Protein 3EUW (pdb70)

Secondary structure (DSSP, 8-state):
-PEEEEEE--SHHHHHHHHHHHH-TTEEEEEEE-SSHHHHHHHHHTTT-EEESSHHHHTT-S---EEEE-S-GGGHHHHHHHHHHTT--EEE-S-S-S----HHHHHHHGGGGGG----GGGG-HHHHHHHHHHHTTTTSSEEEEEEEEE-SS---HHHHHHS-HHHH--HHHH--TTT-S-EEEEEEEEE-SS-HHHHHTT--SEEEEEEEETTS-EEEEEEES--TTS-EEEEEEEETT--EE----SS-EEE-SSS-BSEEPPPP-SHHHHTHHHHHHHHHHHHHHHHH-S--SS-HHHHHHHHHHHHHHHHHHHHTB-EESS--/-PEEEEEE--SHHHHHHHHHHHHSTTEEEEEEE-SSHHHHHHHHHTTT-EEESSHHHHHT-S---EEEE-S-GGGHHHHHHHHHHTT--EEEBS-S-S----HHHHHHHGGGGGG--B-GGGG-HHHHHHHHHHHTTTTSSEEEEEEEEE-SS---HHHHHTS--TTT--HHHH--TTT-S-EEEEEEEEE-SS-HHHHHTT--SEEEEEEEETTS-EEEEEEES--TTS-EEEEEEEETT--EE----S--EEE-SSS-BSEEPPPP-SHHHHTHHHHHHHHHHHHHHHHH-S--SS-HHHHHHHHHHHHHHHHHHHHTB-EESS--/---EEEEE--SHHHHHHHHHHHHSTT-EEEEEE-SSHHHHHHHHTTTT-EEESSHHHHTT-S----EEE-S-GGGHHHHHHHHHTTT--EEE-S-S-S----HHHHHHHTTTTTT----GGGGSHHHHHHHHHHHTTTTSSEEEEEEEEE-SSPPPHHHHHTT--TTT--HHHH--TTT---EEEEEEEEE-SS-HHHHTTT--SEEEEEEEETTS-EEEEEEES--TTS-EEEEEEEETT--EE----S--EEB--SS-BSBBPPPP--HHHHTHHHHHHHHHHHHHHHTTTS--SS-HHHHHHHHHHHHHHHHHHHHTB-EESS--/--EEEEEE--SHHHHHHHHHHHHSTTEEEEEEE-S-HHHHTTTHHHHT-EEESSGGGTTT-S---EEEE-S-TTTSHHHHHHHHTTT--EEESSSS-SS---HHHHHHHTTGGG-----GGGGSHHHHHHHHHHHTTTTSSEEEEEEEEE-SSPPPHHHHHTS--TTT--HHHH--TTT---EEEEEEEEE-SS-HHHHHTT--SEEEEEEEETTS-EEEEEEES--TTS-EEEEEEEETT--EE----S--EEE--SS-BSEEPPPP-SHHHHTHHHHHHHHHHHHHHHHH-S--SS-HHHHHHHHHHHHHHHHHHHHTB-EESS--

B-factor: mean 34.73, std 18.55, range [4.16, 81.23]

Solvent-accessible surface area: 50777 Å² total

Organism: Corynebacterium glutamicum (strain ATCC 13032 / DSM 20300 / JCM 1318 / BCRC 11384 / CCUG 27702 / LMG 3730 / NBRC 12168 / NCIMB 10025 / NRRL B-2784 / 534) (NCBI:txid196627)

Structure (mmCIF, N/CA/C/O backbone):
data_3EUW
#
_entry.id   3EUW
#
_cell.length_a   87.039
_cell.length_b   127.586
_cell.length_c   87.155
_cell.angle_alpha   90.00
_cell.angle_beta   92.96
_cell.angle_gamma   90.00
#
_symmetry.space_group_name_H-M   'P 1 21 1'
#
loop_
_entity.id
_entity.type
_entity.pdbx_description
1 polymer 'Myo-inositol dehydrogenase'
2 non-polymer 'SODIUM ION'
3 water water
#
loop_
_atom_site.group_PDB
_atom_site.id
_atom_site.type_symbol
_atom_site.label_atom_id
_atom_site.label_alt_id
_atom_site.label_comp_id
_atom_site.label_asym_id
_atom_site.label_entity_id
_atom_site.label_seq_id
_atom_site.pdbx_PDB_ins_code
_atom_site.Cartn_x
_atom_site.Cartn_y
_atom_site.Cartn_z
_atom_site.occupancy
_atom_site.B_iso_or_equiv
_atom_site.auth_seq_id
_atom_site.auth_comp_id
_atom_site.auth_asym_id
_atom_site.auth_atom_id
_atom_site.pdbx_PDB_model_num
ATOM 1 N N . LEU A 1 3 ? 15.199 47.273 -9.522 1.00 38.70 1 LEU A N 1
ATOM 2 C CA . LEU A 1 3 ? 14.216 48.351 -9.193 1.00 39.54 1 LEU A CA 1
ATOM 3 C C . LEU A 1 3 ? 13.690 48.168 -7.765 1.00 38.83 1 LEU A C 1
ATOM 4 O O . LEU A 1 3 ? 12.935 47.235 -7.487 1.00 38.37 1 LEU A O 1
ATOM 9 N N . THR A 1 4 ? 14.096 49.061 -6.866 1.00 38.35 2 THR A N 1
ATOM 10 C CA . THR A 1 4 ? 13.686 48.993 -5.466 1.00 37.50 2 THR A CA 1
ATOM 11 C C . THR A 1 4 ? 12.189 49.242 -5.304 1.00 36.07 2 THR A C 1
ATOM 12 O O . THR A 1 4 ? 11.665 50.226 -5.808 1.00 35.89 2 THR A O 1
ATOM 16 N N . LEU A 1 5 ? 11.506 48.338 -4.604 1.00 34.90 3 LEU A N 1
ATOM 17 C CA . LEU A 1 5 ? 10.064 48.455 -4.385 1.00 32.58 3 LEU A CA 1
ATOM 18 C C . LEU A 1 5 ? 9.724 49.348 -3.192 1.00 31.07 3 LEU A C 1
ATOM 19 O O . LEU A 1 5 ? 10.357 49.268 -2.143 1.00 29.84 3 LEU A O 1
ATOM 24 N N . ARG A 1 6 ? 8.712 50.196 -3.371 1.00 30.33 4 ARG A N 1
ATOM 25 C CA . ARG A 1 6 ? 8.272 51.134 -2.340 1.00 30.12 4 ARG A CA 1
ATOM 26 C C . ARG A 1 6 ? 7.193 50.541 -1.443 1.00 27.01 4 ARG A C 1
ATOM 27 O O . ARG A 1 6 ? 6.136 50.126 -1.918 1.00 26.86 4 ARG A O 1
ATOM 35 N N . ILE A 1 7 ? 7.445 50.546 -0.140 1.00 24.94 5 ILE A N 1
ATOM 36 C CA . ILE A 1 7 ? 6.504 49.974 0.814 1.00 23.94 5 ILE A CA 1
ATOM 37 C C . ILE A 1 7 ? 5.912 50.952 1.822 1.00 23.41 5 ILE A C 1
ATOM 38 O O . ILE A 1 7 ? 6.620 51.779 2.394 1.00 25.08 5 ILE A O 1
ATOM 43 N N . ALA A 1 8 ? 4.608 50.843 2.046 1.00 22.41 6 ALA A N 1
ATOM 44 C CA . ALA A 1 8 ? 3.933 51.673 3.037 1.00 21.16 6 ALA A CA 1
ATOM 45 C C . ALA A 1 8 ? 3.618 50.756 4.231 1.00 21.74 6 ALA A C 1
ATOM 46 O O . ALA A 1 8 ? 3.105 49.651 4.047 1.00 21.76 6 ALA A O 1
ATOM 48 N N . LEU A 1 9 ? 3.926 51.214 5.442 1.00 21.23 7 LEU A N 1
ATOM 49 C CA . LEU A 1 9 ? 3.691 50.429 6.650 1.00 20.89 7 LEU A CA 1
ATOM 50 C C . LEU A 1 9 ? 2.630 51.014 7.577 1.00 23.26 7 LEU A C 1
ATOM 51 O O . LEU A 1 9 ? 2.653 52.211 7.879 1.00 25.76 7 LEU A O 1
ATOM 56 N N . PHE A 1 10 ? 1.704 50.165 8.024 1.00 20.86 8 PHE A N 1
ATOM 57 C CA . PHE A 1 10 ? 0.651 50.580 8.943 1.00 21.93 8 PHE A CA 1
ATOM 58 C C . PHE A 1 10 ? 0.908 49.989 10.328 1.00 22.34 8 PHE A C 1
ATOM 59 O O . PHE A 1 10 ? 0.996 48.768 10.487 1.00 19.91 8 PHE A O 1
ATOM 67 N N . GLY A 1 11 ? 1.028 50.862 11.324 1.00 22.12 9 GLY A N 1
ATOM 68 C CA . GLY A 1 11 ? 1.281 50.420 12.682 1.00 22.24 9 GLY A CA 1
ATOM 69 C C . GLY A 1 11 ? 2.723 50.682 13.074 1.00 23.08 9 GLY A C 1
ATOM 70 O O . GLY A 1 11 ? 3.648 50.241 12.396 1.00 21.96 9 GLY A O 1
ATOM 71 N N . ALA A 1 12 ? 2.927 51.413 14.164 1.00 23.85 10 ALA A N 1
ATOM 72 C CA . ALA A 1 12 ? 4.280 51.708 14.605 1.00 25.67 10 ALA A CA 1
ATOM 73 C C . ALA A 1 12 ? 4.568 50.904 15.861 1.00 27.11 10 ALA A C 1
ATOM 74 O O . ALA A 1 12 ? 5.578 51.114 16.531 1.00 28.37 10 ALA A O 1
ATOM 76 N N . GLY A 1 13 ? 3.672 49.973 16.165 1.00 27.54 11 GLY A N 1
ATOM 77 C CA . GLY A 1 13 ? 3.831 49.138 17.337 1.00 28.87 11 GLY A CA 1
ATOM 78 C C . GLY A 1 13 ? 5.030 48.214 17.242 1.00 30.10 11 GLY A C 1
ATOM 79 O O . GLY A 1 13 ? 5.912 48.409 16.406 1.00 29.15 11 GLY A O 1
ATOM 80 N N . ARG A 1 14 ? 5.055 47.194 18.094 1.00 32.07 12 ARG A N 1
ATOM 81 C CA . ARG A 1 14 ? 6.163 46.241 18.130 1.00 33.22 12 ARG A CA 1
ATOM 82 C C . ARG A 1 14 ? 6.343 45.478 16.815 1.00 30.89 12 ARG A C 1
ATOM 83 O O . ARG A 1 14 ? 7.454 45.383 16.290 1.00 30.21 12 ARG A O 1
ATOM 91 N N . ILE A 1 15 ? 5.256 44.926 16.287 1.00 29.80 13 ILE A N 1
ATOM 92 C CA . ILE A 1 15 ? 5.338 44.196 15.034 1.00 28.52 13 ILE A CA 1
ATOM 93 C C . ILE A 1 15 ? 5.763 45.183 13.940 1.00 26.77 13 ILE A C 1
ATOM 94 O O . ILE A 1 15 ? 6.547 44.844 13.049 1.00 25.87 13 ILE A O 1
ATOM 99 N N . GLY A 1 16 ? 5.272 46.416 14.036 1.00 26.27 14 GLY A N 1
ATOM 100 C CA . GLY A 1 16 ? 5.632 47.440 13.071 1.00 26.12 14 GLY A CA 1
ATOM 101 C C . GLY A 1 16 ? 7.134 47.667 13.077 1.00 26.34 14 GLY A C 1
ATOM 102 O O . GLY A 1 16 ? 7.756 47.848 12.032 1.00 24.92 14 GLY A O 1
ATOM 103 N N . HIS A 1 17 ? 7.730 47.645 14.262 1.00 27.43 15 HIS A N 1
ATOM 104 C CA . HIS A 1 17 ? 9.165 47.846 14.373 1.00 27.84 15 HIS A CA 1
ATOM 105 C C . HIS A 1 17 ? 9.943 46.748 13.668 1.00 27.45 15 HIS A C 1
ATOM 106 O O . HIS A 1 17 ? 10.977 47.012 13.056 1.00 29.06 15 HIS A O 1
ATOM 113 N N . VAL A 1 18 ? 9.446 45.516 13.758 1.00 25.75 16 VAL A N 1
ATOM 114 C CA . VAL A 1 18 ? 10.100 44.383 13.115 1.00 24.22 16 VAL A CA 1
ATOM 115 C C . VAL A 1 18 ? 10.043 44.515 11.592 1.00 21.88 16 VAL A C 1
ATOM 116 O O . VAL A 1 18 ? 11.054 44.394 10.912 1.00 23.26 16 VAL A O 1
ATOM 120 N N . HIS A 1 19 ? 8.858 44.758 11.054 1.00 20.62 17 HIS A N 1
ATOM 121 C CA . HIS A 1 19 ? 8.732 44.906 9.609 1.00 22.21 17 HIS A CA 1
ATOM 122 C C . HIS A 1 19 ? 9.582 46.071 9.087 1.00 21.91 17 HIS A C 1
ATOM 123 O O . HIS A 1 19 ? 10.302 45.928 8.098 1.00 20.82 17 HIS A O 1
ATOM 130 N N . ALA A 1 20 ? 9.498 47.216 9.759 1.00 22.47 18 ALA A N 1
ATOM 131 C CA . ALA A 1 20 ? 10.263 48.392 9.348 1.00 24.47 18 ALA A CA 1
ATOM 132 C C . ALA A 1 20 ? 11.737 48.041 9.280 1.00 24.67 18 ALA A C 1
ATOM 133 O O . ALA A 1 20 ? 12.396 48.300 8.276 1.00 25.11 18 ALA A O 1
ATOM 135 N N . ALA A 1 21 ? 12.253 47.443 10.350 1.00 26.01 19 ALA A N 1
ATOM 136 C CA . ALA A 1 21 ? 13.659 47.065 10.382 1.00 25.46 19 ALA A CA 1
ATOM 137 C C . ALA A 1 21 ? 13.990 46.031 9.299 1.00 25.84 19 ALA A C 1
ATOM 138 O O . ALA A 1 21 ? 15.086 46.044 8.739 1.00 28.99 19 ALA A O 1
ATOM 140 N N . ASN A 1 22 ? 13.051 45.134 9.004 1.00 23.38 20 ASN A N 1
ATOM 141 C CA . ASN A 1 22 ? 13.296 44.129 7.971 1.00 22.78 20 ASN A CA 1
ATOM 142 C C . ASN A 1 22 ? 13.260 44.730 6.572 1.00 21.58 20 ASN A C 1
ATOM 143 O O . ASN A 1 22 ? 14.036 44.333 5.708 1.00 19.45 20 ASN A O 1
ATOM 148 N N . ILE A 1 23 ? 12.362 45.685 6.352 1.00 22.64 21 ILE A N 1
ATOM 149 C CA . ILE A 1 23 ? 12.264 46.338 5.052 1.00 24.08 21 ILE A CA 1
ATOM 150 C C . ILE A 1 23 ? 13.565 47.085 4.771 1.00 25.97 21 ILE A C 1
ATOM 151 O O . ILE A 1 23 ? 14.105 47.000 3.674 1.00 27.06 21 ILE A O 1
ATOM 156 N N . ALA A 1 24 ? 14.075 47.797 5.769 1.00 26.28 22 ALA A N 1
ATOM 157 C CA . ALA A 1 24 ? 15.322 48.531 5.602 1.00 27.11 22 ALA A CA 1
ATOM 158 C C . ALA A 1 24 ? 16.402 47.554 5.172 1.00 28.18 22 ALA A C 1
ATOM 159 O O . ALA A 1 24 ? 17.098 47.770 4.179 1.00 27.12 22 ALA A O 1
ATOM 161 N N . ALA A 1 25 ? 16.524 46.468 5.927 1.00 29.12 23 ALA A N 1
ATOM 162 C CA . ALA A 1 25 ? 17.520 45.436 5.660 1.00 28.42 23 ALA A CA 1
ATOM 163 C C . ALA A 1 25 ? 17.372 44.761 4.301 1.00 29.69 23 ALA A C 1
ATOM 164 O O . ALA A 1 25 ? 18.371 44.426 3.665 1.00 31.74 23 ALA A O 1
ATOM 166 N N . ASN A 1 26 ? 16.137 44.542 3.858 1.00 28.87 24 ASN A N 1
ATOM 167 C CA . ASN A 1 26 ? 15.910 43.889 2.568 1.00 29.21 24 ASN A CA 1
ATOM 168 C C . ASN A 1 26 ? 16.350 44.839 1.457 1.00 30.80 24 ASN A C 1
ATOM 169 O O . ASN A 1 26 ? 15.895 45.975 1.392 1.00 31.27 24 ASN A O 1
ATOM 174 N N . PRO A 1 27 ? 17.231 44.380 0.558 1.00 32.12 25 PRO A N 1
ATOM 175 C CA . PRO A 1 27 ? 17.737 45.204 -0.546 1.00 32.84 25 PRO A CA 1
ATOM 176 C C . PRO A 1 27 ? 16.767 45.501 -1.687 1.00 33.03 25 PRO A C 1
ATOM 177 O O . PRO A 1 27 ? 16.988 46.433 -2.452 1.00 34.62 25 PRO A O 1
ATOM 181 N N . ASP A 1 28 ? 15.707 44.708 -1.814 1.00 32.43 26 ASP A N 1
ATOM 182 C CA . ASP A 1 28 ? 14.722 44.920 -2.873 1.00 31.01 26 ASP A CA 1
ATOM 183 C C . ASP A 1 28 ? 13.576 45.812 -2.402 1.00 30.09 26 ASP A C 1
ATOM 184 O O . ASP A 1 28 ? 12.655 46.109 -3.167 1.00 29.21 26 ASP A O 1
ATOM 189 N N . LEU A 1 29 ? 13.634 46.244 -1.147 1.00 28.45 27 LEU A N 1
ATOM 190 C CA . LEU A 1 29 ? 12.570 47.067 -0.592 1.00 26.83 27 LEU A CA 1
ATOM 191 C C . LEU A 1 29 ? 13.033 48.365 0.030 1.00 27.34 27 LEU A C 1
ATOM 192 O O . LEU A 1 29 ? 14.187 48.516 0.421 1.00 26.61 27 LEU A O 1
ATOM 197 N N . GLU A 1 30 ? 12.093 49.293 0.139 1.00 27.71 28 GLU A N 1
ATOM 198 C CA . GLU A 1 30 ? 12.359 50.602 0.702 1.00 29.42 28 GLU A CA 1
ATOM 199 C C . GLU A 1 30 ? 11.086 51.068 1.392 1.00 27.53 28 GLU A C 1
ATOM 200 O O . GLU A 1 30 ? 10.016 51.052 0.795 1.00 26.86 28 GLU A O 1
ATOM 206 N N . LEU A 1 31 ? 11.204 51.455 2.657 1.00 26.68 29 LEU A N 1
ATOM 207 C CA . LEU A 1 31 ? 10.061 51.935 3.427 1.00 26.36 29 LEU A CA 1
ATOM 208 C C . LEU A 1 31 ? 9.935 53.444 3.192 1.00 27.92 29 LEU A C 1
ATOM 209 O O . LEU A 1 31 ? 10.826 54.206 3.561 1.00 27.94 29 LEU A O 1
ATOM 214 N N . VAL A 1 32 ? 8.835 53.879 2.587 1.00 28.41 30 VAL A N 1
ATOM 215 C CA . VAL A 1 32 ? 8.671 55.297 2.304 1.00 29.30 30 VAL A CA 1
ATOM 216 C C . VAL A 1 32 ? 7.654 56.023 3.161 1.00 30.09 30 VAL A C 1
ATOM 217 O O . VAL A 1 32 ? 7.602 57.248 3.146 1.00 31.41 30 VAL A O 1
ATOM 221 N N . VAL A 1 33 ? 6.839 55.287 3.903 1.00 29.43 31 VAL A N 1
ATOM 222 C CA . VAL A 1 33 ? 5.863 55.942 4.756 1.00 29.00 31 VAL A CA 1
ATOM 223 C C . VAL A 1 33 ? 5.316 55.020 5.834 1.00 28.99 31 VAL A C 1
ATOM 224 O O . VAL A 1 33 ? 5.022 53.851 5.579 1.00 29.33 31 VAL A O 1
ATOM 228 N N . ILE A 1 34 ? 5.204 55.565 7.045 1.00 28.08 32 ILE A N 1
ATOM 229 C CA . ILE A 1 34 ? 4.692 54.845 8.203 1.00 26.46 32 ILE A CA 1
ATOM 230 C C . ILE A 1 34 ? 3.476 55.601 8.741 1.00 27.18 32 ILE A C 1
ATOM 231 O O . ILE A 1 34 ? 3.540 56.803 8.971 1.00 27.18 32 ILE A O 1
ATOM 236 N N . ALA A 1 35 ? 2.371 54.890 8.934 1.00 26.74 33 ALA A N 1
ATOM 237 C CA . ALA A 1 35 ? 1.151 55.498 9.440 1.00 28.64 33 ALA A CA 1
ATOM 238 C C . ALA A 1 35 ? 0.738 54.895 10.785 1.00 31.42 33 ALA A C 1
ATOM 239 O O . ALA A 1 35 ? 0.782 53.676 10.979 1.00 31.00 33 ALA A O 1
ATOM 241 N N . ASP A 1 36 ? 0.337 55.764 11.708 1.00 31.57 34 ASP A N 1
ATOM 242 C CA . ASP A 1 36 ? -0.102 55.351 13.032 1.00 32.58 34 ASP A CA 1
ATOM 243 C C . ASP A 1 36 ? -0.743 56.554 13.705 1.00 34.26 34 ASP A C 1
ATOM 244 O O . ASP A 1 36 ? -0.115 57.602 13.836 1.00 33.71 34 ASP A O 1
ATOM 249 N N . PRO A 1 37 ? -2.006 56.424 14.134 1.00 35.60 35 PRO A N 1
ATOM 250 C CA . PRO A 1 37 ? -2.679 57.545 14.792 1.00 36.31 35 PRO A CA 1
ATOM 251 C C . PRO A 1 37 ? -1.766 58.194 15.829 1.00 37.20 35 PRO A C 1
ATOM 252 O O . PRO A 1 37 ? -1.753 59.418 15.983 1.00 36.93 35 PRO A O 1
ATOM 256 N N . PHE A 1 38 ? -0.997 57.369 16.532 1.00 37.29 36 PHE A N 1
ATOM 257 C CA . PHE A 1 38 ? -0.055 57.874 17.518 1.00 38.12 36 PHE A CA 1
ATOM 258 C C . PHE A 1 38 ? 1.108 58.407 16.701 1.00 38.25 36 PHE A C 1
ATOM 259 O O . PHE A 1 38 ? 2.087 57.702 16.449 1.00 37.63 36 PHE A O 1
ATOM 267 N N . ILE A 1 39 ? 0.988 59.663 16.286 1.00 38.22 37 ILE A N 1
ATOM 268 C CA . ILE A 1 39 ? 1.991 60.295 15.443 1.00 38.18 37 ILE A CA 1
ATOM 269 C C . ILE A 1 39 ? 3.435 60.273 15.939 1.00 38.17 37 ILE A C 1
ATOM 270 O O . ILE A 1 39 ? 4.338 59.937 15.175 1.00 38.31 37 ILE A O 1
ATOM 275 N N . GLU A 1 40 ? 3.669 60.617 17.201 1.00 39.75 38 GLU A N 1
ATOM 276 C CA . GLU A 1 40 ? 5.039 60.622 17.710 1.00 41.57 38 GLU A CA 1
ATOM 277 C C . GLU A 1 40 ? 5.693 59.258 17.523 1.00 40.58 38 GLU A C 1
ATOM 278 O O . GLU A 1 40 ? 6.875 59.166 17.175 1.00 40.79 38 GLU A O 1
ATOM 284 N N . GLY A 1 41 ? 4.920 58.201 17.759 1.00 38.70 39 GLY A N 1
ATOM 285 C CA . GLY A 1 41 ? 5.443 56.857 17.605 1.00 36.31 39 GLY A CA 1
ATOM 286 C C . GLY A 1 41 ? 5.876 56.598 16.176 1.00 35.15 39 GLY A C 1
ATOM 287 O O . GLY A 1 41 ? 6.939 56.024 15.931 1.00 33.97 39 GLY A O 1
ATOM 288 N N . ALA A 1 42 ? 5.048 57.035 15.231 1.00 33.14 40 ALA A N 1
ATOM 289 C CA . ALA A 1 42 ? 5.334 56.860 13.815 1.00 33.43 40 ALA A CA 1
ATOM 290 C C . ALA A 1 42 ? 6.542 57.686 13.385 1.00 34.42 40 ALA A C 1
ATOM 291 O O . ALA A 1 42 ? 7.412 57.195 12.665 1.00 33.50 40 ALA A O 1
ATOM 293 N N . GLN A 1 43 ? 6.598 58.938 13.831 1.00 35.65 41 GLN A N 1
ATOM 294 C CA . GLN A 1 43 ? 7.705 59.820 13.478 1.00 37.60 41 GLN A CA 1
ATOM 295 C C . GLN A 1 43 ? 9.018 59.236 13.980 1.00 38.33 41 GLN A C 1
ATOM 296 O O . GLN A 1 43 ? 10.025 59.248 13.280 1.00 38.85 41 GLN A O 1
ATOM 302 N N . ARG A 1 44 ? 8.986 58.704 15.194 1.00 40.58 42 ARG A N 1
ATOM 303 C CA . ARG A 1 44 ? 10.159 58.109 15.822 1.00 41.57 42 ARG A CA 1
ATOM 304 C C . ARG A 1 44 ? 10.721 56.965 14.977 1.00 40.76 42 ARG A C 1
ATOM 305 O O . ARG A 1 44 ? 11.924 56.891 14.722 1.00 40.87 42 ARG A O 1
ATOM 313 N N . LEU A 1 45 ? 9.840 56.068 14.550 1.00 40.45 43 LEU A N 1
ATOM 314 C CA . LEU A 1 45 ? 10.248 54.924 13.747 1.00 38.46 43 LEU A CA 1
ATOM 315 C C . LEU A 1 45 ? 10.637 55.340 12.327 1.00 38.22 43 LEU A C 1
ATOM 316 O O . LEU A 1 45 ? 11.588 54.812 11.755 1.00 35.84 43 LEU A O 1
ATOM 321 N N . ALA A 1 46 ? 9.903 56.299 11.772 1.00 39.46 44 ALA A N 1
ATOM 322 C CA . ALA A 1 46 ? 10.164 56.788 10.422 1.00 42.07 44 ALA A CA 1
ATOM 323 C C . ALA A 1 46 ? 11.565 57.377 10.251 1.00 43.48 44 ALA A C 1
ATOM 324 O O . ALA A 1 46 ? 12.286 57.019 9.319 1.00 43.24 44 ALA A O 1
ATOM 326 N N . GLU A 1 47 ? 11.949 58.282 11.144 1.00 45.22 45 GLU A N 1
ATOM 327 C CA . GLU A 1 47 ? 13.260 58.912 11.048 1.00 47.78 45 GLU A CA 1
ATOM 328 C C . GLU A 1 47 ? 14.382 57.906 11.225 1.00 47.90 45 GLU A C 1
ATOM 329 O O . GLU A 1 47 ? 15.492 58.115 10.740 1.00 47.64 45 GLU A O 1
ATOM 335 N N . ALA A 1 48 ? 14.087 56.810 11.913 1.00 48.82 46 ALA A N 1
ATOM 336 C CA . ALA A 1 48 ? 15.083 55.770 12.150 1.00 49.57 46 ALA A CA 1
ATOM 337 C C . ALA A 1 48 ? 15.244 54.888 10.919 1.00 50.26 46 ALA A C 1
ATOM 338 O O . ALA A 1 48 ? 16.060 53.965 10.908 1.00 51.01 46 ALA A O 1
ATOM 340 N N . ASN A 1 49 ? 14.464 55.177 9.883 1.00 50.23 47 ASN A N 1
ATOM 341 C CA . ASN A 1 49 ? 14.519 54.401 8.651 1.00 51.07 47 ASN A CA 1
ATOM 342 C C . ASN A 1 49 ? 14.399 55.289 7.422 1.00 50.76 47 ASN A C 1
ATOM 343 O O . ASN A 1 49 ? 14.068 54.814 6.337 1.00 51.00 47 ASN A O 1
ATOM 348 N N . GLY A 1 50 ? 14.666 56.579 7.597 1.00 50.97 48 GLY A N 1
ATOM 349 C CA . GLY A 1 50 ? 14.579 57.513 6.488 1.00 50.30 48 GLY A CA 1
ATOM 350 C C . GLY A 1 50 ? 13.257 57.448 5.743 1.00 49.91 48 GLY A C 1
ATOM 351 O O . GLY A 1 50 ? 13.220 57.100 4.562 1.00 51.26 48 GLY A O 1
ATOM 352 N N . ALA A 1 51 ? 12.168 57.782 6.428 1.00 48.37 49 ALA A N 1
ATOM 353 C CA . ALA A 1 51 ? 10.850 57.753 5.808 1.00 46.71 49 ALA A CA 1
ATOM 354 C C . ALA A 1 51 ? 9.936 58.795 6.426 1.00 45.78 49 ALA A C 1
ATOM 355 O O . ALA A 1 51 ? 10.246 59.356 7.473 1.00 46.84 49 ALA A O 1
ATOM 357 N N . GLU A 1 52 ? 8.812 59.052 5.765 1.00 45.59 50 GLU A N 1
ATOM 358 C CA . GLU A 1 52 ? 7.839 60.016 6.257 1.00 46.14 50 GLU A CA 1
ATOM 359 C C . GLU A 1 52 ? 6.941 59.359 7.297 1.00 44.83 50 GLU A C 1
ATOM 360 O O . GLU A 1 52 ? 6.876 58.135 7.394 1.00 44.93 50 GLU A O 1
ATOM 366 N N . ALA A 1 53 ? 6.244 60.182 8.071 1.00 43.39 51 ALA A N 1
ATOM 367 C CA . ALA A 1 53 ? 5.340 59.681 9.091 1.00 41.61 51 ALA A CA 1
ATOM 368 C C . ALA A 1 53 ? 4.033 60.450 9.015 1.00 40.52 51 ALA A C 1
ATOM 369 O O . ALA A 1 53 ? 4.029 61.678 9.027 1.00 42.20 51 ALA A O 1
ATOM 371 N N . VAL A 1 54 ? 2.929 59.720 8.913 1.00 39.19 52 VAL A N 1
ATOM 372 C CA . VAL A 1 54 ? 1.606 60.331 8.856 1.00 38.26 52 VAL A CA 1
ATOM 373 C C . VAL A 1 54 ? 0.729 59.617 9.875 1.00 39.03 52 VAL A C 1
ATOM 374 O O . VAL A 1 54 ? 1.063 58.523 10.335 1.00 38.58 52 VAL A O 1
ATOM 378 N N . ALA A 1 55 ? -0.400 60.220 10.218 1.00 38.69 53 ALA A N 1
ATOM 379 C CA . ALA A 1 55 ? -1.279 59.621 11.208 1.00 38.82 53 ALA A CA 1
ATOM 380 C C . ALA A 1 55 ? -2.492 58.923 10.618 1.00 38.44 53 ALA A C 1
ATOM 381 O O . ALA A 1 55 ? -3.116 58.100 11.282 1.00 39.39 53 ALA A O 1
ATOM 383 N N . SER A 1 56 ? -2.817 59.238 9.371 1.00 38.16 54 SER A N 1
ATOM 384 C CA . SER A 1 56 ? -3.987 58.656 8.722 1.00 38.21 54 SER A CA 1
ATOM 385 C C . SER A 1 56 ? -3.730 57.855 7.454 1.00 37.57 54 SER A C 1
ATOM 386 O O . SER A 1 56 ? -2.783 58.119 6.717 1.00 38.06 54 SER A O 1
ATOM 389 N N . PRO A 1 57 ? -4.576 56.850 7.188 1.00 36.41 55 PRO A N 1
ATOM 390 C CA . PRO A 1 57 ? -4.389 56.052 5.973 1.00 36.37 55 PRO A CA 1
ATOM 391 C C . PRO A 1 57 ? -4.646 56.906 4.722 1.00 35.74 55 PRO A C 1
ATOM 392 O O . PRO A 1 57 ? -4.085 56.649 3.655 1.00 33.96 55 PRO A O 1
ATOM 396 N N . ASP A 1 58 ? -5.495 57.923 4.864 1.00 35.00 56 ASP A N 1
ATOM 397 C CA . ASP A 1 58 ? -5.793 58.834 3.757 1.00 34.53 56 ASP A CA 1
ATOM 398 C C . ASP A 1 58 ? -4.494 59.453 3.252 1.00 33.19 56 ASP A C 1
ATOM 399 O O . ASP A 1 58 ? -4.292 59.594 2.050 1.00 33.38 56 ASP A O 1
ATOM 404 N N . GLU A 1 59 ? -3.620 59.824 4.183 1.00 31.88 57 GLU A N 1
ATOM 405 C CA . GLU A 1 59 ? -2.338 60.425 3.841 1.00 31.37 57 GLU A CA 1
ATOM 406 C C . GLU A 1 59 ? -1.423 59.421 3.147 1.00 31.19 57 GLU A C 1
ATOM 407 O O . GLU A 1 59 ? -0.562 59.808 2.366 1.00 31.20 57 GLU A O 1
ATOM 413 N N . VAL A 1 60 ? -1.608 58.136 3.439 1.00 29.01 58 VAL A N 1
ATOM 414 C CA . VAL A 1 60 ? -0.814 57.094 2.801 1.00 27.18 58 VAL A CA 1
ATOM 415 C C . VAL A 1 60 ? -1.273 56.941 1.354 1.00 26.15 58 VAL A C 1
ATOM 416 O O . VAL A 1 60 ? -0.492 57.068 0.417 1.00 26.25 58 VAL A O 1
ATOM 420 N N . PHE A 1 61 ? -2.559 56.661 1.192 1.00 26.33 59 PHE A N 1
ATOM 421 C CA . PHE A 1 61 ? -3.151 56.458 -0.118 1.00 28.72 59 PHE A CA 1
ATOM 422 C C . PHE A 1 61 ? -3.203 57.715 -0.985 1.00 29.04 59 PHE A C 1
ATOM 423 O O . PHE A 1 61 ? -3.695 57.684 -2.116 1.00 27.48 59 PHE A O 1
ATOM 431 N N . ALA A 1 62 ? -2.699 58.819 -0.447 1.00 28.69 60 ALA A N 1
ATOM 432 C CA . ALA A 1 62 ? -2.649 60.054 -1.202 1.00 28.06 60 ALA A CA 1
ATOM 433 C C . ALA A 1 62 ? -1.455 59.928 -2.140 1.00 28.15 60 ALA A C 1
ATOM 434 O O . ALA A 1 62 ? -1.395 60.610 -3.158 1.00 28.81 60 ALA A O 1
ATOM 436 N N . ARG A 1 63 ? -0.515 59.044 -1.796 1.00 26.14 61 ARG A N 1
ATOM 437 C CA . ARG A 1 63 ? 0.682 58.830 -2.615 1.00 24.44 61 ARG A CA 1
ATOM 438 C C . ARG A 1 63 ? 0.313 58.013 -3.842 1.00 24.12 61 ARG A C 1
ATOM 439 O O . ARG A 1 63 ? -0.745 57.381 -3.876 1.00 25.18 61 ARG A O 1
ATOM 447 N N . ASP A 1 64 ? 1.188 58.019 -4.846 1.00 24.08 62 ASP A N 1
ATOM 448 C CA . ASP A 1 64 ? 0.937 57.258 -6.067 1.00 23.30 62 ASP A CA 1
ATOM 449 C C . ASP A 1 64 ? 2.125 56.373 -6.419 1.00 22.75 62 ASP A C 1
ATOM 450 O O . ASP A 1 64 ? 2.226 55.876 -7.537 1.00 24.56 62 ASP A O 1
ATOM 455 N N . ASP A 1 65 ? 3.009 56.166 -5.447 1.00 23.42 63 ASP A N 1
ATOM 456 C CA . ASP A 1 65 ? 4.210 55.352 -5.639 1.00 21.76 63 ASP A CA 1
ATOM 457 C C . ASP A 1 65 ? 4.254 54.082 -4.784 1.00 22.42 63 ASP A C 1
ATOM 458 O O . ASP A 1 65 ? 5.262 53.385 -4.777 1.00 21.96 63 ASP A O 1
ATOM 463 N N . ILE A 1 66 ? 3.182 53.784 -4.059 1.00 24.15 64 ILE A N 1
ATOM 464 C CA . ILE A 1 66 ? 3.162 52.600 -3.200 1.00 23.54 64 ILE A CA 1
ATOM 465 C C . ILE A 1 66 ? 3.073 51.282 -3.960 1.00 22.19 64 ILE A C 1
ATOM 466 O O . ILE A 1 66 ? 2.050 50.984 -4.574 1.00 22.46 64 ILE A O 1
ATOM 471 N N . ASP A 1 67 ? 4.144 50.490 -3.894 1.00 21.74 65 ASP A N 1
ATOM 472 C CA . ASP A 1 67 ? 4.192 49.185 -4.563 1.00 21.72 65 ASP A CA 1
ATOM 473 C C . ASP A 1 67 ? 3.591 48.088 -3.687 1.00 21.55 65 ASP A C 1
ATOM 474 O O . ASP A 1 67 ? 3.105 47.075 -4.183 1.00 21.12 65 ASP A O 1
ATOM 479 N N . GLY A 1 68 ? 3.648 48.291 -2.378 1.00 21.24 66 GLY A N 1
ATOM 480 C CA . GLY A 1 68 ? 3.122 47.293 -1.471 1.00 21.91 66 GLY A CA 1
ATOM 481 C C . GLY A 1 68 ? 2.881 47.813 -0.073 1.00 20.56 66 GLY A C 1
ATOM 482 O O . GLY A 1 68 ? 3.542 48.744 0.388 1.00 20.69 66 GLY A O 1
ATOM 483 N N . ILE A 1 69 ? 1.926 47.193 0.603 1.00 20.39 67 ILE A N 1
ATOM 484 C CA . ILE A 1 69 ? 1.575 47.588 1.958 1.00 22.83 67 ILE A CA 1
ATOM 485 C C . ILE A 1 69 ? 1.700 46.456 2.978 1.00 22.04 67 ILE A C 1
ATOM 486 O O . ILE A 1 69 ? 1.423 45.303 2.671 1.00 21.65 67 ILE A O 1
ATOM 491 N N . VAL A 1 70 ? 2.138 46.808 4.183 1.00 21.28 68 VAL A N 1
ATOM 492 C CA . VAL A 1 70 ? 2.272 45.865 5.287 1.00 22.28 68 VAL A CA 1
ATOM 493 C C . VAL A 1 70 ? 1.338 46.354 6.392 1.00 22.83 68 VAL A C 1
ATOM 494 O O . VAL A 1 70 ? 1.447 47.493 6.851 1.00 24.16 68 VAL A O 1
ATOM 498 N N . ILE A 1 71 ? 0.415 45.498 6.811 1.00 21.86 69 ILE A N 1
ATOM 499 C CA . ILE A 1 71 ? -0.546 45.882 7.835 1.00 21.59 69 ILE A CA 1
ATOM 500 C C . ILE A 1 71 ? -0.219 45.304 9.210 1.00 23.05 69 ILE A C 1
ATOM 501 O O . ILE A 1 71 ? -0.541 44.149 9.509 1.00 24.52 69 ILE A O 1
ATOM 506 N N . GLY A 1 72 ? 0.429 46.119 10.036 1.00 22.54 70 GLY A N 1
ATOM 507 C CA . GLY A 1 72 ? 0.796 45.698 11.374 1.00 23.28 70 GLY A CA 1
ATOM 508 C C . GLY A 1 72 ? 0.053 46.470 12.449 1.00 24.82 70 GLY A C 1
ATOM 509 O O . GLY A 1 72 ? 0.516 46.572 13.582 1.00 25.39 70 GLY A O 1
ATOM 510 N N . SER A 1 73 ? -1.097 47.024 12.082 1.00 25.18 71 SER A N 1
ATOM 511 C CA . SER A 1 73 ? -1.922 47.794 12.998 1.00 25.24 71 SER A CA 1
ATOM 512 C C . SER A 1 73 ? -2.958 46.854 13.624 1.00 25.93 71 SER A C 1
ATOM 513 O O . SER A 1 73 ? -3.030 45.686 13.254 1.00 26.29 71 SER A O 1
ATOM 516 N N . PRO A 1 74 ? -3.775 47.352 14.572 1.00 25.84 72 PRO A N 1
ATOM 517 C CA . PRO A 1 74 ? -4.788 46.514 15.226 1.00 25.63 72 PRO A CA 1
ATOM 518 C C . PRO A 1 74 ? -5.755 45.784 14.302 1.00 24.89 72 PRO A C 1
ATOM 519 O O . PRO A 1 74 ? -6.090 46.256 13.219 1.00 26.03 72 PRO A O 1
ATOM 523 N N . THR A 1 75 ? -6.202 44.623 14.758 1.00 24.28 73 THR A N 1
ATOM 524 C CA . THR A 1 75 ? -7.125 43.791 14.012 1.00 24.44 73 THR A CA 1
ATOM 525 C C . THR A 1 75 ? -8.333 44.557 13.481 1.00 24.58 73 THR A C 1
ATOM 526 O O . THR A 1 75 ? -8.764 44.335 12.351 1.00 25.42 73 THR A O 1
ATOM 530 N N . SER A 1 76 ? -8.875 45.459 14.291 1.00 24.87 74 SER A N 1
ATOM 531 C CA . SER A 1 76 ? -10.048 46.232 13.894 1.00 25.75 74 SER A CA 1
ATOM 532 C C . SER A 1 76 ? -9.834 47.079 12.640 1.00 25.43 74 SER A C 1
ATOM 533 O O . SER A 1 76 ? -10.795 47.591 12.065 1.00 25.46 74 SER A O 1
ATOM 536 N N . THR A 1 77 ? -8.585 47.224 12.214 1.00 24.23 75 THR A N 1
ATOM 537 C CA . THR A 1 77 ? -8.286 48.008 11.022 1.00 25.37 75 THR A CA 1
ATOM 538 C C . THR A 1 77 ? -7.914 47.150 9.809 1.00 25.86 75 THR A C 1
ATOM 539 O O . THR A 1 77 ? -7.639 47.682 8.736 1.00 24.48 75 THR A O 1
ATOM 543 N N . HIS A 1 78 ? -7.916 45.833 9.971 1.00 25.25 76 HIS A N 1
ATOM 544 C CA . HIS A 1 78 ? -7.520 44.951 8.883 1.00 25.98 76 HIS A CA 1
ATOM 545 C C . HIS A 1 78 ? -8.427 44.892 7.656 1.00 27.67 76 HIS A C 1
ATOM 546 O O . HIS A 1 78 ? -7.932 44.938 6.533 1.00 27.85 76 HIS A O 1
ATOM 553 N N . VAL A 1 79 ? -9.740 44.788 7.849 1.00 27.45 77 VAL A N 1
ATOM 554 C CA . VAL A 1 79 ? -10.643 44.735 6.710 1.00 28.14 77 VAL A CA 1
ATOM 555 C C . VAL A 1 79 ? -10.614 46.041 5.933 1.00 29.83 77 VAL A C 1
ATOM 556 O O . VAL A 1 79 ? -10.676 46.043 4.707 1.00 31.23 77 VAL A O 1
ATOM 560 N N . ASP A 1 80 ? -10.516 47.152 6.654 1.00 31.49 78 ASP A N 1
ATOM 561 C CA . ASP A 1 80 ? -10.490 48.464 6.026 1.00 31.48 78 ASP A CA 1
ATOM 562 C C . ASP A 1 80 ? -9.250 48.650 5.160 1.00 31.62 78 ASP A C 1
ATOM 563 O O . ASP A 1 80 ? -9.358 48.973 3.977 1.00 30.05 78 ASP A O 1
ATOM 568 N N . LEU A 1 81 ? -8.074 48.437 5.750 1.00 31.03 79 LEU A N 1
ATOM 569 C CA . LEU A 1 81 ? -6.818 48.598 5.024 1.00 29.99 79 LEU A CA 1
ATOM 570 C C . LEU A 1 81 ? -6.677 47.616 3.852 1.00 29.78 79 LEU A C 1
ATOM 571 O O . LEU A 1 81 ? -6.186 47.983 2.781 1.00 27.92 79 LEU A O 1
ATOM 576 N N . ILE A 1 82 ? -7.110 46.378 4.050 1.00 27.27 80 ILE A N 1
ATOM 577 C CA . ILE A 1 82 ? -7.031 45.400 2.982 1.00 27.80 80 ILE A CA 1
ATOM 578 C C . ILE A 1 82 ? -7.845 45.888 1.788 1.00 29.46 80 ILE A C 1
ATOM 579 O O . ILE A 1 82 ? -7.357 45.900 0.661 1.00 30.09 80 ILE A O 1
ATOM 584 N N . THR A 1 83 ? -9.083 46.298 2.054 1.00 30.09 81 THR A N 1
ATOM 585 C CA . THR A 1 83 ? -9.990 46.776 1.022 1.00 31.24 81 THR A CA 1
ATOM 586 C C . THR A 1 83 ? -9.431 47.981 0.259 1.00 32.01 81 THR A C 1
ATOM 587 O O . THR A 1 83 ? -9.359 47.961 -0.966 1.00 31.91 81 THR A O 1
ATOM 591 N N . ARG A 1 84 ? -9.032 49.023 0.978 1.00 32.62 82 ARG A N 1
ATOM 592 C CA . ARG A 1 84 ? -8.487 50.216 0.339 1.00 33.88 82 ARG A CA 1
ATOM 593 C C . ARG A 1 84 ? -7.293 49.907 -0.558 1.00 34.47 82 ARG A C 1
ATOM 594 O O . ARG A 1 84 ? -7.206 50.391 -1.689 1.00 32.92 82 ARG A O 1
ATOM 602 N N . ALA A 1 85 ? -6.365 49.111 -0.041 1.00 33.80 83 ALA A N 1
ATOM 603 C CA . ALA A 1 85 ? -5.171 48.765 -0.797 1.00 34.99 83 ALA A CA 1
ATOM 604 C C . ALA A 1 85 ? -5.528 47.984 -2.053 1.00 34.83 83 ALA A C 1
ATOM 605 O O . ALA A 1 85 ? -5.107 48.332 -3.155 1.00 34.77 83 ALA A O 1
ATOM 607 N N . VAL A 1 86 ? -6.310 46.929 -1.882 1.00 35.24 84 VAL A N 1
ATOM 608 C CA . VAL A 1 86 ? -6.716 46.101 -3.006 1.00 36.46 84 VAL A CA 1
ATOM 609 C C . VAL A 1 86 ? -7.507 46.893 -4.056 1.00 36.15 84 VAL A C 1
ATOM 610 O O . VAL A 1 86 ? -7.307 46.705 -5.253 1.00 36.23 84 VAL A O 1
ATOM 614 N N . GLU A 1 87 ? -8.391 47.783 -3.611 1.00 35.84 85 GLU A N 1
ATOM 615 C CA . GLU A 1 87 ? -9.186 48.581 -4.544 1.00 35.77 85 GLU A CA 1
ATOM 616 C C . GLU A 1 87 ? -8.300 49.469 -5.410 1.00 35.40 85 GLU A C 1
ATOM 617 O O . GLU A 1 87 ? -8.717 49.925 -6.477 1.00 34.75 85 GLU A O 1
ATOM 623 N N . ARG A 1 88 ? -7.082 49.725 -4.944 1.00 34.58 86 ARG A N 1
ATOM 624 C CA . ARG A 1 88 ? -6.144 50.532 -5.711 1.00 34.18 86 ARG A CA 1
ATOM 625 C C . ARG A 1 88 ? -5.097 49.645 -6.371 1.00 31.68 86 ARG A C 1
ATOM 626 O O . ARG A 1 88 ? -4.075 50.126 -6.855 1.00 32.24 86 ARG A O 1
ATOM 634 N N . GLY A 1 89 ? -5.365 48.342 -6.392 1.00 30.29 87 GLY A N 1
ATOM 635 C CA . GLY A 1 89 ? -4.444 47.400 -7.003 1.00 27.15 87 GLY A CA 1
ATOM 636 C C . GLY A 1 89 ? -3.113 47.298 -6.284 1.00 25.25 87 GLY A C 1
ATOM 637 O O . GLY A 1 89 ? -2.117 46.867 -6.859 1.00 24.72 87 GLY A O 1
ATOM 638 N N . ILE A 1 90 ? -3.082 47.703 -5.022 1.00 25.25 88 ILE A N 1
ATOM 639 C CA . ILE A 1 90 ? -1.849 47.631 -4.251 1.00 25.00 88 ILE A CA 1
ATOM 640 C C . ILE A 1 90 ? -1.843 46.367 -3.401 1.00 24.35 88 ILE A C 1
ATOM 641 O O . ILE A 1 90 ? -2.737 46.156 -2.574 1.00 23.82 88 ILE A O 1
ATOM 646 N N . PRO A 1 91 ? -0.840 45.502 -3.603 1.00 22.86 89 PRO A N 1
ATOM 647 C CA . PRO A 1 91 ? -0.737 44.257 -2.837 1.00 22.86 89 PRO A CA 1
ATOM 648 C C . PRO A 1 91 ? -0.624 44.573 -1.345 1.00 23.17 89 PRO A C 1
ATOM 649 O O . PRO A 1 91 ? -0.106 45.624 -0.962 1.00 23.54 89 PRO A O 1
ATOM 653 N N . ALA A 1 92 ? -1.105 43.668 -0.502 1.00 21.60 90 ALA A N 1
ATOM 654 C CA . ALA A 1 92 ? -1.043 43.896 0.933 1.00 18.89 90 ALA A CA 1
ATOM 655 C C . ALA A 1 92 ? -0.725 42.647 1.744 1.00 19.18 90 ALA A C 1
ATOM 656 O O . ALA A 1 92 ? -1.381 41.613 1.597 1.00 18.67 90 ALA A O 1
ATOM 658 N N . LEU A 1 93 ? 0.293 42.761 2.593 1.00 17.76 91 LEU A N 1
ATOM 659 C CA . LEU A 1 93 ? 0.704 41.687 3.485 1.00 17.60 91 LEU A CA 1
ATOM 660 C C . LEU A 1 93 ? 0.051 42.074 4.807 1.00 17.13 91 LEU A C 1
ATOM 661 O O . LEU A 1 93 ? 0.401 43.097 5.403 1.00 14.82 91 LEU A O 1
ATOM 666 N N . CYS A 1 94 ? -0.901 41.265 5.254 1.00 16.31 92 CYS A N 1
ATOM 667 C CA . CYS A 1 94 ? -1.633 41.572 6.471 1.00 17.94 92 CYS A CA 1
ATOM 668 C C . CYS A 1 94 ? -1.436 40.589 7.621 1.00 18.20 92 CYS A C 1
ATOM 669 O O . CYS A 1 94 ? -1.522 39.373 7.435 1.00 18.59 92 CYS A O 1
ATOM 672 N N . GLU A 1 95 ? -1.172 41.122 8.812 1.00 18.49 93 GLU A N 1
ATOM 673 C CA . GLU A 1 95 ? -1.016 40.276 9.992 1.00 18.69 93 GLU A CA 1
ATOM 674 C C . GLU A 1 95 ? -2.363 39.637 10.228 1.00 18.58 93 GLU A C 1
ATOM 675 O O . GLU A 1 95 ? -3.396 40.252 9.975 1.00 20.19 93 GLU A O 1
ATOM 681 N N . LYS A 1 96 ? -2.358 38.404 10.712 1.00 18.47 94 LYS A N 1
ATOM 682 C CA . LYS A 1 96 ? -3.600 37.698 10.990 1.00 19.19 94 LYS A CA 1
ATOM 683 C C . LYS A 1 96 ? -4.362 38.422 12.114 1.00 18.36 94 LYS A C 1
ATOM 684 O O . LYS A 1 96 ? -3.760 39.094 12.940 1.00 17.75 94 LYS A O 1
ATOM 690 N N . PRO A 1 97 ? -5.703 38.366 12.103 1.00 18.18 95 PRO A N 1
ATOM 691 C CA . PRO A 1 97 ? -6.569 37.674 11.149 1.00 17.52 95 PRO A CA 1
ATOM 692 C C . PRO A 1 97 ? -7.142 38.733 10.198 1.00 18.71 95 PRO A C 1
ATOM 693 O O . PRO A 1 97 ? -6.842 39.917 10.330 1.00 18.70 95 PRO A O 1
ATOM 697 N N . ILE A 1 98 ? -7.960 38.312 9.240 1.00 19.51 96 ILE A N 1
ATOM 698 C CA . ILE A 1 98 ? -8.564 39.268 8.331 1.00 21.04 96 ILE A CA 1
ATOM 699 C C . ILE A 1 98 ? -9.485 40.101 9.202 1.00 21.07 96 ILE A C 1
ATOM 700 O O . ILE A 1 98 ? -9.573 41.323 9.068 1.00 22.27 96 ILE A O 1
ATOM 705 N N . ASP A 1 99 ? -10.152 39.407 10.116 1.00 21.47 97 ASP A N 1
ATOM 706 C CA . ASP A 1 99 ? -11.070 40.007 11.078 1.00 20.30 97 ASP A CA 1
ATOM 707 C C . ASP A 1 99 ? -11.461 38.881 12.033 1.00 19.85 97 ASP A C 1
ATOM 708 O O . ASP A 1 99 ? -11.274 37.707 11.718 1.00 18.75 97 ASP A O 1
ATOM 713 N N . LEU A 1 100 ? -11.993 39.230 13.197 1.00 20.24 98 LEU A N 1
ATOM 714 C CA . LEU A 1 100 ? -12.406 38.209 14.160 1.00 21.42 98 LEU A CA 1
ATOM 715 C C . LEU A 1 100 ? -13.798 37.704 13.851 1.00 22.46 98 LEU A C 1
ATOM 716 O O . LEU A 1 100 ? -14.173 36.605 14.272 1.00 22.10 98 LEU A O 1
ATOM 721 N N . ASP A 1 101 ? -14.553 38.516 13.111 1.00 22.84 99 ASP A N 1
ATOM 722 C CA . ASP A 1 101 ? -15.929 38.201 12.737 1.00 23.28 99 ASP A CA 1
ATOM 723 C C . ASP A 1 101 ? -15.988 37.582 11.351 1.00 23.85 99 ASP A C 1
ATOM 724 O O . ASP A 1 101 ? -15.791 38.270 10.347 1.00 25.27 99 ASP A O 1
ATOM 729 N N . ILE A 1 102 ? -16.276 36.288 11.289 1.00 25.16 100 ILE A N 1
ATOM 730 C CA . ILE A 1 102 ? -16.344 35.604 10.005 1.00 25.91 100 ILE A CA 1
ATOM 731 C C . ILE A 1 102 ? -17.272 36.310 9.009 1.00 27.80 100 ILE A C 1
ATOM 732 O O . ILE A 1 102 ? -17.038 36.251 7.806 1.00 27.91 100 ILE A O 1
ATOM 737 N N . GLU A 1 103 ? -18.317 36.975 9.502 1.00 29.07 101 GLU A N 1
ATOM 738 C CA . GLU A 1 103 ? -19.242 37.682 8.616 1.00 32.27 101 GLU A CA 1
ATOM 739 C C . GLU A 1 103 ? -18.561 38.867 7.935 1.00 31.42 101 GLU A C 1
ATOM 740 O O . GLU A 1 103 ? -18.727 39.077 6.735 1.00 30.35 101 GLU A O 1
ATOM 754 N N . VAL A 1 105 ? -15.460 39.113 7.419 1.00 25.34 103 VAL A N 1
ATOM 755 C CA . VAL A 1 105 ? -14.480 38.507 6.531 1.00 24.01 103 VAL A CA 1
ATOM 756 C C . VAL A 1 105 ? -15.177 38.177 5.222 1.00 25.87 103 VAL A C 1
ATOM 757 O O . VAL A 1 105 ? -14.625 38.383 4.145 1.00 27.17 103 VAL A O 1
ATOM 761 N N . ARG A 1 106 ? -16.400 37.667 5.325 1.00 26.77 104 ARG A N 1
ATOM 762 C CA . ARG A 1 106 ? -17.178 37.318 4.145 1.00 30.81 104 ARG A CA 1
ATOM 763 C C . ARG A 1 106 ? -17.555 38.574 3.363 1.00 31.02 104 ARG A C 1
ATOM 764 O O . ARG A 1 106 ? -17.452 38.605 2.141 1.00 31.02 104 ARG A O 1
ATOM 772 N N . ALA A 1 107 ? -17.996 39.607 4.072 1.00 32.11 105 ALA A N 1
ATOM 773 C CA . ALA A 1 107 ? -18.385 40.855 3.426 1.00 33.87 105 ALA A CA 1
ATOM 774 C C . ALA A 1 107 ? -17.200 41.407 2.647 1.00 33.97 105 ALA A C 1
ATOM 775 O O . ALA A 1 107 ? -17.320 41.767 1.477 1.00 34.95 105 ALA A O 1
ATOM 777 N N . CYS A 1 108 ? -16.051 41.464 3.310 1.00 33.46 106 CYS A N 1
ATOM 778 C CA . CYS A 1 108 ? -14.844 41.963 2.675 1.00 31.83 106 CYS A CA 1
ATOM 779 C C . CYS A 1 108 ? -14.534 41.183 1.399 1.00 32.88 106 CYS A C 1
ATOM 780 O O . CYS A 1 108 ? -14.245 41.773 0.358 1.00 32.40 106 CYS A O 1
ATOM 783 N N . LYS A 1 109 ? -14.606 39.858 1.479 1.00 34.43 107 LYS A N 1
ATOM 784 C CA . LYS A 1 109 ? -14.321 39.021 0.320 1.00 36.38 107 LYS A CA 1
ATOM 785 C C . LYS A 1 109 ? -15.208 39.346 -0.883 1.00 37.18 107 LYS A C 1
ATOM 786 O O . LYS A 1 109 ? -14.768 39.260 -2.029 1.00 35.83 107 LYS A O 1
ATOM 792 N N . GLU A 1 110 ? -16.458 39.705 -0.614 1.00 38.47 108 GLU A N 1
ATOM 793 C CA . GLU A 1 110 ? -17.400 40.048 -1.668 1.00 40.80 108 GLU A CA 1
ATOM 794 C C . GLU A 1 110 ? -17.078 41.399 -2.309 1.00 39.99 108 GLU A C 1
ATOM 795 O O . GLU A 1 110 ? -17.044 41.524 -3.530 1.00 38.47 108 GLU A O 1
ATOM 801 N N . LYS A 1 111 ? -16.828 42.409 -1.486 1.00 39.64 109 LYS A N 1
ATOM 802 C CA . LYS A 1 111 ? -16.523 43.729 -2.010 1.00 40.56 109 LYS A CA 1
ATOM 803 C C . LYS A 1 111 ? -15.281 43.739 -2.898 1.00 40.00 109 LYS A C 1
ATOM 804 O O . LYS A 1 111 ? -15.298 44.310 -3.987 1.00 40.83 109 LYS A O 1
ATOM 810 N N . ILE A 1 112 ? -14.211 43.095 -2.447 1.00 38.58 110 ILE A N 1
ATOM 811 C CA . ILE A 1 112 ? -12.968 43.072 -3.209 1.00 36.31 110 ILE A CA 1
ATOM 812 C C . ILE A 1 112 ? -12.957 42.071 -4.364 1.00 36.56 110 ILE A C 1
ATOM 813 O O . ILE A 1 112 ? -12.218 42.241 -5.333 1.00 36.20 110 ILE A O 1
ATOM 818 N N . GLY A 1 113 ? -13.770 41.027 -4.258 1.00 35.69 111 GLY A N 1
ATOM 819 C CA . GLY A 1 113 ? -13.822 40.025 -5.310 1.00 37.37 111 GLY A CA 1
ATOM 820 C C . GLY A 1 113 ? -12.466 39.469 -5.724 1.00 38.96 111 GLY A C 1
ATOM 821 O O . GLY A 1 113 ? -11.743 38.893 -4.909 1.00 38.98 111 GLY A O 1
ATOM 822 N N . ASP A 1 114 ? -12.123 39.639 -6.998 1.00 39.77 112 ASP A N 1
ATOM 823 C CA . ASP A 1 114 ? -10.857 39.148 -7.536 1.00 40.19 112 ASP A CA 1
ATOM 824 C C . ASP A 1 114 ? -9.643 39.868 -6.947 1.00 38.19 112 ASP A C 1
ATOM 825 O O . ASP A 1 114 ? -8.508 39.405 -7.086 1.00 36.15 112 ASP A O 1
ATOM 830 N N . GLY A 1 115 ? -9.884 40.998 -6.290 1.00 35.91 113 GLY A N 1
ATOM 831 C CA . GLY A 1 115 ? -8.795 41.733 -5.677 1.00 34.24 113 GLY A CA 1
ATOM 832 C C . GLY A 1 115 ? -8.155 40.962 -4.528 1.00 33.26 113 GLY A C 1
ATOM 833 O O . GLY A 1 115 ? -7.041 41.276 -4.098 1.00 32.40 113 GLY A O 1
ATOM 834 N N . ALA A 1 116 ? -8.855 39.942 -4.037 1.00 31.10 114 ALA A N 1
ATOM 835 C CA . ALA A 1 116 ? -8.357 39.125 -2.933 1.00 30.84 114 ALA A CA 1
ATOM 836 C C . ALA A 1 116 ? -7.012 38.473 -3.249 1.00 29.49 114 ALA A C 1
ATOM 837 O O . ALA A 1 116 ? -6.236 38.175 -2.348 1.00 28.83 114 ALA A O 1
ATOM 839 N N . SER A 1 117 ? -6.738 38.264 -4.530 1.00 28.98 115 SER A N 1
ATOM 840 C CA . SER A 1 117 ? -5.488 37.639 -4.950 1.00 27.41 115 SER A CA 1
ATOM 841 C C . SER A 1 117 ? -4.260 38.496 -4.646 1.00 26.67 115 SER A C 1
ATOM 842 O O . SER A 1 117 ? -3.132 38.026 -4.762 1.00 24.06 115 SER A O 1
ATOM 845 N N . LYS A 1 118 ? -4.479 39.750 -4.267 1.00 26.60 116 LYS A N 1
ATOM 846 C CA . LYS A 1 118 ? -3.370 40.647 -3.949 1.00 26.02 116 LYS A CA 1
ATOM 847 C C . LYS A 1 118 ? -3.114 40.686 -2.445 1.00 25.66 116 LYS A C 1
ATOM 848 O O . LYS A 1 118 ? -2.324 41.492 -1.950 1.00 23.17 116 LYS A O 1
ATOM 854 N N . VAL A 1 119 ? -3.779 39.796 -1.718 1.00 23.77 117 VAL A N 1
ATOM 855 C CA . VAL A 1 119 ? -3.601 39.750 -0.279 1.00 23.80 117 VAL A CA 1
ATOM 856 C C . VAL A 1 119 ? -2.753 38.563 0.156 1.00 21.87 117 VAL A C 1
ATOM 857 O O . VAL A 1 119 ? -2.989 37.428 -0.262 1.00 21.39 117 VAL A O 1
ATOM 869 N N . LEU A 1 121 ? -1.452 36.636 3.601 1.00 17.91 119 LEU A N 1
ATOM 870 C CA . LEU A 1 121 ? -1.701 36.586 5.038 1.00 17.32 119 LEU A CA 1
ATOM 871 C C . LEU A 1 121 ? -0.406 36.312 5.767 1.00 16.21 119 LEU A C 1
ATOM 872 O O . LEU A 1 121 ? 0.377 35.448 5.359 1.00 15.93 119 LEU A O 1
ATOM 877 N N . GLY A 1 122 ? -0.187 37.057 6.846 1.00 15.07 120 GLY A N 1
ATOM 878 C CA . GLY A 1 122 ? 1.056 36.935 7.590 1.00 14.24 120 GLY A CA 1
ATOM 879 C C . GLY A 1 122 ? 1.222 35.800 8.575 1.00 13.93 120 GLY A C 1
ATOM 880 O O . GLY A 1 122 ? 1.561 36.050 9.734 1.00 13.87 120 GLY A O 1
ATOM 881 N N . PHE A 1 123 ? 0.978 34.563 8.139 1.00 10.78 121 PHE A N 1
ATOM 882 C CA . PHE A 1 123 ? 1.175 33.413 9.026 1.00 12.37 121 PHE A CA 1
ATOM 883 C C . PHE A 1 123 ? 2.663 33.112 8.928 1.00 12.38 121 PHE A C 1
ATOM 884 O O . PHE A 1 123 ? 3.095 32.202 8.216 1.00 10.40 121 PHE A O 1
ATOM 892 N N . ASN A 1 124 ? 3.432 33.912 9.655 1.00 12.98 122 ASN A N 1
ATOM 893 C CA . ASN A 1 124 ? 4.879 33.842 9.657 1.00 13.69 122 ASN A CA 1
ATOM 894 C C . ASN A 1 124 ? 5.510 32.510 10.009 1.00 12.71 122 ASN A C 1
ATOM 895 O O . ASN A 1 124 ? 6.637 32.233 9.586 1.00 13.03 122 ASN A O 1
ATOM 900 N N . ARG A 1 125 ? 4.809 31.680 10.772 1.00 13.83 123 ARG A N 1
ATOM 901 C CA . ARG A 1 125 ? 5.398 30.402 11.160 1.00 13.39 123 ARG A CA 1
ATOM 902 C C . ARG A 1 125 ? 5.698 29.489 9.973 1.00 13.61 123 ARG A C 1
ATOM 903 O O . ARG A 1 125 ? 6.602 28.661 10.052 1.00 14.27 123 ARG A O 1
ATOM 911 N N . ARG A 1 126 ? 4.970 29.638 8.873 1.00 12.37 124 ARG A N 1
ATOM 912 C CA . ARG A 1 126 ? 5.252 28.806 7.701 1.00 12.78 124 ARG A CA 1
ATOM 913 C C . ARG A 1 126 ? 6.644 29.125 7.172 1.00 14.20 124 ARG A C 1
ATOM 914 O O . ARG A 1 126 ? 7.272 28.295 6.518 1.00 14.82 124 ARG A O 1
ATOM 922 N N . PHE A 1 127 ? 7.121 30.332 7.472 1.00 14.50 125 PHE A N 1
ATOM 923 C CA . PHE A 1 127 ? 8.418 30.777 6.980 1.00 14.35 125 PHE A CA 1
ATOM 924 C C . PHE A 1 127 ? 9.576 30.496 7.917 1.00 14.38 125 PHE A C 1
ATOM 925 O O . PHE A 1 127 ? 10.710 30.895 7.658 1.00 13.08 125 PHE A O 1
ATOM 933 N N . ASP A 1 128 ? 9.289 29.796 9.007 1.00 14.95 126 ASP A N 1
ATOM 934 C CA . ASP A 1 128 ? 10.335 29.417 9.947 1.00 14.10 126 ASP A CA 1
ATOM 935 C C . ASP A 1 128 ? 11.198 28.357 9.258 1.00 13.15 126 ASP A C 1
ATOM 936 O O . ASP A 1 128 ? 10.669 27.370 8.742 1.00 13.60 126 ASP A O 1
ATOM 941 N N . PRO A 1 129 ? 12.529 28.541 9.240 1.00 11.82 127 PRO A N 1
ATOM 942 C CA . PRO A 1 129 ? 13.384 27.543 8.581 1.00 12.67 127 PRO A CA 1
ATOM 943 C C . PRO A 1 129 ? 13.093 26.100 9.010 1.00 11.08 127 PRO A C 1
ATOM 944 O O . PRO A 1 129 ? 12.898 25.227 8.158 1.00 11.75 127 PRO A O 1
ATOM 948 N N . SER A 1 130 ? 13.044 25.859 10.322 1.00 10.11 128 SER A N 1
ATOM 949 C CA . SER A 1 130 ? 12.781 24.513 10.839 1.00 11.19 128 SER A CA 1
ATOM 950 C C . SER A 1 130 ? 11.416 23.990 10.392 1.00 11.03 128 SER A C 1
ATOM 951 O O . SER A 1 130 ? 11.326 22.942 9.768 1.00 12.02 128 SER A O 1
ATOM 954 N N . PHE A 1 131 ? 10.352 24.721 10.704 1.00 10.97 129 PHE A N 1
ATOM 955 C CA . PHE A 1 131 ? 9.020 24.282 10.298 1.00 10.71 129 PHE A CA 1
ATOM 956 C C . PHE A 1 131 ? 8.889 24.159 8.764 1.00 12.94 129 PHE A C 1
ATOM 957 O O . PHE A 1 131 ? 8.260 23.228 8.261 1.00 11.25 129 PHE A O 1
ATOM 965 N N . ALA A 1 132 ? 9.482 25.092 8.024 1.00 12.83 130 ALA A N 1
ATOM 966 C CA . ALA A 1 132 ? 9.384 25.054 6.564 1.00 13.54 130 ALA A CA 1
ATOM 967 C C . ALA A 1 132 ? 10.134 23.839 6.024 1.00 14.48 130 ALA A C 1
ATOM 968 O O . ALA A 1 132 ? 9.671 23.173 5.095 1.00 14.91 130 ALA A O 1
ATOM 970 N N . ALA A 1 133 ? 11.286 23.546 6.617 1.00 13.78 131 ALA A N 1
ATOM 971 C CA . ALA A 1 133 ? 12.082 22.394 6.204 1.00 14.86 131 ALA A CA 1
ATOM 972 C C . ALA A 1 133 ? 11.257 21.111 6.383 1.00 16.11 131 ALA A C 1
ATOM 973 O O . ALA A 1 133 ? 11.164 20.279 5.472 1.00 17.07 131 ALA A O 1
ATOM 975 N N . ILE A 1 134 ? 10.654 20.964 7.558 1.00 13.64 132 ILE A N 1
ATOM 976 C CA . ILE A 1 134 ? 9.831 19.800 7.847 1.00 13.19 132 ILE A CA 1
ATOM 977 C C . ILE A 1 134 ? 8.704 19.648 6.831 1.00 12.34 132 ILE A C 1
ATOM 978 O O . ILE A 1 134 ? 8.420 18.547 6.378 1.00 16.39 132 ILE A O 1
ATOM 983 N N . ASN A 1 135 ? 8.063 20.754 6.475 1.00 13.73 133 ASN A N 1
ATOM 984 C CA . ASN A 1 135 ? 6.968 20.704 5.510 1.00 14.08 133 ASN A CA 1
ATOM 985 C C . ASN A 1 135 ? 7.441 20.218 4.134 1.00 12.85 133 ASN A C 1
ATOM 986 O O . ASN A 1 135 ? 6.822 19.341 3.529 1.00 13.23 133 ASN A O 1
ATOM 991 N N . ALA A 1 136 ? 8.547 20.785 3.662 1.00 13.55 134 ALA A N 1
ATOM 992 C CA . ALA A 1 136 ? 9.133 20.432 2.371 1.00 14.02 134 ALA A CA 1
ATOM 993 C C . ALA A 1 136 ? 9.667 19.003 2.341 1.00 16.26 134 ALA A C 1
ATOM 994 O O . ALA A 1 136 ? 9.547 18.299 1.336 1.00 16.29 134 ALA A O 1
ATOM 996 N N . ARG A 1 137 ? 10.273 18.576 3.443 1.00 16.33 135 ARG A N 1
ATOM 997 C CA . ARG A 1 137 ? 10.827 17.232 3.492 1.00 16.88 135 ARG A CA 1
ATOM 998 C C . ARG A 1 137 ? 9.695 16.214 3.561 1.00 16.46 135 ARG A C 1
ATOM 999 O O . ARG A 1 137 ? 9.793 15.138 2.980 1.00 15.63 135 ARG A O 1
ATOM 1007 N N . VAL A 1 138 ? 8.613 16.561 4.253 1.00 16.12 136 VAL A N 1
ATOM 1008 C CA . VAL A 1 138 ? 7.474 15.657 4.327 1.00 15.58 136 VAL A CA 1
ATOM 1009 C C . VAL A 1 138 ? 6.881 15.532 2.918 1.00 16.76 136 VAL A C 1
ATOM 1010 O O . VAL A 1 138 ? 6.586 14.428 2.455 1.00 17.48 136 VAL A O 1
ATOM 1014 N N . ALA A 1 139 ? 6.731 16.669 2.241 1.00 17.96 137 ALA A N 1
ATOM 1015 C CA . ALA A 1 139 ? 6.179 16.701 0.884 1.00 17.42 137 ALA A CA 1
ATOM 1016 C C . ALA A 1 139 ? 7.047 15.906 -0.073 1.00 19.46 137 ALA A C 1
ATOM 1017 O O . ALA A 1 139 ? 6.550 15.369 -1.061 1.00 18.63 137 ALA A O 1
ATOM 1019 N N . ASN A 1 140 ? 8.342 15.835 0.223 1.00 20.80 138 ASN A N 1
ATOM 1020 C CA . ASN A 1 140 ? 9.275 15.095 -0.616 1.00 23.23 138 ASN A CA 1
ATOM 1021 C C . ASN A 1 140 ? 9.303 13.603 -0.256 1.00 22.75 138 ASN A C 1
ATOM 1022 O O . ASN A 1 140 ? 10.209 12.874 -0.661 1.00 24.54 138 ASN A O 1
ATOM 1027 N N . GLN A 1 141 ? 8.308 13.159 0.509 1.00 22.46 139 GLN A N 1
ATOM 1028 C CA . GLN A 1 141 ? 8.188 11.751 0.899 1.00 22.57 139 GLN A CA 1
ATOM 1029 C C . GLN A 1 141 ? 9.267 11.207 1.832 1.00 19.94 139 GLN A C 1
ATOM 1030 O O . GLN A 1 141 ? 9.337 9.999 2.045 1.00 18.93 139 GLN A O 1
ATOM 1036 N N . GLU A 1 142 ? 10.090 12.076 2.406 1.00 19.79 140 GLU A N 1
ATOM 1037 C CA . GLU A 1 142 ? 11.158 11.605 3.282 1.00 18.86 140 GLU A CA 1
ATOM 1038 C C . GLU A 1 142 ? 10.689 10.684 4.409 1.00 18.37 140 GLU A C 1
ATOM 1039 O O . GLU A 1 142 ? 11.432 9.812 4.833 1.00 19.63 140 GLU A O 1
ATOM 1045 N N . ILE A 1 143 ? 9.468 10.865 4.900 1.00 17.39 141 ILE A N 1
ATOM 1046 C CA . ILE A 1 143 ? 8.979 9.990 5.961 1.00 18.05 141 ILE A CA 1
ATOM 1047 C C . ILE A 1 143 ? 7.698 9.251 5.574 1.00 17.92 141 ILE A C 1
ATOM 1048 O O . ILE A 1 143 ? 6.952 8.801 6.449 1.00 16.22 141 ILE A O 1
ATOM 1053 N N . GLY A 1 144 ? 7.455 9.133 4.268 1.00 17.44 142 GLY A N 1
ATOM 1054 C CA . GLY A 1 144 ? 6.273 8.440 3.781 1.00 16.34 142 GLY A CA 1
ATOM 1055 C C . GLY A 1 144 ? 5.011 9.268 3.879 1.00 16.63 142 GLY A C 1
ATOM 1056 O O . GLY A 1 144 ? 5.068 10.496 3.863 1.00 16.55 142 GLY A O 1
ATOM 1057 N N . ASN A 1 145 ? 3.866 8.601 3.979 1.00 16.75 143 ASN A N 1
ATOM 1058 C CA . ASN A 1 145 ? 2.594 9.301 4.087 1.00 18.36 143 ASN A CA 1
ATOM 1059 C C . ASN A 1 145 ? 2.456 9.888 5.488 1.00 17.74 143 ASN A C 1
ATOM 1060 O O . ASN A 1 145 ? 2.676 9.196 6.486 1.00 17.81 143 ASN A O 1
ATOM 1065 N N . LEU A 1 146 ? 2.095 11.166 5.551 1.00 17.04 144 LEU A N 1
ATOM 1066 C CA . LEU A 1 146 ? 1.894 11.860 6.812 1.00 15.67 144 LEU A CA 1
ATOM 1067 C C . LEU A 1 146 ? 0.655 11.268 7.498 1.00 16.60 144 LEU A C 1
ATOM 1068 O O . LEU A 1 146 ? -0.423 11.190 6.893 1.00 16.64 144 LEU A O 1
ATOM 1073 N N . GLU A 1 147 ? 0.809 10.848 8.749 1.00 13.04 145 GLU A N 1
ATOM 1074 C CA . GLU A 1 147 ? -0.290 10.246 9.483 1.00 15.62 145 GLU A CA 1
ATOM 1075 C C . GLU A 1 147 ? -0.723 11.044 10.714 1.00 15.34 145 GLU A C 1
ATOM 1076 O O . GLU A 1 147 ? -1.911 11.093 11.047 1.00 12.56 145 GLU A O 1
ATOM 1082 N N . GLN A 1 148 ? 0.239 11.672 11.382 1.00 15.51 146 GLN A N 1
ATOM 1083 C CA . GLN A 1 148 ? -0.051 12.458 12.573 1.00 15.82 146 GLN A CA 1
ATOM 1084 C C . GLN A 1 148 ? 0.802 13.714 12.580 1.00 14.95 146 GLN A C 1
ATOM 1085 O O . GLN A 1 148 ? 1.945 13.702 12.109 1.00 16.10 146 GLN A O 1
ATOM 1091 N N . LEU A 1 149 ? 0.245 14.789 13.128 1.00 13.83 147 LEU A N 1
ATOM 1092 C CA . LEU A 1 149 ? 0.940 16.064 13.227 1.00 12.81 147 LEU A CA 1
ATOM 1093 C C . LEU A 1 149 ? 0.646 16.561 14.641 1.00 13.49 147 LEU A C 1
ATOM 1094 O O . LEU A 1 149 ? -0.501 16.839 14.980 1.00 15.55 147 LEU A O 1
ATOM 1099 N N . VAL A 1 150 ? 1.682 16.649 15.470 1.00 12.85 148 VAL A N 1
ATOM 1100 C CA . VAL A 1 150 ? 1.509 17.073 16.849 1.00 10.20 148 VAL A CA 1
ATOM 1101 C C . VAL A 1 150 ? 2.158 18.421 17.062 1.00 11.30 148 VAL A C 1
ATOM 1102 O O . VAL A 1 150 ? 3.353 18.590 16.846 1.00 11.57 148 VAL A O 1
ATOM 1106 N N . ILE A 1 151 ? 1.348 19.385 17.477 1.00 10.73 149 ILE A N 1
ATOM 1107 C CA . ILE A 1 151 ? 1.825 20.740 17.683 1.00 10.58 149 ILE A CA 1
ATOM 1108 C C . ILE A 1 151 ? 1.633 21.169 19.122 1.00 11.44 149 ILE A C 1
ATOM 1109 O O . ILE A 1 151 ? 0.564 20.989 19.698 1.00 13.16 149 ILE A O 1
ATOM 1114 N N . ILE A 1 152 ? 2.688 21.716 19.711 1.00 12.63 150 ILE A N 1
ATOM 1115 C CA . ILE A 1 152 ? 2.620 22.174 21.088 1.00 11.48 150 ILE A CA 1
ATOM 1116 C C . ILE A 1 152 ? 3.100 23.603 21.160 1.00 12.73 150 ILE A C 1
ATOM 1117 O O . ILE A 1 152 ? 4.292 23.895 20.986 1.00 12.92 150 ILE A O 1
ATOM 1122 N N . SER A 1 153 ? 2.146 24.494 21.401 1.00 11.72 151 SER A N 1
ATOM 1123 C CA . SER A 1 153 ? 2.412 25.907 21.518 1.00 10.77 151 SER A CA 1
ATOM 1124 C C . SER A 1 153 ? 1.953 26.408 22.887 1.00 11.93 151 SER A C 1
ATOM 1125 O O . SER A 1 153 ? 0.798 26.224 23.288 1.00 12.16 151 SER A O 1
ATOM 1128 N N . ARG A 1 154 ? 2.869 27.029 23.609 1.00 11.62 152 ARG A N 1
ATOM 1129 C CA . ARG A 1 154 ? 2.533 27.580 24.908 1.00 11.78 152 ARG A CA 1
ATOM 1130 C C . ARG A 1 154 ? 3.131 28.973 25.030 1.00 12.77 152 ARG A C 1
ATOM 1131 O O . ARG A 1 154 ? 4.343 29.157 24.896 1.00 12.19 152 ARG A O 1
ATOM 1139 N N . ASP A 1 155 ? 2.275 29.961 25.254 1.00 13.21 153 ASP A N 1
ATOM 1140 C CA . ASP A 1 155 ? 2.757 31.318 25.407 1.00 13.57 153 ASP A CA 1
ATOM 1141 C C . ASP A 1 155 ? 3.405 31.439 26.780 1.00 15.69 153 ASP A C 1
ATOM 1142 O O . ASP A 1 155 ? 3.018 30.740 27.721 1.00 14.99 153 ASP A O 1
ATOM 1147 N N . PRO A 1 156 ? 4.406 32.320 26.904 1.00 15.69 154 PRO A N 1
ATOM 1148 C CA . PRO A 1 156 ? 5.111 32.548 28.165 1.00 16.59 154 PRO A CA 1
ATOM 1149 C C . PRO A 1 156 ? 4.126 32.975 29.244 1.00 16.31 154 PRO A C 1
ATOM 1150 O O . PRO A 1 156 ? 4.181 32.483 30.368 1.00 16.02 154 PRO A O 1
ATOM 1154 N N . ALA A 1 157 ? 3.224 33.892 28.894 1.00 15.51 155 ALA A N 1
ATOM 1155 C CA . ALA A 1 157 ? 2.219 34.392 29.845 1.00 17.35 155 ALA A CA 1
ATOM 1156 C C . ALA A 1 157 ? 1.022 35.019 29.137 1.00 15.75 155 ALA A C 1
ATOM 1157 O O . ALA A 1 157 ? 1.074 35.293 27.942 1.00 17.63 155 ALA A O 1
ATOM 1159 N N . PRO A 1 158 ? -0.083 35.238 29.863 1.00 15.40 156 PRO A N 1
ATOM 1160 C CA . PRO A 1 158 ? -1.255 35.847 29.228 1.00 17.79 156 PRO A CA 1
ATOM 1161 C C . PRO A 1 158 ? -0.936 37.281 28.804 1.00 19.86 156 PRO A C 1
ATOM 1162 O O . PRO A 1 158 ? -0.129 37.961 29.440 1.00 21.97 156 PRO A O 1
ATOM 1166 N N . ALA A 1 159 ? -1.564 37.738 27.728 1.00 21.10 157 ALA A N 1
ATOM 1167 C CA . ALA A 1 159 ? -1.354 39.103 27.260 1.00 21.02 157 ALA A CA 1
ATOM 1168 C C . ALA A 1 159 ? -2.019 40.044 28.277 1.00 20.84 157 ALA A C 1
ATOM 1169 O O . ALA A 1 159 ? -2.636 39.587 29.245 1.00 19.08 157 ALA A O 1
ATOM 1171 N N . PRO A 1 160 ? -1.886 41.365 28.084 1.00 20.91 158 PRO A N 1
ATOM 1172 C CA . PRO A 1 160 ? -2.511 42.292 29.035 1.00 21.60 158 PRO A CA 1
ATOM 1173 C C . PRO A 1 160 ? -4.032 42.209 28.946 1.00 22.86 158 PRO A C 1
ATOM 1174 O O . PRO A 1 160 ? -4.582 41.868 27.901 1.00 21.02 158 PRO A O 1
ATOM 1178 N N . LYS A 1 161 ? -4.711 42.522 30.041 1.00 25.41 159 LYS A N 1
ATOM 1179 C CA . LYS A 1 161 ? -6.168 42.456 30.076 1.00 29.82 159 LYS A CA 1
ATOM 1180 C C . LYS A 1 161 ? -6.871 43.081 28.864 1.00 31.86 159 LYS A C 1
ATOM 1181 O O . LYS A 1 161 ? -7.680 42.419 28.210 1.00 32.09 159 LYS A O 1
ATOM 1187 N N . ASP A 1 162 ? -6.567 44.340 28.553 1.00 33.07 160 ASP A N 1
ATOM 1188 C CA . ASP A 1 162 ? -7.210 45.005 27.418 1.00 34.93 160 ASP A CA 1
ATOM 1189 C C . ASP A 1 162 ? -7.067 44.225 26.109 1.00 34.46 160 ASP A C 1
ATOM 1190 O O . ASP A 1 162 ? -7.948 44.277 25.250 1.00 34.17 160 ASP A O 1
ATOM 1195 N N . TYR A 1 163 ? -5.956 43.510 25.949 1.00 32.91 161 TYR A N 1
ATOM 1196 C CA . TYR A 1 163 ? -5.748 42.728 24.738 1.00 31.83 161 TYR A CA 1
ATOM 1197 C C . TYR A 1 163 ? -6.644 41.495 24.791 1.00 30.30 161 TYR A C 1
ATOM 1198 O O . TYR A 1 163 ? -7.318 41.164 23.825 1.00 30.45 161 TYR A O 1
ATOM 1207 N N . ILE A 1 164 ? -6.651 40.821 25.933 1.00 29.84 162 ILE A N 1
ATOM 1208 C CA . ILE A 1 164 ? -7.480 39.639 26.108 1.00 30.15 162 ILE A CA 1
ATOM 1209 C C . ILE A 1 164 ? -8.938 39.981 25.817 1.00 30.11 162 ILE A C 1
ATOM 1210 O O . ILE A 1 164 ? -9.626 39.247 25.110 1.00 30.54 162 ILE A O 1
ATOM 1215 N N . ALA A 1 165 ? -9.393 41.110 26.354 1.00 29.02 163 ALA A N 1
ATOM 1216 C CA . ALA A 1 165 ? -10.772 41.560 26.179 1.00 28.17 163 ALA A CA 1
ATOM 1217 C C . ALA A 1 165 ? -11.257 41.530 24.731 1.00 27.10 163 ALA A C 1
ATOM 1218 O O . ALA A 1 165 ? -12.364 41.079 24.455 1.00 26.79 163 ALA A O 1
ATOM 1220 N N . GLY A 1 166 ? -10.435 42.010 23.808 1.00 25.19 164 GLY A N 1
ATOM 1221 C CA . GLY A 1 166 ? -10.851 42.017 22.416 1.00 24.89 164 GLY A CA 1
ATOM 1222 C C . GLY A 1 166 ? -10.160 41.006 21.509 1.00 22.54 164 GLY A C 1
ATOM 1223 O O . GLY A 1 166 ? -10.231 41.135 20.291 1.00 20.15 164 GLY A O 1
ATOM 1224 N N . SER A 1 167 ? -9.517 39.997 22.095 1.00 19.61 165 SER A N 1
ATOM 1225 C CA . SER A 1 167 ? -8.801 38.980 21.321 1.00 17.92 165 SER A CA 1
ATOM 1226 C C . SER A 1 167 ? -9.706 37.971 20.606 1.00 16.69 165 SER A C 1
ATOM 1227 O O . SER A 1 167 ? -9.284 37.316 19.655 1.00 16.05 165 SER A O 1
ATOM 1230 N N . GLY A 1 168 ? -10.944 37.840 21.063 1.00 16.77 166 GLY A N 1
ATOM 1231 C CA . GLY A 1 168 ? -11.846 36.889 20.438 1.00 15.27 166 GLY A CA 1
ATOM 1232 C C . GLY A 1 168 ? -11.664 35.464 20.953 1.00 15.29 166 GLY A C 1
ATOM 1233 O O . GLY A 1 168 ? -12.182 34.514 20.364 1.00 14.87 166 GLY A O 1
ATOM 1234 N N . GLY A 1 169 ? -10.921 35.314 22.048 1.00 13.96 167 GLY A N 1
ATOM 1235 C CA . GLY A 1 169 ? -10.699 34.004 22.636 1.00 14.19 167 GLY A CA 1
ATOM 1236 C C . GLY A 1 169 ? -9.426 33.307 22.169 1.00 15.54 167 GLY A C 1
ATOM 1237 O O . GLY A 1 169 ? -8.863 33.633 21.119 1.00 15.47 167 GLY A O 1
ATOM 1238 N N . ILE A 1 170 ? -8.983 32.329 22.953 1.00 14.88 168 ILE A N 1
ATOM 1239 C CA . ILE A 1 170 ? -7.772 31.585 22.659 1.00 13.45 168 ILE A CA 1
ATOM 1240 C C . ILE A 1 170 ? -7.715 30.977 21.241 1.00 13.41 168 ILE A C 1
ATOM 1241 O O . ILE A 1 170 ? -6.678 31.038 20.586 1.00 14.01 168 ILE A O 1
ATOM 1246 N N . PHE A 1 171 ? -8.824 30.418 20.765 1.00 12.09 169 PHE A N 1
ATOM 1247 C CA . PHE A 1 171 ? -8.871 29.807 19.432 1.00 13.22 169 PHE A CA 1
ATOM 1248 C C . PHE A 1 171 ? -8.659 30.800 18.285 1.00 13.74 169 PHE A C 1
ATOM 1249 O O . PHE A 1 171 ? -7.874 30.536 17.377 1.00 16.09 169 PHE A O 1
ATOM 1257 N N . ARG A 1 172 ? -9.351 31.934 18.318 1.00 14.77 170 ARG A N 1
ATOM 1258 C CA . ARG A 1 172 ? -9.200 32.937 17.264 1.00 15.41 170 ARG A CA 1
ATOM 1259 C C . ARG A 1 172 ? -7.893 33.732 17.375 1.00 14.82 170 ARG A C 1
ATOM 1260 O O . ARG A 1 172 ? -7.351 34.190 16.372 1.00 15.50 170 ARG A O 1
ATOM 1268 N N . ASP A 1 173 ? -7.380 33.875 18.592 1.00 15.42 171 ASP A N 1
ATOM 1269 C CA . ASP A 1 173 ? -6.160 34.644 18.841 1.00 14.53 171 ASP A CA 1
ATOM 1270 C C . ASP A 1 173 ? -4.849 33.850 18.885 1.00 14.93 171 ASP A C 1
ATOM 1271 O O . ASP A 1 173 ? -3.814 34.329 18.411 1.00 15.42 171 ASP A O 1
ATOM 1284 N N . THR A 1 175 ? -4.610 29.642 18.939 1.00 12.51 173 THR A N 1
ATOM 1285 C CA . THR A 1 175 ? -4.679 28.414 18.154 1.00 11.85 173 THR A CA 1
ATOM 1286 C C . THR A 1 175 ? -4.733 28.671 16.650 1.00 13.92 173 THR A C 1
ATOM 1287 O O . THR A 1 175 ? -4.260 27.860 15.862 1.00 14.07 173 THR A O 1
ATOM 1291 N N . ILE A 1 176 ? -5.296 29.803 16.244 1.00 15.11 174 ILE A N 1
ATOM 1292 C CA . ILE A 1 176 ? -5.397 30.110 14.821 1.00 13.84 174 ILE A CA 1
ATOM 1293 C C . ILE A 1 176 ? -4.056 29.906 14.100 1.00 13.97 174 ILE A C 1
ATOM 1294 O O . ILE A 1 176 ? -4.028 29.411 12.973 1.00 15.67 174 ILE A O 1
ATOM 1299 N N . HIS A 1 177 ? -2.945 30.279 14.730 1.00 12.00 175 HIS A N 1
ATOM 1300 C CA . HIS A 1 177 ? -1.651 30.072 14.085 1.00 11.34 175 HIS A CA 1
ATOM 1301 C C . HIS A 1 177 ? -1.378 28.567 13.898 1.00 12.33 175 HIS A C 1
ATOM 1302 O O . HIS A 1 177 ? -0.856 28.136 12.865 1.00 13.59 175 HIS A O 1
ATOM 1309 N N . ASP A 1 178 ? -1.728 27.770 14.897 1.00 9.59 176 ASP A N 1
ATOM 1310 C CA . ASP A 1 178 ? -1.522 26.329 14.823 1.00 9.74 176 ASP A CA 1
ATOM 1311 C C . ASP A 1 178 ? -2.478 25.687 13.818 1.00 10.99 176 ASP A C 1
ATOM 1312 O O . ASP A 1 178 ? -2.157 24.684 13.190 1.00 11.74 176 ASP A O 1
ATOM 1317 N N . LEU A 1 179 ? -3.669 26.254 13.689 1.00 11.25 177 LEU A N 1
ATOM 1318 C CA . LEU A 1 179 ? -4.650 25.737 12.750 1.00 12.03 177 LEU A CA 1
ATOM 1319 C C . LEU A 1 179 ? -4.161 25.963 11.326 1.00 13.71 177 LEU A C 1
ATOM 1320 O O . LEU A 1 179 ? -4.387 25.135 10.443 1.00 15.58 177 LEU A O 1
ATOM 1325 N N . ASP A 1 180 ? -3.486 27.084 11.099 1.00 14.81 178 ASP A N 1
ATOM 1326 C CA . ASP A 1 180 ? -2.969 27.361 9.769 1.00 14.89 178 ASP A CA 1
ATOM 1327 C C . ASP A 1 180 ? -1.777 26.450 9.484 1.00 14.12 178 ASP A C 1
ATOM 1328 O O . ASP A 1 180 ? -1.622 25.946 8.371 1.00 13.68 178 ASP A O 1
ATOM 1341 N N . ALA A 1 182 ? -1.374 23.618 10.570 1.00 10.35 180 ALA A N 1
ATOM 1342 C CA . ALA A 1 182 ? -1.965 22.334 10.293 1.00 11.97 180 ALA A CA 1
ATOM 1343 C C . ALA A 1 182 ? -2.351 22.237 8.806 1.00 13.36 180 ALA A C 1
ATOM 1344 O O . ALA A 1 182 ? -2.037 21.245 8.160 1.00 14.39 180 ALA A O 1
ATOM 1346 N N . ARG A 1 183 ? -3.016 23.261 8.271 1.00 13.69 181 ARG A N 1
ATOM 1347 C CA . ARG A 1 183 ? -3.411 23.250 6.861 1.00 14.96 181 ARG A CA 1
ATOM 1348 C C . ARG A 1 183 ? -2.208 23.310 5.929 1.00 13.70 181 ARG A C 1
ATOM 1349 O O . ARG A 1 183 ? -2.282 22.865 4.786 1.00 15.14 181 ARG A O 1
ATOM 1357 N N . PHE A 1 184 ? -1.104 23.859 6.421 1.00 13.48 182 PHE A N 1
ATOM 1358 C CA . PHE A 1 184 ? 0.123 23.953 5.643 1.00 11.31 182 PHE A CA 1
ATOM 1359 C C . PHE A 1 184 ? 0.541 22.527 5.303 1.00 13.18 182 PHE A C 1
ATOM 1360 O O . PHE A 1 184 ? 1.079 22.262 4.223 1.00 14.94 182 PHE A O 1
ATOM 1368 N N . PHE A 1 185 ? 0.268 21.613 6.232 1.00 11.13 183 PHE A N 1
ATOM 1369 C CA . PHE A 1 185 ? 0.611 20.206 6.070 1.00 12.54 183 PHE A CA 1
ATOM 1370 C C . PHE A 1 185 ? -0.521 19.390 5.457 1.00 14.26 183 PHE A C 1
ATOM 1371 O O . PHE A 1 185 ? -0.286 18.554 4.587 1.00 13.11 183 PHE A O 1
ATOM 1379 N N . VAL A 1 186 ? -1.741 19.634 5.925 1.00 14.43 184 VAL A N 1
ATOM 1380 C CA . VAL A 1 186 ? -2.924 18.917 5.457 1.00 16.56 184 VAL A CA 1
ATOM 1381 C C . VAL A 1 186 ? -4.002 19.955 5.158 1.00 17.33 184 VAL A C 1
ATOM 1382 O O . VAL A 1 186 ? -4.803 20.301 6.027 1.00 18.51 184 VAL A O 1
ATOM 1386 N N . PRO A 1 187 ? -4.030 20.459 3.913 1.00 17.81 185 PRO A N 1
ATOM 1387 C CA . PRO A 1 187 ? -4.975 21.470 3.433 1.00 19.33 185 PRO A CA 1
ATOM 1388 C C . PRO A 1 187 ? -6.439 21.142 3.657 1.00 19.64 185 PRO A C 1
ATOM 1389 O O . PRO A 1 187 ? -7.237 22.013 4.000 1.00 22.68 185 PRO A O 1
ATOM 1393 N N . ASN A 1 188 ? -6.785 19.878 3.461 1.00 22.34 186 ASN A N 1
ATOM 1394 C CA . ASN A 1 188 ? -8.162 19.432 3.583 1.00 22.31 186 ASN A CA 1
ATOM 1395 C C . ASN A 1 188 ? -8.560 18.833 4.929 1.00 20.75 186 ASN A C 1
ATOM 1396 O O . ASN A 1 188 ? -8.356 17.645 5.184 1.00 19.77 186 ASN A O 1
ATOM 1401 N N . ILE A 1 189 ? -9.146 19.669 5.780 1.00 19.06 187 ILE A N 1
ATOM 1402 C CA . ILE A 1 189 ? -9.601 19.241 7.095 1.00 18.48 187 ILE A CA 1
ATOM 1403 C C . ILE A 1 189 ? -11.113 19.017 7.000 1.00 19.26 187 ILE A C 1
ATOM 1404 O O . ILE A 1 189 ? -11.834 19.849 6.450 1.00 19.58 187 ILE A O 1
ATOM 1409 N N . VAL A 1 190 ? -11.595 17.899 7.526 1.00 18.68 188 VAL A N 1
ATOM 1410 C CA . VAL A 1 190 ? -13.016 17.618 7.459 1.00 20.39 188 VAL A CA 1
ATOM 1411 C C . VAL A 1 190 ? -13.742 17.713 8.798 1.00 20.46 188 VAL A C 1
ATOM 1412 O O . VAL A 1 190 ? -14.898 18.128 8.835 1.00 21.02 188 VAL A O 1
ATOM 1416 N N . GLU A 1 191 ? -13.071 17.345 9.889 1.00 20.00 189 GLU A N 1
ATOM 1417 C CA . GLU A 1 191 ? -13.688 17.399 11.217 1.00 19.37 189 GLU A CA 1
ATOM 1418 C C . GLU A 1 191 ? -12.837 18.139 12.243 1.00 17.59 189 GLU A C 1
ATOM 1419 O O . GLU A 1 191 ? -11.605 18.162 12.151 1.00 16.54 189 GLU A O 1
ATOM 1425 N N . VAL A 1 192 ? -13.508 18.721 13.230 1.00 15.37 190 VAL A N 1
ATOM 1426 C CA . VAL A 1 192 ? -12.832 19.468 14.268 1.00 16.10 190 VAL A CA 1
ATOM 1427 C C . VAL A 1 192 ? -13.324 19.116 15.666 1.00 15.58 190 VAL A C 1
ATOM 1428 O O . VAL A 1 192 ? -14.521 19.130 15.937 1.00 12.53 190 VAL A O 1
ATOM 1432 N N . THR A 1 193 ? -12.382 18.796 16.547 1.00 13.28 191 THR A N 1
ATOM 1433 C CA . THR A 1 193 ? -12.706 18.460 17.929 1.00 15.23 191 THR A CA 1
ATOM 1434 C C . THR A 1 193 ? -11.833 19.316 18.841 1.00 15.02 191 THR A C 1
ATOM 1435 O O . THR A 1 193 ? -10.629 19.420 18.628 1.00 15.94 191 THR A O 1
ATOM 1439 N N . ALA A 1 194 ? -12.433 19.936 19.849 1.00 13.74 192 ALA A N 1
ATOM 1440 C CA . ALA A 1 194 ? -11.663 20.784 20.750 1.00 11.67 192 ALA A CA 1
ATOM 1441 C C . ALA A 1 194 ? -12.143 20.686 22.183 1.00 13.73 192 ALA A C 1
ATOM 1442 O O . ALA A 1 194 ? -13.336 20.539 22.440 1.00 13.97 192 ALA A O 1
ATOM 1444 N N . THR A 1 195 ? -11.197 20.797 23.111 1.00 12.70 193 THR A N 1
ATOM 1445 C CA . THR A 1 195 ? -11.479 20.727 24.535 1.00 13.74 193 THR A CA 1
ATOM 1446 C C . THR A 1 195 ? -10.801 21.910 25.233 1.00 14.72 193 THR A C 1
ATOM 1447 O O . THR A 1 195 ? -9.597 22.119 25.080 1.00 14.79 193 THR A O 1
ATOM 1451 N N . GLY A 1 196 ? -11.568 22.680 25.995 1.00 13.59 194 GLY A N 1
ATOM 1452 C CA . GLY A 1 196 ? -10.992 23.820 26.689 1.00 13.26 194 GLY A CA 1
ATOM 1453 C C . GLY A 1 196 ? -11.093 23.654 28.187 1.00 13.50 194 GLY A C 1
ATOM 1454 O O . GLY A 1 196 ? -11.996 22.983 28.679 1.00 13.90 194 GLY A O 1
ATOM 1455 N N . ALA A 1 197 ? -10.168 24.268 28.914 1.00 15.32 195 ALA A N 1
ATOM 1456 C CA . ALA A 1 197 ? -10.157 24.191 30.370 1.00 14.35 195 ALA A CA 1
ATOM 1457 C C . ALA A 1 197 ? -9.670 25.512 30.987 1.00 14.64 195 ALA A C 1
ATOM 1458 O O . ALA A 1 197 ? -9.233 26.418 30.275 1.00 13.45 195 ALA A O 1
ATOM 1460 N N . ASN A 1 198 ? -9.757 25.606 32.311 1.00 13.60 196 ASN A N 1
ATOM 1461 C CA . ASN A 1 198 ? -9.351 26.800 33.052 1.00 15.51 196 ASN A CA 1
ATOM 1462 C C . ASN A 1 198 ? -8.597 26.351 34.299 1.00 16.00 196 ASN A C 1
ATOM 1463 O O . ASN A 1 198 ? -9.216 26.046 35.317 1.00 14.50 196 ASN A O 1
ATOM 1468 N N . VAL A 1 199 ? -7.268 26.320 34.219 1.00 16.22 197 VAL A N 1
ATOM 1469 C CA . VAL A 1 199 ? -6.441 25.851 35.329 1.00 16.58 197 VAL A CA 1
ATOM 1470 C C . VAL A 1 199 ? -5.578 26.827 36.132 1.00 17.39 197 VAL A C 1
ATOM 1471 O O . VAL A 1 199 ? -5.048 26.441 37.178 1.00 16.67 197 VAL A O 1
ATOM 1475 N N . PHE A 1 200 ? -5.399 28.062 35.672 1.00 17.16 198 PHE A N 1
ATOM 1476 C CA . PHE A 1 200 ? -4.551 28.979 36.440 1.00 17.70 198 PHE A CA 1
ATOM 1477 C C . PHE A 1 200 ? -4.914 30.449 36.419 1.00 18.05 198 PHE A C 1
ATOM 1478 O O . PHE A 1 200 ? -4.716 31.141 37.413 1.00 21.14 198 PHE A O 1
ATOM 1486 N N . SER A 1 201 ? -5.439 30.923 35.292 1.00 18.17 199 SER A N 1
ATOM 1487 C CA . SER A 1 201 ? -5.769 32.337 35.129 1.00 16.97 199 SER A CA 1
ATOM 1488 C C . SER A 1 201 ? -7.165 32.821 35.536 1.00 18.26 199 SER A C 1
ATOM 1489 O O . SER A 1 201 ? -8.166 32.430 34.943 1.00 18.13 199 SER A O 1
ATOM 1492 N N . GLN A 1 202 ? -7.226 33.687 36.546 1.00 19.45 200 GLN A N 1
ATOM 1493 C CA . GLN A 1 202 ? -8.508 34.250 36.996 1.00 20.82 200 GLN A CA 1
ATOM 1494 C C . GLN A 1 202 ? -8.962 35.251 35.925 1.00 21.17 200 GLN A C 1
ATOM 1495 O O . GLN A 1 202 ? -10.145 35.398 35.626 1.00 21.37 200 GLN A O 1
ATOM 1501 N N . GLU A 1 203 ? -7.984 35.938 35.358 1.00 22.58 201 GLU A N 1
ATOM 1502 C CA . GLU A 1 203 ? -8.205 36.932 34.319 1.00 22.87 201 GLU A CA 1
ATOM 1503 C C . GLU A 1 203 ? -8.831 36.338 33.053 1.00 23.15 201 GLU A C 1
ATOM 1504 O O . GLU A 1 203 ? -9.811 36.874 32.529 1.00 23.19 201 GLU A O 1
ATOM 1510 N N . ILE A 1 204 ? -8.264 35.242 32.555 1.00 20.73 202 ILE A N 1
ATOM 1511 C CA . ILE A 1 204 ? -8.799 34.599 31.354 1.00 19.85 202 ILE A CA 1
ATOM 1512 C C . ILE A 1 204 ? -10.195 34.033 31.641 1.00 18.36 202 ILE A C 1
ATOM 1513 O O . ILE A 1 204 ? -11.086 34.105 30.799 1.00 16.72 202 ILE A O 1
ATOM 1518 N N . ALA A 1 205 ? -10.381 33.487 32.834 1.00 17.88 203 ALA A N 1
ATOM 1519 C CA . ALA A 1 205 ? -11.672 32.944 33.240 1.00 21.40 203 ALA A CA 1
ATOM 1520 C C . ALA A 1 205 ? -12.703 34.089 33.327 1.00 22.87 203 ALA A C 1
ATOM 1521 O O . ALA A 1 205 ? -13.893 33.907 33.066 1.00 22.97 203 ALA A O 1
ATOM 1523 N N . GLU A 1 206 ? -12.229 35.271 33.698 1.00 24.80 204 GLU A N 1
ATOM 1524 C CA . GLU A 1 206 ? -13.086 36.445 33.812 1.00 27.45 204 GLU A CA 1
ATOM 1525 C C . GLU A 1 206 ? -13.730 36.813 32.466 1.00 27.49 204 GLU A C 1
ATOM 1526 O O . GLU A 1 206 ? -14.849 37.325 32.416 1.00 27.73 204 GLU A O 1
ATOM 1532 N N . PHE A 1 207 ? -13.016 36.547 31.378 1.00 26.13 205 PHE A N 1
ATOM 1533 C CA . PHE A 1 207 ? -13.505 36.855 30.041 1.00 25.38 205 PHE A CA 1
ATOM 1534 C C . PHE A 1 207 ? -14.174 35.672 29.345 1.00 25.40 205 PHE A C 1
ATOM 1535 O O . PHE A 1 207 ? -14.385 35.706 28.134 1.00 22.70 205 PHE A O 1
ATOM 1543 N N . ASN A 1 208 ? -14.512 34.631 30.100 1.00 25.08 206 ASN A N 1
ATOM 1544 C CA . ASN A 1 208 ? -15.141 33.457 29.498 1.00 27.40 206 ASN A CA 1
ATOM 1545 C C . ASN A 1 208 ? -14.305 32.940 28.330 1.00 24.54 206 ASN A C 1
ATOM 1546 O O . ASN A 1 208 ? -14.777 32.804 27.199 1.00 26.09 206 ASN A O 1
ATOM 1551 N N . ASP A 1 209 ? -13.049 32.657 28.634 1.00 21.13 207 ASP A N 1
ATOM 1552 C CA . ASP A 1 209 ? -12.096 32.160 27.662 1.00 19.48 207 ASP A CA 1
ATOM 1553 C C . ASP A 1 209 ? -11.346 31.021 28.379 1.00 18.15 207 ASP A C 1
ATOM 1554 O O . ASP A 1 209 ? -11.522 30.822 29.585 1.00 15.89 207 ASP A O 1
ATOM 1559 N N . TYR A 1 210 ? -10.524 30.273 27.652 1.00 15.61 208 TYR A N 1
ATOM 1560 C CA . TYR A 1 210 ? -9.792 29.168 28.268 1.00 16.12 208 TYR A CA 1
ATOM 1561 C C . TYR A 1 210 ? -8.315 29.510 28.354 1.00 15.87 208 TYR A C 1
ATOM 1562 O O . TYR A 1 210 ? -7.781 30.203 27.475 1.00 13.85 208 TYR A O 1
ATOM 1571 N N . ASP A 1 211 ? -7.646 29.041 29.403 1.00 13.46 209 ASP A N 1
ATOM 1572 C CA . ASP A 1 211 ? -6.222 29.304 29.498 1.00 13.59 209 ASP A CA 1
ATOM 1573 C C . ASP A 1 211 ? -5.417 28.125 28.946 1.00 12.32 209 ASP A C 1
ATOM 1574 O O . ASP A 1 211 ? -4.185 28.158 28.944 1.00 13.03 209 ASP A O 1
ATOM 1579 N N . GLN A 1 212 ? -6.117 27.084 28.495 1.00 9.20 210 GLN A N 1
ATOM 1580 C CA . GLN A 1 212 ? -5.474 25.927 27.879 1.00 9.15 210 GLN A CA 1
ATOM 1581 C C . GLN A 1 212 ? -6.481 25.093 27.086 1.00 10.93 210 GLN A C 1
ATOM 1582 O O . GLN A 1 212 ? -7.623 24.879 27.511 1.00 11.35 210 GLN A O 1
ATOM 1588 N N . VAL A 1 213 ? -6.057 24.642 25.911 1.00 9.22 211 VAL A N 1
ATOM 1589 C CA . VAL A 1 213 ? -6.927 23.821 25.076 1.00 10.96 211 VAL A CA 1
ATOM 1590 C C . VAL A 1 213 ? -6.179 22.701 24.341 1.00 10.29 211 VAL A C 1
ATOM 1591 O O . VAL A 1 213 ? -4.963 22.744 24.196 1.00 10.57 211 VAL A O 1
ATOM 1595 N N . ILE A 1 214 ? -6.920 21.691 23.905 1.00 11.48 212 ILE A N 1
ATOM 1596 C CA . ILE A 1 214 ? -6.366 20.596 23.111 1.00 13.19 212 ILE A CA 1
ATOM 1597 C C . ILE A 1 214 ? -7.291 20.487 21.913 1.00 12.52 212 ILE A C 1
ATOM 1598 O O . ILE A 1 214 ? -8.510 20.468 22.068 1.00 15.18 212 ILE A O 1
ATOM 1603 N N . VAL A 1 215 ? -6.721 20.416 20.723 1.00 12.49 213 VAL A N 1
ATOM 1604 C CA . VAL A 1 215 ? -7.514 20.290 19.508 1.00 11.70 213 VAL A CA 1
ATOM 1605 C C . VAL A 1 215 ? -7.082 19.066 18.701 1.00 12.44 213 VAL A C 1
ATOM 1606 O O . VAL A 1 215 ? -5.893 18.748 18.622 1.00 13.98 213 VAL A O 1
ATOM 1610 N N . THR A 1 216 ? -8.048 18.367 18.125 1.00 10.58 214 THR A N 1
ATOM 1611 C CA . THR A 1 216 ? -7.752 17.225 17.275 1.00 12.76 214 THR A CA 1
ATOM 1612 C C . THR A 1 216 ? -8.551 17.370 15.970 1.00 13.36 214 THR A C 1
ATOM 1613 O O . THR A 1 216 ? -9.779 17.375 15.980 1.00 12.75 214 THR A O 1
ATOM 1617 N N . LEU A 1 217 ? -7.840 17.511 14.856 1.00 13.34 215 LEU A N 1
ATOM 1618 C CA . LEU A 1 217 ? -8.478 17.671 13.546 1.00 13.75 215 LEU A CA 1
ATOM 1619 C C . LEU A 1 217 ? -8.346 16.391 12.724 1.00 15.08 215 LEU A C 1
ATOM 1620 O O . LEU A 1 217 ? -7.331 15.698 12.809 1.00 15.07 215 LEU A O 1
ATOM 1625 N N . ARG A 1 218 ? -9.373 16.079 11.938 1.00 16.71 216 ARG A N 1
ATOM 1626 C CA . ARG A 1 218 ? -9.319 14.909 11.067 1.00 19.02 216 ARG A CA 1
ATOM 1627 C C . ARG A 1 218 ? -9.115 15.393 9.634 1.00 19.89 216 ARG A C 1
ATOM 1628 O O . ARG A 1 218 ? -9.869 16.237 9.147 1.00 20.43 216 ARG A O 1
ATOM 1636 N N . GLY A 1 219 ? -8.085 14.864 8.978 1.00 20.52 217 GLY A N 1
ATOM 1637 C CA . GLY A 1 219 ? -7.799 15.220 7.598 1.00 21.29 217 GLY A CA 1
ATOM 1638 C C . GLY A 1 219 ? -8.577 14.311 6.659 1.00 23.22 217 GLY A C 1
ATOM 1639 O O . GLY A 1 219 ? -8.985 13.217 7.051 1.00 22.96 217 GLY A O 1
ATOM 1640 N N . SER A 1 220 ? -8.772 14.755 5.420 1.00 23.32 218 SER A N 1
ATOM 1641 C CA . SER A 1 220 ? -9.528 13.997 4.428 1.00 23.55 218 SER A CA 1
ATOM 1642 C C . SER A 1 220 ? -9.060 12.564 4.181 1.00 24.32 218 SER A C 1
ATOM 1643 O O . SER A 1 220 ? -9.827 11.732 3.690 1.00 26.06 218 SER A O 1
ATOM 1646 N N . LYS A 1 221 ? -7.813 12.261 4.521 1.00 22.45 219 LYS A N 1
ATOM 1647 C CA . LYS A 1 221 ? -7.300 10.914 4.317 1.00 23.37 219 LYS A CA 1
ATOM 1648 C C . LYS A 1 221 ? -7.033 10.162 5.625 1.00 22.32 219 LYS A C 1
ATOM 1649 O O . LYS A 1 221 ? -6.281 9.196 5.644 1.00 23.99 219 LYS A O 1
ATOM 1655 N N . GLY A 1 222 ? -7.650 10.600 6.715 1.00 21.59 220 GLY A N 1
ATOM 1656 C CA . GLY A 1 222 ? -7.439 9.930 7.986 1.00 19.78 220 GLY A CA 1
ATOM 1657 C C . GLY A 1 222 ? -6.295 10.499 8.810 1.00 18.88 220 GLY A C 1
ATOM 1658 O O . GLY A 1 222 ? -5.960 9.954 9.858 1.00 18.61 220 GLY A O 1
ATOM 1659 N N . GLU A 1 223 ? -5.678 11.582 8.345 1.00 17.15 221 GLU A N 1
ATOM 1660 C CA . GLU A 1 223 ? -4.595 12.185 9.106 1.00 15.11 221 GLU A CA 1
ATOM 1661 C C . GLU A 1 223 ? -5.186 12.768 10.386 1.00 14.62 221 GLU A C 1
ATOM 1662 O O . GLU A 1 223 ? -6.326 13.250 10.393 1.00 14.70 221 GLU A O 1
ATOM 1668 N N . LEU A 1 224 ? -4.419 12.716 11.468 1.00 11.02 222 LEU A N 1
ATOM 1669 C CA . LEU A 1 224 ? -4.859 13.273 12.744 1.00 11.82 222 LEU A CA 1
ATOM 1670 C C . LEU A 1 224 ? -3.905 14.381 13.138 1.00 11.49 222 LEU A C 1
ATOM 1671 O O . LEU A 1 224 ? -2.701 14.150 13.300 1.00 11.46 222 LEU A O 1
ATOM 1676 N N . ILE A 1 225 ? -4.432 15.593 13.263 1.00 11.70 223 ILE A N 1
ATOM 1677 C CA . ILE A 1 225 ? -3.618 16.727 13.659 1.00 10.61 223 ILE A CA 1
ATOM 1678 C C . ILE A 1 225 ? -4.007 17.035 15.106 1.00 11.57 223 ILE A C 1
ATOM 1679 O O . ILE A 1 225 ? -5.175 17.294 15.404 1.00 11.47 223 ILE A O 1
ATOM 1684 N N . ASN A 1 226 ? -3.028 17.002 16.000 1.00 10.32 224 ASN A N 1
ATOM 1685 C CA . ASN A 1 226 ? -3.280 17.234 17.421 1.00 9.16 224 ASN A CA 1
ATOM 1686 C C . ASN A 1 226 ? -2.531 18.478 17.910 1.00 8.89 224 ASN A C 1
ATOM 1687 O O . ASN A 1 226 ? -1.302 18.548 17.870 1.00 7.25 224 ASN A O 1
ATOM 1692 N N . ILE A 1 227 ? -3.292 19.467 18.365 1.00 10.00 225 ILE A N 1
ATOM 1693 C CA . ILE A 1 227 ? -2.729 20.721 18.831 1.00 10.84 225 ILE A CA 1
ATOM 1694 C C . ILE A 1 227 ? -2.922 20.942 20.324 1.00 12.89 225 ILE A C 1
ATOM 1695 O O . ILE A 1 227 ? -4.039 20.816 20.839 1.00 13.74 225 ILE A O 1
ATOM 1700 N N . VAL A 1 228 ? -1.823 21.269 21.005 1.00 12.85 226 VAL A N 1
ATOM 1701 C CA . VAL A 1 228 ? -1.825 21.538 22.439 1.00 12.56 226 VAL A CA 1
ATOM 1702 C C . VAL A 1 228 ? -1.407 22.994 22.711 1.00 13.28 226 VAL A C 1
ATOM 1703 O O . VAL A 1 228 ? -0.330 23.436 22.298 1.00 14.44 226 VAL A O 1
ATOM 1707 N N . ASN A 1 229 ? -2.271 23.734 23.397 1.00 11.27 227 ASN A N 1
ATOM 1708 C CA . ASN A 1 229 ? -1.997 25.132 23.720 1.00 12.80 227 ASN A CA 1
ATOM 1709 C C . ASN A 1 229 ? -2.096 25.402 25.225 1.00 13.46 227 ASN A C 1
ATOM 1710 O O . ASN A 1 229 ? -2.843 24.724 25.950 1.00 12.48 227 ASN A O 1
ATOM 1715 N N . SER A 1 230 ? -1.334 26.388 25.687 1.00 13.26 228 SER A N 1
ATOM 1716 C CA . SER A 1 230 ? -1.395 26.834 27.073 1.00 13.28 228 SER A CA 1
ATOM 1717 C C . SER A 1 230 ? -1.049 28.297 27.060 1.00 12.71 228 SER A C 1
ATOM 1718 O O . SER A 1 230 ? -0.224 28.725 26.264 1.00 15.43 228 SER A O 1
ATOM 1721 N N . ARG A 1 231 ? -1.672 29.059 27.945 1.00 12.99 229 ARG A N 1
ATOM 1722 C CA . ARG A 1 231 ? -1.440 30.482 28.005 1.00 12.13 229 ARG A CA 1
ATOM 1723 C C . ARG A 1 231 ? -0.262 30.939 28.877 1.00 11.78 229 ARG A C 1
ATOM 1724 O O . ARG A 1 231 ? -0.053 32.137 29.050 1.00 13.75 229 ARG A O 1
ATOM 1732 N N . HIS A 1 232 ? 0.480 29.996 29.453 1.00 10.47 230 HIS A N 1
ATOM 1733 C CA . HIS A 1 232 ? 1.691 30.340 30.200 1.00 12.36 230 HIS A CA 1
ATOM 1734 C C . HIS A 1 232 ? 2.724 29.227 30.058 1.00 13.56 230 HIS A C 1
ATOM 1735 O O . HIS A 1 232 ? 2.382 28.094 29.710 1.00 12.37 230 HIS A O 1
ATOM 1742 N N . CYS A 1 233 ? 3.988 29.556 30.299 1.00 12.43 231 CYS A N 1
ATOM 1743 C CA . CYS A 1 233 ? 5.066 28.587 30.153 1.00 12.65 231 CYS A CA 1
ATOM 1744 C C . CYS A 1 233 ? 6.297 29.149 30.844 1.00 13.69 231 CYS A C 1
ATOM 1745 O O . CYS A 1 233 ? 6.861 30.146 30.407 1.00 15.58 231 CYS A O 1
ATOM 1748 N N . SER A 1 234 ? 6.719 28.487 31.912 1.00 14.19 232 SER A N 1
ATOM 1749 C CA . SER A 1 234 ? 7.837 28.960 32.715 1.00 15.97 232 SER A CA 1
ATOM 1750 C C . SER A 1 234 ? 9.200 29.037 32.040 1.00 16.23 232 SER A C 1
ATOM 1751 O O . SER A 1 234 ? 10.013 29.880 32.403 1.00 19.08 232 SER A O 1
ATOM 1754 N N . TYR A 1 235 ? 9.445 28.193 31.044 1.00 13.73 233 TYR A N 1
ATOM 1755 C CA . TYR A 1 235 ? 10.746 28.184 30.388 1.00 11.60 233 TYR A CA 1
ATOM 1756 C C . TYR A 1 235 ? 10.860 28.948 29.069 1.00 12.19 233 TYR A C 1
ATOM 1757 O O . TYR A 1 235 ? 11.895 28.886 28.412 1.00 12.00 233 TYR A O 1
ATOM 1766 N N . GLY A 1 236 ? 9.809 29.670 28.689 1.00 11.62 234 GLY A N 1
ATOM 1767 C CA . GLY A 1 236 ? 9.860 30.428 27.452 1.00 11.29 234 GLY A CA 1
ATOM 1768 C C . GLY A 1 236 ? 8.676 30.227 26.528 1.00 13.06 234 GLY A C 1
ATOM 1769 O O . GLY A 1 236 ? 7.601 29.819 26.959 1.00 14.62 234 GLY A O 1
ATOM 1770 N N . TYR A 1 237 ? 8.892 30.511 25.245 1.00 14.50 235 TYR A N 1
ATOM 1771 C CA . TYR A 1 237 ? 7.868 30.406 24.207 1.00 14.11 235 TYR A CA 1
ATOM 1772 C C . TYR A 1 237 ? 7.961 29.036 23.515 1.00 14.33 235 TYR A C 1
ATOM 1773 O O . TYR A 1 237 ? 8.673 28.869 22.527 1.00 13.09 235 TYR A O 1
ATOM 1782 N N . ASP A 1 238 ? 7.222 28.071 24.053 1.00 14.48 236 ASP A N 1
ATOM 1783 C CA . ASP A 1 238 ? 7.226 26.687 23.566 1.00 11.74 236 ASP A CA 1
ATOM 1784 C C . ASP A 1 238 ? 6.580 26.553 22.191 1.00 11.85 236 ASP A C 1
ATOM 1785 O O . ASP A 1 238 ? 5.379 26.749 22.044 1.00 12.21 236 ASP A O 1
ATOM 1790 N N . GLN A 1 239 ? 7.380 26.215 21.185 1.00 10.07 237 GLN A N 1
ATOM 1791 C CA . GLN A 1 239 ? 6.870 26.079 19.824 1.00 9.77 237 GLN A CA 1
ATOM 1792 C C . GLN A 1 239 ? 7.420 24.820 19.180 1.00 10.96 237 GLN A C 1
ATOM 1793 O O . GLN A 1 239 ? 8.339 24.892 18.365 1.00 11.58 237 GLN A O 1
ATOM 1799 N N . ARG A 1 240 ? 6.863 23.672 19.542 1.00 10.16 238 ARG A N 1
ATOM 1800 C CA . ARG A 1 240 ? 7.323 22.413 18.997 1.00 11.19 238 ARG A CA 1
ATOM 1801 C C . ARG A 1 240 ? 6.344 21.850 17.985 1.00 14.15 238 ARG A C 1
ATOM 1802 O O . ARG A 1 240 ? 5.137 22.122 18.038 1.00 15.65 238 ARG A O 1
ATOM 1810 N N . LEU A 1 241 ? 6.874 21.070 17.056 1.00 14.26 239 LEU A N 1
ATOM 1811 C CA . LEU A 1 241 ? 6.056 20.460 16.032 1.00 14.85 239 LEU A CA 1
ATOM 1812 C C . LEU A 1 241 ? 6.648 19.108 15.675 1.00 15.51 239 LEU A C 1
ATOM 1813 O O . LEU A 1 241 ? 7.861 18.969 15.515 1.00 15.24 239 LEU A O 1
ATOM 1818 N N . GLU A 1 242 ? 5.777 18.121 15.542 1.00 13.68 240 GLU A N 1
ATOM 1819 C CA . GLU A 1 242 ? 6.197 16.776 15.214 1.00 13.92 240 GLU A CA 1
ATOM 1820 C C . GLU A 1 242 ? 5.317 16.219 14.095 1.00 13.76 240 GLU A C 1
ATOM 1821 O O . GLU A 1 242 ? 4.091 16.253 14.191 1.00 14.57 240 GLU A O 1
ATOM 1827 N N . ALA A 1 243 ? 5.948 15.725 13.036 1.00 10.48 241 ALA A N 1
ATOM 1828 C CA . ALA A 1 243 ? 5.235 15.111 11.921 1.00 10.98 241 ALA A CA 1
ATOM 1829 C C . ALA A 1 243 ? 5.612 13.623 11.907 1.00 12.31 241 ALA A C 1
ATOM 1830 O O . ALA A 1 243 ? 6.787 13.262 11.782 1.00 12.98 241 ALA A O 1
ATOM 1832 N N . PHE A 1 244 ? 4.618 12.760 12.056 1.00 11.72 242 PHE A N 1
ATOM 1833 C CA . PHE A 1 244 ? 4.869 11.323 12.068 1.00 13.01 242 PHE A CA 1
ATOM 1834 C C . PHE A 1 244 ? 4.260 10.675 10.830 1.00 14.24 242 PHE A C 1
ATOM 1835 O O . PHE A 1 244 ? 3.075 10.871 10.539 1.00 12.48 242 PHE A O 1
ATOM 1843 N N . GLY A 1 245 ? 5.069 9.898 10.113 1.00 13.47 243 GLY A N 1
ATOM 1844 C CA . GLY A 1 245 ? 4.582 9.246 8.918 1.00 14.53 243 GLY A CA 1
ATOM 1845 C C . GLY A 1 245 ? 4.851 7.756 8.884 1.00 17.35 243 GLY A C 1
ATOM 1846 O O . GLY A 1 245 ? 5.435 7.198 9.813 1.00 16.47 243 GLY A O 1
ATOM 1847 N N . SER A 1 246 ? 4.432 7.114 7.796 1.00 17.67 244 SER A N 1
ATOM 1848 C CA . SER A 1 246 ? 4.609 5.677 7.638 1.00 18.96 244 SER A CA 1
ATOM 1849 C C . SER A 1 246 ? 6.076 5.234 7.628 1.00 20.35 244 SER A C 1
ATOM 1850 O O . SER A 1 246 ? 6.363 4.086 7.920 1.00 19.63 244 SER A O 1
ATOM 1853 N N . LYS A 1 247 ? 7.002 6.134 7.308 1.00 20.46 245 LYS A N 1
ATOM 1854 C CA . LYS A 1 247 ? 8.417 5.756 7.266 1.00 22.12 245 LYS A CA 1
ATOM 1855 C C . LYS A 1 247 ? 9.329 6.532 8.200 1.00 20.59 245 LYS A C 1
ATOM 1856 O O . LYS A 1 247 ? 10.546 6.474 8.053 1.00 20.35 245 LYS A O 1
ATOM 1862 N N . GLY A 1 248 ? 8.758 7.262 9.151 1.00 20.50 246 GLY A N 1
ATOM 1863 C CA . GLY A 1 248 ? 9.595 8.015 10.065 1.00 18.15 246 GLY A CA 1
ATOM 1864 C C . GLY A 1 248 ? 8.926 9.231 10.663 1.00 16.92 246 GLY A C 1
ATOM 1865 O O . GLY A 1 248 ? 7.741 9.479 10.436 1.00 17.97 246 GLY A O 1
ATOM 1874 N N . LEU A 1 250 ? 9.641 13.523 11.799 1.00 13.32 248 LEU A N 1
ATOM 1875 C CA . LEU A 1 250 ? 10.439 14.730 11.697 1.00 13.47 248 LEU A CA 1
ATOM 1876 C C . LEU A 1 250 ? 9.893 15.633 12.782 1.00 13.61 248 LEU A C 1
ATOM 1877 O O . LEU A 1 250 ? 8.696 15.887 12.835 1.00 14.83 248 LEU A O 1
ATOM 1882 N N . ALA A 1 251 ? 10.758 16.101 13.667 1.00 12.21 249 ALA A N 1
ATOM 1883 C CA . ALA A 1 251 ? 10.304 16.972 14.731 1.00 13.37 249 ALA A CA 1
ATOM 1884 C C . ALA A 1 251 ? 11.257 18.150 14.851 1.00 13.42 249 ALA A C 1
ATOM 1885 O O . ALA A 1 251 ? 12.439 18.024 14.528 1.00 12.57 249 ALA A O 1
ATOM 1887 N N . ALA A 1 252 ? 10.726 19.286 15.296 1.00 11.78 250 ALA A N 1
ATOM 1888 C CA . ALA A 1 252 ? 11.506 20.493 15.478 1.00 15.25 250 ALA A CA 1
ATOM 1889 C C . ALA A 1 252 ? 11.559 20.847 16.956 1.00 14.36 250 ALA A C 1
ATOM 1890 O O . ALA A 1 252 ? 10.533 20.900 17.627 1.00 12.83 250 ALA A O 1
ATOM 1892 N N . ASP A 1 253 ? 12.772 21.076 17.452 1.00 15.30 251 ASP A N 1
ATOM 1893 C CA . ASP A 1 253 ? 12.985 21.438 18.844 1.00 14.09 251 ASP A CA 1
ATOM 1894 C C . ASP A 1 253 ? 12.798 22.934 18.975 1.00 13.27 251 ASP A C 1
ATOM 1895 O O . ASP A 1 253 ? 12.615 23.647 17.981 1.00 11.28 251 ASP A O 1
ATOM 1900 N N . ASN A 1 254 ? 12.872 23.407 20.213 1.00 11.29 252 ASN A N 1
ATOM 1901 C CA . ASN A 1 254 ? 12.767 24.823 20.497 1.00 11.93 252 ASN A CA 1
ATOM 1902 C C . ASN A 1 254 ? 14.137 25.436 20.268 1.00 13.90 252 ASN A C 1
ATOM 1903 O O . ASN A 1 254 ? 15.122 24.716 20.118 1.00 11.90 252 ASN A O 1
ATOM 1908 N N . ILE A 1 255 ? 14.198 26.762 20.239 1.00 15.06 253 ILE A N 1
ATOM 1909 C CA . ILE A 1 255 ? 15.454 27.458 20.018 1.00 15.82 253 ILE A CA 1
ATOM 1910 C C . ILE A 1 255 ? 15.869 28.270 21.234 1.00 16.88 253 ILE A C 1
ATOM 1911 O O . ILE A 1 255 ? 15.043 28.905 21.893 1.00 15.68 253 ILE A O 1
ATOM 1916 N N . ARG A 1 256 ? 17.168 28.242 21.511 1.00 16.37 254 ARG A N 1
ATOM 1917 C CA . ARG A 1 256 ? 17.761 28.948 22.637 1.00 15.83 254 ARG A CA 1
ATOM 1918 C C . ARG A 1 256 ? 18.731 30.003 22.108 1.00 14.96 254 ARG A C 1
ATOM 1919 O O . ARG A 1 256 ? 19.182 29.915 20.967 1.00 16.32 254 ARG A O 1
ATOM 1927 N N . PRO A 1 257 ? 19.064 31.018 22.929 1.00 13.16 255 PRO A N 1
ATOM 1928 C CA . PRO A 1 257 ? 19.991 32.068 22.481 1.00 13.96 255 PRO A CA 1
ATOM 1929 C C . PRO A 1 257 ? 21.454 31.628 22.312 1.00 15.93 255 PRO A C 1
ATOM 1930 O O . PRO A 1 257 ? 22.202 32.258 21.570 1.00 18.51 255 PRO A O 1
ATOM 1934 N N . THR A 1 258 ? 21.855 30.556 22.996 1.00 15.64 256 THR A N 1
ATOM 1935 C CA . THR A 1 258 ? 23.226 30.043 22.900 1.00 17.38 256 THR A CA 1
ATOM 1936 C C . THR A 1 258 ? 23.173 28.521 22.953 1.00 17.98 256 THR A C 1
ATOM 1937 O O . THR A 1 258 ? 22.155 27.949 23.343 1.00 18.53 256 THR A O 1
ATOM 1941 N N . THR A 1 259 ? 24.267 27.867 22.573 1.00 18.03 257 THR A N 1
ATOM 1942 C CA . THR A 1 259 ? 24.331 26.407 22.606 1.00 19.02 257 THR A CA 1
ATOM 1943 C C . THR A 1 259 ? 24.980 25.939 23.913 1.00 19.75 257 THR A C 1
ATOM 1944 O O . THR A 1 259 ? 25.442 24.804 24.010 1.00 19.13 257 THR A O 1
ATOM 1948 N N . VAL A 1 260 ? 25.014 26.814 24.913 1.00 20.76 258 VAL A N 1
ATOM 1949 C CA . VAL A 1 260 ? 25.637 26.483 26.189 1.00 21.74 258 VAL A CA 1
ATOM 1950 C C . VAL A 1 260 ? 24.883 25.490 27.068 1.00 22.69 258 VAL A C 1
ATOM 1951 O O . VAL A 1 260 ? 23.667 25.561 27.222 1.00 23.79 258 VAL A O 1
ATOM 1955 N N . ARG A 1 261 ? 25.632 24.558 27.646 1.00 24.20 259 ARG A N 1
ATOM 1956 C CA . ARG A 1 261 ? 25.069 23.561 28.549 1.00 23.89 259 ARG A CA 1
ATOM 1957 C C . ARG A 1 261 ? 25.928 23.473 29.800 1.00 23.25 259 ARG A C 1
ATOM 1958 O O . ARG A 1 261 ? 27.156 23.446 29.719 1.00 22.73 259 ARG A O 1
ATOM 1966 N N . LYS A 1 262 ? 25.279 23.438 30.957 1.00 22.78 260 LYS A N 1
ATOM 1967 C CA . LYS A 1 262 ? 25.993 23.352 32.220 1.00 23.01 260 LYS A CA 1
ATOM 1968 C C . LYS A 1 262 ? 25.776 21.992 32.878 1.00 22.17 260 LYS A C 1
ATOM 1969 O O . LYS A 1 262 ? 24.683 21.418 32.816 1.00 24.98 260 LYS A O 1
ATOM 1975 N N . HIS A 1 263 ? 26.827 21.478 33.498 1.00 21.40 261 HIS A N 1
ATOM 1976 C CA . HIS A 1 263 ? 26.759 20.195 34.179 1.00 22.09 261 HIS A CA 1
ATOM 1977 C C . HIS A 1 263 ? 27.393 20.330 35.551 1.00 21.88 261 HIS A C 1
ATOM 1978 O O . HIS A 1 263 ? 28.540 20.739 35.666 1.00 23.72 261 HIS A O 1
ATOM 1985 N N . ASN A 1 264 ? 26.634 20.013 36.590 1.00 22.88 262 ASN A N 1
ATOM 1986 C CA . ASN A 1 264 ? 27.143 20.066 37.949 1.00 22.89 262 ASN A CA 1
ATOM 1987 C C . ASN A 1 264 ? 26.484 18.976 38.781 1.00 24.85 262 ASN A C 1
ATOM 1988 O O . ASN A 1 264 ? 25.883 18.049 38.232 1.00 24.27 262 ASN A O 1
ATOM 1993 N N . ALA A 1 265 ? 26.604 19.077 40.101 1.00 25.79 263 ALA A N 1
ATOM 1994 C CA . ALA A 1 265 ? 26.031 18.078 41.001 1.00 25.20 263 ALA A CA 1
ATOM 1995 C C . ALA A 1 265 ? 24.498 18.083 40.998 1.00 24.86 263 ALA A C 1
ATOM 1996 O O . ALA A 1 265 ? 23.869 17.098 41.387 1.00 21.92 263 ALA A O 1
ATOM 1998 N N . GLU A 1 266 ? 23.902 19.187 40.554 1.00 25.25 264 GLU A N 1
ATOM 1999 C CA . GLU A 1 266 ? 22.443 19.302 40.524 1.00 27.21 264 GLU A CA 1
ATOM 2000 C C . GLU A 1 266 ? 21.821 18.602 39.319 1.00 25.30 264 GLU A C 1
ATOM 2001 O O . GLU A 1 266 ? 20.807 17.924 39.449 1.00 23.34 264 GLU A O 1
ATOM 2007 N N . SER A 1 267 ? 22.425 18.774 38.147 1.00 24.98 265 SER A N 1
ATOM 2008 C CA . SER A 1 267 ? 21.930 18.137 36.932 1.00 24.30 265 SER A CA 1
ATOM 2009 C C . SER A 1 267 ? 22.853 18.414 35.756 1.00 22.39 265 SER A C 1
ATOM 2010 O O . SER A 1 267 ? 23.675 19.328 35.801 1.00 23.33 265 SER A O 1
ATOM 2013 N N . THR A 1 268 ? 22.714 17.620 34.701 1.00 20.41 266 THR A N 1
ATOM 2014 C CA . THR A 1 268 ? 23.531 17.794 33.511 1.00 21.70 266 THR A CA 1
ATOM 2015 C C . THR A 1 268 ? 22.701 18.316 32.342 1.00 23.80 266 THR A C 1
ATOM 2016 O O . THR A 1 268 ? 21.480 18.448 32.446 1.00 24.08 266 THR A O 1
ATOM 2020 N N . GLU A 1 269 ? 23.372 18.612 31.230 1.00 25.01 267 GLU A N 1
ATOM 2021 C CA . GLU A 1 269 ? 22.708 19.117 30.029 1.00 25.84 267 GLU A CA 1
ATOM 2022 C C . GLU A 1 269 ? 21.857 20.367 30.234 1.00 24.05 267 GLU A C 1
ATOM 2023 O O . GLU A 1 269 ? 20.937 20.611 29.460 1.00 25.32 267 GLU A O 1
ATOM 2029 N N . GLN A 1 270 ? 22.151 21.156 31.261 1.00 21.82 268 GLN A N 1
ATOM 2030 C CA . GLN A 1 270 ? 21.368 22.365 31.513 1.00 21.73 268 GLN A CA 1
ATOM 2031 C C . GLN A 1 270 ? 21.559 23.380 30.390 1.00 22.04 268 GLN A C 1
ATOM 2032 O O . GLN A 1 270 ? 22.652 23.894 30.189 1.00 23.40 268 GLN A O 1
ATOM 2038 N N . ALA A 1 271 ? 20.491 23.662 29.654 1.00 21.30 269 ALA A N 1
ATOM 2039 C CA . ALA A 1 271 ? 20.558 24.615 28.553 1.00 19.74 269 ALA A CA 1
ATOM 2040 C C . ALA A 1 271 ? 19.817 25.888 28.943 1.00 18.62 269 ALA A C 1
ATOM 2041 O O . ALA A 1 271 ? 19.119 25.907 29.958 1.00 18.24 269 ALA A O 1
ATOM 2043 N N . ASP A 1 272 ? 19.979 26.952 28.156 1.00 18.81 270 ASP A N 1
ATOM 2044 C CA . ASP A 1 272 ? 19.291 28.204 28.455 1.00 17.63 270 ASP A CA 1
ATOM 2045 C C . ASP A 1 272 ? 17.785 28.034 28.315 1.00 17.17 270 ASP A C 1
ATOM 2046 O O . ASP A 1 272 ? 17.304 27.114 27.639 1.00 16.48 270 ASP A O 1
ATOM 2051 N N . PRO A 1 273 ? 17.018 28.914 28.976 1.00 16.65 271 PRO A N 1
ATOM 2052 C CA . PRO A 1 273 ? 15.567 28.828 28.851 1.00 16.50 271 PRO A CA 1
ATOM 2053 C C . PRO A 1 273 ? 15.422 29.168 27.360 1.00 17.26 271 PRO A C 1
ATOM 2054 O O . PRO A 1 273 ? 16.295 29.837 26.792 1.00 17.14 271 PRO A O 1
ATOM 2058 N N . ILE A 1 274 ? 14.357 28.724 26.716 1.00 14.75 272 ILE A N 1
ATOM 2059 C CA . ILE A 1 274 ? 14.219 29.014 25.296 1.00 13.50 272 ILE A CA 1
ATOM 2060 C C . ILE A 1 274 ? 13.750 30.448 25.072 1.00 13.46 272 ILE A C 1
ATOM 2061 O O . ILE A 1 274 ? 13.354 31.120 26.019 1.00 12.98 272 ILE A O 1
ATOM 2066 N N . PHE A 1 275 ? 13.799 30.926 23.832 1.00 14.99 273 PHE A N 1
ATOM 2067 C CA . PHE A 1 275 ? 13.359 32.291 23.554 1.00 18.30 273 PHE A CA 1
ATOM 2068 C C . PHE A 1 275 ? 11.990 32.578 24.166 1.00 20.65 273 PHE A C 1
ATOM 2069 O O . PHE A 1 275 ? 11.067 31.757 24.091 1.00 20.94 273 PHE A O 1
ATOM 2077 N N . ASN A 1 276 ? 11.876 33.754 24.772 1.00 21.75 274 ASN A N 1
ATOM 2078 C CA . ASN A 1 276 ? 10.662 34.168 25.450 1.00 25.97 274 ASN A CA 1
ATOM 2079 C C . ASN A 1 276 ? 9.723 35.026 24.612 1.00 26.30 274 ASN A C 1
ATOM 2080 O O . ASN A 1 276 ? 8.529 35.079 24.883 1.00 26.36 274 ASN A O 1
ATOM 2085 N N . PHE A 1 277 ? 10.265 35.704 23.609 1.00 27.51 275 PHE A N 1
ATOM 2086 C CA . PHE A 1 277 ? 9.464 36.588 22.774 1.00 28.79 275 PHE A CA 1
ATOM 2087 C C . PHE A 1 277 ? 9.342 36.098 21.336 1.00 27.42 275 PHE A C 1
ATOM 2088 O O . PHE A 1 277 ? 10.315 35.633 20.727 1.00 23.88 275 PHE A O 1
ATOM 2096 N N . PHE A 1 278 ? 8.137 36.210 20.795 1.00 26.51 276 PHE A N 1
ATOM 2097 C CA . PHE A 1 278 ? 7.887 35.752 19.440 1.00 28.39 276 PHE A CA 1
ATOM 2098 C C . PHE A 1 278 ? 8.794 36.436 18.425 1.00 27.89 276 PHE A C 1
ATOM 2099 O O . PHE A 1 278 ? 9.284 35.791 17.506 1.00 27.02 276 PHE A O 1
ATOM 2107 N N . LEU A 1 279 ? 9.048 37.728 18.615 1.00 29.14 277 LEU A N 1
ATOM 2108 C CA . LEU A 1 279 ? 9.886 38.476 17.682 1.00 29.81 277 LEU A CA 1
ATOM 2109 C C . LEU A 1 279 ? 11.280 37.873 17.576 1.00 28.83 277 LEU A C 1
ATOM 2110 O O . LEU A 1 279 ? 11.900 37.918 16.520 1.00 29.30 277 LEU A O 1
ATOM 2115 N N . GLU A 1 280 ? 11.768 37.297 18.667 1.00 26.81 278 GLU A N 1
ATOM 2116 C CA . GLU A 1 280 ? 13.088 36.683 18.659 1.00 25.14 278 GLU A CA 1
ATOM 2117 C C . GLU A 1 280 ? 13.060 35.279 18.061 1.00 23.24 278 GLU A C 1
ATOM 2118 O O . GLU A 1 280 ? 13.923 34.912 17.258 1.00 24.89 278 GLU A O 1
ATOM 2124 N N . ARG A 1 281 ? 12.083 34.485 18.476 1.00 19.04 279 ARG A N 1
ATOM 2125 C CA . ARG A 1 281 ? 11.966 33.122 17.982 1.00 16.73 279 ARG A CA 1
ATOM 2126 C C . ARG A 1 281 ? 11.779 33.122 16.476 1.00 16.39 279 ARG A C 1
ATOM 2127 O O . ARG A 1 281 ? 12.364 32.309 15.773 1.00 13.97 279 ARG A O 1
ATOM 2135 N N . TYR A 1 282 ? 10.980 34.061 15.982 1.00 17.61 280 TYR A N 1
ATOM 2136 C CA . TYR A 1 282 ? 10.695 34.124 14.563 1.00 18.24 280 TYR A CA 1
ATOM 2137 C C . TYR A 1 282 ? 11.415 35.199 13.760 1.00 19.07 280 TYR A C 1
ATOM 2138 O O . TYR A 1 282 ? 10.920 35.647 12.728 1.00 20.93 280 TYR A O 1
ATOM 2147 N N . ASP A 1 283 ? 12.603 35.581 14.214 1.00 19.98 281 ASP A N 1
ATOM 2148 C CA . ASP A 1 283 ? 13.368 36.600 13.514 1.00 21.61 281 ASP A CA 1
ATOM 2149 C C . ASP A 1 283 ? 13.529 36.206 12.048 1.00 20.28 281 ASP A C 1
ATOM 2150 O O . ASP A 1 283 ? 13.125 36.943 11.152 1.00 19.88 281 ASP A O 1
ATOM 2155 N N . ALA A 1 284 ? 14.106 35.036 11.803 1.00 19.59 282 ALA A N 1
ATOM 2156 C CA . ALA A 1 284 ? 14.305 34.574 10.433 1.00 18.38 282 ALA A CA 1
ATOM 2157 C C . ALA A 1 284 ? 12.990 34.466 9.661 1.00 18.28 282 ALA A C 1
ATOM 2158 O O . ALA A 1 284 ? 12.919 34.834 8.485 1.00 19.03 282 ALA A O 1
ATOM 2160 N N . ALA A 1 285 ? 11.949 33.965 10.320 1.00 17.74 283 ALA A N 1
ATOM 2161 C CA . ALA A 1 285 ? 10.650 33.804 9.668 1.00 17.42 283 ALA A CA 1
ATOM 2162 C C . ALA A 1 285 ? 10.084 35.114 9.122 1.00 18.00 283 ALA A C 1
ATOM 2163 O O . ALA A 1 285 ? 9.579 35.155 7.997 1.00 17.55 283 ALA A O 1
ATOM 2165 N N . TYR A 1 286 ? 10.152 36.181 9.913 1.00 15.11 284 TYR A N 1
ATOM 2166 C CA . TYR A 1 286 ? 9.609 37.448 9.454 1.00 16.25 284 TYR A CA 1
ATOM 2167 C C . TYR A 1 286 ? 10.357 37.982 8.255 1.00 15.89 284 TYR A C 1
ATOM 2168 O O . TYR A 1 286 ? 9.757 38.584 7.369 1.00 18.06 284 TYR A O 1
ATOM 2177 N N . LYS A 1 287 ? 11.665 37.761 8.227 1.00 16.23 285 LYS A N 1
ATOM 2178 C CA . LYS A 1 287 ? 12.479 38.216 7.113 1.00 17.40 285 LYS A CA 1
ATOM 2179 C C . LYS A 1 287 ? 12.152 37.408 5.860 1.00 19.03 285 LYS A C 1
ATOM 2180 O O . LYS A 1 287 ? 12.053 37.959 4.755 1.00 18.42 285 LYS A O 1
ATOM 2186 N N . ALA A 1 288 ? 11.973 36.099 6.035 1.00 17.78 286 ALA A N 1
ATOM 2187 C CA . ALA A 1 288 ? 11.670 35.236 4.906 1.00 16.79 286 ALA A CA 1
ATOM 2188 C C . ALA A 1 288 ? 10.276 35.555 4.393 1.00 17.52 286 ALA A C 1
ATOM 2189 O O . ALA A 1 288 ? 10.024 35.518 3.193 1.00 19.53 286 ALA A O 1
ATOM 2191 N N . GLU A 1 289 ? 9.371 35.874 5.309 1.00 18.06 287 GLU A N 1
ATOM 2192 C CA . GLU A 1 289 ? 8.014 36.205 4.926 1.00 18.71 287 GLU A CA 1
ATOM 2193 C C . GLU A 1 289 ? 8.020 37.483 4.079 1.00 20.42 287 GLU A C 1
ATOM 2194 O O . GLU A 1 289 ? 7.320 37.568 3.074 1.00 20.98 287 GLU A O 1
ATOM 2200 N N . LEU A 1 290 ? 8.819 38.468 4.487 1.00 20.98 288 LEU A N 1
ATOM 2201 C CA . LEU A 1 290 ? 8.893 39.725 3.756 1.00 21.25 288 LEU A CA 1
ATOM 2202 C C . LEU A 1 290 ? 9.442 39.501 2.342 1.00 21.25 288 LEU A C 1
ATOM 2203 O O . LEU A 1 290 ? 8.912 40.040 1.373 1.00 21.36 288 LEU A O 1
ATOM 2208 N N . ALA A 1 291 ? 10.495 38.695 2.236 1.00 20.10 289 ALA A N 1
ATOM 2209 C CA . ALA A 1 291 ? 11.115 38.405 0.948 1.00 19.71 289 ALA A CA 1
ATOM 2210 C C . ALA A 1 291 ? 10.105 37.770 0.000 1.00 19.79 289 ALA A C 1
ATOM 2211 O O . ALA A 1 291 ? 10.062 38.094 -1.180 1.00 17.79 289 ALA A O 1
ATOM 2213 N N . THR A 1 292 ? 9.297 36.859 0.526 1.00 18.99 290 THR A N 1
ATOM 2214 C CA . THR A 1 292 ? 8.286 36.189 -0.274 1.00 19.29 290 THR A CA 1
ATOM 2215 C C . THR A 1 292 ? 7.231 37.184 -0.736 1.00 20.26 290 THR A C 1
ATOM 2216 O O . THR A 1 292 ? 6.655 37.039 -1.816 1.00 21.62 290 THR A O 1
ATOM 2220 N N . PHE A 1 293 ? 6.989 38.200 0.084 1.00 19.21 291 PHE A N 1
ATOM 2221 C CA . PHE A 1 293 ? 6.014 39.230 -0.245 1.00 19.56 291 PHE A CA 1
ATOM 2222 C C . PHE A 1 293 ? 6.547 40.021 -1.417 1.00 20.83 291 PHE A C 1
ATOM 2223 O O . PHE A 1 293 ? 5.828 40.298 -2.370 1.00 19.23 291 PHE A O 1
ATOM 2231 N N . ALA A 1 294 ? 7.823 40.382 -1.339 1.00 22.20 292 ALA A N 1
ATOM 2232 C CA . ALA A 1 294 ? 8.468 41.135 -2.402 1.00 22.25 292 ALA A CA 1
ATOM 2233 C C . ALA A 1 294 ? 8.418 40.373 -3.733 1.00 23.25 292 ALA A C 1
ATOM 2234 O O . ALA A 1 294 ? 8.098 40.951 -4.770 1.00 24.54 292 ALA A O 1
ATOM 2236 N N . GLN A 1 295 ? 8.729 39.081 -3.709 1.00 23.38 293 GLN A N 1
ATOM 2237 C CA . GLN A 1 295 ? 8.722 38.288 -4.934 1.00 24.83 293 GLN A CA 1
ATOM 2238 C C . GLN A 1 295 ? 7.310 38.180 -5.505 1.00 25.11 293 GLN A C 1
ATOM 2239 O O . GLN A 1 295 ? 7.133 38.117 -6.716 1.00 24.77 293 GLN A O 1
ATOM 2245 N N . GLY A 1 296 ? 6.310 38.157 -4.630 1.00 24.54 294 GLY A N 1
ATOM 2246 C CA . GLY A 1 296 ? 4.932 38.074 -5.082 1.00 24.33 294 GLY A CA 1
ATOM 2247 C C . GLY A 1 296 ? 4.519 39.374 -5.757 1.00 26.15 294 GLY A C 1
ATOM 2248 O O . GLY A 1 296 ? 3.720 39.381 -6.701 1.00 23.74 294 GLY A O 1
ATOM 2249 N N . ILE A 1 297 ? 5.068 40.483 -5.272 1.00 24.87 295 ILE A N 1
ATOM 2250 C CA . ILE A 1 297 ? 4.772 41.779 -5.850 1.00 27.40 295 ILE A CA 1
ATOM 2251 C C . ILE A 1 297 ? 5.398 41.848 -7.240 1.00 29.08 295 ILE A C 1
ATOM 2252 O O . ILE A 1 297 ? 4.790 42.370 -8.173 1.00 29.07 295 ILE A O 1
ATOM 2257 N N . ARG A 1 298 ? 6.604 41.303 -7.378 1.00 30.61 296 ARG A N 1
ATOM 2258 C CA . ARG A 1 298 ? 7.297 41.301 -8.661 1.00 33.80 296 ARG A CA 1
ATOM 2259 C C . ARG A 1 298 ? 6.690 40.324 -9.663 1.00 35.78 296 ARG A C 1
ATOM 2260 O O . ARG A 1 298 ? 6.625 40.625 -10.854 1.00 37.79 296 ARG A O 1
ATOM 2268 N N . ASP A 1 299 ? 6.257 39.159 -9.184 1.00 36.61 297 ASP A N 1
ATOM 2269 C CA . ASP A 1 299 ? 5.669 38.128 -10.043 1.00 37.51 297 ASP A CA 1
ATOM 2270 C C . ASP A 1 299 ? 4.227 38.396 -10.444 1.00 36.89 297 ASP A C 1
ATOM 2271 O O . ASP A 1 299 ? 3.834 38.128 -11.575 1.00 37.57 297 ASP A O 1
ATOM 2276 N N . GLY A 1 300 ? 3.437 38.911 -9.511 1.00 36.39 298 GLY A N 1
ATOM 2277 C CA . GLY A 1 300 ? 2.040 39.167 -9.804 1.00 36.33 298 GLY A CA 1
ATOM 2278 C C . GLY A 1 300 ? 1.302 37.852 -9.988 1.00 36.82 298 GLY A C 1
ATOM 2279 O O . GLY A 1 300 ? 0.185 37.821 -10.509 1.00 36.77 298 GLY A O 1
ATOM 2280 N N . GLN A 1 301 ? 1.931 36.764 -9.549 1.00 37.52 299 GLN A N 1
ATOM 2281 C CA . GLN A 1 301 ? 1.365 35.420 -9.652 1.00 37.92 299 GLN A CA 1
ATOM 2282 C C . GLN A 1 301 ? 0.566 34.987 -8.410 1.00 36.56 299 GLN A C 1
ATOM 2283 O O . GLN A 1 301 ? 0.135 33.835 -8.318 1.00 36.37 299 GLN A O 1
ATOM 2289 N N . GLY A 1 302 ? 0.372 35.898 -7.460 1.00 34.65 300 GLY A N 1
ATOM 2290 C CA . GLY A 1 302 ? -0.376 35.554 -6.260 1.00 31.64 300 GLY A CA 1
ATOM 2291 C C . GLY A 1 302 ? 0.485 35.364 -5.022 1.00 29.47 300 GLY A C 1
ATOM 2292 O O . GLY A 1 302 ? 1.712 35.385 -5.090 1.00 27.92 300 GLY A O 1
ATOM 2293 N N . PHE A 1 303 ? -0.160 35.159 -3.882 1.00 27.97 301 PHE A N 1
ATOM 2294 C CA . PHE A 1 303 ? 0.564 34.993 -2.628 1.00 25.85 301 PHE A CA 1
ATOM 2295 C C . PHE A 1 303 ? 0.215 33.713 -1.889 1.00 24.50 301 PHE A C 1
ATOM 2296 O O . PHE A 1 303 ? -0.815 33.084 -2.141 1.00 23.75 301 PHE A O 1
ATOM 2304 N N . SER A 1 304 ? 1.085 33.352 -0.957 1.00 23.92 302 SER A N 1
ATOM 2305 C CA . SER A 1 304 ? 0.886 32.180 -0.122 1.00 24.20 302 SER A CA 1
ATOM 2306 C C . SER A 1 304 ? 1.647 32.401 1.185 1.00 21.47 302 SER A C 1
ATOM 2307 O O . SER A 1 304 ? 2.850 32.623 1.173 1.00 21.84 302 SER A O 1
ATOM 2310 N N . PRO A 1 305 ? 0.946 32.384 2.322 1.00 20.85 303 PRO A N 1
ATOM 2311 C CA . PRO A 1 305 ? -0.490 32.144 2.522 1.00 20.88 303 PRO A CA 1
ATOM 2312 C C . PRO A 1 305 ? -1.343 33.202 1.819 1.00 20.70 303 PRO A C 1
ATOM 2313 O O . PRO A 1 305 ? -0.956 34.374 1.745 1.00 20.38 303 PRO A O 1
ATOM 2317 N N . ASN A 1 306 ? -2.505 32.786 1.326 1.00 21.13 304 ASN A N 1
ATOM 2318 C CA . ASN A 1 306 ? -3.413 33.699 0.644 1.00 20.43 304 ASN A CA 1
ATOM 2319 C C . ASN A 1 306 ? -4.621 34.097 1.497 1.00 21.39 304 ASN A C 1
ATOM 2320 O O . ASN A 1 306 ? -4.780 33.662 2.645 1.00 19.85 304 ASN A O 1
ATOM 2325 N N . PHE A 1 307 ? -5.477 34.924 0.906 1.00 20.54 305 PHE A N 1
ATOM 2326 C CA . PHE A 1 307 ? -6.678 35.399 1.566 1.00 21.02 305 PHE A CA 1
ATOM 2327 C C . PHE A 1 307 ? -7.492 34.218 2.088 1.00 20.41 305 PHE A C 1
ATOM 2328 O O . PHE A 1 307 ? -7.944 34.215 3.232 1.00 19.96 305 PHE A O 1
ATOM 2336 N N . GLU A 1 308 ? -7.662 33.215 1.237 1.00 21.58 306 GLU A N 1
ATOM 2337 C CA . GLU A 1 308 ? -8.431 32.022 1.570 1.00 21.91 306 GLU A CA 1
ATOM 2338 C C . GLU A 1 308 ? -7.889 31.298 2.803 1.00 18.83 306 GLU A C 1
ATOM 2339 O O . GLU A 1 308 ? -8.658 30.774 3.597 1.00 16.81 306 GLU A O 1
ATOM 2345 N N . ASP A 1 309 ? -6.571 31.262 2.960 1.00 18.70 307 ASP A N 1
ATOM 2346 C CA . ASP A 1 309 ? -5.993 30.606 4.127 1.00 18.15 307 ASP A CA 1
ATOM 2347 C C . ASP A 1 309 ? -6.413 31.365 5.377 1.00 17.17 307 ASP A C 1
ATOM 2348 O O . ASP A 1 309 ? -6.548 30.781 6.450 1.00 17.82 307 ASP A O 1
ATOM 2353 N N . GLY A 1 310 ? -6.623 32.670 5.226 1.00 17.44 308 GLY A N 1
ATOM 2354 C CA . GLY A 1 310 ? -7.043 33.490 6.348 1.00 18.10 308 GLY A CA 1
ATOM 2355 C C . GLY A 1 310 ? -8.493 33.221 6.717 1.00 17.96 308 GLY A C 1
ATOM 2356 O O . GLY A 1 310 ? -8.867 33.236 7.888 1.00 16.69 308 GLY A O 1
ATOM 2357 N N . VAL A 1 311 ? -9.310 32.961 5.704 1.00 18.77 309 VAL A N 1
ATOM 2358 C CA . VAL A 1 311 ? -10.720 32.684 5.923 1.00 18.86 309 VAL A CA 1
ATOM 2359 C C . VAL A 1 311 ? -10.910 31.336 6.617 1.00 17.68 309 VAL A C 1
ATOM 2360 O O . VAL A 1 311 ? -11.610 31.237 7.624 1.00 17.35 309 VAL A O 1
ATOM 2364 N N . ILE A 1 312 ? -10.271 30.308 6.068 1.00 16.19 310 ILE A N 1
ATOM 2365 C CA . ILE A 1 312 ? -10.377 28.959 6.599 1.00 16.51 310 ILE A CA 1
ATOM 2366 C C . ILE A 1 312 ? -9.768 28.822 7.997 1.00 16.61 310 ILE A C 1
ATOM 2367 O O . ILE A 1 312 ? -10.267 28.064 8.830 1.00 16.48 310 ILE A O 1
ATOM 2372 N N . ALA A 1 313 ? -8.695 29.561 8.255 1.00 16.12 311 ALA A N 1
ATOM 2373 C CA . ALA A 1 313 ? -8.061 29.503 9.560 1.00 15.20 311 ALA A CA 1
ATOM 2374 C C . ALA A 1 313 ? -9.053 29.991 10.607 1.00 14.90 311 ALA A C 1
ATOM 2375 O O . ALA A 1 313 ? -9.167 29.400 11.682 1.00 16.67 311 ALA A O 1
ATOM 2377 N N . LEU A 1 314 ? -9.787 31.052 10.285 1.00 13.56 312 LEU A N 1
ATOM 2378 C CA . LEU A 1 314 ? -10.767 31.590 11.226 1.00 14.11 312 LEU A CA 1
ATOM 2379 C C . LEU A 1 314 ? -11.932 30.624 11.362 1.00 13.80 312 LEU A C 1
ATOM 2380 O O . LEU A 1 314 ? -12.439 30.394 12.464 1.00 14.98 312 LEU A O 1
ATOM 2385 N N . GLU A 1 315 ? -12.360 30.049 10.245 1.00 14.51 313 GLU A N 1
ATOM 2386 C CA . GLU A 1 315 ? -13.467 29.092 10.286 1.00 16.26 313 GLU A CA 1
ATOM 2387 C C . GLU A 1 315 ? -13.112 27.889 11.164 1.00 15.18 313 GLU A C 1
ATOM 2388 O O . GLU A 1 315 ? -13.962 27.377 11.891 1.00 16.52 313 GLU A O 1
ATOM 2394 N N . LEU A 1 316 ? -11.865 27.434 11.092 1.00 14.35 314 LEU A N 1
ATOM 2395 C CA . LEU A 1 316 ? -11.428 26.302 11.900 1.00 14.39 314 LEU A CA 1
ATOM 2396 C C . LEU A 1 316 ? -11.446 26.742 13.360 1.00 14.56 314 LEU A C 1
ATOM 2397 O O . LEU A 1 316 ? -11.884 25.999 14.242 1.00 14.13 314 LEU A O 1
ATOM 2402 N N . ALA A 1 317 ? -10.979 27.961 13.620 1.00 13.64 315 ALA A N 1
ATOM 2403 C CA . ALA A 1 317 ? -10.979 28.452 14.994 1.00 13.26 315 ALA A CA 1
ATOM 2404 C C . ALA A 1 317 ? -12.429 28.518 15.500 1.00 13.63 315 ALA A C 1
ATOM 2405 O O . ALA A 1 317 ? -12.709 28.156 16.642 1.00 14.18 315 ALA A O 1
ATOM 2407 N N . ASN A 1 318 ? -13.353 28.963 14.652 1.00 12.34 316 ASN A N 1
ATOM 2408 C CA . ASN A 1 318 ? -14.750 29.035 15.081 1.00 14.23 316 ASN A CA 1
ATOM 2409 C C . ASN A 1 318 ? -15.280 27.627 15.331 1.00 14.19 316 ASN A C 1
ATOM 2410 O O . ASN A 1 318 ? -16.033 27.398 16.282 1.00 13.42 316 ASN A O 1
ATOM 2415 N N . ALA A 1 319 ? -14.873 26.675 14.493 1.00 12.41 317 ALA A N 1
ATOM 2416 C CA . ALA A 1 319 ? -15.320 25.304 14.672 1.00 11.49 317 ALA A CA 1
ATOM 2417 C C . ALA A 1 319 ? -14.783 24.774 15.996 1.00 11.14 317 ALA A C 1
ATOM 2418 O O . ALA A 1 319 ? -15.483 24.035 16.699 1.00 12.02 317 ALA A O 1
ATOM 2420 N N . CYS A 1 320 ? -13.552 25.162 16.339 1.00 10.94 318 CYS A N 1
ATOM 2421 C CA . CYS A 1 320 ? -12.926 24.734 17.594 1.00 11.77 318 CYS A CA 1
ATOM 2422 C C . CYS A 1 320 ? -13.731 25.219 18.788 1.00 12.19 318 CYS A C 1
ATOM 2423 O O . CYS A 1 320 ? -14.075 24.431 19.666 1.00 14.53 318 CYS A O 1
ATOM 2426 N N . LEU A 1 321 ? -14.015 26.519 18.819 1.00 13.90 319 LEU A N 1
ATOM 2427 C CA . LEU A 1 321 ? -14.780 27.118 19.903 1.00 16.42 319 LEU A CA 1
ATOM 2428 C C . LEU A 1 321 ? -16.123 26.426 20.060 1.00 17.53 319 LEU A C 1
ATOM 2429 O O . LEU A 1 321 ? -16.542 26.113 21.172 1.00 18.09 319 LEU A O 1
ATOM 2434 N N . GLU A 1 322 ? -16.801 26.191 18.943 1.00 18.88 320 GLU A N 1
ATOM 2435 C CA . GLU A 1 322 ? -18.107 25.539 18.983 1.00 22.55 320 GLU A CA 1
ATOM 2436 C C . GLU A 1 322 ? -18.003 24.115 19.536 1.00 22.02 320 GLU A C 1
ATOM 2437 O O . GLU A 1 322 ? -18.850 23.685 20.319 1.00 21.27 320 GLU A O 1
ATOM 2443 N N . SER A 1 323 ? -16.970 23.384 19.116 1.00 19.87 321 SER A N 1
ATOM 2444 C CA . SER A 1 323 ? -16.763 22.020 19.595 1.00 16.73 321 SER A CA 1
ATOM 2445 C C . SER A 1 323 ? -16.492 22.053 21.099 1.00 16.40 321 SER A C 1
ATOM 2446 O O . SER A 1 323 ? -17.067 21.286 21.863 1.00 17.25 321 SER A O 1
ATOM 2449 N N . ALA A 1 324 ? -15.619 22.959 21.519 1.00 16.70 322 ALA A N 1
ATOM 2450 C CA . ALA A 1 324 ? -15.269 23.068 22.932 1.00 18.28 322 ALA A CA 1
ATOM 2451 C C . ALA A 1 324 ? -16.482 23.408 23.780 1.00 18.42 322 ALA A C 1
ATOM 2452 O O . ALA A 1 324 ? -16.620 22.923 24.898 1.00 18.63 322 ALA A O 1
ATOM 2454 N N . GLN A 1 325 ? -17.364 24.244 23.248 1.00 20.70 323 GLN A N 1
ATOM 2455 C CA . GLN A 1 325 ? -18.558 24.637 23.984 1.00 20.76 323 GLN A CA 1
ATOM 2456 C C . GLN A 1 325 ? -19.653 23.572 23.973 1.00 20.93 323 GLN A C 1
ATOM 2457 O O . GLN A 1 325 ? -20.535 23.580 24.839 1.00 22.38 323 GLN A O 1
ATOM 2463 N N . THR A 1 326 ? -19.594 22.649 23.017 1.00 19.35 324 THR A N 1
ATOM 2464 C CA . THR A 1 326 ? -20.647 21.643 22.889 1.00 19.05 324 THR A CA 1
ATOM 2465 C C . THR A 1 326 ? -20.320 20.210 23.265 1.00 19.36 324 THR A C 1
ATOM 2466 O O . THR A 1 326 ? -21.226 19.385 23.424 1.00 19.24 324 THR A O 1
ATOM 2470 N N . GLY A 1 327 ? -19.039 19.894 23.394 1.00 17.90 325 GLY A N 1
ATOM 2471 C CA . GLY A 1 327 ? -18.674 18.540 23.761 1.00 15.17 325 GLY A CA 1
ATOM 2472 C C . GLY A 1 327 ? -18.866 17.539 22.639 1.00 17.08 325 GLY A C 1
ATOM 2473 O O . GLY A 1 327 ? -19.193 16.380 22.884 1.00 15.84 325 GLY A O 1
ATOM 2474 N N . ARG A 1 328 ? -18.679 17.983 21.399 1.00 17.60 326 ARG A N 1
ATOM 2475 C CA . ARG A 1 328 ? -18.812 17.075 20.271 1.00 18.52 326 ARG A CA 1
ATOM 2476 C C . ARG A 1 328 ? -17.947 17.503 19.090 1.00 17.44 326 ARG A C 1
ATOM 2477 O O . ARG A 1 328 ? -17.520 18.653 18.993 1.00 17.11 326 ARG A O 1
ATOM 2485 N N . THR A 1 329 ? -17.695 16.563 18.192 1.00 16.09 327 THR A N 1
ATOM 2486 C CA . THR A 1 329 ? -16.901 16.842 17.014 1.00 17.76 327 THR A CA 1
ATOM 2487 C C . THR A 1 329 ? -17.755 17.661 16.045 1.00 19.83 327 THR A C 1
ATOM 2488 O O . THR A 1 329 ? -18.979 17.498 15.994 1.00 20.54 327 THR A O 1
ATOM 2492 N N . VAL A 1 330 ? -17.113 18.555 15.300 1.00 18.95 328 VAL A N 1
ATOM 2493 C CA . VAL A 1 330 ? -17.801 19.407 14.336 1.00 20.19 328 VAL A CA 1
ATOM 2494 C C . VAL A 1 330 ? -17.384 19.067 12.903 1.00 21.83 328 VAL A C 1
ATOM 2495 O O . VAL A 1 330 ? -16.199 19.057 12.581 1.00 20.48 328 VAL A O 1
ATOM 2499 N N . THR A 1 331 ? -18.364 18.779 12.053 1.00 25.00 329 THR A N 1
ATOM 2500 C CA . THR A 1 331 ? -18.105 18.466 10.646 1.00 28.91 329 THR A CA 1
ATOM 2501 C C . THR A 1 331 ? -18.164 19.767 9.848 1.00 31.71 329 THR A C 1
ATOM 2502 O O . THR A 1 331 ? -19.198 20.426 9.785 1.00 32.69 329 THR A O 1
ATOM 2506 N N . LEU A 1 332 ? -17.042 20.135 9.249 1.00 35.83 330 LEU A N 1
ATOM 2507 C CA . LEU A 1 332 ? -16.939 21.366 8.477 1.00 41.39 330 LEU A CA 1
ATOM 2508 C C . LEU A 1 332 ? -17.867 21.464 7.273 1.00 46.59 330 LEU A C 1
ATOM 2509 O O . LEU A 1 332 ? -18.471 22.509 7.037 1.00 46.69 330 LEU A O 1
ATOM 2514 N N . ASN A 1 333 ? -17.981 20.384 6.509 1.00 52.51 331 ASN A N 1
ATOM 2515 C CA . ASN A 1 333 ? -18.843 20.393 5.332 1.00 58.73 331 ASN A CA 1
ATOM 2516 C C . ASN A 1 333 ? -19.868 19.258 5.367 1.00 62.35 331 ASN A C 1
ATOM 2517 O O . ASN A 1 333 ? -19.553 18.112 5.036 1.00 62.22 331 ASN A O 1
ATOM 2522 N N . PRO A 1 334 ? -21.113 19.572 5.770 1.00 65.56 332 PRO A N 1
ATOM 2523 C CA . PRO A 1 334 ? -22.243 18.636 5.876 1.00 67.80 332 PRO A CA 1
ATOM 2524 C C . PRO A 1 334 ? -22.504 17.797 4.618 1.00 69.84 332 PRO A C 1
ATOM 2525 O O . PRO A 1 334 ? -21.831 17.962 3.595 1.00 70.21 332 PRO A O 1
ATOM 2529 N N . ALA A 1 335 ? -23.490 16.903 4.704 1.00 71.07 333 ALA A N 1
ATOM 2530 C CA . ALA A 1 335 ? -23.852 16.029 3.586 1.00 72.19 333 ALA A CA 1
ATOM 2531 C C . ALA A 1 335 ? -25.119 16.501 2.866 1.00 72.71 333 ALA A C 1
ATOM 2532 O O . ALA A 1 335 ? -25.031 16.804 1.654 1.00 72.92 333 ALA A O 1
ATOM 2534 N N . LEU B 1 3 ? 12.330 -15.453 54.637 1.00 46.28 1 LEU B N 1
ATOM 2535 C CA . LEU B 1 3 ? 11.619 -16.676 54.169 1.00 46.41 1 LEU B CA 1
ATOM 2536 C C . LEU B 1 3 ? 11.157 -16.512 52.720 1.00 45.38 1 LEU B C 1
ATOM 2537 O O . LEU B 1 3 ? 10.230 -15.758 52.436 1.00 45.48 1 LEU B O 1
ATOM 2542 N N . THR B 1 4 ? 11.816 -17.224 51.810 1.00 43.82 2 THR B N 1
ATOM 2543 C CA . THR B 1 4 ? 11.498 -17.157 50.389 1.00 42.96 2 THR B CA 1
ATOM 2544 C C . THR B 1 4 ? 10.069 -17.580 50.035 1.00 40.90 2 THR B C 1
ATOM 2545 O O . THR B 1 4 ? 9.661 -18.710 50.289 1.00 41.74 2 THR B O 1
ATOM 2549 N N . LEU B 1 5 ? 9.319 -16.660 49.437 1.00 37.25 3 LEU B N 1
ATOM 2550 C CA . LEU B 1 5 ? 7.936 -16.906 49.039 1.00 34.61 3 LEU B CA 1
ATOM 2551 C C . LEU B 1 5 ? 7.843 -17.807 47.804 1.00 32.91 3 LEU B C 1
ATOM 2552 O O . LEU B 1 5 ? 8.666 -17.716 46.893 1.00 32.41 3 LEU B O 1
ATOM 2557 N N . ARG B 1 6 ? 6.832 -18.668 47.783 1.00 31.47 4 ARG B N 1
ATOM 2558 C CA . ARG B 1 6 ? 6.624 -19.592 46.674 1.00 30.64 4 ARG B CA 1
ATOM 2559 C C . ARG B 1 6 ? 5.586 -19.085 45.688 1.00 27.34 4 ARG B C 1
ATOM 2560 O O . ARG B 1 6 ? 4.455 -18.778 46.057 1.00 27.70 4 ARG B O 1
ATOM 2568 N N . ILE B 1 7 ? 5.979 -19.031 44.421 1.00 26.75 5 ILE B N 1
ATOM 2569 C CA . ILE B 1 7 ? 5.114 -18.517 43.369 1.00 24.48 5 ILE B CA 1
ATOM 2570 C C . ILE B 1 7 ? 4.705 -19.526 42.307 1.00 24.66 5 ILE B C 1
ATOM 2571 O O . ILE B 1 7 ? 5.487 -20.397 41.922 1.00 22.15 5 ILE B O 1
ATOM 2576 N N . ALA B 1 8 ? 3.466 -19.392 41.843 1.00 23.02 6 ALA B N 1
ATOM 2577 C CA . ALA B 1 8 ? 2.938 -20.223 40.775 1.00 23.68 6 ALA B CA 1
ATOM 2578 C C . ALA B 1 8 ? 2.728 -19.267 39.590 1.00 24.56 6 ALA B C 1
ATOM 2579 O O . ALA B 1 8 ? 2.138 -18.191 39.744 1.00 23.74 6 ALA B O 1
ATOM 2581 N N . LEU B 1 9 ? 3.224 -19.659 38.421 1.00 25.02 7 LEU B N 1
ATOM 2582 C CA . LEU B 1 9 ? 3.120 -18.849 37.211 1.00 23.71 7 LEU B CA 1
ATOM 2583 C C . LEU B 1 9 ? 2.233 -19.474 36.149 1.00 25.54 7 LEU B C 1
ATOM 2584 O O . LEU B 1 9 ? 2.461 -20.615 35.736 1.00 27.49 7 LEU B O 1
ATOM 2589 N N . PHE B 1 10 ? 1.226 -18.728 35.706 1.00 23.98 8 PHE B N 1
ATOM 2590 C CA . PHE B 1 10 ? 0.334 -19.197 34.653 1.00 23.48 8 PHE B CA 1
ATOM 2591 C C . PHE B 1 10 ? 0.782 -18.555 33.347 1.00 24.70 8 PHE B C 1
ATOM 2592 O O . PHE B 1 10 ? 0.873 -17.332 33.251 1.00 24.87 8 PHE B O 1
ATOM 2600 N N . GLY B 1 11 ? 1.068 -19.388 32.351 1.00 24.55 9 GLY B N 1
ATOM 2601 C CA . GLY B 1 11 ? 1.504 -18.884 31.064 1.00 24.55 9 GLY B CA 1
ATOM 2602 C C . GLY B 1 11 ? 2.989 -19.094 30.850 1.00 25.20 9 GLY B C 1
ATOM 2603 O O . GLY B 1 11 ? 3.805 -18.614 31.633 1.00 25.46 9 GLY B O 1
ATOM 2604 N N . ALA B 1 12 ? 3.342 -19.818 29.791 1.00 25.60 10 ALA B N 1
ATOM 2605 C CA . ALA B 1 12 ? 4.743 -20.078 29.481 1.00 26.66 10 ALA B CA 1
ATOM 2606 C C . ALA B 1 12 ? 5.154 -19.351 28.208 1.00 28.57 10 ALA B C 1
ATOM 2607 O O . ALA B 1 12 ? 6.195 -19.656 27.614 1.00 28.56 10 ALA B O 1
ATOM 2609 N N . GLY B 1 13 ? 4.337 -18.383 27.799 1.00 28.45 11 GLY B N 1
ATOM 2610 C CA . GLY B 1 13 ? 4.623 -17.624 26.596 1.00 28.51 11 GLY B CA 1
ATOM 2611 C C . GLY B 1 13 ? 5.674 -16.548 26.797 1.00 30.03 11 GLY B C 1
ATOM 2612 O O . GLY B 1 13 ? 6.557 -16.684 27.645 1.00 31.34 11 GLY B O 1
ATOM 2613 N N . ARG B 1 14 ? 5.566 -15.473 26.017 1.00 30.57 12 ARG B N 1
ATOM 2614 C CA . ARG B 1 14 ? 6.508 -14.358 26.070 1.00 32.28 12 ARG B CA 1
ATOM 2615 C C . ARG B 1 14 ? 6.552 -13.687 27.445 1.00 30.57 12 ARG B C 1
ATOM 2616 O O . ARG B 1 14 ? 7.599 -13.615 28.080 1.00 30.06 12 ARG B O 1
ATOM 2624 N N . ILE B 1 15 ? 5.408 -13.191 27.896 1.00 29.74 13 ILE B N 1
ATOM 2625 C CA . ILE B 1 15 ? 5.331 -12.521 29.184 1.00 28.16 13 ILE B CA 1
ATOM 2626 C C . ILE B 1 15 ? 5.679 -13.500 30.315 1.00 26.59 13 ILE B C 1
ATOM 2627 O O . ILE B 1 15 ? 6.350 -13.141 31.290 1.00 24.15 13 ILE B O 1
ATOM 2632 N N . GLY B 1 16 ? 5.237 -14.745 30.170 1.00 25.70 14 GLY B N 1
ATOM 2633 C CA . GLY B 1 16 ? 5.533 -15.746 31.182 1.00 25.55 14 GLY B CA 1
ATOM 2634 C C . GLY B 1 16 ? 7.031 -15.944 31.339 1.00 25.27 14 GLY B C 1
ATOM 2635 O O . GLY B 1 16 ? 7.539 -16.107 32.451 1.00 25.81 14 GLY B O 1
ATOM 2636 N N . HIS B 1 17 ? 7.747 -15.918 30.221 1.00 24.75 15 HIS B N 1
ATOM 2637 C CA . HIS B 1 17 ? 9.193 -16.098 30.251 1.00 25.11 15 HIS B CA 1
ATOM 2638 C C . HIS B 1 17 ? 9.880 -15.005 31.046 1.00 24.68 15 HIS B C 1
ATOM 2639 O O . HIS B 1 17 ? 10.869 -15.263 31.726 1.00 25.59 15 HIS B O 1
ATOM 2646 N N . VAL B 1 18 ? 9.359 -13.783 30.962 1.00 25.40 16 VAL B N 1
ATOM 2647 C CA . VAL B 1 18 ? 9.943 -12.655 31.683 1.00 24.75 16 VAL B CA 1
ATOM 2648 C C . VAL B 1 18 ? 9.734 -12.766 33.189 1.00 21.97 16 VAL B C 1
ATOM 2649 O O . VAL B 1 18 ? 10.673 -12.624 33.966 1.00 22.82 16 VAL B O 1
ATOM 2653 N N . HIS B 1 19 ? 8.502 -13.015 33.607 1.00 21.04 17 HIS B N 1
ATOM 2654 C CA . HIS B 1 19 ? 8.223 -13.139 35.035 1.00 21.43 17 HIS B CA 1
ATOM 2655 C C . HIS B 1 19 ? 9.035 -14.290 35.627 1.00 21.66 17 HIS B C 1
ATOM 2656 O O . HIS B 1 19 ? 9.603 -14.171 36.711 1.00 21.43 17 HIS B O 1
ATOM 2663 N N . ALA B 1 20 ? 9.091 -15.402 34.906 1.00 22.08 18 ALA B N 1
ATOM 2664 C CA . ALA B 1 20 ? 9.840 -16.558 35.379 1.00 23.71 18 ALA B CA 1
ATOM 2665 C C . ALA B 1 20 ? 11.285 -16.170 35.686 1.00 23.67 18 ALA B C 1
ATOM 2666 O O . ALA B 1 20 ? 11.771 -16.351 36.803 1.00 24.15 18 ALA B O 1
ATOM 2668 N N . ALA B 1 21 ? 11.968 -15.626 34.688 1.00 24.96 19 ALA B N 1
ATOM 2669 C CA . ALA B 1 21 ? 13.357 -15.227 34.852 1.00 24.94 19 ALA B CA 1
ATOM 2670 C C . ALA B 1 21 ? 13.515 -14.249 36.007 1.00 23.61 19 ALA B C 1
ATOM 2671 O O . ALA B 1 21 ? 14.484 -14.321 36.757 1.00 24.39 19 ALA B O 1
ATOM 2673 N N . ASN B 1 22 ? 12.555 -13.343 36.158 1.00 22.50 20 ASN B N 1
ATOM 2674 C CA . ASN B 1 22 ? 12.622 -12.360 37.234 1.00 20.04 20 ASN B CA 1
ATOM 2675 C C . ASN B 1 22 ? 12.320 -12.974 38.598 1.00 19.27 20 ASN B C 1
ATOM 2676 O O . ASN B 1 22 ? 12.837 -12.516 39.621 1.00 15.00 20 ASN B O 1
ATOM 2681 N N . ILE B 1 23 ? 11.459 -13.988 38.623 1.00 19.67 21 ILE B N 1
ATOM 2682 C CA . ILE B 1 23 ? 11.152 -14.629 39.891 1.00 22.15 21 ILE B CA 1
ATOM 2683 C C . ILE B 1 23 ? 12.423 -15.317 40.370 1.00 23.45 21 ILE B C 1
ATOM 2684 O O . ILE B 1 23 ? 12.799 -15.186 41.530 1.00 24.39 21 ILE B O 1
ATOM 2689 N N . ALA B 1 24 ? 13.095 -16.017 39.460 1.00 25.05 22 ALA B N 1
ATOM 2690 C CA . ALA B 1 24 ? 14.336 -16.711 39.783 1.00 27.51 22 ALA B CA 1
ATOM 2691 C C . ALA B 1 24 ? 15.341 -15.715 40.330 1.00 28.90 22 ALA B C 1
ATOM 2692 O O . ALA B 1 24 ? 15.863 -15.882 41.432 1.00 30.02 22 ALA B O 1
ATOM 2694 N N . ALA B 1 25 ? 15.595 -14.670 39.552 1.00 30.31 23 ALA B N 1
ATOM 2695 C CA . ALA B 1 25 ? 16.545 -13.633 39.932 1.00 31.63 23 ALA B CA 1
ATOM 2696 C C . ALA B 1 25 ? 16.249 -13.037 41.301 1.00 31.93 23 ALA B C 1
ATOM 2697 O O . ALA B 1 25 ? 17.153 -12.846 42.113 1.00 35.23 23 ALA B O 1
ATOM 2699 N N . ASN B 1 26 ? 14.983 -12.738 41.557 1.00 32.13 24 ASN B N 1
ATOM 2700 C CA . ASN B 1 26 ? 14.599 -12.148 42.828 1.00 32.76 24 ASN B CA 1
ATOM 2701 C C . ASN B 1 26 ? 14.921 -13.115 43.972 1.00 34.91 24 ASN B C 1
ATOM 2702 O O . ASN B 1 26 ? 14.492 -14.266 43.973 1.00 33.90 24 ASN B O 1
ATOM 2707 N N . PRO B 1 27 ? 15.677 -12.643 44.972 1.00 37.24 25 PRO B N 1
ATOM 2708 C CA . PRO B 1 27 ? 16.084 -13.435 46.134 1.00 37.48 25 PRO B CA 1
ATOM 2709 C C . PRO B 1 27 ? 14.968 -13.803 47.110 1.00 37.74 25 PRO B C 1
ATOM 2710 O O . PRO B 1 27 ? 15.079 -14.790 47.829 1.00 37.80 25 PRO B O 1
ATOM 2714 N N . ASP B 1 28 ? 13.904 -13.008 47.142 1.00 38.08 26 ASP B N 1
ATOM 2715 C CA . ASP B 1 28 ? 12.780 -13.263 48.041 1.00 37.09 26 ASP B CA 1
ATOM 2716 C C . ASP B 1 28 ? 11.718 -14.203 47.461 1.00 34.95 26 ASP B C 1
ATOM 2717 O O . ASP B 1 28 ? 10.758 -14.559 48.146 1.00 35.90 26 ASP B O 1
ATOM 2722 N N . LEU B 1 29 ? 11.883 -14.610 46.208 1.00 31.80 27 LEU B N 1
ATOM 2723 C CA . LEU B 1 29 ? 10.893 -15.477 45.581 1.00 29.36 27 LEU B CA 1
ATOM 2724 C C . LEU B 1 29 ? 11.469 -16.768 45.024 1.00 29.21 27 LEU B C 1
ATOM 2725 O O . LEU B 1 29 ? 12.676 -16.892 44.819 1.00 26.94 27 LEU B O 1
ATOM 2730 N N . GLU B 1 30 ? 10.580 -17.724 44.778 1.00 29.12 28 GLU B N 1
ATOM 2731 C CA . GLU B 1 30 ? 10.952 -19.024 44.236 1.00 29.53 28 GLU B CA 1
ATOM 2732 C C . GLU B 1 30 ? 9.782 -19.496 43.383 1.00 27.35 28 GLU B C 1
ATOM 2733 O O . GLU B 1 30 ? 8.641 -19.491 43.833 1.00 26.86 28 GLU B O 1
ATOM 2739 N N . LEU B 1 31 ? 10.067 -19.885 42.149 1.00 27.17 29 LEU B N 1
ATOM 2740 C CA . LEU B 1 31 ? 9.044 -20.367 41.228 1.00 26.01 29 LEU B CA 1
ATOM 2741 C C . LEU B 1 31 ? 8.931 -21.880 41.425 1.00 27.09 29 LEU B C 1
ATOM 2742 O O . LEU B 1 31 ? 9.882 -22.610 41.155 1.00 26.82 29 LEU B O 1
ATOM 2747 N N . VAL B 1 32 ? 7.782 -22.357 41.895 1.00 27.55 30 VAL B N 1
ATOM 2748 C CA . VAL B 1 32 ? 7.632 -23.787 42.131 1.00 29.15 30 VAL B CA 1
ATOM 2749 C C . VAL B 1 32 ? 6.846 -24.524 41.065 1.00 30.30 30 VAL B C 1
ATOM 2750 O O . VAL B 1 32 ? 6.993 -25.735 40.919 1.00 31.35 30 VAL B O 1
ATOM 2754 N N . VAL B 1 33 ? 6.014 -23.807 40.320 1.00 30.49 31 VAL B N 1
ATOM 2755 C CA . VAL B 1 33 ? 5.226 -24.447 39.279 1.00 29.99 31 VAL B CA 1
ATOM 2756 C C . VAL B 1 33 ? 4.739 -23.482 38.193 1.00 30.03 31 VAL B C 1
ATOM 2757 O O . VAL B 1 33 ? 4.331 -22.350 38.475 1.00 29.94 31 VAL B O 1
ATOM 2761 N N . ILE B 1 34 ? 4.795 -23.952 36.949 1.00 29.25 32 ILE B N 1
ATOM 2762 C CA . ILE B 1 34 ? 4.354 -23.198 35.787 1.00 28.13 32 ILE B CA 1
ATOM 2763 C C . ILE B 1 34 ? 3.228 -23.992 35.142 1.00 28.43 32 ILE B C 1
ATOM 2764 O O . ILE B 1 34 ? 3.331 -25.207 34.999 1.00 29.31 32 ILE B O 1
ATOM 2769 N N . ALA B 1 35 ? 2.157 -23.309 34.755 1.00 28.21 33 ALA B N 1
ATOM 2770 C CA . ALA B 1 35 ? 1.022 -23.968 34.129 1.00 28.66 33 ALA B CA 1
ATOM 2771 C C . ALA B 1 35 ? 0.709 -23.421 32.736 1.00 29.00 33 ALA B C 1
ATOM 2772 O O . ALA B 1 35 ? 0.639 -22.206 32.530 1.00 27.56 33 ALA B O 1
ATOM 2774 N N . ASP B 1 36 ? 0.519 -24.336 31.789 1.00 30.36 34 ASP B N 1
ATOM 2775 C CA . ASP B 1 36 ? 0.192 -23.983 30.410 1.00 31.74 34 ASP B CA 1
ATOM 2776 C C . ASP B 1 36 ? -0.338 -25.223 29.683 1.00 33.09 34 ASP B C 1
ATOM 2777 O O . ASP B 1 36 ? 0.266 -26.294 29.752 1.00 31.99 34 ASP B O 1
ATOM 2782 N N . PRO B 1 37 ? -1.484 -25.101 28.992 1.00 34.68 35 PRO B N 1
ATOM 2783 C CA . PRO B 1 37 ? -2.028 -26.258 28.274 1.00 35.49 35 PRO B CA 1
ATOM 2784 C C . PRO B 1 37 ? -0.970 -26.832 27.336 1.00 36.81 35 PRO B C 1
ATOM 2785 O O . PRO B 1 37 ? -0.905 -28.046 27.118 1.00 36.38 35 PRO B O 1
ATOM 2789 N N . PHE B 1 38 ? -0.145 -25.953 26.778 1.00 36.81 36 PHE B N 1
ATOM 2790 C CA . PHE B 1 38 ? 0.936 -26.388 25.909 1.00 38.32 36 PHE B CA 1
ATOM 2791 C C . PHE B 1 38 ? 2.033 -26.830 26.868 1.00 39.30 36 PHE B C 1
ATOM 2792 O O . PHE B 1 38 ? 2.970 -26.081 27.155 1.00 38.82 36 PHE B O 1
ATOM 2800 N N . ILE B 1 39 ? 1.896 -28.057 27.358 1.00 40.06 37 ILE B N 1
ATOM 2801 C CA . ILE B 1 39 ? 2.822 -28.634 28.322 1.00 41.51 37 ILE B CA 1
ATOM 2802 C C . ILE B 1 39 ? 4.308 -28.582 27.975 1.00 41.06 37 ILE B C 1
ATOM 2803 O O . ILE B 1 39 ? 5.137 -28.382 28.863 1.00 40.89 37 ILE B O 1
ATOM 2808 N N . GLU B 1 40 ? 4.653 -28.764 26.703 1.00 41.71 38 GLU B N 1
ATOM 2809 C CA . GLU B 1 40 ? 6.061 -28.731 26.296 1.00 42.83 38 GLU B CA 1
ATOM 2810 C C . GLU B 1 40 ? 6.735 -27.410 26.664 1.00 41.10 38 GLU B C 1
ATOM 2811 O O . GLU B 1 40 ? 7.879 -27.390 27.114 1.00 41.33 38 GLU B O 1
ATOM 2817 N N . GLY B 1 41 ? 6.022 -26.307 26.461 1.00 40.16 39 GLY B N 1
ATOM 2818 C CA . GLY B 1 41 ? 6.571 -25.003 26.782 1.00 39.47 39 GLY B CA 1
ATOM 2819 C C . GLY B 1 41 ? 6.709 -24.797 28.278 1.00 37.96 39 GLY B C 1
ATOM 2820 O O . GLY B 1 41 ? 7.709 -24.261 28.752 1.00 37.21 39 GLY B O 1
ATOM 2821 N N . ALA B 1 42 ? 5.699 -25.221 29.028 1.00 37.44 40 ALA B N 1
ATOM 2822 C CA . ALA B 1 42 ? 5.735 -25.091 30.475 1.00 37.26 40 ALA B CA 1
ATOM 2823 C C . ALA B 1 42 ? 6.902 -25.917 31.010 1.00 38.99 40 ALA B C 1
ATOM 2824 O O . ALA B 1 42 ? 7.665 -25.454 31.859 1.00 37.73 40 ALA B O 1
ATOM 2826 N N . GLN B 1 43 ? 7.043 -27.140 30.502 1.00 40.24 41 GLN B N 1
ATOM 2827 C CA . GLN B 1 43 ? 8.126 -28.023 30.924 1.00 41.48 41 GLN B CA 1
ATOM 2828 C C . GLN B 1 43 ? 9.469 -27.410 30.568 1.00 42.02 41 GLN B C 1
ATOM 2829 O O . GLN B 1 43 ? 10.388 -27.362 31.386 1.00 41.87 41 GLN B O 1
ATOM 2835 N N . ARG B 1 44 ? 9.572 -26.940 29.333 1.00 42.89 42 ARG B N 1
ATOM 2836 C CA . ARG B 1 44 ? 10.801 -26.335 28.854 1.00 44.69 42 ARG B CA 1
ATOM 2837 C C . ARG B 1 44 ? 11.207 -25.158 29.738 1.00 44.91 42 ARG B C 1
ATOM 2838 O O . ARG B 1 44 ? 12.370 -25.024 30.113 1.00 45.76 42 ARG B O 1
ATOM 2846 N N . LEU B 1 45 ? 10.241 -24.315 30.085 1.00 44.78 43 LEU B N 1
ATOM 2847 C CA . LEU B 1 45 ? 10.515 -23.151 30.915 1.00 44.12 43 LEU B CA 1
ATOM 2848 C C . LEU B 1 45 ? 10.785 -23.529 32.366 1.00 43.91 43 LEU B C 1
ATOM 2849 O O . LEU B 1 45 ? 11.723 -23.023 32.978 1.00 42.65 43 LEU B O 1
ATOM 2854 N N . ALA B 1 46 ? 9.956 -24.414 32.909 1.00 44.11 44 ALA B N 1
ATOM 2855 C CA . ALA B 1 46 ? 10.107 -24.866 34.290 1.00 45.56 44 ALA B CA 1
ATOM 2856 C C . ALA B 1 46 ? 11.491 -25.465 34.499 1.00 46.95 44 ALA B C 1
ATOM 2857 O O . ALA B 1 46 ? 12.203 -25.126 35.446 1.00 46.77 44 ALA B O 1
ATOM 2859 N N . GLU B 1 47 ? 11.854 -26.365 33.596 1.00 48.71 45 GLU B N 1
ATOM 2860 C CA . GLU B 1 47 ? 13.135 -27.049 33.635 1.00 50.42 45 GLU B CA 1
ATOM 2861 C C . GLU B 1 47 ? 14.278 -26.046 33.742 1.00 50.46 45 GLU B C 1
ATOM 2862 O O . GLU B 1 47 ? 15.278 -26.297 34.417 1.00 49.74 45 GLU B O 1
ATOM 2868 N N . ALA B 1 48 ? 14.116 -24.905 33.078 1.00 50.64 46 ALA B N 1
ATOM 2869 C CA . ALA B 1 48 ? 15.124 -23.853 33.082 1.00 50.70 46 ALA B CA 1
ATOM 2870 C C . ALA B 1 48 ? 15.010 -22.974 34.323 1.00 51.40 46 ALA B C 1
ATOM 2871 O O . ALA B 1 48 ? 15.636 -21.914 34.399 1.00 50.77 46 ALA B O 1
ATOM 2873 N N . ASN B 1 49 ? 14.206 -23.412 35.288 1.00 51.99 47 ASN B N 1
ATOM 2874 C CA . ASN B 1 49 ? 14.010 -22.657 36.523 1.00 53.01 47 ASN B CA 1
ATOM 2875 C C . ASN B 1 49 ? 13.840 -23.565 37.733 1.00 53.35 47 ASN B C 1
ATOM 2876 O O . ASN B 1 49 ? 13.407 -23.122 38.797 1.00 54.42 47 ASN B O 1
ATOM 2881 N N . GLY B 1 50 ? 14.182 -24.838 37.565 1.00 53.40 48 GLY B N 1
ATOM 2882 C CA . GLY B 1 50 ? 14.074 -25.790 38.654 1.00 52.41 48 GLY B CA 1
ATOM 2883 C C . GLY B 1 50 ? 12.691 -25.883 39.263 1.00 51.90 48 GLY B C 1
ATOM 2884 O O . GLY B 1 50 ? 12.545 -26.184 40.450 1.00 52.77 48 GLY B O 1
ATOM 2885 N N . ALA B 1 51 ? 11.669 -25.625 38.455 1.00 50.18 49 ALA B N 1
ATOM 2886 C CA . ALA B 1 51 ? 10.296 -25.692 38.931 1.00 48.89 49 ALA B CA 1
ATOM 2887 C C . ALA B 1 51 ? 9.603 -26.865 38.271 1.00 47.76 49 ALA B C 1
ATOM 2888 O O . ALA B 1 51 ? 10.190 -27.545 37.435 1.00 48.57 49 ALA B O 1
ATOM 2890 N N . GLU B 1 52 ? 8.355 -27.105 38.655 1.00 47.07 50 GLU B N 1
ATOM 2891 C CA . GLU B 1 52 ? 7.580 -28.192 38.073 1.00 46.13 50 GLU B CA 1
ATOM 2892 C C . GLU B 1 52 ? 6.666 -27.602 37.005 1.00 44.84 50 GLU B C 1
ATOM 2893 O O . GLU B 1 52 ? 6.429 -26.38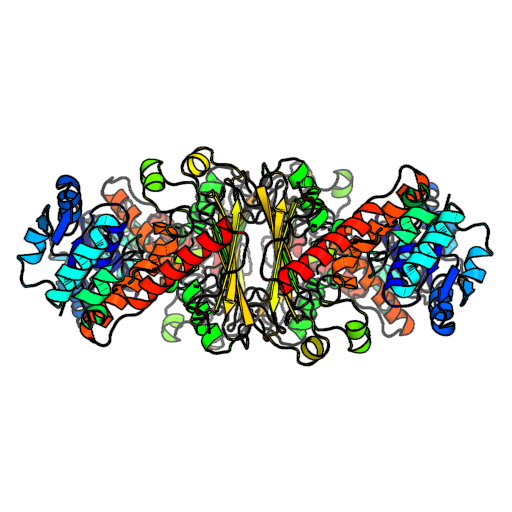9 36.981 1.00 43.98 50 GLU B O 1
ATOM 2899 N N . ALA B 1 53 ? 6.166 -28.455 36.120 1.00 42.10 51 ALA B N 1
ATOM 2900 C CA . ALA B 1 53 ? 5.287 -28.013 35.047 1.00 39.11 51 ALA B CA 1
ATOM 2901 C C . ALA B 1 53 ? 4.023 -28.853 34.987 1.00 38.93 51 ALA B C 1
ATOM 2902 O O . ALA B 1 53 ? 4.085 -30.083 35.006 1.00 39.65 51 ALA B O 1
ATOM 2904 N N . VAL B 1 54 ? 2.878 -28.180 34.915 1.00 37.39 52 VAL B N 1
ATOM 2905 C CA . VAL B 1 54 ? 1.583 -28.847 34.845 1.00 34.96 52 VAL B CA 1
ATOM 2906 C C . VAL B 1 54 ? 0.762 -28.182 33.750 1.00 35.66 52 VAL B C 1
ATOM 2907 O O . VAL B 1 54 ? 1.059 -27.062 33.338 1.00 35.60 52 VAL B O 1
ATOM 2911 N N . ALA B 1 55 ? -0.284 -28.860 33.297 1.00 35.64 53 ALA B N 1
ATOM 2912 C CA . ALA B 1 55 ? -1.100 -28.348 32.207 1.00 35.91 53 ALA B CA 1
ATOM 2913 C C . ALA B 1 55 ? -2.366 -27.601 32.590 1.00 35.78 53 ALA B C 1
ATOM 2914 O O . ALA B 1 55 ? -2.904 -26.841 31.785 1.00 36.51 53 ALA B O 1
ATOM 2916 N N . SER B 1 56 ? -2.848 -27.796 33.809 1.00 35.16 54 SER B N 1
ATOM 2917 C CA . SER B 1 56 ? -4.084 -27.142 34.205 1.00 33.98 54 SER B CA 1
ATOM 2918 C C . SER B 1 56 ? -4.036 -26.447 35.555 1.00 33.49 54 SER B C 1
ATOM 2919 O O . SER B 1 56 ? -3.229 -26.789 36.417 1.00 32.28 54 SER B O 1
ATOM 2922 N N . PRO B 1 57 ? -4.922 -25.462 35.759 1.00 34.02 55 PRO B N 1
ATOM 2923 C CA . PRO B 1 57 ? -4.962 -24.733 37.030 1.00 34.39 55 PRO B CA 1
ATOM 2924 C C . PRO B 1 57 ? -5.278 -25.643 38.224 1.00 34.61 55 PRO B C 1
ATOM 2925 O O . PRO B 1 57 ? -4.786 -25.417 39.332 1.00 35.81 55 PRO B O 1
ATOM 2929 N N . ASP B 1 58 ? -6.093 -26.669 38.001 1.00 34.53 56 ASP B N 1
ATOM 2930 C CA . ASP B 1 58 ? -6.436 -27.610 39.066 1.00 33.89 56 ASP B CA 1
ATOM 2931 C C . ASP B 1 58 ? -5.160 -28.173 39.685 1.00 31.87 56 ASP B C 1
ATOM 2932 O O . ASP B 1 58 ? -5.018 -28.230 40.907 1.00 31.38 56 ASP B O 1
ATOM 2937 N N . GLU B 1 59 ? -4.236 -28.585 38.825 1.00 30.79 57 GLU B N 1
ATOM 2938 C CA . GLU B 1 59 ? -2.969 -29.148 39.271 1.00 30.94 57 GLU B CA 1
ATOM 2939 C C . GLU B 1 59 ? -2.147 -28.119 40.026 1.00 30.70 57 GLU B C 1
ATOM 2940 O O . GLU B 1 59 ? -1.283 -28.480 40.818 1.00 32.25 57 GLU B O 1
ATOM 2946 N N . VAL B 1 60 ? -2.406 -26.839 39.774 1.00 28.61 58 VAL B N 1
ATOM 2947 C CA . VAL B 1 60 ? -1.686 -25.782 40.472 1.00 25.40 58 VAL B CA 1
ATOM 2948 C C . VAL B 1 60 ? -2.337 -25.578 41.830 1.00 24.54 58 VAL B C 1
ATOM 2949 O O . VAL B 1 60 ? -1.657 -25.458 42.843 1.00 24.38 58 VAL B O 1
ATOM 2953 N N . PHE B 1 61 ? -3.664 -25.549 41.847 1.00 24.51 59 PHE B N 1
ATOM 2954 C CA . PHE B 1 61 ? -4.390 -25.341 43.092 1.00 24.72 59 PHE B CA 1
ATOM 2955 C C . PHE B 1 61 ? -4.505 -26.583 43.976 1.00 25.25 59 PHE B C 1
ATOM 2956 O O . PHE B 1 61 ? -5.153 -26.546 45.023 1.00 23.98 59 PHE B O 1
ATOM 2964 N N . ALA B 1 62 ? -3.883 -27.679 43.550 1.00 24.53 60 ALA B N 1
ATOM 2965 C CA . ALA B 1 62 ? -3.886 -28.909 44.336 1.00 26.77 60 ALA B CA 1
ATOM 2966 C C . ALA B 1 62 ? -2.788 -28.760 45.397 1.00 27.20 60 ALA B C 1
ATOM 2967 O O . ALA B 1 62 ? -2.820 -29.414 46.438 1.00 28.15 60 ALA B O 1
ATOM 2969 N N . ARG B 1 63 ? -1.815 -27.897 45.119 1.00 26.51 61 ARG B N 1
ATOM 2970 C CA . ARG B 1 63 ? -0.715 -27.645 46.050 1.00 24.35 61 ARG B CA 1
ATOM 2971 C C . ARG B 1 63 ? -1.265 -26.816 47.200 1.00 23.72 61 ARG B C 1
ATOM 2972 O O . ARG B 1 63 ? -2.308 -26.172 47.057 1.00 24.14 61 ARG B O 1
ATOM 2980 N N . ASP B 1 64 ? -0.573 -26.828 48.338 1.00 20.91 62 ASP B N 1
ATOM 2981 C CA . ASP B 1 64 ? -1.023 -26.054 49.485 1.00 20.57 62 ASP B CA 1
ATOM 2982 C C . ASP B 1 64 ? 0.076 -25.124 49.981 1.00 21.04 62 ASP B C 1
ATOM 2983 O O . ASP B 1 64 ? -0.012 -24.568 51.074 1.00 21.25 62 ASP B O 1
ATOM 2988 N N . ASP B 1 65 ? 1.099 -24.937 49.153 1.00 21.12 63 ASP B N 1
ATOM 2989 C CA . ASP B 1 65 ? 2.238 -24.097 49.515 1.00 21.87 63 ASP B CA 1
ATOM 2990 C C . ASP B 1 65 ? 2.396 -22.834 48.671 1.00 20.67 63 ASP B C 1
ATOM 2991 O O . ASP B 1 65 ? 3.445 -22.203 48.723 1.00 21.26 63 ASP B O 1
ATOM 2996 N N . ILE B 1 66 ? 1.383 -22.461 47.898 1.00 22.01 64 ILE B N 1
ATOM 2997 C CA . ILE B 1 66 ? 1.499 -21.269 47.051 1.00 21.94 64 ILE B CA 1
ATOM 2998 C C . ILE B 1 66 ? 1.221 -19.959 47.781 1.00 20.67 64 ILE B C 1
ATOM 2999 O O . ILE B 1 66 ? 0.109 -19.738 48.265 1.00 18.82 64 ILE B O 1
ATOM 3004 N N . ASP B 1 67 ? 2.234 -19.092 47.837 1.00 19.50 65 ASP B N 1
ATOM 3005 C CA . ASP B 1 67 ? 2.122 -17.792 48.502 1.00 19.59 65 ASP B CA 1
ATOM 3006 C C . ASP B 1 67 ? 1.609 -16.690 47.578 1.00 19.58 65 ASP B C 1
ATOM 3007 O O . ASP B 1 67 ? 1.114 -15.654 48.033 1.00 17.15 65 ASP B O 1
ATOM 3012 N N . GLY B 1 68 ? 1.738 -16.914 46.280 1.00 20.00 66 GLY B N 1
ATOM 3013 C CA . GLY B 1 68 ? 1.296 -15.922 45.325 1.00 19.92 66 GLY B CA 1
ATOM 3014 C C . GLY B 1 68 ? 1.267 -16.457 43.912 1.00 20.55 66 GLY B C 1
ATOM 3015 O O . GLY B 1 68 ? 2.054 -17.320 43.541 1.00 20.70 66 GLY B O 1
ATOM 3016 N N . ILE B 1 69 ? 0.348 -15.922 43.123 1.00 20.96 67 ILE B N 1
ATOM 3017 C CA . ILE B 1 69 ? 0.189 -16.333 41.740 1.00 22.15 67 ILE B CA 1
ATOM 3018 C C . ILE B 1 69 ? 0.451 -15.176 40.765 1.00 21.62 67 ILE B C 1
ATOM 3019 O O . ILE B 1 69 ? 0.154 -14.022 41.058 1.00 22.66 67 ILE B O 1
ATOM 3024 N N . VAL B 1 70 ? 1.043 -15.497 39.620 1.00 20.81 68 VAL B N 1
ATOM 3025 C CA . VAL B 1 70 ? 1.313 -14.514 38.579 1.00 19.46 68 VAL B CA 1
ATOM 3026 C C . VAL B 1 70 ? 0.575 -14.981 37.325 1.00 19.37 68 VAL B C 1
ATOM 3027 O O . VAL B 1 70 ? 0.835 -16.066 36.814 1.00 20.01 68 VAL B O 1
ATOM 3031 N N . ILE B 1 71 ? -0.350 -14.163 36.835 1.00 18.94 69 ILE B N 1
ATOM 3032 C CA . ILE B 1 71 ? -1.136 -14.537 35.668 1.00 19.41 69 ILE B CA 1
ATOM 3033 C C . ILE B 1 71 ? -0.637 -13.913 34.376 1.00 20.54 69 ILE B C 1
ATOM 3034 O O . ILE B 1 71 ? -0.882 -12.741 34.114 1.00 21.21 69 ILE B O 1
ATOM 3039 N N . GLY B 1 72 ? 0.054 -14.711 33.569 1.00 22.05 70 GLY B N 1
ATOM 3040 C CA . GLY B 1 72 ? 0.575 -14.228 32.302 1.00 22.94 70 GLY B CA 1
ATOM 3041 C C . GLY B 1 72 ? -0.048 -14.973 31.139 1.00 24.01 70 GLY B C 1
ATOM 3042 O O . GLY B 1 72 ? 0.479 -14.965 30.025 1.00 24.77 70 GLY B O 1
ATOM 3043 N N . SER B 1 73 ? -1.176 -15.623 31.404 1.00 23.89 71 SER B N 1
ATOM 3044 C CA . SER B 1 73 ? -1.877 -16.387 30.388 1.00 24.27 71 SER B CA 1
ATOM 3045 C C . SER B 1 73 ? -2.895 -15.497 29.679 1.00 24.77 71 SER B C 1
ATOM 3046 O O . SER B 1 73 ? -3.187 -14.400 30.138 1.00 25.72 71 SER B O 1
ATOM 3049 N N . PRO B 1 74 ? -3.445 -15.956 28.545 1.00 26.07 72 PRO B N 1
ATOM 3050 C CA . PRO B 1 74 ? -4.427 -15.176 27.787 1.00 25.87 72 PRO B CA 1
ATOM 3051 C C . PRO B 1 74 ? -5.503 -14.511 28.632 1.00 26.38 72 PRO B C 1
ATOM 3052 O O . PRO B 1 74 ? -5.861 -15.000 29.704 1.00 26.91 72 PRO B O 1
ATOM 3056 N N . THR B 1 75 ? -6.011 -13.392 28.130 1.00 26.08 73 THR B N 1
ATOM 3057 C CA . THR B 1 75 ? -7.052 -12.632 28.799 1.00 26.15 73 THR B CA 1
ATOM 3058 C C . THR B 1 75 ? -8.249 -13.493 29.200 1.00 26.83 73 THR B C 1
ATOM 3059 O O . THR B 1 75 ? -8.782 -13.353 30.296 1.00 27.18 73 THR B O 1
ATOM 3063 N N . SER B 1 76 ? -8.674 -14.381 28.310 1.00 27.81 74 SER B N 1
ATOM 3064 C CA . SER B 1 76 ? -9.828 -15.235 28.581 1.00 28.10 74 SER B CA 1
ATOM 3065 C C . SER B 1 76 ? -9.731 -16.055 29.866 1.00 26.69 74 SER B C 1
ATOM 3066 O O . SER B 1 76 ? -10.743 -16.572 30.341 1.00 25.41 74 SER B O 1
ATOM 3069 N N . THR B 1 77 ? -8.531 -16.180 30.431 1.00 25.31 75 THR B N 1
ATOM 3070 C CA . THR B 1 77 ? -8.375 -16.950 31.667 1.00 24.85 75 THR B CA 1
ATOM 3071 C C . THR B 1 77 ? -8.224 -16.082 32.918 1.00 25.89 75 THR B C 1
ATOM 3072 O O . THR B 1 77 ? -8.264 -16.597 34.034 1.00 25.58 75 THR B O 1
ATOM 3076 N N . HIS B 1 78 ? -8.058 -14.774 32.737 1.00 24.65 76 HIS B N 1
ATOM 3077 C CA . HIS B 1 78 ? -7.857 -13.867 33.869 1.00 25.40 76 HIS B CA 1
ATOM 3078 C C . HIS B 1 78 ? -8.905 -13.903 34.983 1.00 24.84 76 HIS B C 1
ATOM 3079 O O . HIS B 1 78 ? -8.550 -14.059 36.148 1.00 24.85 76 HIS B O 1
ATOM 3086 N N . VAL B 1 79 ? -10.183 -13.754 34.640 1.00 25.92 77 VAL B N 1
ATOM 3087 C CA . VAL B 1 79 ? -11.241 -13.780 35.646 1.00 26.44 77 VAL B CA 1
ATOM 3088 C C . VAL B 1 79 ? -11.232 -15.088 36.427 1.00 26.77 77 VAL B C 1
ATOM 3089 O O . VAL B 1 79 ? -11.226 -15.081 37.660 1.00 26.98 77 VAL B O 1
ATOM 3093 N N . ASP B 1 80 ? -11.220 -16.210 35.712 1.00 26.59 78 ASP B N 1
ATOM 3094 C CA . ASP B 1 80 ? -11.225 -17.521 36.354 1.00 25.95 78 ASP B CA 1
ATOM 3095 C C . ASP B 1 80 ? -10.061 -17.691 37.323 1.00 24.90 78 ASP B C 1
ATOM 3096 O O . ASP B 1 80 ? -10.253 -18.100 38.470 1.00 23.57 78 ASP B O 1
ATOM 3101 N N . LEU B 1 81 ? -8.856 -17.367 36.864 1.00 24.64 79 LEU B N 1
ATOM 3102 C CA . LEU B 1 81 ? -7.662 -17.499 37.690 1.00 23.05 79 LEU B CA 1
ATOM 3103 C C . LEU B 1 81 ? -7.621 -16.526 38.871 1.00 24.04 79 LEU B C 1
ATOM 3104 O O . LEU B 1 81 ? -7.104 -16.857 39.942 1.00 23.26 79 LEU B O 1
ATOM 3109 N N . ILE B 1 82 ? -8.160 -15.329 38.684 1.00 24.00 80 ILE B N 1
ATOM 3110 C CA . ILE B 1 82 ? -8.186 -14.354 39.763 1.00 24.80 80 ILE B CA 1
ATOM 3111 C C . ILE B 1 82 ? -9.140 -14.857 40.851 1.00 26.37 80 ILE B C 1
ATOM 3112 O O . ILE B 1 82 ? -8.807 -14.862 42.036 1.00 26.51 80 ILE B O 1
ATOM 3117 N N . THR B 1 83 ? -10.328 -15.273 40.431 1.00 27.60 81 THR B N 1
ATOM 3118 C CA . THR B 1 83 ? -11.341 -15.775 41.349 1.00 29.84 81 THR B CA 1
ATOM 3119 C C . THR B 1 83 ? -10.850 -16.970 42.170 1.00 31.66 81 THR B C 1
ATOM 3120 O O . THR B 1 83 ? -10.897 -16.956 43.401 1.00 33.00 81 THR B O 1
ATOM 3124 N N . ARG B 1 84 ? -10.375 -18.002 41.484 1.00 32.26 82 ARG B N 1
ATOM 3125 C CA . ARG B 1 84 ? -9.894 -19.195 42.164 1.00 33.32 82 ARG B CA 1
ATOM 3126 C C . ARG B 1 84 ? -8.785 -18.887 43.163 1.00 33.28 82 ARG B C 1
ATOM 3127 O O . ARG B 1 84 ? -8.759 -19.443 44.257 1.00 34.01 82 ARG B O 1
ATOM 3135 N N . ALA B 1 85 ? -7.871 -17.998 42.795 1.00 32.17 83 ALA B N 1
ATOM 3136 C CA . ALA B 1 85 ? -6.764 -17.657 43.682 1.00 31.69 83 ALA B CA 1
ATOM 3137 C C . ALA B 1 85 ? -7.211 -16.879 44.912 1.00 31.59 83 ALA B C 1
ATOM 3138 O O . ALA B 1 85 ? -6.781 -17.150 46.033 1.00 30.65 83 ALA B O 1
ATOM 3140 N N . VAL B 1 86 ? -8.082 -15.909 44.691 1.00 31.82 84 VAL B N 1
ATOM 3141 C CA . VAL B 1 86 ? -8.575 -15.070 45.769 1.00 33.49 84 VAL B CA 1
ATOM 3142 C C . VAL B 1 86 ? -9.461 -15.821 46.757 1.00 33.15 84 VAL B C 1
ATOM 3143 O O . VAL B 1 86 ? -9.383 -15.595 47.961 1.00 33.03 84 VAL B O 1
ATOM 3147 N N . GLU B 1 87 ? -10.305 -16.710 46.255 1.00 34.20 85 GLU B N 1
ATOM 3148 C CA . GLU B 1 87 ? -11.181 -17.468 47.140 1.00 35.48 85 GLU B CA 1
ATOM 3149 C C . GLU B 1 87 ? -10.363 -18.418 48.009 1.00 34.79 85 GLU B C 1
ATOM 3150 O O . GLU B 1 87 ? -10.836 -18.901 49.034 1.00 35.21 85 GLU B O 1
ATOM 3156 N N . ARG B 1 88 ? -9.126 -18.673 47.598 1.00 32.97 86 ARG B N 1
ATOM 3157 C CA . ARG B 1 88 ? -8.238 -19.529 48.370 1.00 31.63 86 ARG B CA 1
ATOM 3158 C C . ARG B 1 88 ? -7.263 -18.679 49.172 1.00 29.43 86 ARG B C 1
ATOM 3159 O O . ARG B 1 88 ? -6.335 -19.201 49.776 1.00 30.05 86 ARG B O 1
ATOM 3167 N N . GLY B 1 89 ? -7.482 -17.365 49.159 1.00 27.89 87 GLY B N 1
ATOM 3168 C CA . GLY B 1 89 ? -6.628 -16.442 49.893 1.00 25.48 87 GLY B CA 1
ATOM 3169 C C . GLY B 1 89 ? -5.255 -16.190 49.291 1.00 24.77 87 GLY B C 1
ATOM 3170 O O . GLY B 1 89 ? -4.388 -15.599 49.941 1.00 24.39 87 GLY B O 1
ATOM 3171 N N . ILE B 1 90 ? -5.046 -16.621 48.053 1.00 22.15 88 ILE B N 1
ATOM 3172 C CA . ILE B 1 90 ? -3.748 -16.436 47.415 1.00 21.74 88 ILE B CA 1
ATOM 3173 C C . ILE B 1 90 ? -3.643 -15.121 46.635 1.00 21.42 88 ILE B C 1
ATOM 3174 O O . ILE B 1 90 ? -4.465 -14.835 45.772 1.00 20.79 88 ILE B O 1
ATOM 3179 N N . PRO B 1 91 ? -2.639 -14.296 46.955 1.00 20.94 89 PRO B N 1
ATOM 3180 C CA . PRO B 1 91 ? -2.467 -13.029 46.244 1.00 21.46 89 PRO B CA 1
ATOM 3181 C C . PRO B 1 91 ? -2.162 -13.321 44.774 1.00 21.30 89 PRO B C 1
ATOM 3182 O O . PRO B 1 91 ? -1.471 -14.295 44.448 1.00 21.93 89 PRO B O 1
ATOM 3186 N N . ALA B 1 92 ? -2.678 -12.477 43.888 1.00 20.58 90 ALA B N 1
ATOM 3187 C CA . ALA B 1 92 ? -2.461 -12.656 42.459 1.00 19.13 90 ALA B CA 1
ATOM 3188 C C . ALA B 1 92 ? -2.107 -11.371 41.710 1.00 17.87 90 ALA B C 1
ATOM 3189 O O . ALA B 1 92 ? -2.805 -10.359 41.820 1.00 17.27 90 ALA B O 1
ATOM 3191 N N . LEU B 1 93 ? -1.009 -11.421 40.965 1.00 16.32 91 LEU B N 1
ATOM 3192 C CA . LEU B 1 93 ? -0.567 -10.300 40.140 1.00 15.40 91 LEU B CA 1
ATOM 3193 C C . LEU B 1 93 ? -1.066 -10.685 38.749 1.00 16.02 91 LEU B C 1
ATOM 3194 O O . LEU B 1 93 ? -0.638 -11.698 38.188 1.00 12.68 91 LEU B O 1
ATOM 3199 N N . CYS B 1 94 ? -1.984 -9.897 38.206 1.00 14.86 92 CYS B N 1
ATOM 3200 C CA . CYS B 1 94 ? -2.553 -10.200 36.900 1.00 18.01 92 CYS B CA 1
ATOM 3201 C C . CYS B 1 94 ? -2.256 -9.160 35.818 1.00 16.88 92 CYS B C 1
ATOM 3202 O O . CYS B 1 94 ? -2.376 -7.964 36.054 1.00 16.62 92 CYS B O 1
ATOM 3205 N N . GLU B 1 95 ? -1.877 -9.634 34.633 1.00 19.64 93 GLU B N 1
ATOM 3206 C CA . GLU B 1 95 ? -1.590 -8.762 33.489 1.00 21.30 93 GLU B CA 1
ATOM 3207 C C . GLU B 1 95 ? -2.837 -7.995 33.038 1.00 22.94 93 GLU B C 1
ATOM 3208 O O . GLU B 1 95 ? -3.959 -8.473 33.239 1.00 23.35 93 GLU B O 1
ATOM 3214 N N . LYS B 1 96 ? -2.615 -6.831 32.414 1.00 24.04 94 LYS B N 1
ATOM 3215 C CA . LYS B 1 96 ? -3.664 -5.927 31.917 1.00 25.16 94 LYS B CA 1
ATOM 3216 C C . LYS B 1 96 ? -4.918 -6.701 31.505 1.00 27.35 94 LYS B C 1
ATOM 3217 O O . LYS B 1 96 ? -4.843 -7.700 30.772 1.00 23.03 94 LYS B O 1
ATOM 3223 N N . PRO B 1 97 ? -6.092 -6.145 31.859 1.00 30.05 95 PRO B N 1
ATOM 3224 C CA . PRO B 1 97 ? -7.459 -6.578 31.691 1.00 28.11 95 PRO B CA 1
ATOM 3225 C C . PRO B 1 97 ? -7.846 -7.761 32.532 1.00 25.74 95 PRO B C 1
ATOM 3226 O O . PRO B 1 97 ? -7.293 -8.857 32.415 1.00 22.97 95 PRO B O 1
ATOM 3230 N N . ILE B 1 98 ? -8.764 -7.468 33.448 1.00 23.84 96 ILE B N 1
ATOM 3231 C CA . ILE B 1 98 ? -9.332 -8.453 34.344 1.00 23.26 96 ILE B CA 1
ATOM 3232 C C . ILE B 1 98 ? -10.099 -9.292 33.347 1.00 22.66 96 ILE B C 1
ATOM 3233 O O . ILE B 1 98 ? -10.124 -10.519 33.421 1.00 22.80 96 ILE B O 1
ATOM 3238 N N . ASP B 1 99 ? -10.687 -8.587 32.387 1.00 20.36 97 ASP B N 1
ATOM 3239 C CA . ASP B 1 99 ? -11.446 -9.177 31.294 1.00 20.34 97 ASP B CA 1
ATOM 3240 C C . ASP B 1 99 ? -11.690 -8.034 30.315 1.00 19.37 97 ASP B C 1
ATOM 3241 O O . ASP B 1 99 ? -11.485 -6.869 30.654 1.00 18.29 97 ASP B O 1
ATOM 3246 N N . LEU B 1 100 ? -12.118 -8.360 29.104 1.00 20.27 98 LEU B N 1
ATOM 3247 C CA . LEU B 1 100 ? -12.409 -7.335 28.111 1.00 21.47 98 LEU B CA 1
ATOM 3248 C C . LEU B 1 100 ? -13.851 -6.868 28.246 1.00 22.50 98 LEU B C 1
ATOM 3249 O O . LEU B 1 100 ? -14.200 -5.784 27.787 1.00 22.15 98 LEU B O 1
ATOM 3254 N N . ASP B 1 101 ? -14.677 -7.696 28.886 1.00 22.83 99 ASP B N 1
ATOM 3255 C CA . ASP B 1 101 ? -16.097 -7.415 29.093 1.00 22.24 99 ASP B CA 1
ATOM 3256 C C . ASP B 1 101 ? -16.325 -6.816 30.474 1.00 22.39 99 ASP B C 1
ATOM 3257 O O . ASP B 1 101 ? -16.170 -7.505 31.487 1.00 24.28 99 ASP B O 1
ATOM 3262 N N . ILE B 1 102 ? -16.721 -5.545 30.512 1.00 21.78 100 ILE B N 1
ATOM 3263 C CA . ILE B 1 102 ? -16.955 -4.854 31.780 1.00 21.32 100 ILE B CA 1
ATOM 3264 C C . ILE B 1 102 ? -17.979 -5.570 32.664 1.00 22.42 100 ILE B C 1
ATOM 3265 O O . ILE B 1 102 ? -17.885 -5.504 33.890 1.00 21.20 100 ILE B O 1
ATOM 3270 N N . GLU B 1 103 ? -18.949 -6.250 32.047 1.00 22.37 101 GLU B N 1
ATOM 3271 C CA . GLU B 1 103 ? -19.966 -6.978 32.810 1.00 25.40 101 GLU B CA 1
ATOM 3272 C C . GLU B 1 103 ? -19.338 -8.180 33.510 1.00 24.59 101 GLU B C 1
ATOM 3273 O O . GLU B 1 103 ? -19.642 -8.459 34.667 1.00 26.16 101 GLU B O 1
ATOM 3287 N N . VAL B 1 105 ? -16.323 -8.343 34.292 1.00 25.78 103 VAL B N 1
ATOM 3288 C CA . VAL B 1 105 ? -15.456 -7.724 35.285 1.00 25.45 103 VAL B CA 1
ATOM 3289 C C . VAL B 1 105 ? -16.284 -7.454 36.536 1.00 25.85 103 VAL B C 1
ATOM 3290 O O . VAL B 1 105 ? -15.848 -7.741 37.643 1.00 25.45 103 VAL B O 1
ATOM 3294 N N . ARG B 1 106 ? -17.481 -6.901 36.348 1.00 27.93 104 ARG B N 1
ATOM 3295 C CA . ARG B 1 106 ? -18.368 -6.596 37.470 1.00 29.88 104 ARG B CA 1
ATOM 3296 C C . ARG B 1 106 ? -18.835 -7.875 38.157 1.00 29.08 104 ARG B C 1
ATOM 3297 O O . ARG B 1 106 ? -18.985 -7.912 39.376 1.00 27.86 104 ARG B O 1
ATOM 3305 N N . ALA B 1 107 ? -19.064 -8.923 37.372 1.00 28.71 105 ALA B N 1
ATOM 3306 C CA . ALA B 1 107 ? -19.499 -10.198 37.930 1.00 29.91 105 ALA B CA 1
ATOM 3307 C C . ALA B 1 107 ? -18.419 -10.717 38.869 1.00 29.85 105 ALA B C 1
ATOM 3308 O O . ALA B 1 107 ? -18.698 -11.178 39.980 1.00 29.33 105 ALA B O 1
ATOM 3310 N N . CYS B 1 108 ? -17.177 -10.628 38.411 1.00 30.46 106 CYS B N 1
ATOM 3311 C CA . CYS B 1 10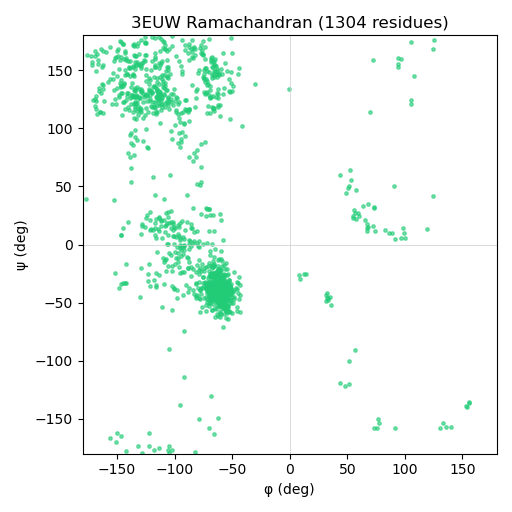8 ? -16.044 -11.080 39.193 1.00 31.13 106 CYS B CA 1
ATOM 3312 C C . CYS B 1 108 ? -16.000 -10.318 40.513 1.00 33.24 106 CYS B C 1
ATOM 3313 O O . CYS B 1 108 ? -15.914 -10.916 41.587 1.00 34.21 106 CYS B O 1
ATOM 3316 N N . LYS B 1 109 ? -16.076 -8.996 40.426 1.00 33.18 107 LYS B N 1
ATOM 3317 C CA . LYS B 1 109 ? -16.048 -8.156 41.617 1.00 36.49 107 LYS B CA 1
ATOM 3318 C C . LYS B 1 109 ? -17.135 -8.546 42.626 1.00 36.91 107 LYS B C 1
ATOM 3319 O O . LYS B 1 109 ? -16.876 -8.615 43.826 1.00 36.59 107 LYS B O 1
ATOM 3325 N N . GLU B 1 110 ? -18.344 -8.793 42.131 1.00 37.84 108 GLU B N 1
ATOM 3326 C CA . GLU B 1 110 ? -19.473 -9.181 42.972 1.00 40.00 108 GLU B CA 1
ATOM 3327 C C . GLU B 1 110 ? -19.171 -10.484 43.710 1.00 39.26 108 GLU B C 1
ATOM 3328 O O . GLU B 1 110 ? -19.450 -10.619 44.902 1.00 38.39 108 GLU B O 1
ATOM 3334 N N . LYS B 1 111 ? -18.593 -11.440 42.992 1.00 38.21 109 LYS B N 1
ATOM 3335 C CA . LYS B 1 111 ? -18.288 -12.740 43.570 1.00 37.79 109 LYS B CA 1
ATOM 3336 C C . LYS B 1 111 ? -17.170 -12.782 44.603 1.00 36.13 109 LYS B C 1
ATOM 3337 O O . LYS B 1 111 ? -17.301 -13.465 45.617 1.00 35.50 109 LYS B O 1
ATOM 3343 N N . ILE B 1 112 ? -16.081 -12.057 44.362 1.00 34.74 110 ILE B N 1
ATOM 3344 C CA . ILE B 1 112 ? -14.952 -12.079 45.289 1.00 33.29 110 ILE B CA 1
ATOM 3345 C C . ILE B 1 112 ? -15.028 -11.078 46.438 1.00 34.04 110 ILE B C 1
ATOM 3346 O O . ILE B 1 112 ? -14.283 -11.192 47.409 1.00 32.70 110 ILE B O 1
ATOM 3351 N N . GLY B 1 113 ? -15.921 -10.101 46.332 1.00 35.43 111 GLY B N 1
ATOM 3352 C CA . GLY B 1 113 ? -16.053 -9.110 47.385 1.00 37.76 111 GLY B CA 1
ATOM 3353 C C . GLY B 1 113 ? -14.744 -8.498 47.863 1.00 38.57 111 GLY B C 1
ATOM 3354 O O . GLY B 1 113 ? -13.994 -7.913 47.077 1.00 38.96 111 GLY B O 1
ATOM 3355 N N . ASP B 1 114 ? -14.473 -8.631 49.159 1.00 39.46 112 ASP B N 1
ATOM 3356 C CA . ASP B 1 114 ? -13.256 -8.089 49.765 1.00 40.02 112 ASP B CA 1
ATOM 3357 C C . ASP B 1 114 ? -12.000 -8.830 49.317 1.00 37.05 112 ASP B C 1
ATOM 3358 O O . ASP B 1 114 ? -10.883 -8.438 49.656 1.00 36.71 112 ASP B O 1
ATOM 3363 N N . GLY B 1 115 ? -12.188 -9.905 48.561 1.00 34.61 113 GLY B N 1
ATOM 3364 C CA . GLY B 1 115 ? -11.053 -10.662 48.072 1.00 32.20 113 GLY B CA 1
ATOM 3365 C C . GLY B 1 115 ? -10.281 -9.877 47.022 1.00 30.42 113 GLY B C 1
ATOM 3366 O O . GLY B 1 115 ? -9.142 -10.207 46.690 1.00 28.36 113 GLY B O 1
ATOM 3367 N N . ALA B 1 116 ? -10.907 -8.829 46.499 1.00 28.53 114 ALA B N 1
ATOM 3368 C CA . ALA B 1 116 ? -10.281 -7.987 45.489 1.00 26.90 114 ALA B CA 1
ATOM 3369 C C . ALA B 1 116 ? -8.978 -7.395 46.014 1.00 26.46 114 ALA B C 1
ATOM 3370 O O . ALA B 1 116 ? -8.057 -7.129 45.243 1.00 26.53 114 ALA B O 1
ATOM 3372 N N . SER B 1 117 ? -8.895 -7.209 47.328 1.00 24.33 115 SER B N 1
ATOM 3373 C CA . SER B 1 117 ? -7.702 -6.634 47.947 1.00 23.97 115 SER B CA 1
ATOM 3374 C C . SER B 1 117 ? -6.444 -7.479 47.738 1.00 24.57 115 SER B C 1
ATOM 3375 O O . SER B 1 117 ? -5.340 -7.018 48.008 1.00 24.20 115 SER B O 1
ATOM 3378 N N . LYS B 1 118 ? -6.606 -8.716 47.272 1.00 24.02 116 LYS B N 1
ATOM 3379 C CA . LYS B 1 118 ? -5.458 -9.587 47.041 1.00 24.96 116 LYS B CA 1
ATOM 3380 C C . LYS B 1 118 ? -5.051 -9.632 45.571 1.00 23.43 116 LYS B C 1
ATOM 3381 O O . LYS B 1 118 ? -4.277 -10.493 45.149 1.00 24.32 116 LYS B O 1
ATOM 3387 N N . VAL B 1 119 ? -5.566 -8.694 44.792 1.00 22.13 117 VAL B N 1
ATOM 3388 C CA . VAL B 1 119 ? -5.245 -8.642 43.377 1.00 21.17 117 VAL B CA 1
ATOM 3389 C C . VAL B 1 119 ? -4.443 -7.398 43.044 1.00 21.52 117 VAL B C 1
ATOM 3390 O O . VAL B 1 119 ? -4.833 -6.283 43.394 1.00 21.65 117 VAL B O 1
ATOM 3402 N N . LEU B 1 121 ? -2.813 -5.315 39.835 1.00 21.47 119 LEU B N 1
ATOM 3403 C CA . LEU B 1 121 ? -2.886 -5.258 38.374 1.00 19.64 119 LEU B CA 1
ATOM 3404 C C . LEU B 1 121 ? -1.545 -4.904 37.778 1.00 17.96 119 LEU B C 1
ATOM 3405 O O . LEU B 1 121 ? -0.895 -3.952 38.206 1.00 18.33 119 LEU B O 1
ATOM 3410 N N . GLY B 1 122 ? -1.138 -5.695 36.789 1.00 17.61 120 GLY B N 1
ATOM 3411 C CA . GLY B 1 122 ? 0.159 -5.520 36.163 1.00 17.28 120 GLY B CA 1
ATOM 3412 C C . GLY B 1 122 ? 0.380 -4.405 35.159 1.00 16.75 120 GLY B C 1
ATOM 3413 O O . GLY B 1 122 ? 0.835 -4.668 34.035 1.00 16.02 120 GLY B O 1
ATOM 3414 N N . PHE B 1 123 ? 0.059 -3.170 35.541 1.00 14.23 121 PHE B N 1
ATOM 3415 C CA . PHE B 1 123 ? 0.301 -2.032 34.654 1.00 14.49 121 PHE B CA 1
ATOM 3416 C C . PHE B 1 123 ? 1.768 -1.663 34.896 1.00 14.52 121 PHE B C 1
ATOM 3417 O O . PHE B 1 123 ? 2.078 -0.646 35.511 1.00 15.13 121 PHE B O 1
ATOM 3425 N N . ASN B 1 124 ? 2.663 -2.514 34.404 1.00 15.64 122 ASN B N 1
ATOM 3426 C CA . ASN B 1 124 ? 4.108 -2.348 34.579 1.00 14.89 122 ASN B CA 1
ATOM 3427 C C . ASN B 1 124 ? 4.702 -0.975 34.275 1.00 14.93 122 ASN B C 1
ATOM 3428 O O . ASN B 1 124 ? 5.769 -0.635 34.786 1.00 14.30 122 ASN B O 1
ATOM 3433 N N . ARG B 1 125 ? 4.044 -0.176 33.453 1.00 16.01 123 ARG B N 1
ATOM 3434 C CA . ARG B 1 125 ? 4.616 1.125 33.148 1.00 16.38 123 ARG B CA 1
ATOM 3435 C C . ARG B 1 125 ? 4.760 2.035 34.370 1.00 16.94 123 ARG B C 1
ATOM 3436 O O . ARG B 1 125 ? 5.689 2.839 34.428 1.00 13.70 123 ARG B O 1
ATOM 3444 N N . ARG B 1 126 ? 3.861 1.918 35.346 1.00 16.01 124 ARG B N 1
ATOM 3445 C CA . ARG B 1 126 ? 3.987 2.742 36.550 1.00 16.64 124 ARG B CA 1
ATOM 3446 C C . ARG B 1 126 ? 5.314 2.445 37.256 1.00 17.31 124 ARG B C 1
ATOM 3447 O O . ARG B 1 126 ? 5.817 3.269 38.017 1.00 16.21 124 ARG B O 1
ATOM 3455 N N . PHE B 1 127 ? 5.875 1.265 37.002 1.00 17.56 125 PHE B N 1
ATOM 3456 C CA . PHE B 1 127 ? 7.126 0.877 37.646 1.00 18.28 125 PHE B CA 1
ATOM 3457 C C . PHE B 1 127 ? 8.399 1.227 36.884 1.00 18.57 125 PHE B C 1
ATOM 3458 O O . PHE B 1 127 ? 9.505 0.954 37.361 1.00 19.24 125 PHE B O 1
ATOM 3466 N N . ASP B 1 128 ? 8.246 1.828 35.706 1.00 16.97 126 ASP B N 1
ATOM 3467 C CA . ASP B 1 128 ? 9.402 2.252 34.924 1.00 16.72 126 ASP B CA 1
ATOM 3468 C C . ASP B 1 128 ? 10.142 3.311 35.756 1.00 15.36 126 ASP B C 1
ATOM 3469 O O . ASP B 1 128 ? 9.536 4.250 36.254 1.00 17.31 126 ASP B O 1
ATOM 3474 N N . PRO B 1 129 ? 11.457 3.173 35.922 1.00 15.93 127 PRO B N 1
ATOM 3475 C CA . PRO B 1 129 ? 12.173 4.178 36.717 1.00 15.70 127 PRO B CA 1
ATOM 3476 C C . PRO B 1 129 ? 11.935 5.631 36.264 1.00 16.63 127 PRO B C 1
ATOM 3477 O O . PRO B 1 129 ? 11.792 6.543 37.085 1.00 15.73 127 PRO B O 1
ATOM 3481 N N . SER B 1 130 ? 11.899 5.844 34.953 1.00 15.88 128 SER B N 1
ATOM 3482 C CA . SER B 1 130 ? 11.683 7.179 34.423 1.00 14.73 128 SER B CA 1
ATOM 3483 C C . SER B 1 130 ? 10.264 7.685 34.649 1.00 13.91 128 SER B C 1
ATOM 3484 O O . SER B 1 130 ? 10.070 8.772 35.198 1.00 16.55 128 SER B O 1
ATOM 3487 N N . PHE B 1 131 ? 9.262 6.914 34.237 1.00 13.04 129 PHE B N 1
ATOM 3488 C CA . PHE B 1 131 ? 7.900 7.379 34.434 1.00 14.26 129 PHE B CA 1
ATOM 3489 C C . PHE B 1 131 ? 7.586 7.531 35.930 1.00 15.15 129 PHE B C 1
ATOM 3490 O O . PHE B 1 131 ? 6.910 8.476 36.322 1.00 13.22 129 PHE B O 1
ATOM 3498 N N . ALA B 1 132 ? 8.090 6.609 36.754 1.00 13.96 130 ALA B N 1
ATOM 3499 C CA . ALA B 1 132 ? 7.865 6.652 38.198 1.00 13.88 130 ALA B CA 1
ATOM 3500 C C . ALA B 1 132 ? 8.537 7.876 38.822 1.00 14.24 130 ALA B C 1
ATOM 3501 O O . ALA B 1 132 ? 7.966 8.520 39.695 1.00 14.40 130 ALA B O 1
ATOM 3503 N N . ALA B 1 133 ? 9.748 8.198 38.367 1.00 13.75 131 ALA B N 1
ATOM 3504 C CA . ALA B 1 133 ? 10.476 9.352 38.888 1.00 13.63 131 ALA B CA 1
ATOM 3505 C C . ALA B 1 133 ? 9.687 10.637 38.622 1.00 14.83 131 ALA B C 1
ATOM 3506 O O . ALA B 1 133 ? 9.568 11.510 39.480 1.00 17.52 131 ALA B O 1
ATOM 3508 N N . ILE B 1 134 ? 9.147 10.752 37.419 1.00 14.76 132 ILE B N 1
ATOM 3509 C CA . ILE B 1 134 ? 8.367 11.921 37.062 1.00 13.82 132 ILE B CA 1
ATOM 3510 C C . ILE B 1 134 ? 7.108 12.003 37.916 1.00 14.73 132 ILE B C 1
ATOM 3511 O O . ILE B 1 134 ? 6.729 13.083 38.384 1.00 14.31 132 ILE B O 1
ATOM 3516 N N . ASN B 1 135 ? 6.453 10.864 38.118 1.00 14.95 133 ASN B N 1
ATOM 3517 C CA . ASN B 1 135 ? 5.227 10.864 38.915 1.00 16.24 133 ASN B CA 1
ATOM 3518 C C . ASN B 1 135 ? 5.496 11.343 40.347 1.00 16.13 133 ASN B C 1
ATOM 3519 O O . ASN B 1 135 ? 4.716 12.106 40.916 1.00 16.38 133 ASN B O 1
ATOM 3524 N N . ALA B 1 136 ? 6.619 10.905 40.904 1.00 15.94 134 ALA B N 1
ATOM 3525 C CA . ALA B 1 136 ? 7.005 11.264 42.261 1.00 16.42 134 ALA B CA 1
ATOM 3526 C C . ALA B 1 136 ? 7.437 12.721 42.365 1.00 17.61 134 ALA B C 1
ATOM 3527 O O . ALA B 1 136 ? 7.109 13.408 43.329 1.00 17.82 134 ALA B O 1
ATOM 3529 N N . ARG B 1 137 ? 8.174 13.198 41.368 1.00 17.71 135 ARG B N 1
ATOM 3530 C CA . ARG B 1 137 ? 8.625 14.581 41.392 1.00 17.45 135 ARG B CA 1
ATOM 3531 C C . ARG B 1 137 ? 7.454 15.543 41.252 1.00 16.75 135 ARG B C 1
ATOM 3532 O O . ARG B 1 137 ? 7.435 16.589 41.894 1.00 18.69 135 ARG B O 1
ATOM 3540 N N . VAL B 1 138 ? 6.471 15.189 40.430 1.00 16.37 136 VAL B N 1
ATOM 3541 C CA . VAL B 1 138 ? 5.288 16.032 40.270 1.00 15.71 136 VAL B CA 1
ATOM 3542 C C . VAL B 1 138 ? 4.536 16.050 41.603 1.00 16.81 136 VAL B C 1
ATOM 3543 O O . VAL B 1 138 ? 4.120 17.105 42.080 1.00 17.15 136 VAL B O 1
ATOM 3547 N N . ALA B 1 139 ? 4.363 14.874 42.197 1.00 17.74 137 ALA B N 1
ATOM 3548 C CA . ALA B 1 139 ? 3.673 14.769 43.481 1.00 20.19 137 ALA B CA 1
ATOM 3549 C C . ALA B 1 139 ? 4.391 15.603 44.539 1.00 21.15 137 ALA B C 1
ATOM 3550 O O . ALA B 1 139 ? 3.763 16.093 45.474 1.00 22.32 137 ALA B O 1
ATOM 3552 N N . ASN B 1 140 ? 5.703 15.765 44.395 1.00 22.68 138 ASN B N 1
ATOM 3553 C CA . ASN B 1 140 ? 6.466 16.550 45.351 1.00 25.52 138 ASN B CA 1
ATOM 3554 C C . ASN B 1 140 ? 6.443 18.041 45.008 1.00 26.44 138 ASN B C 1
ATOM 3555 O O . ASN B 1 140 ? 7.249 18.816 45.525 1.00 27.39 138 ASN B O 1
ATOM 3560 N N . GLN B 1 141 ? 5.527 18.430 44.122 1.00 26.09 139 GLN B N 1
ATOM 3561 C CA . GLN B 1 141 ? 5.352 19.828 43.719 1.00 25.00 139 GLN B CA 1
ATOM 3562 C C . GLN B 1 141 ? 6.504 20.440 42.925 1.00 22.84 139 GLN B C 1
ATOM 3563 O O . GLN B 1 141 ? 6.553 21.656 42.761 1.00 21.33 139 GLN B O 1
ATOM 3569 N N . GLU B 1 142 ? 7.411 19.614 42.413 1.00 22.11 140 GLU B N 1
ATOM 3570 C CA . GLU B 1 142 ? 8.563 20.133 41.677 1.00 21.40 140 GLU B CA 1
ATOM 3571 C C . GLU B 1 142 ? 8.246 21.018 40.466 1.00 21.10 140 GLU B C 1
ATOM 3572 O O . GLU B 1 142 ? 9.067 21.849 40.075 1.00 18.95 140 GLU B O 1
ATOM 3578 N N . ILE B 1 143 ? 7.073 20.846 39.867 1.00 19.90 141 ILE B N 1
ATOM 3579 C CA . ILE B 1 143 ? 6.724 21.675 38.724 1.00 18.97 141 ILE B CA 1
ATOM 3580 C C . ILE B 1 143 ? 5.399 22.399 38.920 1.00 18.72 141 ILE B C 1
ATOM 3581 O O . ILE B 1 143 ? 4.752 22.788 37.948 1.00 17.08 141 ILE B O 1
ATOM 3586 N N . GLY B 1 144 ? 5.010 22.577 40.181 1.00 18.39 142 GLY B N 1
ATOM 3587 C CA . GLY B 1 144 ? 3.770 23.270 40.498 1.00 20.04 142 GLY B CA 1
ATOM 3588 C C . GLY B 1 144 ? 2.548 22.415 40.249 1.00 18.45 142 GLY B C 1
ATOM 3589 O O . GLY B 1 144 ? 2.650 21.197 40.221 1.00 19.16 142 GLY B O 1
ATOM 3590 N N . ASN B 1 145 ? 1.390 23.043 40.072 1.00 19.29 143 ASN B N 1
ATOM 3591 C CA . ASN B 1 145 ? 0.167 22.283 39.829 1.00 19.15 143 ASN B CA 1
ATOM 3592 C C . ASN B 1 145 ? 0.241 21.645 38.442 1.00 17.37 143 ASN B C 1
ATOM 3593 O O . ASN B 1 145 ? 0.583 22.318 37.461 1.00 14.67 143 ASN B O 1
ATOM 3598 N N . LEU B 1 146 ? -0.088 20.357 38.363 1.00 13.67 144 LEU B N 1
ATOM 3599 C CA . LEU B 1 146 ? -0.076 19.635 37.096 1.00 13.32 144 LEU B CA 1
ATOM 3600 C C . LEU B 1 146 ? -1.220 20.171 36.248 1.00 13.56 144 LEU B C 1
ATOM 3601 O O . LEU B 1 146 ? -2.364 20.212 36.705 1.00 14.32 144 LEU B O 1
ATOM 3606 N N . GLU B 1 147 ? -0.923 20.595 35.025 1.00 12.17 145 GLU B N 1
ATOM 3607 C CA . GLU B 1 147 ? -1.966 21.141 34.159 1.00 13.06 145 GLU B CA 1
ATOM 3608 C C . GLU B 1 147 ? -2.224 20.331 32.877 1.00 14.27 145 GLU B C 1
ATOM 3609 O O . GLU B 1 147 ? -3.371 20.212 32.421 1.00 14.47 145 GLU B O 1
ATOM 3615 N N . GLN B 1 148 ? -1.161 19.775 32.305 1.00 10.94 146 GLN B N 1
ATOM 3616 C CA . GLN B 1 148 ? -1.284 18.980 31.095 1.00 12.31 146 GLN B CA 1
ATOM 3617 C C . GLN B 1 148 ? -0.399 17.749 31.190 1.00 13.11 146 GLN B C 1
ATOM 3618 O O . GLN B 1 148 ? 0.685 17.783 31.785 1.00 13.28 146 GLN B O 1
ATOM 3624 N N . LEU B 1 149 ? -0.878 16.657 30.610 1.00 11.93 147 LEU B N 1
ATOM 3625 C CA . LEU B 1 149 ? -0.126 15.413 30.580 1.00 14.65 147 LEU B CA 1
ATOM 3626 C C . LEU B 1 149 ? -0.246 14.917 29.148 1.00 13.94 147 LEU B C 1
ATOM 3627 O O . LEU B 1 149 ? -1.352 14.661 28.663 1.00 15.75 147 LEU B O 1
ATOM 3632 N N . VAL B 1 150 ? 0.890 14.803 28.468 1.00 13.86 148 VAL B N 1
ATOM 3633 C CA . VAL B 1 150 ? 0.909 14.351 27.084 1.00 12.37 148 VAL B CA 1
ATOM 3634 C C . VAL B 1 150 ? 1.641 13.031 26.963 1.00 13.91 148 VAL B C 1
ATOM 3635 O O . VAL B 1 150 ? 2.821 12.934 27.288 1.00 13.14 148 VAL B O 1
ATOM 3639 N N . ILE B 1 151 ? 0.925 12.020 26.483 1.00 13.70 149 ILE B N 1
ATOM 3640 C CA . ILE B 1 151 ? 1.483 10.685 26.325 1.00 11.36 149 ILE B CA 1
ATOM 3641 C C . ILE B 1 151 ? 1.432 10.276 24.868 1.00 11.81 149 ILE B C 1
ATOM 3642 O O . ILE B 1 151 ? 0.393 10.394 24.200 1.00 13.50 149 ILE B O 1
ATOM 3647 N N . ILE B 1 152 ? 2.568 9.807 24.377 1.00 11.50 150 ILE B N 1
ATOM 3648 C CA . ILE B 1 152 ? 2.691 9.375 22.996 1.00 12.14 150 ILE B CA 1
ATOM 3649 C C . ILE B 1 152 ? 3.222 7.961 22.974 1.00 11.92 150 ILE B C 1
ATOM 3650 O O . ILE B 1 152 ? 4.372 7.696 23.340 1.00 11.78 150 ILE B O 1
ATOM 3655 N N . SER B 1 153 ? 2.366 7.048 22.558 1.00 11.26 151 SER B N 1
ATOM 3656 C CA . SER B 1 153 ? 2.748 5.653 22.486 1.00 11.78 151 SER B CA 1
ATOM 3657 C C . SER B 1 153 ? 2.536 5.114 21.078 1.00 13.33 151 SER B C 1
ATOM 3658 O O . SER B 1 153 ? 1.435 5.188 20.531 1.00 14.64 151 SER B O 1
ATOM 3661 N N . ARG B 1 154 ? 3.599 4.590 20.487 1.00 12.68 152 ARG B N 1
ATOM 3662 C CA . ARG B 1 154 ? 3.491 4.005 19.164 1.00 13.69 152 ARG B CA 1
ATOM 3663 C C . ARG B 1 154 ? 4.109 2.608 19.169 1.00 16.14 152 ARG B C 1
ATOM 3664 O O . ARG B 1 154 ? 5.304 2.450 19.436 1.00 16.24 152 ARG B O 1
ATOM 3672 N N . ASP B 1 155 ? 3.287 1.593 18.912 1.00 16.92 153 ASP B N 1
ATOM 3673 C CA . ASP B 1 155 ? 3.782 0.216 18.853 1.00 19.64 153 ASP B CA 1
ATOM 3674 C C . ASP B 1 155 ? 4.589 0.101 17.563 1.00 19.33 153 ASP B C 1
ATOM 3675 O O . ASP B 1 155 ? 4.286 0.775 16.584 1.00 20.42 153 ASP B O 1
ATOM 3680 N N . PRO B 1 156 ? 5.623 -0.750 17.543 1.00 19.71 154 PRO B N 1
ATOM 3681 C CA . PRO B 1 156 ? 6.435 -0.909 16.330 1.00 20.60 154 PRO B CA 1
ATOM 3682 C C . PRO B 1 156 ? 5.621 -1.402 15.127 1.00 19.65 154 PRO B C 1
ATOM 3683 O O . PRO B 1 156 ? 5.872 -0.999 13.999 1.00 19.66 154 PRO B O 1
ATOM 3687 N N . ALA B 1 157 ? 4.646 -2.268 15.371 1.00 21.08 155 ALA B N 1
ATOM 3688 C CA . ALA B 1 157 ? 3.813 -2.799 14.289 1.00 21.93 155 ALA B CA 1
ATOM 3689 C C . ALA B 1 157 ? 2.588 -3.512 14.851 1.00 21.02 155 ALA B C 1
ATOM 3690 O O . ALA B 1 157 ? 2.538 -3.838 16.028 1.00 21.68 155 ALA B O 1
ATOM 3692 N N . PRO B 1 158 ? 1.577 -3.750 14.011 1.00 22.32 156 PRO B N 1
ATOM 3693 C CA . PRO B 1 158 ? 0.377 -4.434 14.493 1.00 22.81 156 PRO B CA 1
ATOM 3694 C C . PRO B 1 158 ? 0.707 -5.852 14.948 1.00 24.66 156 PRO B C 1
ATOM 3695 O O . PRO B 1 158 ? 1.653 -6.472 14.455 1.00 23.76 156 PRO B O 1
ATOM 3699 N N . ALA B 1 159 ? -0.065 -6.361 15.900 1.00 25.80 157 ALA B N 1
ATOM 3700 C CA . ALA B 1 159 ? 0.147 -7.718 16.384 1.00 27.03 157 ALA B CA 1
ATOM 3701 C C . ALA B 1 159 ? -0.405 -8.678 15.320 1.00 27.22 157 ALA B C 1
ATOM 3702 O O . ALA B 1 159 ? -0.965 -8.241 14.313 1.00 26.70 157 ALA B O 1
ATOM 3704 N N . PRO B 1 160 ? -0.233 -9.996 15.515 1.00 27.62 158 PRO B N 1
ATOM 3705 C CA . PRO B 1 160 ? -0.750 -10.950 14.526 1.00 28.38 158 PRO B CA 1
ATOM 3706 C C . PRO B 1 160 ? -2.272 -10.864 14.424 1.00 29.76 158 PRO B C 1
ATOM 3707 O O . PRO B 1 160 ? -2.943 -10.547 15.404 1.00 28.76 158 PRO B O 1
ATOM 3711 N N . LYS B 1 161 ? -2.804 -11.149 13.237 1.00 32.36 159 LYS B N 1
ATOM 3712 C CA . LYS B 1 161 ? -4.241 -11.105 12.984 1.00 34.71 159 LYS B CA 1
ATOM 3713 C C . LYS B 1 161 ? -5.087 -11.724 14.092 1.00 35.53 159 LYS B C 1
ATOM 3714 O O . LYS B 1 161 ? -5.952 -11.057 14.662 1.00 35.83 159 LYS B O 1
ATOM 3720 N N . ASP B 1 162 ? -4.846 -12.995 14.399 1.00 35.75 160 ASP B N 1
ATOM 3721 C CA . ASP B 1 162 ? -5.627 -13.666 15.432 1.00 36.67 160 ASP B CA 1
ATOM 3722 C C . ASP B 1 162 ? -5.623 -12.914 16.760 1.00 35.46 160 ASP B C 1
ATOM 3723 O O . ASP B 1 162 ? -6.625 -12.892 17.475 1.00 35.57 160 ASP B O 1
ATOM 3728 N N . TYR B 1 163 ? -4.499 -12.297 17.096 1.00 33.56 161 TYR B N 1
ATOM 3729 C CA . TYR B 1 163 ? -4.430 -11.546 18.338 1.00 32.04 161 TYR B CA 1
ATOM 3730 C C . TYR B 1 163 ? -5.320 -10.307 18.217 1.00 29.90 161 TYR B C 1
ATOM 3731 O O . TYR B 1 163 ? -6.047 -9.954 19.146 1.00 30.44 161 TYR B O 1
ATOM 3740 N N . ILE B 1 164 ? -5.259 -9.654 17.063 1.00 26.26 162 ILE B N 1
ATOM 3741 C CA . ILE B 1 164 ? -6.053 -8.460 16.823 1.00 25.56 162 ILE B CA 1
ATOM 3742 C C . ILE B 1 164 ? -7.537 -8.796 16.846 1.00 25.91 162 ILE B C 1
ATOM 3743 O O . ILE B 1 164 ? -8.349 -7.985 17.278 1.00 22.43 162 ILE B O 1
ATOM 3748 N N . ALA B 1 165 ? -7.876 -10.006 16.398 1.00 25.41 163 ALA B N 1
ATOM 3749 C CA . ALA B 1 165 ? -9.267 -10.460 16.349 1.00 24.05 163 ALA B CA 1
ATOM 3750 C C . ALA B 1 165 ? -9.943 -10.475 17.714 1.00 22.55 163 ALA B C 1
ATOM 3751 O O . ALA B 1 165 ? -11.110 -10.094 17.842 1.00 22.65 163 ALA B O 1
ATOM 3753 N N . GLY B 1 166 ? -9.224 -10.936 18.731 1.00 20.14 164 GLY B N 1
ATOM 3754 C CA . GLY B 1 166 ? -9.814 -10.983 20.057 1.00 22.56 164 GLY B CA 1
ATOM 3755 C C . GLY B 1 166 ? -9.243 -9.959 21.024 1.00 21.52 164 GLY B C 1
ATOM 3756 O O . GLY B 1 166 ? -9.369 -10.112 22.233 1.00 23.35 164 GLY B O 1
ATOM 3757 N N . SER B 1 167 ? -8.638 -8.904 20.487 1.00 20.50 165 SER B N 1
ATOM 3758 C CA . SER B 1 167 ? -8.009 -7.867 21.307 1.00 18.73 165 SER B CA 1
ATOM 3759 C C . SER B 1 167 ? -8.993 -6.920 21.980 1.00 17.55 165 SER B C 1
ATOM 3760 O O . SER B 1 167 ? -8.687 -6.340 23.030 1.00 16.59 165 SER B O 1
ATOM 3763 N N . GLY B 1 168 ? -10.158 -6.743 21.358 1.00 16.61 166 GLY B N 1
ATOM 3764 C CA . GLY B 1 168 ? -11.171 -5.860 21.909 1.00 14.55 166 GLY B CA 1
ATOM 3765 C C . GLY B 1 168 ? -11.010 -4.428 21.424 1.00 15.45 166 GLY B C 1
ATOM 3766 O O . GLY B 1 168 ? -11.664 -3.522 21.934 1.00 14.17 166 GLY B O 1
ATOM 3767 N N . GLY B 1 169 ? -10.142 -4.225 20.436 1.00 14.19 167 GLY B N 1
ATOM 3768 C CA . GLY B 1 169 ? -9.929 -2.892 19.903 1.00 14.60 167 GLY B CA 1
ATOM 3769 C C . GLY B 1 169 ? -8.726 -2.178 20.500 1.00 14.46 167 GLY B C 1
ATOM 3770 O O . GLY B 1 169 ? -8.253 -2.514 21.599 1.00 15.90 167 GLY B O 1
ATOM 3771 N N . ILE B 1 170 ? -8.237 -1.179 19.776 1.00 11.10 168 ILE B N 1
ATOM 3772 C CA . ILE B 1 170 ? -7.078 -0.416 20.202 1.00 11.18 168 ILE B CA 1
ATOM 3773 C C . ILE B 1 170 ? -7.196 0.221 21.605 1.00 12.37 168 ILE B C 1
ATOM 3774 O O . ILE B 1 170 ? -6.218 0.250 22.355 1.00 15.09 168 ILE B O 1
ATOM 3779 N N . PHE B 1 171 ? -8.384 0.697 21.964 1.00 12.27 169 PHE B N 1
ATOM 3780 C CA . PHE B 1 171 ? -8.599 1.325 23.265 1.00 13.87 169 PHE B CA 1
ATOM 3781 C C . PHE B 1 171 ? -8.456 0.350 24.428 1.00 15.33 169 PHE B C 1
ATOM 3782 O O . PHE B 1 171 ? -7.806 0.662 25.429 1.00 14.65 169 PHE B O 1
ATOM 3790 N N . ARG B 1 172 ? -9.068 -0.825 24.288 1.00 15.70 170 ARG B N 1
ATOM 3791 C CA . ARG B 1 172 ? -9.019 -1.853 25.322 1.00 16.53 170 ARG B CA 1
ATOM 3792 C C . ARG B 1 172 ? -7.682 -2.565 25.379 1.00 16.95 170 ARG B C 1
ATOM 3793 O O . ARG B 1 172 ? -7.224 -2.963 26.450 1.00 17.61 170 ARG B O 1
ATOM 3801 N N . ASP B 1 173 ? -7.048 -2.712 24.225 1.00 15.48 171 ASP B N 1
ATOM 3802 C CA . ASP B 1 173 ? -5.786 -3.425 24.134 1.00 15.06 171 ASP B CA 1
ATOM 3803 C C . ASP B 1 173 ? -4.532 -2.564 24.250 1.00 14.06 171 ASP B C 1
ATOM 3804 O O . ASP B 1 173 ? -3.569 -2.953 24.904 1.00 13.24 171 ASP B O 1
ATOM 3817 N N . THR B 1 175 ? -4.450 1.560 24.293 1.00 15.69 173 THR B N 1
ATOM 3818 C CA . THR B 1 175 ? -4.627 2.778 25.057 1.00 16.60 173 THR B CA 1
ATOM 3819 C C . THR B 1 175 ? -4.837 2.524 26.540 1.00 16.75 173 THR B C 1
ATOM 3820 O O . THR B 1 175 ? -4.500 3.361 27.366 1.00 19.25 173 THR B O 1
ATOM 3824 N N . ILE B 1 176 ? -5.357 1.354 26.884 1.00 16.86 174 ILE B N 1
ATOM 3825 C CA . ILE B 1 176 ? -5.619 1.036 28.280 1.00 14.78 174 ILE B CA 1
ATOM 3826 C C . ILE B 1 176 ? -4.394 1.288 29.164 1.00 13.23 174 ILE B C 1
ATOM 3827 O O . ILE B 1 176 ? -4.532 1.765 30.284 1.00 13.48 174 ILE B O 1
ATOM 3832 N N . HIS B 1 177 ? -3.199 0.979 28.672 1.00 11.63 175 HIS B N 1
ATOM 3833 C CA . HIS B 1 177 ? -2.004 1.223 29.465 1.00 13.57 175 HIS B CA 1
ATOM 3834 C C . HIS B 1 177 ? -1.797 2.727 29.663 1.00 15.29 175 HIS B C 1
ATOM 3835 O O . HIS B 1 177 ? -1.410 3.168 30.747 1.00 13.92 175 HIS B O 1
ATOM 3842 N N . ASP B 1 178 ? -2.064 3.508 28.618 1.00 13.73 176 ASP B N 1
ATOM 3843 C CA . ASP B 1 178 ? -1.915 4.952 28.696 1.00 11.88 176 ASP B CA 1
ATOM 3844 C C . ASP B 1 178 ? -2.988 5.542 29.589 1.00 11.27 176 ASP B C 1
ATOM 3845 O O . ASP B 1 178 ? -2.751 6.517 30.282 1.00 12.20 176 ASP B O 1
ATOM 3850 N N . LEU B 1 179 ? -4.182 4.959 29.549 1.00 11.22 177 LEU B N 1
ATOM 3851 C CA . LEU B 1 179 ? -5.276 5.450 30.378 1.00 12.81 177 LEU B CA 1
ATOM 3852 C C . LEU B 1 179 ? -4.941 5.226 31.841 1.00 13.16 177 LEU B C 1
ATOM 3853 O O . LEU B 1 179 ? -5.309 6.029 32.690 1.00 14.22 177 LEU B O 1
ATOM 3858 N N . ASP B 1 180 ? -4.232 4.136 32.136 1.00 13.10 178 ASP B N 1
ATOM 3859 C CA . ASP B 1 180 ? -3.846 3.878 33.511 1.00 12.24 178 ASP B CA 1
ATOM 3860 C C . ASP B 1 180 ? -2.766 4.866 33.924 1.00 13.43 178 ASP B C 1
ATOM 3861 O O . ASP B 1 180 ? -2.776 5.370 35.049 1.00 14.80 178 ASP B O 1
ATOM 3874 N N . ALA B 1 182 ? -2.409 7.760 32.889 1.00 12.89 180 ALA B N 1
ATOM 3875 C CA . ALA B 1 182 ? -3.099 9.014 33.126 1.00 13.21 180 ALA B CA 1
ATOM 3876 C C . ALA B 1 182 ? -3.626 9.074 34.561 1.00 13.61 180 ALA B C 1
ATOM 3877 O O . ALA B 1 182 ? -3.454 10.079 35.244 1.00 12.13 180 ALA B O 1
ATOM 3879 N N . ARG B 1 183 ? -4.257 7.989 35.017 1.00 14.39 181 ARG B N 1
ATOM 3880 C CA . ARG B 1 183 ? -4.808 7.955 36.373 1.00 15.10 181 ARG B CA 1
ATOM 3881 C C . ARG B 1 183 ? -3.703 7.961 37.437 1.00 14.20 181 ARG B C 1
ATOM 3882 O O . ARG B 1 183 ? -3.885 8.497 38.527 1.00 16.37 181 ARG B O 1
ATOM 3890 N N . PHE B 1 184 ? -2.558 7.379 37.112 1.00 14.85 182 PHE B N 1
ATOM 3891 C CA . PHE B 1 184 ? -1.436 7.364 38.036 1.00 14.15 182 PHE B CA 1
ATOM 3892 C C . PHE B 1 184 ? -1.085 8.811 38.393 1.00 15.11 182 PHE B C 1
ATOM 3893 O O . PHE B 1 184 ? -0.569 9.081 39.477 1.00 16.85 182 PHE B O 1
ATOM 3901 N N . PHE B 1 185 ? -1.383 9.737 37.484 1.00 12.61 183 PHE B N 1
ATOM 3902 C CA . PHE B 1 185 ? -1.089 11.149 37.711 1.00 12.18 183 PHE B CA 1
ATOM 3903 C C . PHE B 1 185 ? -2.318 11.931 38.149 1.00 12.42 183 PHE B C 1
ATOM 3904 O O . PHE B 1 185 ? -2.224 12.809 38.997 1.00 13.31 183 PHE B O 1
ATOM 3912 N N . VAL B 1 186 ? -3.464 11.603 37.562 1.00 12.39 184 VAL B N 1
ATOM 3913 C CA . VAL B 1 186 ? -4.723 12.285 37.855 1.00 15.36 184 VAL B CA 1
ATOM 3914 C C . VAL B 1 186 ? -5.824 11.245 38.006 1.00 17.24 184 VAL B C 1
ATOM 3915 O O . VAL B 1 186 ? -6.544 10.953 37.048 1.00 20.24 184 VAL B O 1
ATOM 3919 N N . PRO B 1 187 ? -5.978 10.686 39.218 1.00 18.79 185 PRO B N 1
ATOM 3920 C CA . PRO B 1 187 ? -6.975 9.661 39.567 1.00 19.57 185 PRO B CA 1
ATOM 3921 C C . PRO B 1 187 ? -8.414 10.000 39.177 1.00 20.26 185 PRO B C 1
ATOM 3922 O O . PRO B 1 187 ? -9.155 9.134 38.703 1.00 21.47 185 PRO B O 1
ATOM 3926 N N . ASN B 1 188 ? -8.806 11.256 39.385 1.00 20.88 186 ASN B N 1
ATOM 3927 C CA . ASN B 1 188 ? -10.172 11.703 39.104 1.00 21.65 186 ASN B CA 1
ATOM 3928 C C . ASN B 1 188 ? -10.387 12.304 37.715 1.00 21.49 186 ASN B C 1
ATOM 3929 O O . ASN B 1 188 ? -10.130 13.494 37.481 1.00 20.10 186 ASN B O 1
ATOM 3934 N N . ILE B 1 189 ? -10.873 11.468 36.801 1.00 20.93 187 ILE B N 1
ATOM 3935 C CA . ILE B 1 189 ? -11.154 11.876 35.431 1.00 18.93 187 ILE B CA 1
ATOM 3936 C C . ILE B 1 189 ? -12.665 12.059 35.301 1.00 21.06 187 ILE B C 1
ATOM 3937 O O . ILE B 1 189 ? -13.433 11.174 35.681 1.00 20.65 187 ILE B O 1
ATOM 3942 N N . VAL B 1 190 ? -13.102 13.196 34.767 1.00 20.44 188 VAL B N 1
ATOM 3943 C CA . VAL B 1 190 ? -14.531 13.414 34.625 1.00 21.01 188 VAL B CA 1
ATOM 3944 C C . VAL B 1 190 ? -15.080 13.340 33.200 1.00 21.67 188 VAL B C 1
ATOM 3945 O O . VAL B 1 190 ? -16.269 13.086 33.019 1.00 23.56 188 VAL B O 1
ATOM 3949 N N . GLU B 1 191 ? -14.232 13.549 32.194 1.00 19.51 189 GLU B N 1
ATOM 3950 C CA . GLU B 1 191 ? -14.694 13.486 30.810 1.00 18.51 189 GLU B CA 1
ATOM 3951 C C . GLU B 1 191 ? -13.709 12.798 29.887 1.00 15.64 189 GLU B C 1
ATOM 3952 O O . GLU B 1 191 ? -12.501 12.814 30.122 1.00 18.65 189 GLU B O 1
ATOM 3958 N N . VAL B 1 192 ? -14.242 12.215 28.823 1.00 15.08 190 VAL B N 1
ATOM 3959 C CA . VAL B 1 192 ? -13.447 11.491 27.846 1.00 15.37 190 VAL B CA 1
ATOM 3960 C C . VAL B 1 192 ? -13.841 11.860 26.424 1.00 16.35 190 VAL B C 1
ATOM 3961 O O . VAL B 1 192 ? -15.022 11.899 26.085 1.00 17.03 190 VAL B O 1
ATOM 3965 N N . THR B 1 193 ? -12.837 12.142 25.605 1.00 16.27 191 THR B N 1
ATOM 3966 C CA . THR B 1 193 ? -13.043 12.478 24.205 1.00 15.97 191 THR B CA 1
ATOM 3967 C C . THR B 1 193 ? -11.957 11.723 23.440 1.00 16.48 191 THR B C 1
ATOM 3968 O O . THR B 1 193 ? -10.778 11.795 23.787 1.00 15.84 191 THR B O 1
ATOM 3972 N N . ALA B 1 194 ? -12.352 10.987 22.410 1.00 17.66 192 ALA B N 1
ATOM 3973 C CA . ALA B 1 194 ? -11.404 10.202 21.641 1.00 17.88 192 ALA B CA 1
ATOM 3974 C C . ALA B 1 194 ? -11.717 10.277 20.162 1.00 18.15 192 ALA B C 1
ATOM 3975 O O . ALA B 1 194 ? -12.869 10.466 19.771 1.00 18.84 192 ALA B O 1
ATOM 3977 N N . THR B 1 195 ? -10.678 10.123 19.347 1.00 18.79 193 THR B N 1
ATOM 3978 C CA . THR B 1 195 ? -10.810 10.189 17.902 1.00 18.44 193 THR B CA 1
ATOM 3979 C C . THR B 1 195 ? -9.958 9.116 17.242 1.00 18.68 193 THR B C 1
ATOM 3980 O O . THR B 1 195 ? -8.751 9.030 17.493 1.00 20.17 193 THR B O 1
ATOM 3984 N N . GLY B 1 196 ? -10.586 8.303 16.396 1.00 18.37 194 GLY B N 1
ATOM 3985 C CA . GLY B 1 196 ? -9.877 7.236 15.716 1.00 17.06 194 GLY B CA 1
ATOM 3986 C C . GLY B 1 196 ? -9.857 7.391 14.207 1.00 17.94 194 GLY B C 1
ATOM 3987 O O . GLY B 1 196 ? -10.738 8.020 13.622 1.00 17.21 194 GLY B O 1
ATOM 3988 N N . ALA B 1 197 ? -8.842 6.817 13.569 1.00 16.42 195 ALA B N 1
ATOM 3989 C CA . ALA B 1 197 ? -8.723 6.887 12.117 1.00 17.02 195 ALA B CA 1
ATOM 3990 C C . ALA B 1 197 ? -8.126 5.576 11.611 1.00 16.48 195 ALA B C 1
ATOM 3991 O O . ALA B 1 197 ? -7.703 4.744 12.406 1.00 16.88 195 ALA B O 1
ATOM 3993 N N . ASN B 1 198 ? -8.098 5.408 10.292 1.00 16.81 196 ASN B N 1
ATOM 3994 C CA . ASN B 1 198 ? -7.548 4.212 9.649 1.00 17.84 196 ASN B CA 1
ATOM 3995 C C . ASN B 1 198 ? -6.669 4.707 8.498 1.00 19.55 196 ASN B C 1
ATOM 3996 O O . ASN B 1 198 ? -7.175 5.021 7.423 1.00 19.16 196 ASN B O 1
ATOM 4001 N N . VAL B 1 199 ? -5.356 4.769 8.721 1.00 20.40 197 VAL B N 1
ATOM 4002 C CA . VAL B 1 199 ? -4.441 5.288 7.713 1.00 20.12 197 VAL B CA 1
ATOM 4003 C C . VAL B 1 199 ? -3.414 4.363 7.089 1.00 21.15 197 VAL B C 1
ATOM 4004 O O . VAL B 1 199 ? -2.710 4.778 6.168 1.00 22.33 197 VAL B O 1
ATOM 4008 N N . PHE B 1 200 ? -3.287 3.134 7.572 1.00 20.47 198 PHE B N 1
ATOM 4009 C CA . PHE B 1 200 ? -2.294 2.255 6.968 1.00 21.51 198 PHE B CA 1
ATOM 4010 C C . PHE B 1 200 ? -2.617 0.770 6.960 1.00 21.70 198 PHE B C 1
ATOM 4011 O O . PHE B 1 200 ? -2.320 0.079 5.988 1.00 23.57 198 PHE B O 1
ATOM 4019 N N . SER B 1 201 ? -3.230 0.283 8.030 1.00 20.68 199 SER B N 1
ATOM 4020 C CA . SER B 1 201 ? -3.521 -1.140 8.151 1.00 21.87 199 SER B CA 1
ATOM 4021 C C . SER B 1 201 ? -4.849 -1.630 7.580 1.00 22.36 199 SER B C 1
ATOM 4022 O O . SER B 1 201 ? -5.911 -1.271 8.084 1.00 22.77 199 SER B O 1
ATOM 4025 N N . GLN B 1 202 ? -4.784 -2.456 6.534 1.00 22.34 200 GLN B N 1
ATOM 4026 C CA . GLN B 1 202 ? -6.003 -3.025 5.938 1.00 22.84 200 GLN B CA 1
ATOM 4027 C C . GLN B 1 202 ? -6.566 -4.010 6.964 1.00 22.42 200 GLN B C 1
ATOM 4028 O O . GLN B 1 202 ? -7.777 -4.123 7.159 1.00 22.00 200 GLN B O 1
ATOM 4034 N N . GLU B 1 203 ? -5.656 -4.721 7.617 1.00 24.41 201 GLU B N 1
ATOM 4035 C CA . GLU B 1 203 ? -5.997 -5.705 8.638 1.00 26.40 201 GLU B CA 1
ATOM 4036 C C . GLU B 1 203 ? -6.804 -5.111 9.804 1.00 26.00 201 GLU B C 1
ATOM 4037 O O . GLU B 1 203 ? -7.824 -5.672 10.202 1.00 25.95 201 GLU B O 1
ATOM 4043 N N . ILE B 1 204 ? -6.352 -3.981 10.348 1.00 23.31 202 ILE B N 1
ATOM 4044 C CA . ILE B 1 204 ? -7.053 -3.344 11.456 1.00 20.92 202 ILE B CA 1
ATOM 4045 C C . ILE B 1 204 ? -8.403 -2.797 11.002 1.00 20.47 202 ILE B C 1
ATOM 4046 O O . ILE B 1 204 ? -9.402 -2.916 11.708 1.00 20.02 202 ILE B O 1
ATOM 4051 N N . ALA B 1 205 ? -8.445 -2.205 9.819 1.00 20.56 203 ALA B N 1
ATOM 4052 C CA . ALA B 1 205 ? -9.705 -1.681 9.304 1.00 23.33 203 ALA B CA 1
ATOM 4053 C C . ALA B 1 205 ? -10.698 -2.841 9.104 1.00 25.32 203 ALA B C 1
ATOM 4054 O O . ALA B 1 205 ? -11.910 -2.678 9.237 1.00 26.33 203 ALA B O 1
ATOM 4056 N N . GLU B 1 206 ? -10.158 -4.012 8.782 1.00 27.24 204 GLU B N 1
ATOM 4057 C CA . GLU B 1 206 ? -10.949 -5.214 8.548 1.00 30.08 204 GLU B CA 1
ATOM 4058 C C . GLU B 1 206 ? -11.736 -5.631 9.790 1.00 29.95 204 GLU B C 1
ATOM 4059 O O . GLU B 1 206 ? -12.871 -6.098 9.695 1.00 28.98 204 GLU B O 1
ATOM 4065 N N . PHE B 1 207 ? -11.130 -5.460 10.956 1.00 29.12 205 PHE B N 1
ATOM 4066 C CA . PHE B 1 207 ? -11.782 -5.821 12.208 1.00 27.89 205 PHE B CA 1
ATOM 4067 C C . PHE B 1 207 ? -12.518 -4.636 12.832 1.00 27.15 205 PHE B C 1
ATOM 4068 O O . PHE B 1 207 ? -12.815 -4.643 14.028 1.00 24.62 205 PHE B O 1
ATOM 4076 N N . ASN B 1 208 ? -12.820 -3.632 12.011 1.00 26.30 206 ASN B N 1
ATOM 4077 C CA . ASN B 1 208 ? -13.509 -2.431 12.475 1.00 27.99 206 ASN B CA 1
ATOM 4078 C C . ASN B 1 208 ? -12.825 -1.832 13.699 1.00 26.28 206 ASN B C 1
ATOM 4079 O O . ASN B 1 208 ? -13.454 -1.545 14.722 1.00 26.44 206 ASN B O 1
ATOM 4084 N N . ASP B 1 209 ? -11.520 -1.655 13.579 1.00 23.53 207 ASP B N 1
ATOM 4085 C CA . ASP B 1 209 ? -10.711 -1.109 14.651 1.00 21.61 207 ASP B CA 1
ATOM 4086 C C . ASP B 1 209 ? -9.965 0.094 14.053 1.00 20.30 207 ASP B C 1
ATOM 4087 O O . ASP B 1 209 ? -10.046 0.350 12.840 1.00 17.93 207 ASP B O 1
ATOM 4092 N N . TYR B 1 210 ? -9.258 0.839 14.892 1.00 14.82 208 TYR B N 1
ATOM 4093 C CA . TYR B 1 210 ? -8.514 1.995 14.394 1.00 16.48 208 TYR B CA 1
ATOM 4094 C C . TYR B 1 210 ? -7.024 1.690 14.501 1.00 12.71 208 TYR B C 1
ATOM 4095 O O . TYR B 1 210 ? -6.606 0.991 15.410 1.00 15.58 208 TYR B O 1
ATOM 4104 N N . ASP B 1 211 ? -6.225 2.191 13.568 1.00 12.40 209 ASP B N 1
ATOM 4105 C CA . ASP B 1 211 ? -4.787 1.954 13.674 1.00 13.88 209 ASP B CA 1
ATOM 4106 C C . ASP B 1 211 ? -4.132 3.208 14.218 1.00 14.42 209 ASP B C 1
ATOM 4107 O O . ASP B 1 211 ? -2.896 3.300 14.316 1.00 17.04 209 ASP B O 1
ATOM 4112 N N . GLN B 1 212 ? -4.987 4.150 14.612 1.00 14.39 210 GLN B N 1
ATOM 4113 C CA . GLN B 1 212 ? -4.464 5.443 15.053 1.00 16.28 210 GLN B CA 1
ATOM 4114 C C . GLN B 1 212 ? -5.519 6.209 15.876 1.00 15.71 210 GLN B C 1
ATOM 4115 O O . GLN B 1 212 ? -6.659 6.364 15.389 1.00 18.01 210 GLN B O 1
ATOM 4121 N N . VAL B 1 213 ? -5.195 6.595 17.125 1.00 13.71 211 VAL B N 1
ATOM 4122 C CA . VAL B 1 213 ? -6.184 7.345 17.911 1.00 13.29 211 VAL B CA 1
ATOM 4123 C C . VAL B 1 213 ? -5.561 8.493 18.703 1.00 14.33 211 VAL B C 1
ATOM 4124 O O . VAL B 1 213 ? -4.356 8.498 18.982 1.00 15.24 211 VAL B O 1
ATOM 4128 N N . ILE B 1 214 ? -6.394 9.467 19.055 1.00 14.74 212 ILE B N 1
ATOM 4129 C CA . ILE B 1 214 ? -5.986 10.606 19.867 1.00 12.90 212 ILE B CA 1
ATOM 4130 C C . ILE B 1 214 ? -7.058 10.693 20.949 1.00 13.84 212 ILE B C 1
ATOM 4131 O O . ILE B 1 214 ? -8.256 10.756 20.653 1.00 14.56 212 ILE B O 1
ATOM 4136 N N . VAL B 1 215 ? -6.623 10.710 22.197 1.00 13.03 213 VAL B N 1
ATOM 4137 C CA . VAL B 1 215 ? -7.537 10.774 23.319 1.00 12.32 213 VAL B CA 1
ATOM 4138 C C . VAL B 1 215 ? -7.234 11.991 24.187 1.00 12.88 213 VAL B C 1
ATOM 4139 O O . VAL B 1 215 ? -6.069 12.316 24.425 1.00 14.73 213 VAL B O 1
ATOM 4143 N N . THR B 1 216 ? -8.282 12.672 24.638 1.00 13.63 214 THR B N 1
ATOM 4144 C CA . THR B 1 216 ? -8.118 13.821 25.520 1.00 14.63 214 THR B CA 1
ATOM 4145 C C . THR B 1 216 ? -9.047 13.677 26.735 1.00 13.69 214 THR B C 1
ATOM 4146 O O . THR B 1 216 ? -10.263 13.637 26.592 1.00 12.93 214 THR B O 1
ATOM 4150 N N . LEU B 1 217 ? -8.461 13.589 27.928 1.00 13.97 215 LEU B N 1
ATOM 4151 C CA . LEU B 1 217 ? -9.236 13.448 29.155 1.00 13.88 215 LEU B CA 1
ATOM 4152 C C . LEU B 1 217 ? -9.237 14.738 29.968 1.00 15.40 215 LEU B C 1
ATOM 4153 O O . LEU B 1 217 ? -8.234 15.452 30.009 1.00 14.81 215 LEU B O 1
ATOM 4158 N N . ARG B 1 218 ? -10.360 15.020 30.624 1.00 16.90 216 ARG B N 1
ATOM 4159 C CA . ARG B 1 218 ? -10.466 16.187 31.490 1.00 18.65 216 ARG B CA 1
ATOM 4160 C C . ARG B 1 218 ? -10.431 15.691 32.930 1.00 19.37 216 ARG B C 1
ATOM 4161 O O . ARG B 1 218 ? -11.198 14.798 33.304 1.00 19.96 216 ARG B O 1
ATOM 4169 N N . GLY B 1 219 ? -9.530 16.254 33.730 1.00 19.22 217 GLY B N 1
ATOM 4170 C CA . GLY B 1 219 ? -9.439 15.868 35.125 1.00 18.42 217 GLY B CA 1
ATOM 4171 C C . GLY B 1 219 ? -10.372 16.720 35.970 1.00 21.16 217 GLY B C 1
ATOM 4172 O O . GLY B 1 219 ? -10.843 17.772 35.517 1.00 20.56 217 GLY B O 1
ATOM 4173 N N . SER B 1 220 ? -10.619 16.280 37.203 1.00 22.76 218 SER B N 1
ATOM 4174 C CA . SER B 1 220 ? -11.522 16.987 38.112 1.00 22.32 218 SER B CA 1
ATOM 4175 C C . SER B 1 220 ? -11.156 18.443 38.372 1.00 22.78 218 SER B C 1
ATOM 4176 O O . SER B 1 220 ? -12.011 19.230 38.770 1.00 24.48 218 SER B O 1
ATOM 4179 N N . LYS B 1 221 ? -9.902 18.813 38.147 1.00 22.26 219 LYS B N 1
ATOM 4180 C CA . LYS B 1 221 ? -9.498 20.197 38.362 1.00 23.09 219 LYS B CA 1
ATOM 4181 C C . LYS B 1 221 ? -9.102 20.936 37.090 1.00 20.77 219 LYS B C 1
ATOM 4182 O O . LYS B 1 221 ? -8.358 21.913 37.146 1.00 19.88 219 LYS B O 1
ATOM 4188 N N . GLY B 1 222 ? -9.600 20.474 35.947 1.00 18.34 220 GLY B N 1
ATOM 4189 C CA . GLY B 1 222 ? -9.269 21.112 34.683 1.00 14.71 220 GLY B CA 1
ATOM 4190 C C . GLY B 1 222 ? -7.976 20.610 34.046 1.00 16.15 220 GLY B C 1
ATOM 4191 O O . GLY B 1 222 ? -7.487 21.213 33.087 1.00 14.98 220 GLY B O 1
ATOM 4192 N N . GLU B 1 223 ? -7.398 19.535 34.583 1.00 13.24 221 GLU B N 1
ATOM 4193 C CA . GLU B 1 223 ? -6.185 18.982 33.997 1.00 15.61 221 GLU B CA 1
ATOM 4194 C C . GLU B 1 223 ? -6.586 18.406 32.634 1.00 15.83 221 GLU B C 1
ATOM 4195 O O . GLU B 1 223 ? -7.689 17.882 32.472 1.00 16.60 221 GLU B O 1
ATOM 4201 N N . LEU B 1 224 ? -5.707 18.530 31.647 1.00 15.33 222 LEU B N 1
ATOM 4202 C CA . LEU B 1 224 ? -5.983 17.945 30.335 1.00 15.49 222 LEU B CA 1
ATOM 4203 C C . LEU B 1 224 ? -4.922 16.886 30.042 1.00 12.92 222 LEU B C 1
ATOM 4204 O O . LEU B 1 224 ? -3.739 17.192 29.971 1.00 14.26 222 LEU B O 1
ATOM 4209 N N . ILE B 1 225 ? -5.354 15.638 29.906 1.00 12.82 223 ILE B N 1
ATOM 4210 C CA . ILE B 1 225 ? -4.446 14.535 29.590 1.00 12.39 223 ILE B CA 1
ATOM 4211 C C . ILE B 1 225 ? -4.646 14.230 28.099 1.00 12.17 223 ILE B C 1
ATOM 4212 O O . ILE B 1 225 ? -5.763 13.996 27.650 1.00 13.37 223 ILE B O 1
ATOM 4217 N N . ASN B 1 226 ? -3.565 14.251 27.334 1.00 12.65 224 ASN B N 1
ATOM 4218 C CA . ASN B 1 226 ? -3.644 14.015 25.901 1.00 11.71 224 ASN B CA 1
ATOM 4219 C C . ASN B 1 226 ? -2.819 12.793 25.499 1.00 11.86 224 ASN B C 1
ATOM 4220 O O . ASN B 1 226 ? -1.603 12.763 25.682 1.00 11.08 224 ASN B O 1
ATOM 4225 N N . ILE B 1 227 ? -3.495 11.786 24.956 1.00 11.88 225 ILE B N 1
ATOM 4226 C CA . ILE B 1 227 ? -2.836 10.552 24.545 1.00 10.39 225 ILE B CA 1
ATOM 4227 C C . ILE B 1 227 ? -2.849 10.368 23.027 1.00 10.34 225 ILE B C 1
ATOM 4228 O O . ILE B 1 227 ? -3.895 10.464 22.398 1.00 10.41 225 ILE B O 1
ATOM 4233 N N . VAL B 1 228 ? -1.678 10.100 22.461 1.00 11.76 226 VAL B N 1
ATOM 4234 C CA . VAL B 1 228 ? -1.538 9.860 21.035 1.00 12.76 226 VAL B CA 1
ATOM 4235 C C . VAL B 1 228 ? -1.059 8.416 20.837 1.00 12.49 226 VAL B C 1
ATOM 4236 O O . VAL B 1 228 ? -0.072 8.001 21.436 1.00 14.54 226 VAL B O 1
ATOM 4240 N N . ASN B 1 229 ? -1.772 7.650 20.016 1.00 12.91 227 ASN B N 1
ATOM 4241 C CA . ASN B 1 229 ? -1.399 6.253 19.753 1.00 13.33 227 ASN B CA 1
ATOM 4242 C C . ASN B 1 229 ? -1.313 5.998 18.251 1.00 13.53 227 ASN B C 1
ATOM 4243 O O . ASN B 1 229 ? -1.936 6.691 17.446 1.00 13.53 227 ASN B O 1
ATOM 4248 N N . SER B 1 230 ? -0.536 4.987 17.897 1.00 15.89 228 SER B N 1
ATOM 4249 C CA . SER B 1 230 ? -0.396 4.532 16.529 1.00 17.16 228 SER B CA 1
ATOM 4250 C C . SER B 1 230 ? 0.056 3.091 16.646 1.00 18.80 228 SER B C 1
ATOM 4251 O O . SER B 1 230 ? 0.832 2.762 17.538 1.00 17.29 228 SER B O 1
ATOM 4254 N N . ARG B 1 231 ? -0.438 2.243 15.749 1.00 19.54 229 ARG B N 1
ATOM 4255 C CA . ARG B 1 231 ? -0.102 0.833 15.746 1.00 18.33 229 ARG B CA 1
ATOM 4256 C C . ARG B 1 231 ? 1.204 0.463 15.019 1.00 18.91 229 ARG B C 1
ATOM 4257 O O . ARG B 1 231 ? 1.547 -0.720 14.918 1.00 18.09 229 ARG B O 1
ATOM 4265 N N . HIS B 1 232 ? 1.917 1.456 14.488 1.00 16.69 230 HIS B N 1
ATOM 4266 C CA . HIS B 1 232 ? 3.217 1.182 13.858 1.00 17.78 230 HIS B CA 1
ATOM 4267 C C . HIS B 1 232 ? 4.190 2.309 14.156 1.00 17.67 230 HIS B C 1
ATOM 4268 O O . HIS B 1 232 ? 3.780 3.407 14.509 1.00 16.70 230 HIS B O 1
ATOM 4275 N N . CYS B 1 233 ? 5.481 2.027 14.039 1.00 17.00 231 CYS B N 1
ATOM 4276 C CA . CYS B 1 233 ? 6.502 3.027 14.312 1.00 18.69 231 CYS B CA 1
ATOM 4277 C C . CYS B 1 233 ? 7.830 2.497 13.802 1.00 17.47 231 CYS B C 1
ATOM 4278 O O . CYS B 1 233 ? 8.384 1.551 14.353 1.00 18.32 231 CYS B O 1
ATOM 4281 N N . SER B 1 234 ? 8.348 3.131 12.758 1.00 18.38 232 SER B N 1
ATOM 4282 C CA . SER B 1 234 ? 9.582 2.686 12.113 1.00 17.82 232 SER B CA 1
ATOM 4283 C C . SER B 1 234 ? 10.865 2.723 12.932 1.00 17.47 232 SER B C 1
ATOM 4284 O O . SER B 1 234 ? 11.763 1.936 12.676 1.00 19.66 232 SER B O 1
ATOM 4287 N N . TYR B 1 235 ? 10.964 3.619 13.912 1.00 15.71 233 TYR B N 1
ATOM 4288 C CA . TYR B 1 235 ? 12.188 3.705 14.710 1.00 15.33 233 TYR B CA 1
ATOM 4289 C C . TYR B 1 235 ? 12.168 2.931 16.026 1.00 14.70 233 TYR B C 1
ATOM 4290 O O . TYR B 1 235 ? 13.126 2.981 16.802 1.00 13.82 233 TYR B O 1
ATOM 4299 N N . GLY B 1 236 ? 11.087 2.204 16.278 1.00 15.19 234 GLY B N 1
ATOM 4300 C CA . GLY B 1 236 ? 11.008 1.431 17.507 1.00 16.15 234 GLY B CA 1
ATOM 4301 C C . GLY B 1 236 ? 9.714 1.559 18.289 1.00 16.94 234 GLY B C 1
ATOM 4302 O O . GLY B 1 236 ? 8.663 1.858 17.723 1.00 17.60 234 GLY B O 1
ATOM 4303 N N . TYR B 1 237 ? 9.811 1.332 19.600 1.00 16.86 235 TYR B N 1
ATOM 4304 C CA . TYR B 1 237 ? 8.678 1.378 20.522 1.00 16.75 235 TYR B CA 1
ATOM 4305 C C . TYR B 1 237 ? 8.617 2.750 21.201 1.00 15.80 235 TYR B C 1
ATOM 4306 O O . TYR B 1 237 ? 9.168 2.947 22.285 1.00 16.44 235 TYR B O 1
ATOM 4315 N N . ASP B 1 238 ? 7.943 3.692 20.550 1.00 14.76 236 ASP B N 1
ATOM 4316 C CA . ASP B 1 238 ? 7.835 5.055 21.051 1.00 11.99 236 ASP B CA 1
ATOM 4317 C C . ASP B 1 238 ? 7.005 5.104 22.338 1.00 12.62 236 ASP B C 1
ATOM 4318 O O . ASP B 1 238 ? 5.825 4.750 22.341 1.00 12.43 236 ASP B O 1
ATOM 4323 N N . GLN B 1 239 ? 7.635 5.539 23.423 1.00 10.68 237 GLN B N 1
ATOM 4324 C CA . GLN B 1 239 ? 6.984 5.628 24.726 1.00 9.84 237 GLN B CA 1
ATOM 4325 C C . GLN B 1 239 ? 7.378 6.922 25.439 1.00 10.04 237 GLN B C 1
ATOM 4326 O O . GLN B 1 239 ? 8.178 6.923 26.360 1.00 7.77 237 GLN B O 1
ATOM 4332 N N . ARG B 1 240 ? 6.813 8.035 25.011 1.00 11.62 238 ARG B N 1
ATOM 4333 C CA . ARG B 1 240 ? 7.152 9.291 25.647 1.00 12.97 238 ARG B CA 1
ATOM 4334 C C . ARG B 1 240 ? 6.033 9.819 26.527 1.00 12.97 238 ARG B C 1
ATOM 4335 O O . ARG B 1 240 ? 4.847 9.538 26.313 1.00 10.20 238 ARG B O 1
ATOM 4343 N N . LEU B 1 241 ? 6.434 10.584 27.530 1.00 12.51 239 LEU B N 1
ATOM 4344 C CA . LEU B 1 241 ? 5.498 11.169 28.470 1.00 14.05 239 LEU B CA 1
ATOM 4345 C C . LEU B 1 241 ? 5.991 12.550 28.865 1.00 14.54 239 LEU B C 1
ATOM 4346 O O . LEU B 1 241 ? 7.185 12.756 29.100 1.00 13.73 239 LEU B O 1
ATOM 4351 N N . GLU B 1 242 ? 5.052 13.486 28.943 1.00 14.29 240 GLU B N 1
ATOM 4352 C CA . GLU B 1 242 ? 5.344 14.858 29.292 1.00 13.05 240 GLU B CA 1
ATOM 4353 C C . GLU B 1 242 ? 4.344 15.389 30.317 1.00 12.02 240 GLU B C 1
ATOM 4354 O O . GLU B 1 242 ? 3.134 15.361 30.080 1.00 12.85 240 GLU B O 1
ATOM 4360 N N . ALA B 1 243 ? 4.847 15.844 31.461 1.00 11.03 241 ALA B N 1
ATOM 4361 C CA . ALA B 1 243 ? 4.006 16.420 32.505 1.00 11.75 241 ALA B CA 1
ATOM 4362 C C . ALA B 1 243 ? 4.281 17.916 32.495 1.00 13.55 241 ALA B C 1
ATOM 4363 O O . ALA B 1 243 ? 5.416 18.344 32.719 1.00 13.19 241 ALA B O 1
ATOM 4365 N N . PHE B 1 244 ? 3.254 18.710 32.209 1.00 13.35 242 PHE B N 1
ATOM 4366 C CA . PHE B 1 244 ? 3.423 20.155 32.177 1.00 14.73 242 PHE B CA 1
ATOM 4367 C C . PHE B 1 244 ? 2.671 20.796 33.331 1.00 14.66 242 PHE B C 1
ATOM 4368 O O . PHE B 1 244 ? 1.463 20.597 33.487 1.00 15.83 242 PHE B O 1
ATOM 4376 N N . GLY B 1 245 ? 3.403 21.572 34.130 1.00 15.61 243 GLY B N 1
ATOM 4377 C CA . GLY B 1 245 ? 2.811 22.245 35.271 1.00 14.45 243 GLY B CA 1
ATOM 4378 C C . GLY B 1 245 ? 3.025 23.747 35.282 1.00 15.44 243 GLY B C 1
ATOM 4379 O O . GLY B 1 245 ? 3.757 24.296 34.449 1.00 14.48 243 GLY B O 1
ATOM 4380 N N . SER B 1 246 ? 2.382 24.406 36.238 1.00 15.84 244 SER B N 1
ATOM 4381 C CA . SER B 1 246 ? 2.462 25.851 36.393 1.00 16.15 244 SER B CA 1
ATOM 4382 C C . SER B 1 246 ? 3.877 26.371 36.662 1.00 16.62 244 SER B C 1
ATOM 4383 O O . SER B 1 246 ? 4.152 27.537 36.417 1.00 16.78 244 SER B O 1
ATOM 4386 N N . LYS B 1 247 ? 4.775 25.518 37.150 1.00 17.97 245 LYS B N 1
ATOM 4387 C CA . LYS B 1 247 ? 6.143 25.957 37.449 1.00 20.05 245 LYS B CA 1
ATOM 4388 C C . LYS B 1 247 ? 7.232 25.258 36.654 1.00 20.10 245 LYS B C 1
ATOM 4389 O O . LYS B 1 247 ? 8.413 25.376 36.984 1.00 21.25 245 LYS B O 1
ATOM 4395 N N . GLY B 1 248 ? 6.850 24.526 35.616 1.00 17.82 246 GLY B N 1
ATOM 4396 C CA . GLY B 1 248 ? 7.850 23.838 34.826 1.00 15.82 246 GLY B CA 1
ATOM 4397 C C . GLY B 1 248 ? 7.316 22.601 34.138 1.00 15.26 246 GLY B C 1
ATOM 4398 O O . GLY B 1 248 ? 6.107 22.344 34.149 1.00 15.53 246 GLY B O 1
ATOM 4407 N N . LEU B 1 250 ? 8.300 18.255 33.074 1.00 11.75 248 LEU B N 1
ATOM 4408 C CA . LEU B 1 250 ? 9.119 17.046 33.205 1.00 11.87 248 LEU B CA 1
ATOM 4409 C C . LEU B 1 250 ? 8.729 16.076 32.080 1.00 12.63 248 LEU B C 1
ATOM 4410 O O . LEU B 1 250 ? 7.551 15.774 31.879 1.00 12.26 248 LEU B O 1
ATOM 4415 N N . ALA B 1 251 ? 9.718 15.599 31.335 1.00 13.67 249 ALA B N 1
ATOM 4416 C CA . ALA B 1 251 ? 9.450 14.696 30.223 1.00 13.80 249 ALA B CA 1
ATOM 4417 C C . ALA B 1 251 ? 10.432 13.562 30.236 1.00 14.71 249 ALA B C 1
ATOM 4418 O O . ALA B 1 251 ? 11.556 13.710 30.721 1.00 14.95 249 ALA B O 1
ATOM 4420 N N . ALA B 1 252 ? 10.017 12.429 29.689 1.00 13.91 250 ALA B N 1
ATOM 4421 C CA . ALA B 1 252 ? 10.892 11.275 29.629 1.00 15.63 250 ALA B CA 1
ATOM 4422 C C . ALA B 1 252 ? 11.198 10.945 28.176 1.00 15.11 250 ALA B C 1
ATOM 4423 O O . ALA B 1 252 ? 10.293 10.810 27.357 1.00 14.98 250 ALA B O 1
ATOM 4425 N N . ASP B 1 253 ? 12.480 10.829 27.851 1.00 15.76 251 ASP B N 1
ATOM 4426 C CA . ASP B 1 253 ? 12.854 10.495 26.486 1.00 15.58 251 ASP B CA 1
ATOM 4427 C C . ASP B 1 253 ? 12.796 8.990 26.303 1.00 15.67 251 ASP B C 1
ATOM 4428 O O . ASP B 1 253 ? 12.681 8.230 27.272 1.00 13.56 251 ASP B O 1
ATOM 4433 N N . ASN B 1 254 ? 12.891 8.567 25.047 1.00 13.91 252 ASN B N 1
ATOM 4434 C CA . ASN B 1 254 ? 12.913 7.152 24.727 1.00 15.76 252 ASN B CA 1
ATOM 4435 C C . ASN B 1 254 ? 14.291 6.592 25.087 1.00 15.44 252 ASN B C 1
ATOM 4436 O O . ASN B 1 254 ? 15.239 7.346 25.295 1.00 13.88 252 ASN B O 1
ATOM 4441 N N . ILE B 1 255 ? 14.393 5.271 25.165 1.00 17.69 253 ILE B N 1
ATOM 4442 C CA . ILE B 1 255 ? 15.644 4.609 25.528 1.00 17.39 253 ILE B CA 1
ATOM 4443 C C . ILE B 1 255 ? 16.278 3.864 24.360 1.00 18.94 253 ILE B C 1
ATOM 4444 O O . ILE B 1 255 ? 15.585 3.223 23.565 1.00 20.12 253 ILE B O 1
ATOM 4449 N N . ARG B 1 256 ? 17.603 3.948 24.278 1.00 19.49 254 ARG B N 1
ATOM 4450 C CA . ARG B 1 256 ? 18.389 3.309 23.226 1.00 19.39 254 ARG B CA 1
ATOM 4451 C C . ARG B 1 256 ? 19.370 2.319 23.849 1.00 19.80 254 ARG B C 1
ATOM 4452 O O . ARG B 1 256 ? 19.713 2.436 25.026 1.00 18.98 254 ARG B O 1
ATOM 4460 N N . PRO B 1 257 ? 19.838 1.330 23.066 1.00 18.76 255 PRO B N 1
ATOM 4461 C CA . PRO B 1 257 ? 20.790 0.333 23.578 1.00 20.40 255 PRO B CA 1
ATOM 4462 C C . PRO B 1 257 ? 22.170 0.904 23.950 1.00 21.95 255 PRO B C 1
ATOM 4463 O O . PRO B 1 257 ? 22.816 0.417 24.882 1.00 22.51 255 PRO B O 1
ATOM 4467 N N . THR B 1 258 ? 22.620 1.933 23.235 1.00 21.77 256 THR B N 1
ATOM 4468 C CA . THR B 1 258 ? 23.912 2.548 23.541 1.00 22.15 256 THR B CA 1
ATOM 4469 C C . THR B 1 258 ? 23.793 4.066 23.514 1.00 21.57 256 THR B C 1
ATOM 4470 O O . THR B 1 258 ? 22.763 4.617 23.129 1.00 21.05 256 THR B O 1
ATOM 4474 N N . THR B 1 259 ? 24.857 4.743 23.918 1.00 22.51 257 THR B N 1
ATOM 4475 C CA . THR B 1 259 ? 24.863 6.197 23.920 1.00 22.25 257 THR B CA 1
ATOM 4476 C C . THR B 1 259 ? 25.671 6.698 22.726 1.00 21.20 257 THR B C 1
ATOM 4477 O O . THR B 1 259 ? 26.122 7.846 22.701 1.00 22.08 257 THR B O 1
ATOM 4481 N N . VAL B 1 260 ? 25.852 5.832 21.737 1.00 19.96 258 VAL B N 1
ATOM 4482 C CA . VAL B 1 260 ? 26.631 6.178 20.553 1.00 20.47 258 VAL B CA 1
ATOM 4483 C C . VAL B 1 260 ? 25.909 7.119 19.611 1.00 20.25 258 VAL B C 1
ATOM 4484 O O . VAL B 1 260 ? 24.715 6.983 19.375 1.00 22.54 258 VAL B O 1
ATOM 4488 N N . ARG B 1 261 ? 26.647 8.075 19.070 1.00 21.19 259 ARG B N 1
ATOM 4489 C CA . ARG B 1 261 ? 26.093 9.024 18.117 1.00 22.45 259 ARG B CA 1
ATOM 4490 C C . ARG B 1 261 ? 27.060 9.184 16.957 1.00 22.47 259 ARG B C 1
ATOM 4491 O O . ARG B 1 261 ? 28.264 9.336 17.162 1.00 22.40 259 ARG B O 1
ATOM 4499 N N . LYS B 1 262 ? 26.530 9.120 15.739 1.00 20.29 260 LYS B N 1
ATOM 4500 C CA . LYS B 1 262 ? 27.348 9.282 14.555 1.00 20.04 260 LYS B CA 1
ATOM 4501 C C . LYS B 1 262 ? 27.133 10.675 13.965 1.00 19.46 260 LYS B C 1
ATOM 4502 O O . LYS B 1 262 ? 26.041 11.243 14.051 1.00 18.99 260 LYS B O 1
ATOM 4508 N N . HIS B 1 263 ? 28.195 11.223 13.387 1.00 20.33 261 HIS B N 1
ATOM 4509 C CA . HIS B 1 263 ? 28.142 12.535 12.760 1.00 21.52 261 HIS B CA 1
ATOM 4510 C C . HIS B 1 263 ? 28.919 12.458 11.455 1.00 21.69 261 HIS B C 1
ATOM 4511 O O . HIS B 1 263 ? 30.104 12.118 11.450 1.00 22.20 261 HIS B O 1
ATOM 4518 N N . ASN B 1 264 ? 28.255 12.753 10.348 1.00 21.80 262 ASN B N 1
ATOM 4519 C CA . ASN B 1 264 ? 28.930 12.743 9.058 1.00 23.93 262 ASN B CA 1
ATOM 4520 C C . ASN B 1 264 ? 28.288 13.758 8.113 1.00 24.84 262 ASN B C 1
ATOM 4521 O O . ASN B 1 264 ? 27.578 14.659 8.555 1.00 24.50 262 ASN B O 1
ATOM 4526 N N . ALA B 1 265 ? 28.548 13.611 6.817 1.00 24.96 263 ALA B N 1
ATOM 4527 C CA . ALA B 1 265 ? 28.019 14.524 5.809 1.00 25.19 263 ALA B CA 1
ATOM 4528 C C . ALA B 1 265 ? 26.497 14.474 5.641 1.00 23.24 263 ALA B C 1
ATOM 4529 O O . ALA B 1 265 ? 25.897 15.442 5.191 1.00 24.44 263 ALA B O 1
ATOM 4531 N N . GLU B 1 266 ? 25.873 13.356 5.991 1.00 23.91 264 GLU B N 1
ATOM 4532 C CA . GLU B 1 266 ? 24.418 13.225 5.854 1.00 25.49 264 GLU B CA 1
ATOM 4533 C C . GLU B 1 266 ? 23.650 13.911 6.985 1.00 23.90 264 GLU B C 1
ATOM 4534 O O . GLU B 1 266 ? 22.668 14.615 6.751 1.00 22.41 264 GLU B O 1
ATOM 4540 N N . SER B 1 267 ? 24.090 13.681 8.215 1.00 23.15 265 SER B N 1
ATOM 4541 C CA . SER B 1 267 ? 23.450 14.291 9.369 1.00 23.96 265 SER B CA 1
ATOM 4542 C C . SER B 1 267 ? 24.277 14.093 10.628 1.00 23.62 265 SER B C 1
ATOM 4543 O O . SER B 1 267 ? 25.158 13.230 10.686 1.00 21.74 265 SER B O 1
ATOM 4546 N N . THR B 1 268 ? 23.991 14.896 11.643 1.00 22.21 266 THR B N 1
ATOM 4547 C CA . THR B 1 268 ? 24.717 14.786 12.898 1.00 22.10 266 THR B CA 1
ATOM 4548 C C . THR B 1 268 ? 23.815 14.228 13.989 1.00 22.53 266 THR B C 1
ATOM 4549 O O . THR B 1 268 ? 22.601 14.124 13.812 1.00 21.92 266 THR B O 1
ATOM 4553 N N . GLU B 1 269 ? 24.430 13.866 15.110 1.00 22.34 267 GLU B N 1
ATOM 4554 C CA . GLU B 1 269 ? 23.724 13.337 16.267 1.00 24.30 267 GLU B CA 1
ATOM 4555 C C . GLU B 1 269 ? 22.914 12.063 16.015 1.00 23.89 267 GLU B C 1
ATOM 4556 O O . GLU B 1 269 ? 21.928 11.801 16.703 1.00 25.68 267 GLU B O 1
ATOM 4562 N N . GLN B 1 270 ? 23.321 11.265 15.040 1.00 22.42 268 GLN B N 1
ATOM 4563 C CA . GLN B 1 270 ? 22.589 10.034 14.752 1.00 22.54 268 GLN B CA 1
ATOM 4564 C C . GLN B 1 270 ? 22.715 9.041 15.905 1.00 21.97 268 GLN B C 1
ATOM 4565 O O . GLN B 1 270 ? 23.817 8.598 16.230 1.00 24.97 268 GLN B O 1
ATOM 4571 N N . ALA B 1 271 ? 21.586 8.706 16.522 1.00 20.50 269 ALA B N 1
ATOM 4572 C CA . ALA 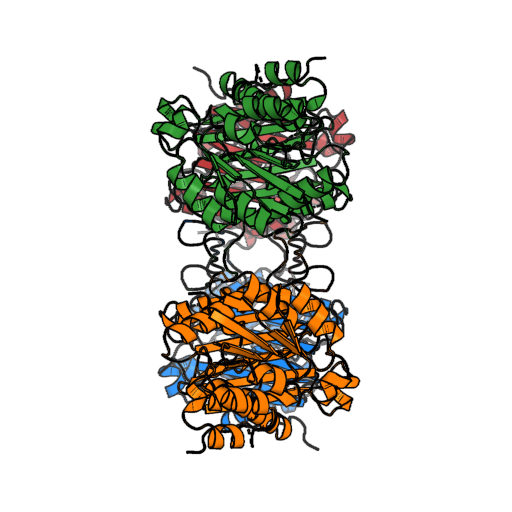B 1 271 ? 21.557 7.761 17.635 1.00 18.35 269 ALA B CA 1
ATOM 4573 C C . ALA B 1 271 ? 20.933 6.444 17.194 1.00 18.69 269 ALA B C 1
ATOM 4574 O O . ALA B 1 271 ? 20.342 6.360 16.113 1.00 19.35 269 ALA B O 1
ATOM 4576 N N . ASP B 1 272 ? 21.060 5.413 18.022 1.00 17.73 270 ASP B N 1
ATOM 4577 C CA . ASP B 1 272 ? 20.490 4.120 17.667 1.00 18.65 270 ASP B CA 1
ATOM 4578 C C . ASP B 1 272 ? 18.975 4.191 17.590 1.00 17.48 270 ASP B C 1
ATOM 4579 O O . ASP B 1 272 ? 18.349 5.109 18.120 1.00 16.90 270 ASP B O 1
ATOM 4584 N N . PRO B 1 273 ? 18.367 3.228 16.887 1.00 17.33 271 PRO B N 1
ATOM 4585 C CA . PRO B 1 273 ? 16.906 3.206 16.803 1.00 16.29 271 PRO B CA 1
ATOM 4586 C C . PRO B 1 273 ? 16.566 2.914 18.265 1.00 16.47 271 PRO B C 1
ATOM 4587 O O . PRO B 1 273 ? 17.401 2.345 18.971 1.00 15.75 271 PRO B O 1
ATOM 4591 N N . ILE B 1 274 ? 15.389 3.290 18.752 1.00 16.98 272 ILE B N 1
ATOM 4592 C CA . ILE B 1 274 ? 15.091 3.004 20.154 1.00 17.07 272 ILE B CA 1
ATOM 4593 C C . ILE B 1 274 ? 14.720 1.526 20.319 1.00 19.07 272 ILE B C 1
ATOM 4594 O O . ILE B 1 274 ? 14.584 0.807 19.331 1.00 18.11 272 ILE B O 1
ATOM 4599 N N . PHE B 1 275 ? 14.581 1.066 21.560 1.00 20.33 273 PHE B N 1
ATOM 4600 C CA . PHE B 1 275 ? 14.212 -0.328 21.794 1.00 23.57 273 PHE B CA 1
ATOM 4601 C C . PHE B 1 275 ? 12.903 -0.615 21.079 1.00 24.69 273 PHE B C 1
ATOM 4602 O O . PHE B 1 275 ? 11.968 0.174 21.146 1.00 23.52 273 PHE B O 1
ATOM 4610 N N . ASN B 1 276 ? 12.866 -1.749 20.387 1.00 26.67 274 ASN B N 1
ATOM 4611 C CA . ASN B 1 276 ? 11.712 -2.158 19.602 1.00 30.03 274 ASN B CA 1
ATOM 4612 C C . ASN B 1 276 ? 10.810 -3.184 20.290 1.00 30.72 274 ASN B C 1
ATOM 4613 O O . ASN B 1 276 ? 9.743 -3.505 19.783 1.00 32.26 274 ASN B O 1
ATOM 4618 N N . PHE B 1 277 ? 11.233 -3.690 21.443 1.00 30.70 275 PHE B N 1
ATOM 4619 C CA . PHE B 1 277 ? 10.461 -4.702 22.159 1.00 31.12 275 PHE B CA 1
ATOM 4620 C C . PHE B 1 277 ? 10.095 -4.261 23.570 1.00 28.73 275 PHE B C 1
ATOM 4621 O O . PHE B 1 277 ? 10.941 -3.757 24.310 1.00 26.94 275 PHE B O 1
ATOM 4629 N N . PHE B 1 278 ? 8.842 -4.456 23.955 1.00 27.69 276 PHE B N 1
ATOM 4630 C CA . PHE B 1 278 ? 8.439 -4.032 25.282 1.00 30.43 276 PHE B CA 1
ATOM 4631 C C . PHE B 1 278 ? 9.253 -4.709 26.383 1.00 30.49 276 PHE B C 1
ATOM 4632 O O . PHE B 1 278 ? 9.517 -4.106 27.421 1.00 30.00 276 PHE B O 1
ATOM 4640 N N . LEU B 1 279 ? 9.684 -5.944 26.155 1.00 31.49 277 LEU B N 1
ATOM 4641 C CA . LEU B 1 279 ? 10.464 -6.641 27.168 1.00 32.24 277 LEU B CA 1
ATOM 4642 C C . LEU B 1 279 ? 11.799 -5.939 27.390 1.00 30.60 277 LEU B C 1
ATOM 4643 O O . LEU B 1 279 ? 12.336 -5.943 28.498 1.00 32.24 277 LEU B O 1
ATOM 4648 N N . GLU B 1 280 ? 12.331 -5.327 26.342 1.00 28.27 278 GLU B N 1
ATOM 4649 C CA . GLU B 1 280 ? 13.602 -4.627 26.460 1.00 28.71 278 GLU B CA 1
ATOM 4650 C C . GLU B 1 280 ? 13.416 -3.278 27.136 1.00 25.97 278 GLU B C 1
ATOM 4651 O O . GLU B 1 280 ? 14.156 -2.913 28.045 1.00 26.69 278 GLU B O 1
ATOM 4657 N N . ARG B 1 281 ? 12.417 -2.537 26.681 1.00 25.16 279 ARG B N 1
ATOM 4658 C CA . ARG B 1 281 ? 12.145 -1.216 27.215 1.00 21.37 279 ARG B CA 1
ATOM 4659 C C . ARG B 1 281 ? 11.736 -1.242 28.674 1.00 19.65 279 ARG B C 1
ATOM 4660 O O . ARG B 1 281 ? 12.144 -0.391 29.452 1.00 17.57 279 ARG B O 1
ATOM 4668 N N . TYR B 1 282 ? 10.954 -2.241 29.060 1.00 18.90 280 TYR B N 1
ATOM 4669 C CA . TYR B 1 282 ? 10.478 -2.278 30.425 1.00 19.11 280 TYR B CA 1
ATOM 4670 C C . TYR B 1 282 ? 11.090 -3.314 31.362 1.00 19.98 280 TYR B C 1
ATOM 4671 O O . TYR B 1 282 ? 10.466 -3.712 32.339 1.00 19.40 280 TYR B O 1
ATOM 4680 N N . ASP B 1 283 ? 12.326 -3.709 31.076 1.00 19.81 281 ASP B N 1
ATOM 4681 C CA . ASP B 1 283 ? 13.031 -4.701 31.875 1.00 20.82 281 ASP B CA 1
ATOM 4682 C C . ASP B 1 283 ? 13.014 -4.331 33.350 1.00 20.37 281 ASP B C 1
ATOM 4683 O O . ASP B 1 283 ? 12.544 -5.103 34.184 1.00 21.65 281 ASP B O 1
ATOM 4688 N N . ALA B 1 284 ? 13.538 -3.149 33.667 1.00 19.40 282 ALA B N 1
ATOM 4689 C CA . ALA B 1 284 ? 13.572 -2.672 35.046 1.00 18.32 282 ALA B CA 1
ATOM 4690 C C . ALA B 1 284 ? 12.175 -2.615 35.670 1.00 18.60 282 ALA B C 1
ATOM 4691 O O . ALA B 1 284 ? 11.996 -2.967 36.834 1.00 20.03 282 ALA B O 1
ATOM 4693 N N . ALA B 1 285 ? 11.187 -2.182 34.891 1.00 18.62 283 ALA B N 1
ATOM 4694 C CA . ALA B 1 285 ? 9.815 -2.059 35.379 1.00 18.07 283 ALA B CA 1
ATOM 4695 C C . ALA B 1 285 ? 9.212 -3.396 35.800 1.00 18.03 283 ALA B C 1
ATOM 4696 O O . ALA B 1 285 ? 8.600 -3.496 36.855 1.00 18.20 283 ALA B O 1
ATOM 4698 N N . TYR B 1 286 ? 9.376 -4.422 34.974 1.00 17.62 284 TYR B N 1
ATOM 4699 C CA . TYR B 1 286 ? 8.845 -5.730 35.329 1.00 16.72 284 TYR B CA 1
ATOM 4700 C C . TYR B 1 286 ? 9.469 -6.234 36.622 1.00 16.55 284 TYR B C 1
ATOM 4701 O O . TYR B 1 286 ? 8.773 -6.778 37.475 1.00 16.42 284 TYR B O 1
ATOM 4710 N N . LYS B 1 287 ? 10.776 -6.048 36.768 1.00 15.27 285 LYS B N 1
ATOM 4711 C CA . LYS B 1 287 ? 11.465 -6.470 37.978 1.00 18.11 285 LYS B CA 1
ATOM 4712 C C . LYS B 1 287 ? 10.962 -5.681 39.186 1.00 19.11 285 LYS B C 1
ATOM 4713 O O . LYS B 1 287 ? 10.749 -6.245 40.257 1.00 18.35 285 LYS B O 1
ATOM 4719 N N . ALA B 1 288 ? 10.769 -4.378 39.008 1.00 17.96 286 ALA B N 1
ATOM 4720 C CA . ALA B 1 288 ? 10.303 -3.528 40.101 1.00 20.20 286 ALA B CA 1
ATOM 4721 C C . ALA B 1 288 ? 8.866 -3.869 40.498 1.00 20.70 286 ALA B C 1
ATOM 4722 O O . ALA B 1 288 ? 8.485 -3.795 41.667 1.00 21.30 286 ALA B O 1
ATOM 4724 N N . GLU B 1 289 ? 8.074 -4.240 39.503 1.00 20.56 287 GLU B N 1
ATOM 4725 C CA . GLU B 1 289 ? 6.685 -4.599 39.721 1.00 20.18 287 GLU B CA 1
ATOM 4726 C C . GLU B 1 289 ? 6.596 -5.891 40.522 1.00 20.14 287 GLU B C 1
ATOM 4727 O O . GLU B 1 289 ? 5.748 -6.024 41.393 1.00 18.06 287 GLU B O 1
ATOM 4733 N N . LEU B 1 290 ? 7.475 -6.840 40.219 1.00 20.23 288 LEU B N 1
ATOM 4734 C CA . LEU B 1 290 ? 7.479 -8.112 40.928 1.00 20.77 288 LEU B CA 1
ATOM 4735 C C . LEU B 1 290 ? 7.843 -7.883 42.397 1.00 21.44 288 LEU B C 1
ATOM 4736 O O . LEU B 1 290 ? 7.194 -8.417 43.301 1.00 22.27 288 LEU B O 1
ATOM 4741 N N . ALA B 1 291 ? 8.879 -7.082 42.631 1.00 20.00 289 ALA B N 1
ATOM 4742 C CA . ALA B 1 291 ? 9.313 -6.796 43.993 1.00 20.82 289 ALA B CA 1
ATOM 4743 C C . ALA B 1 291 ? 8.172 -6.160 44.763 1.00 20.85 289 ALA B C 1
ATOM 4744 O O . ALA B 1 291 ? 7.939 -6.482 45.923 1.00 21.53 289 ALA B O 1
ATOM 4746 N N . THR B 1 292 ? 7.453 -5.255 44.112 1.00 21.80 290 THR B N 1
ATOM 4747 C CA . THR B 1 292 ? 6.331 -4.590 44.764 1.00 21.64 290 THR B CA 1
ATOM 4748 C C . THR B 1 292 ? 5.252 -5.611 45.115 1.00 21.35 290 THR B C 1
ATOM 4749 O O . THR B 1 292 ? 4.563 -5.472 46.132 1.00 22.44 290 THR B O 1
ATOM 4753 N N . PHE B 1 293 ? 5.123 -6.640 44.276 1.00 20.66 291 PHE B N 1
ATOM 4754 C CA . PHE B 1 293 ? 4.145 -7.708 44.489 1.00 20.64 291 PHE B CA 1
ATOM 4755 C C . PHE B 1 293 ? 4.589 -8.516 45.699 1.00 22.29 291 PHE B C 1
ATOM 4756 O O . PHE B 1 293 ? 3.790 -8.818 46.580 1.00 21.54 291 PHE B O 1
ATOM 4764 N N . ALA B 1 294 ? 5.876 -8.852 45.736 1.00 23.91 292 ALA B N 1
ATOM 4765 C CA . ALA B 1 294 ? 6.444 -9.617 46.839 1.00 26.16 292 ALA B CA 1
ATOM 4766 C C . ALA B 1 294 ? 6.256 -8.893 48.169 1.00 29.18 292 ALA B C 1
ATOM 4767 O O . ALA B 1 294 ? 5.910 -9.506 49.183 1.00 29.19 292 ALA B O 1
ATOM 4769 N N . GLN B 1 295 ? 6.500 -7.588 48.162 1.00 29.06 293 GLN B N 1
ATOM 4770 C CA . GLN B 1 295 ? 6.361 -6.786 49.369 1.00 30.16 293 GLN B CA 1
ATOM 4771 C C . GLN B 1 295 ? 4.917 -6.799 49.870 1.00 29.75 293 GLN B C 1
ATOM 4772 O O . GLN B 1 295 ? 4.674 -6.925 51.064 1.00 30.27 293 GLN B O 1
ATOM 4778 N N . GLY B 1 296 ? 3.968 -6.661 48.948 1.00 29.33 294 GLY B N 1
ATOM 4779 C CA . GLY B 1 296 ? 2.563 -6.648 49.315 1.00 28.16 294 GLY B CA 1
ATOM 4780 C C . GLY B 1 296 ? 2.106 -7.959 49.927 1.00 29.16 294 GLY B C 1
ATOM 4781 O O . GLY B 1 296 ? 1.185 -7.995 50.748 1.00 27.71 294 GLY B O 1
ATOM 4782 N N . ILE B 1 297 ? 2.750 -9.044 49.515 1.00 28.83 295 ILE B N 1
ATOM 4783 C CA . ILE B 1 297 ? 2.418 -10.355 50.034 1.00 29.54 295 ILE B CA 1
ATOM 4784 C C . ILE B 1 297 ? 2.864 -10.443 51.484 1.00 31.26 295 ILE B C 1
ATOM 4785 O O . ILE B 1 297 ? 2.161 -11.007 52.319 1.00 32.14 295 ILE B O 1
ATOM 4790 N N . ARG B 1 298 ? 4.029 -9.875 51.779 1.00 32.89 296 ARG B N 1
ATOM 4791 C CA . ARG B 1 298 ? 4.550 -9.886 53.139 1.00 34.55 296 ARG B CA 1
ATOM 4792 C C . ARG B 1 298 ? 3.764 -8.950 54.051 1.00 35.27 296 ARG B C 1
ATOM 4793 O O . ARG B 1 298 ? 3.343 -9.348 55.135 1.00 37.09 296 ARG B O 1
ATOM 4801 N N . ASP B 1 299 ? 3.556 -7.714 53.603 1.00 34.62 297 ASP B N 1
ATOM 4802 C CA . ASP B 1 299 ? 2.840 -6.707 54.388 1.00 34.70 297 ASP B CA 1
ATOM 4803 C C . ASP B 1 299 ? 1.362 -6.999 54.602 1.00 34.24 297 ASP B C 1
ATOM 4804 O O . ASP B 1 299 ? 0.835 -6.757 55.684 1.00 34.19 297 ASP B O 1
ATOM 4809 N N . GLY B 1 300 ? 0.695 -7.499 53.567 1.00 34.57 298 GLY B N 1
ATOM 4810 C CA . GLY B 1 300 ? -0.724 -7.786 53.670 1.00 34.70 298 GLY B CA 1
ATOM 4811 C C . GLY B 1 300 ? -1.547 -6.512 53.700 1.00 35.17 298 GLY B C 1
ATOM 4812 O O . GLY B 1 300 ? -2.715 -6.536 54.067 1.00 36.68 298 GLY B O 1
ATOM 4813 N N . GLN B 1 301 ? -0.936 -5.399 53.306 1.00 36.94 299 GLN B N 1
ATOM 4814 C CA . GLN B 1 301 ? -1.606 -4.096 53.295 1.00 38.75 299 GLN B CA 1
ATOM 4815 C C . GLN B 1 301 ? -2.413 -3.806 52.029 1.00 37.96 299 GLN B C 1
ATOM 4816 O O . GLN B 1 301 ? -3.281 -2.929 52.028 1.00 39.67 299 GLN B O 1
ATOM 4822 N N . GLY B 1 302 ? -2.120 -4.528 50.955 1.00 35.89 300 GLY B N 1
ATOM 4823 C CA . GLY B 1 302 ? -2.821 -4.298 49.706 1.00 32.65 300 GLY B CA 1
ATOM 4824 C C . GLY B 1 302 ? -1.826 -4.030 48.589 1.00 30.34 300 GLY B C 1
ATOM 4825 O O . GLY B 1 302 ? -0.620 -3.947 48.827 1.00 29.38 300 GLY B O 1
ATOM 4826 N N . PHE B 1 303 ? -2.330 -3.881 47.371 1.00 27.10 301 PHE B N 1
ATOM 4827 C CA . PHE B 1 303 ? -1.473 -3.649 46.218 1.00 23.54 301 PHE B CA 1
ATOM 4828 C C . PHE B 1 303 ? -1.858 -2.408 45.419 1.00 22.34 301 PHE B C 1
ATOM 4829 O O . PHE B 1 303 ? -2.991 -1.941 45.471 1.00 22.47 301 PHE B O 1
ATOM 4837 N N . SER B 1 304 ? -0.893 -1.890 44.677 1.00 21.61 302 SER B N 1
ATOM 4838 C CA . SER B 1 304 ? -1.111 -0.741 43.808 1.00 21.76 302 SER B CA 1
ATOM 4839 C C . SER B 1 304 ? -0.221 -0.981 42.588 1.00 19.96 302 SER B C 1
ATOM 4840 O O . SER B 1 304 ? 0.989 -1.143 42.715 1.00 18.28 302 SER B O 1
ATOM 4843 N N . PRO B 1 305 ? -0.814 -1.014 41.389 1.00 18.25 303 PRO B N 1
ATOM 4844 C CA . PRO B 1 305 ? -2.239 -0.874 41.057 1.00 18.14 303 PRO B CA 1
ATOM 4845 C C . PRO B 1 305 ? -3.088 -1.984 41.666 1.00 19.14 303 PRO B C 1
ATOM 4846 O O . PRO B 1 305 ? -2.621 -3.128 41.794 1.00 17.92 303 PRO B O 1
ATOM 4850 N N . ASN B 1 306 ? -4.326 -1.645 42.022 1.00 18.88 304 ASN B N 1
ATOM 4851 C CA . ASN B 1 306 ? -5.273 -2.595 42.609 1.00 19.66 304 ASN B CA 1
ATOM 4852 C C . ASN B 1 306 ? -6.357 -3.004 41.609 1.00 19.23 304 ASN B C 1
ATOM 4853 O O . ASN B 1 306 ? -6.326 -2.598 40.443 1.00 18.99 304 ASN B O 1
ATOM 4858 N N . PHE B 1 307 ? -7.308 -3.813 42.079 1.00 19.94 305 PHE B N 1
ATOM 4859 C CA . PHE B 1 307 ? -8.426 -4.310 41.262 1.00 19.38 305 PHE B CA 1
ATOM 4860 C C . PHE B 1 307 ? -9.239 -3.165 40.652 1.00 19.89 305 PHE B C 1
ATOM 4861 O O . PHE B 1 307 ? -9.616 -3.216 39.480 1.00 21.58 305 PHE B O 1
ATOM 4869 N N . GLU B 1 308 ? -9.508 -2.133 41.443 1.00 19.95 306 GLU B N 1
ATOM 4870 C CA . GLU B 1 308 ? -10.298 -1.003 40.962 1.00 21.10 306 GLU B CA 1
ATOM 4871 C C . GLU B 1 308 ? -9.601 -0.296 39.792 1.00 18.71 306 GLU B C 1
ATOM 4872 O O . GLU B 1 308 ? -10.252 0.107 38.830 1.00 19.22 306 GLU B O 1
ATOM 4878 N N . ASP B 1 309 ? -8.282 -0.148 39.874 1.00 15.37 307 ASP B N 1
ATOM 4879 C CA . ASP B 1 309 ? -7.534 0.481 38.783 1.00 16.51 307 ASP B CA 1
ATOM 4880 C C . ASP B 1 309 ? -7.789 -0.287 37.485 1.00 16.30 307 ASP B C 1
ATOM 4881 O O . ASP B 1 309 ? -7.962 0.312 36.424 1.00 17.29 307 ASP B O 1
ATOM 4886 N N . GLY B 1 310 ? -7.821 -1.615 37.579 1.00 15.47 308 GLY B N 1
ATOM 4887 C CA . GLY B 1 310 ? -8.083 -2.421 36.405 1.00 17.94 308 GLY B CA 1
ATOM 4888 C C . GLY B 1 310 ? -9.501 -2.173 35.911 1.00 18.56 308 GLY B C 1
ATOM 4889 O O . GLY B 1 310 ? -9.770 -2.181 34.717 1.00 19.74 308 GLY B O 1
ATOM 4890 N N . VAL B 1 311 ? -10.408 -1.930 36.849 1.00 19.04 309 VAL B N 1
ATOM 4891 C CA . VAL B 1 311 ? -11.804 -1.691 36.515 1.00 17.83 309 VAL B CA 1
ATOM 4892 C C . VAL B 1 311 ? -11.954 -0.371 35.775 1.00 17.12 309 VAL B C 1
ATOM 4893 O O . VAL B 1 311 ? -12.456 -0.332 34.652 1.00 16.77 309 VAL B O 1
ATOM 4897 N N . ILE B 1 312 ? -11.491 0.704 36.395 1.00 15.53 310 ILE B N 1
ATOM 4898 C CA . ILE B 1 312 ? -11.608 2.020 35.807 1.00 16.57 310 ILE B CA 1
ATOM 4899 C C . ILE B 1 312 ? -10.846 2.172 34.490 1.00 16.71 310 ILE B C 1
ATOM 4900 O O . ILE B 1 312 ? -11.314 2.851 33.577 1.00 17.01 310 ILE B O 1
ATOM 4905 N N . ALA B 1 313 ? -9.682 1.539 34.388 1.00 16.50 311 ALA B N 1
ATOM 4906 C CA . ALA B 1 313 ? -8.913 1.619 33.156 1.00 15.95 311 ALA B CA 1
ATOM 4907 C C . ALA B 1 313 ? -9.768 1.082 32.018 1.00 16.48 311 ALA B C 1
ATOM 4908 O O . ALA B 1 313 ? -9.794 1.666 30.939 1.00 17.62 311 ALA B O 1
ATOM 4910 N N . LEU B 1 314 ? -10.473 -0.020 32.265 1.00 16.16 312 LEU B N 1
ATOM 4911 C CA . LEU B 1 314 ? -11.340 -0.608 31.243 1.00 16.60 312 LEU B CA 1
ATOM 4912 C C . LEU B 1 314 ? -12.545 0.282 30.968 1.00 15.45 312 LEU B C 1
ATOM 4913 O O . LEU B 1 314 ? -12.935 0.461 29.815 1.00 16.72 312 LEU B O 1
ATOM 4918 N N . GLU B 1 315 ? -13.139 0.827 32.025 1.00 16.02 313 GLU B N 1
ATOM 4919 C CA . GLU B 1 315 ? -14.296 1.707 31.872 1.00 17.71 313 GLU B CA 1
ATOM 4920 C C . GLU B 1 315 ? -13.913 2.934 31.024 1.00 17.21 313 GLU B C 1
ATOM 4921 O O . GLU B 1 315 ? -14.723 3.445 30.251 1.00 16.47 313 GLU B O 1
ATOM 4927 N N . LEU B 1 316 ? -12.668 3.383 31.161 1.00 17.26 314 LEU B N 1
ATOM 4928 C CA . LEU B 1 316 ? -12.170 4.522 30.406 1.00 15.91 314 LEU B CA 1
ATOM 4929 C C . LEU B 1 316 ? -11.983 4.133 28.943 1.00 15.45 314 LEU B C 1
ATOM 4930 O O . LEU B 1 316 ? -12.327 4.897 28.035 1.00 15.04 314 LEU B O 1
ATOM 4935 N N . ALA B 1 317 ? -11.446 2.939 28.707 1.00 14.25 315 ALA B N 1
ATOM 4936 C CA . ALA B 1 317 ? -11.241 2.506 27.332 1.00 14.37 315 ALA B CA 1
ATOM 4937 C C . ALA B 1 317 ? -12.600 2.410 26.642 1.00 15.13 315 ALA B C 1
ATOM 4938 O O . ALA B 1 317 ? -12.754 2.815 25.492 1.00 16.05 315 ALA B O 1
ATOM 4940 N N . ASN B 1 318 ? -13.589 1.879 27.350 1.00 17.57 316 ASN B N 1
ATOM 4941 C CA . ASN B 1 318 ? -14.929 1.760 26.784 1.00 17.63 316 ASN B CA 1
ATOM 4942 C C . ASN B 1 318 ? -15.492 3.132 26.454 1.00 17.00 316 ASN B C 1
ATOM 4943 O O . ASN B 1 318 ? -16.152 3.310 25.430 1.00 18.01 316 ASN B O 1
ATOM 4948 N N . ALA B 1 319 ? -15.238 4.094 27.334 1.00 15.69 317 ALA B N 1
ATOM 4949 C CA . ALA B 1 319 ? -15.724 5.453 27.128 1.00 14.11 317 ALA B CA 1
ATOM 4950 C C . ALA B 1 319 ? -15.065 6.044 25.891 1.00 13.73 317 ALA B C 1
ATOM 4951 O O . ALA B 1 319 ? -15.720 6.732 25.114 1.00 14.03 317 ALA B O 1
ATOM 4953 N N . CYS B 1 320 ? -13.771 5.778 25.713 1.00 12.69 318 CYS B N 1
ATOM 4954 C CA . CYS B 1 320 ? -13.054 6.285 24.547 1.00 12.96 318 CYS B CA 1
ATOM 4955 C C . CYS B 1 320 ? -13.720 5.764 23.275 1.00 14.59 318 CYS B C 1
ATOM 4956 O O . CYS B 1 320 ? -13.994 6.530 22.344 1.00 13.20 318 CYS B O 1
ATOM 4959 N N . LEU B 1 321 ? -13.980 4.457 23.245 1.00 15.94 319 LEU B N 1
ATOM 4960 C CA . LEU B 1 321 ? -14.603 3.820 22.087 1.00 18.37 319 LEU B CA 1
ATOM 4961 C C . LEU B 1 321 ? -15.964 4.438 21.819 1.00 19.83 319 LEU B C 1
ATOM 4962 O O . LEU B 1 321 ? -16.306 4.738 20.676 1.00 19.82 319 LEU B O 1
ATOM 4967 N N . GLU B 1 322 ? -16.738 4.633 22.882 1.00 21.72 320 GLU B N 1
ATOM 4968 C CA . GLU B 1 322 ? -18.059 5.228 22.750 1.00 23.60 320 GLU B CA 1
ATOM 4969 C C . GLU B 1 322 ? -17.942 6.659 22.220 1.00 22.87 320 GLU B C 1
ATOM 4970 O O . GLU B 1 322 ? -18.797 7.125 21.461 1.00 21.41 320 GLU B O 1
ATOM 4976 N N . SER B 1 323 ? -16.881 7.351 22.631 1.00 19.80 321 SER B N 1
ATOM 4977 C CA . SER B 1 323 ? -16.665 8.732 22.203 1.00 17.55 321 SER B CA 1
ATOM 4978 C C . SER B 1 323 ? -16.304 8.784 20.728 1.00 15.87 321 SER B C 1
ATOM 4979 O O . SER B 1 323 ? -16.825 9.609 19.985 1.00 16.59 321 SER B O 1
ATOM 4982 N N . ALA B 1 324 ? -15.423 7.884 20.314 1.00 16.59 322 ALA B N 1
ATOM 4983 C CA . ALA B 1 324 ? -14.991 7.808 18.929 1.00 20.11 322 ALA B CA 1
ATOM 4984 C C . ALA B 1 324 ? -16.138 7.430 17.987 1.00 21.91 322 ALA B C 1
ATOM 4985 O O . ALA B 1 324 ? -16.273 8.000 16.905 1.00 23.32 322 ALA B O 1
ATOM 4987 N N . GLN B 1 325 ? -16.959 6.470 18.403 1.00 23.56 323 GLN B N 1
ATOM 4988 C CA . GLN B 1 325 ? -18.083 6.018 17.587 1.00 23.91 323 GLN B CA 1
ATOM 4989 C C . GLN B 1 325 ? -19.153 7.086 17.413 1.00 23.05 323 GLN B C 1
ATOM 4990 O O . GLN B 1 325 ? -19.750 7.193 16.345 1.00 21.83 323 GLN B O 1
ATOM 4996 N N . THR B 1 326 ? -19.380 7.886 18.453 1.00 23.22 324 THR B N 1
ATOM 4997 C CA . THR B 1 326 ? -20.404 8.923 18.406 1.00 20.71 324 THR B CA 1
ATOM 4998 C C . THR B 1 326 ? -19.885 10.322 18.065 1.00 22.30 324 THR B C 1
ATOM 4999 O O . THR B 1 326 ? -20.672 11.231 17.788 1.00 22.43 324 THR B O 1
ATOM 5003 N N . GLY B 1 327 ? -18.567 10.504 18.085 1.00 22.14 325 GLY B N 1
ATOM 5004 C CA . GLY B 1 327 ? -18.019 11.815 17.779 1.00 19.35 325 GLY B CA 1
ATOM 5005 C C . GLY B 1 327 ? -18.479 12.822 18.821 1.00 20.86 325 GLY B C 1
ATOM 5006 O O . GLY B 1 327 ? -18.682 13.998 18.532 1.00 20.16 325 GLY B O 1
ATOM 5007 N N . ARG B 1 328 ? -18.636 12.348 20.050 1.00 19.81 326 ARG B N 1
ATOM 5008 C CA . ARG B 1 328 ? -19.076 13.193 21.141 1.00 19.80 326 ARG B CA 1
ATOM 5009 C C . ARG B 1 328 ? -18.276 12.869 22.394 1.00 18.82 326 ARG B C 1
ATOM 5010 O O . ARG B 1 328 ? -17.804 11.752 22.559 1.00 18.14 326 ARG B O 1
ATOM 5018 N N . THR B 1 329 ? -18.125 13.869 23.256 1.00 16.10 327 THR B N 1
ATOM 5019 C CA . THR B 1 329 ? -17.429 13.735 24.522 1.00 17.23 327 THR B CA 1
ATOM 5020 C C . THR B 1 329 ? -18.346 12.948 25.473 1.00 18.69 327 THR B C 1
ATOM 5021 O O . THR B 1 329 ? -19.562 13.127 25.450 1.00 19.69 327 THR B O 1
ATOM 5025 N N . VAL B 1 330 ? -17.768 12.079 26.296 1.00 18.91 328 VAL B N 1
ATOM 5026 C CA . VAL B 1 330 ? -18.539 11.276 27.253 1.00 18.81 328 VAL B CA 1
ATOM 5027 C C . VAL B 1 330 ? -18.313 11.723 28.702 1.00 21.16 328 VAL B C 1
ATOM 5028 O O . VAL B 1 330 ? -17.168 11.866 29.150 1.00 19.28 328 VAL B O 1
ATOM 5032 N N . THR B 1 331 ? -19.401 11.939 29.435 1.00 22.99 329 THR B N 1
ATOM 5033 C CA . THR B 1 331 ? -19.304 12.331 30.839 1.00 26.83 329 THR B CA 1
ATOM 5034 C C . THR B 1 331 ? -19.238 11.019 31.623 1.00 29.51 329 THR B C 1
ATOM 5035 O O . THR B 1 331 ? -20.171 10.222 31.590 1.00 29.23 329 THR B O 1
ATOM 5039 N N . LEU B 1 332 ? -18.126 10.792 32.309 1.00 33.92 330 LEU B N 1
ATOM 5040 C CA . LEU B 1 332 ? -17.920 9.561 33.067 1.00 38.71 330 LEU B CA 1
ATOM 5041 C C . LEU B 1 332 ? -18.859 9.308 34.234 1.00 42.57 330 LEU B C 1
ATOM 5042 O O . LEU B 1 332 ? -19.337 8.185 34.419 1.00 43.70 330 LEU B O 1
ATOM 5047 N N . ASN B 1 333 ? -19.110 10.335 35.036 1.00 45.92 331 ASN B N 1
ATOM 5048 C CA . ASN B 1 333 ? -19.996 10.176 36.179 1.00 49.77 331 ASN B CA 1
ATOM 5049 C C . ASN B 1 333 ? -21.128 11.188 36.121 1.00 51.74 331 ASN B C 1
ATOM 5050 O O . ASN B 1 333 ? -21.065 12.249 36.741 1.00 50.91 331 ASN B O 1
ATOM 5055 N N . PRO B 1 334 ? -22.188 10.863 35.367 1.00 53.79 332 PRO B N 1
ATOM 5056 C CA . PRO B 1 334 ? -23.348 11.745 35.221 1.00 56.07 332 PRO B CA 1
ATOM 5057 C C . PRO B 1 334 ? -23.919 12.199 36.564 1.00 57.61 332 PRO B C 1
ATOM 5058 O O . PRO B 1 334 ? -24.532 11.411 37.289 1.00 58.40 332 PRO B O 1
ATOM 5062 N N . ALA B 1 335 ? -23.696 13.471 36.885 1.00 58.56 333 ALA B N 1
ATOM 5063 C CA . ALA B 1 335 ? -24.175 14.074 38.128 1.00 59.79 333 ALA B CA 1
ATOM 5064 C C . ALA B 1 335 ? -23.789 13.275 39.374 1.00 60.09 333 ALA B C 1
ATOM 5065 O O . ALA B 1 335 ? -23.024 13.819 40.198 1.00 60.38 333 ALA B O 1
ATOM 5067 N N . LEU C 1 3 ? 26.193 -28.130 30.174 1.00 75.54 1 LEU C N 1
ATOM 5068 C CA . LEU C 1 3 ? 27.643 -27.784 30.130 1.00 75.11 1 LEU C CA 1
ATOM 5069 C C . LEU C 1 3 ? 27.901 -26.565 31.019 1.00 75.17 1 LEU C C 1
ATOM 5070 O O . LEU C 1 3 ? 27.252 -25.528 30.867 1.00 75.19 1 LEU C O 1
ATOM 5075 N N . THR C 1 4 ? 28.845 -26.696 31.949 1.00 74.71 2 THR C N 1
ATOM 5076 C CA . THR C 1 4 ? 29.171 -25.602 32.857 1.00 73.84 2 THR C CA 1
ATOM 5077 C C . THR C 1 4 ? 30.676 -25.552 33.108 1.00 73.62 2 THR C C 1
ATOM 5078 O O . THR C 1 4 ? 31.430 -26.344 32.543 1.00 73.96 2 THR C O 1
ATOM 5082 N N . LEU C 1 5 ? 31.104 -24.623 33.958 1.00 72.77 3 LEU C N 1
ATOM 5083 C CA . LEU C 1 5 ? 32.517 -24.468 34.291 1.00 72.24 3 LEU C CA 1
ATOM 5084 C C . LEU C 1 5 ? 32.672 -23.893 35.694 1.00 72.26 3 LEU C C 1
ATOM 5085 O O . LEU C 1 5 ? 32.108 -22.846 36.009 1.00 72.82 3 LEU C O 1
ATOM 5090 N N . ARG C 1 6 ? 33.425 -24.586 36.543 1.00 72.16 4 ARG C N 1
ATOM 5091 C CA . ARG C 1 6 ? 33.645 -24.111 37.906 1.00 72.19 4 ARG C CA 1
ATOM 5092 C C . ARG C 1 6 ? 34.637 -22.955 37.900 1.00 71.48 4 ARG C C 1
ATOM 5093 O O . ARG C 1 6 ? 35.591 -22.947 37.118 1.00 72.00 4 ARG C O 1
ATOM 5101 N N . ILE C 1 7 ? 34.413 -21.986 38.780 1.00 69.46 5 ILE C N 1
ATOM 5102 C CA . ILE C 1 7 ? 35.291 -20.831 38.863 1.00 67.81 5 ILE C CA 1
ATOM 5103 C C . ILE C 1 7 ? 35.639 -20.560 40.317 1.00 67.02 5 ILE C C 1
ATOM 5104 O O . ILE C 1 7 ? 34.882 -20.911 41.221 1.00 67.28 5 ILE C O 1
ATOM 5109 N N . ALA C 1 8 ? 36.784 -19.927 40.538 1.00 66.27 6 ALA C N 1
ATOM 5110 C CA . ALA C 1 8 ? 37.225 -19.606 41.887 1.00 65.77 6 ALA C CA 1
ATOM 5111 C C . ALA C 1 8 ? 37.657 -18.148 41.970 1.00 65.30 6 ALA C C 1
ATOM 5112 O O . ALA C 1 8 ? 38.585 -17.723 41.277 1.00 65.51 6 ALA C O 1
ATOM 5114 N N . LEU C 1 9 ? 36.981 -17.382 42.817 1.00 63.87 7 LEU C N 1
ATOM 5115 C CA . LEU C 1 9 ? 37.302 -15.973 42.980 1.00 63.31 7 LEU C CA 1
ATOM 5116 C C . LEU C 1 9 ? 38.273 -15.747 44.125 1.00 62.83 7 LEU C C 1
ATOM 5117 O O . LEU C 1 9 ? 38.258 -16.472 45.115 1.00 63.50 7 LEU C O 1
ATOM 5122 N N . PHE C 1 10 ? 39.124 -14.740 43.972 1.00 62.98 8 PHE C N 1
ATOM 5123 C CA . PHE C 1 10 ? 40.089 -14.374 44.999 1.00 63.92 8 PHE C CA 1
ATOM 5124 C C . PHE C 1 10 ? 39.723 -12.970 45.456 1.00 64.25 8 PHE C C 1
ATOM 5125 O O . PHE C 1 10 ? 39.848 -12.010 44.693 1.00 63.91 8 PHE C O 1
ATOM 5133 N N . GLY C 1 11 ? 39.267 -12.853 46.697 1.00 64.63 9 GLY C N 1
ATOM 5134 C CA . GLY C 1 11 ? 38.878 -11.559 47.219 1.00 64.48 9 GLY C CA 1
ATOM 5135 C C . GLY C 1 11 ? 37.370 -11.472 47.354 1.00 65.11 9 GLY C C 1
ATOM 5136 O O . GLY C 1 11 ? 36.628 -12.030 46.539 1.00 65.22 9 GLY C O 1
ATOM 5137 N N . ALA C 1 12 ? 36.917 -10.775 48.392 1.00 65.24 10 ALA C N 1
ATOM 5138 C CA . ALA C 1 12 ? 35.494 -10.607 48.648 1.00 64.81 10 ALA C CA 1
ATOM 5139 C C . ALA C 1 12 ? 35.175 -9.131 48.836 1.00 64.94 10 ALA C C 1
ATOM 5140 O O . ALA C 1 12 ? 34.126 -8.776 49.374 1.00 65.47 10 ALA C O 1
ATOM 5142 N N . GLY C 1 13 ? 36.090 -8.272 48.399 1.00 64.61 11 GLY C N 1
ATOM 5143 C CA . GLY C 1 13 ? 35.868 -6.845 48.522 1.00 65.07 11 GLY C CA 1
ATOM 5144 C C . GLY C 1 13 ? 34.779 -6.402 47.563 1.00 65.27 11 GLY C C 1
ATOM 5145 O O . GLY C 1 13 ? 33.953 -7.210 47.128 1.00 64.75 11 GLY C O 1
ATOM 5146 N N . ARG C 1 14 ? 34.767 -5.117 47.230 1.00 65.17 12 ARG C N 1
ATOM 5147 C CA . ARG C 1 14 ? 33.772 -4.590 46.307 1.00 65.28 12 ARG C CA 1
ATOM 5148 C C . ARG C 1 14 ? 33.779 -5.394 45.006 1.00 64.37 12 ARG C C 1
ATOM 5149 O O . ARG C 1 14 ? 32.800 -6.061 44.668 1.00 64.09 12 ARG C O 1
ATOM 5157 N N . ILE C 1 15 ? 34.899 -5.331 44.291 1.00 63.51 13 ILE C N 1
ATOM 5158 C CA . ILE C 1 15 ? 35.062 -6.033 43.021 1.00 62.90 13 ILE C CA 1
ATOM 5159 C C . ILE C 1 15 ? 34.706 -7.517 43.107 1.00 61.36 13 ILE C C 1
ATOM 5160 O O . ILE C 1 15 ? 34.190 -8.094 42.148 1.00 60.75 13 ILE C O 1
ATOM 5165 N N . GLY C 1 16 ? 34.981 -8.131 44.255 1.00 60.47 14 GLY C N 1
ATOM 5166 C CA . GLY C 1 16 ? 34.675 -9.541 44.437 1.00 59.04 14 GLY C CA 1
ATOM 5167 C C . GLY C 1 16 ? 33.187 -9.841 44.369 1.00 58.46 14 GLY C C 1
ATOM 5168 O O . GLY C 1 16 ? 32.769 -10.807 43.729 1.00 58.57 14 GLY C O 1
ATOM 5169 N N . HIS C 1 17 ? 32.385 -9.020 45.040 1.00 58.28 15 HIS C N 1
ATOM 5170 C CA . HIS C 1 17 ? 30.937 -9.195 45.037 1.00 58.11 15 HIS C CA 1
ATOM 5171 C C . HIS C 1 17 ? 30.421 -9.179 43.608 1.00 55.90 15 HIS C C 1
ATOM 5172 O O . HIS C 1 17 ? 29.649 -10.046 43.200 1.00 55.48 15 HIS C O 1
ATOM 5179 N N . VAL C 1 18 ? 30.860 -8.174 42.857 1.00 53.82 16 VAL C N 1
ATOM 5180 C CA . VAL C 1 18 ? 30.451 -7.987 41.474 1.00 51.42 16 VAL C CA 1
ATOM 5181 C C . VAL C 1 18 ? 30.672 -9.221 40.616 1.00 50.41 16 VAL C C 1
ATOM 5182 O O . VAL C 1 18 ? 29.748 -9.701 39.961 1.00 49.42 16 VAL C O 1
ATOM 5186 N N . HIS C 1 19 ? 31.896 -9.733 40.619 1.00 50.47 17 HIS C N 1
ATOM 5187 C CA . HIS C 1 19 ? 32.222 -10.913 39.825 1.00 50.95 17 HIS C CA 1
ATOM 5188 C C . HIS C 1 19 ? 31.438 -12.148 40.260 1.00 51.23 17 HIS C C 1
ATOM 5189 O O . HIS C 1 19 ? 30.942 -12.899 39.423 1.00 51.38 17 HIS C O 1
ATOM 5196 N N . ALA C 1 20 ? 31.329 -12.350 41.568 1.00 51.61 18 ALA C N 1
ATOM 5197 C CA . ALA C 1 20 ? 30.613 -13.500 42.113 1.00 52.94 18 ALA C CA 1
ATOM 5198 C C . ALA C 1 20 ? 29.181 -13.583 41.589 1.00 53.29 18 ALA C C 1
ATOM 5199 O O . ALA C 1 20 ? 28.768 -14.609 41.038 1.00 53.77 18 ALA C O 1
ATOM 5201 N N . ALA C 1 21 ? 28.426 -12.503 41.761 1.00 53.44 19 ALA C N 1
ATOM 5202 C CA . ALA C 1 21 ? 27.044 -12.464 41.301 1.00 53.48 19 ALA C CA 1
ATOM 5203 C C . ALA C 1 21 ? 26.990 -12.708 39.798 1.00 54.82 19 ALA C C 1
ATOM 5204 O O . ALA C 1 21 ? 26.164 -13.484 39.316 1.00 54.82 19 ALA C O 1
ATOM 5206 N N . ASN C 1 22 ? 27.876 -12.041 39.061 1.00 55.79 20 ASN C N 1
ATOM 5207 C CA . ASN C 1 22 ? 27.937 -12.191 37.611 1.00 57.19 20 ASN C CA 1
ATOM 5208 C C . ASN C 1 22 ? 28.204 -13.647 37.237 1.00 57.74 20 ASN C C 1
ATOM 5209 O O . ASN C 1 22 ? 27.661 -14.161 36.257 1.00 56.76 20 ASN C O 1
ATOM 5214 N N . ILE C 1 23 ? 29.046 -14.310 38.023 1.00 58.87 21 ILE C N 1
ATOM 5215 C CA . ILE C 1 23 ? 29.365 -15.708 37.771 1.00 60.02 21 ILE C CA 1
ATOM 5216 C C . ILE C 1 23 ? 28.108 -16.541 37.993 1.00 60.29 21 ILE C C 1
ATOM 5217 O O . ILE C 1 23 ? 27.782 -17.422 37.196 1.00 60.76 21 ILE C O 1
ATOM 5222 N N . ALA C 1 24 ? 27.405 -16.250 39.082 1.00 61.00 22 ALA C N 1
ATOM 5223 C CA . ALA C 1 24 ? 26.175 -16.959 39.409 1.00 61.74 22 ALA C CA 1
ATOM 5224 C C . ALA C 1 24 ? 25.128 -16.641 38.351 1.00 61.70 22 ALA C C 1
ATOM 5225 O O . ALA C 1 24 ? 24.395 -17.521 37.897 1.00 61.22 22 ALA C O 1
ATOM 5227 N N . ALA C 1 25 ? 25.074 -15.371 37.962 1.00 62.78 23 ALA C N 1
ATOM 5228 C CA . ALA C 1 25 ? 24.131 -14.904 36.954 1.00 63.75 23 ALA C CA 1
ATOM 5229 C C . ALA C 1 25 ? 24.339 -15.649 35.644 1.00 64.06 23 ALA C C 1
ATOM 5230 O O . ALA C 1 25 ? 23.381 -16.107 35.022 1.00 63.74 23 ALA C O 1
ATOM 5232 N N . ASN C 1 26 ? 25.594 -15.763 35.220 1.00 65.05 24 ASN C N 1
ATOM 5233 C CA . ASN C 1 26 ? 25.899 -16.471 33.986 1.00 66.43 24 ASN C CA 1
ATOM 5234 C C . ASN C 1 26 ? 25.535 -17.932 34.233 1.00 67.59 24 ASN C C 1
ATOM 5235 O O . ASN C 1 26 ? 26.106 -18.588 35.107 1.00 67.50 24 ASN C O 1
ATOM 5240 N N . PRO C 1 27 ? 24.570 -18.457 33.467 1.00 68.34 25 PRO C N 1
ATOM 5241 C CA . PRO C 1 27 ? 24.135 -19.846 33.620 1.00 69.42 25 PRO C CA 1
ATOM 5242 C C . PRO C 1 27 ? 25.232 -20.871 33.349 1.00 70.12 25 PRO C C 1
ATOM 5243 O O . PRO C 1 27 ? 25.174 -21.996 33.846 1.00 70.78 25 PRO C O 1
ATOM 5247 N N . ASP C 1 28 ? 26.233 -20.473 32.570 1.00 70.81 26 ASP C N 1
ATOM 5248 C CA . ASP C 1 28 ? 27.332 -21.368 32.215 1.00 71.40 26 ASP C CA 1
ATOM 5249 C C . ASP C 1 28 ? 28.482 -21.317 33.214 1.00 71.71 26 ASP C C 1
ATOM 5250 O O . ASP C 1 28 ? 29.600 -21.722 32.892 1.00 72.65 26 ASP C O 1
ATOM 5255 N N . LEU C 1 29 ? 28.214 -20.831 34.422 1.00 71.51 27 LEU C N 1
ATOM 5256 C CA . LEU C 1 29 ? 29.261 -20.730 35.435 1.00 71.44 27 LEU C CA 1
ATOM 5257 C C . LEU C 1 29 ? 28.712 -20.892 36.854 1.00 71.47 27 LEU C C 1
ATOM 5258 O O . LEU C 1 29 ? 27.497 -20.861 37.067 1.00 71.55 27 LEU C O 1
ATOM 5263 N N . GLU C 1 30 ? 29.618 -21.064 37.818 1.00 70.67 28 GLU C N 1
ATOM 5264 C CA . GLU C 1 30 ? 29.245 -21.207 39.223 1.00 69.91 28 GLU C CA 1
ATOM 5265 C C . GLU C 1 30 ? 30.445 -21.130 40.165 1.00 69.44 28 GLU C C 1
ATOM 5266 O O . GLU C 1 30 ? 31.373 -21.937 40.092 1.00 69.73 28 GLU C O 1
ATOM 5272 N N . LEU C 1 31 ? 30.403 -20.141 41.050 1.00 68.76 29 LEU C N 1
ATOM 5273 C CA . LEU C 1 31 ? 31.453 -19.897 42.034 1.00 68.65 29 LEU C CA 1
ATOM 5274 C C . LEU C 1 31 ? 31.551 -21.042 43.049 1.00 69.54 29 LEU C C 1
ATOM 5275 O O . LEU C 1 31 ? 30.534 -21.626 43.435 1.00 70.14 29 LEU C O 1
ATOM 5280 N N . VAL C 1 32 ? 32.770 -21.359 43.484 1.00 69.35 30 VAL C N 1
ATOM 5281 C CA . VAL C 1 32 ? 32.963 -22.441 44.447 1.00 68.74 30 VAL C CA 1
ATOM 5282 C C . VAL C 1 32 ? 33.685 -22.022 45.727 1.00 68.98 30 VAL C C 1
ATOM 5283 O O . VAL C 1 32 ? 33.504 -22.656 46.768 1.00 69.23 30 VAL C O 1
ATOM 5287 N N . VAL C 1 33 ? 34.498 -20.967 45.661 1.00 68.54 31 VAL C N 1
ATOM 5288 C CA . VAL C 1 33 ? 35.214 -20.503 46.849 1.00 68.33 31 VAL C CA 1
ATOM 5289 C C . VAL C 1 33 ? 35.751 -19.078 46.720 1.00 68.28 31 VAL C C 1
ATOM 5290 O O . VAL C 1 33 ? 35.992 -18.589 45.616 1.00 68.17 31 VAL C O 1
ATOM 5294 N N . ILE C 1 34 ? 35.931 -18.423 47.864 1.00 68.30 32 ILE C N 1
ATOM 5295 C CA . ILE C 1 34 ? 36.440 -17.055 47.915 1.00 68.74 32 ILE C CA 1
ATOM 5296 C C . ILE C 1 34 ? 37.597 -16.959 48.911 1.00 69.55 32 ILE C C 1
ATOM 5297 O O . ILE C 1 34 ? 37.456 -17.339 50.075 1.00 70.20 32 ILE C O 1
ATOM 5302 N N . ALA C 1 35 ? 38.734 -16.443 48.455 1.00 70.00 33 ALA C N 1
ATOM 5303 C CA . ALA C 1 35 ? 39.906 -16.307 49.312 1.00 70.44 33 ALA C CA 1
ATOM 5304 C C . ALA C 1 35 ? 40.155 -14.855 49.716 1.00 71.32 33 ALA C C 1
ATOM 5305 O O . ALA C 1 35 ? 40.308 -13.977 48.864 1.00 71.17 33 ALA C O 1
ATOM 5307 N N . ASP C 1 36 ? 40.202 -14.605 51.021 1.00 71.95 34 ASP C N 1
ATOM 5308 C CA . ASP C 1 36 ? 40.440 -13.257 51.516 1.00 72.62 34 ASP C CA 1
ATOM 5309 C C . ASP C 1 36 ? 40.889 -13.285 52.981 1.00 73.25 34 ASP C C 1
ATOM 5310 O O . ASP C 1 36 ? 40.296 -13.983 53.807 1.00 72.69 34 ASP C O 1
ATOM 5315 N N . PRO C 1 37 ? 41.951 -12.525 53.316 1.00 73.77 35 PRO C N 1
ATOM 5316 C CA . PRO C 1 37 ? 42.503 -12.441 54.676 1.00 74.14 35 PRO C CA 1
ATOM 5317 C C . PRO C 1 37 ? 41.478 -11.955 55.702 1.00 74.42 35 PRO C C 1
ATOM 5318 O O . PRO C 1 37 ? 41.659 -12.125 56.911 1.00 74.08 35 PRO C O 1
ATOM 5322 N N . PHE C 1 38 ? 40.411 -11.336 55.207 1.00 74.86 36 PHE C N 1
ATOM 5323 C CA . PHE C 1 38 ? 39.327 -10.858 56.056 1.00 74.99 36 PHE C CA 1
ATOM 5324 C C . PHE C 1 38 ? 38.228 -11.893 55.810 1.00 75.04 36 PHE C C 1
ATOM 5325 O O . PHE C 1 38 ? 37.137 -11.576 55.331 1.00 74.88 36 PHE C O 1
ATOM 5333 N N . ILE C 1 39 ? 38.558 -13.143 56.128 1.00 75.16 37 ILE C N 1
ATOM 5334 C CA . ILE C 1 39 ? 37.672 -14.288 55.944 1.00 74.74 37 ILE C CA 1
ATOM 5335 C C . ILE C 1 39 ? 36.224 -14.085 56.395 1.00 74.93 37 ILE C C 1
ATOM 5336 O O . ILE C 1 39 ? 35.308 -14.649 55.792 1.00 75.08 37 ILE C O 1
ATOM 5341 N N . GLU C 1 40 ? 36.012 -13.292 57.444 1.00 74.98 38 GLU C N 1
ATOM 5342 C CA . GLU C 1 40 ? 34.654 -13.045 57.932 1.00 75.22 38 GLU C CA 1
ATOM 5343 C C . GLU C 1 40 ? 33.735 -12.619 56.789 1.00 75.27 38 GLU C C 1
ATOM 5344 O O . GLU C 1 40 ? 32.629 -13.143 56.641 1.00 75.20 38 GLU C O 1
ATOM 5350 N N . GLY C 1 41 ? 34.200 -11.668 55.982 1.00 75.03 39 GLY C N 1
ATOM 5351 C CA . GLY C 1 41 ? 33.407 -11.202 54.858 1.00 74.51 39 GLY C CA 1
ATOM 5352 C C . GLY C 1 41 ? 33.367 -12.224 53.735 1.00 73.88 39 GLY C C 1
ATOM 5353 O O . GLY C 1 41 ? 32.367 -12.341 53.023 1.00 73.53 39 GLY C O 1
ATOM 5354 N N . ALA C 1 42 ? 34.460 -12.966 53.576 1.00 73.08 40 ALA C N 1
ATOM 5355 C CA . ALA C 1 42 ? 34.554 -13.987 52.538 1.00 72.26 40 ALA C CA 1
ATOM 5356 C C . ALA C 1 42 ? 33.483 -15.050 52.748 1.00 71.61 40 ALA C C 1
ATOM 5357 O O . ALA C 1 42 ? 32.885 -15.544 51.792 1.00 70.99 40 ALA C O 1
ATOM 5359 N N . GLN C 1 43 ? 33.250 -15.394 54.013 1.00 71.42 41 GLN C N 1
ATOM 5360 C CA . GLN C 1 43 ? 32.252 -16.391 54.384 1.00 70.71 41 GLN C CA 1
ATOM 5361 C C . GLN C 1 43 ? 30.861 -15.831 54.097 1.00 70.04 41 GLN C C 1
ATOM 5362 O O . GLN C 1 43 ? 30.011 -16.503 53.509 1.00 69.18 41 GLN C O 1
ATOM 5368 N N . ARG C 1 44 ? 30.649 -14.590 54.525 1.00 69.61 42 ARG C N 1
ATOM 5369 C CA . ARG C 1 44 ? 29.381 -13.890 54.339 1.00 69.69 42 ARG C CA 1
ATOM 5370 C C . ARG C 1 44 ? 28.962 -13.868 52.868 1.00 69.87 42 ARG C C 1
ATOM 5371 O O . ARG C 1 44 ? 27.891 -14.362 52.506 1.00 69.89 42 ARG C O 1
ATOM 5379 N N . LEU C 1 45 ? 29.819 -13.287 52.032 1.00 69.79 43 LEU C N 1
ATOM 5380 C CA . LEU C 1 45 ? 29.579 -13.169 50.594 1.00 69.49 43 LEU C CA 1
ATOM 5381 C C . LEU C 1 45 ? 29.329 -14.512 49.912 1.00 69.59 43 LEU C C 1
ATOM 5382 O O . LEU C 1 45 ? 28.308 -14.699 49.251 1.00 69.63 43 LEU C O 1
ATOM 5387 N N . ALA C 1 46 ? 30.269 -15.439 50.067 1.00 70.21 44 ALA C N 1
ATOM 5388 C CA . ALA C 1 46 ? 30.152 -16.764 49.462 1.00 71.05 44 ALA C CA 1
ATOM 5389 C C . ALA C 1 46 ? 28.808 -17.403 49.804 1.00 71.30 44 ALA C C 1
ATOM 5390 O O . ALA C 1 46 ? 28.106 -17.919 48.932 1.00 71.08 44 ALA C O 1
ATOM 5392 N N . GLU C 1 47 ? 28.464 -17.352 51.086 1.00 71.83 45 GLU C N 1
ATOM 5393 C CA . GLU C 1 47 ? 27.221 -17.917 51.594 1.00 72.40 45 GLU C CA 1
ATOM 5394 C C . GLU C 1 47 ? 26.008 -17.321 50.880 1.00 72.32 45 GLU C C 1
ATOM 5395 O O . GLU C 1 47 ? 24.914 -17.884 50.921 1.00 72.08 45 GLU C O 1
ATOM 5401 N N . ALA C 1 48 ? 26.210 -16.181 50.225 1.00 72.35 46 ALA C N 1
ATOM 5402 C CA . ALA C 1 48 ? 25.135 -15.507 49.505 1.00 72.44 46 ALA C CA 1
ATOM 5403 C C . ALA C 1 48 ? 25.138 -15.868 48.020 1.00 72.44 46 ALA C C 1
ATOM 5404 O O . ALA C 1 48 ? 24.386 -15.295 47.231 1.00 72.92 46 ALA C O 1
ATOM 5406 N N . ASN C 1 49 ? 25.985 -16.820 47.643 1.00 72.21 47 ASN C N 1
ATOM 5407 C CA . ASN C 1 49 ? 26.076 -17.251 46.253 1.00 72.20 47 ASN C CA 1
ATOM 5408 C C . ASN C 1 49 ? 25.997 -18.766 46.162 1.00 72.32 47 ASN C C 1
ATOM 5409 O O . ASN C 1 49 ? 25.279 -19.315 45.324 1.00 72.52 47 ASN C O 1
ATOM 5414 N N . GLY C 1 50 ? 26.737 -19.436 47.040 1.00 72.09 48 GLY C N 1
ATOM 5415 C CA . GLY C 1 50 ? 26.747 -20.885 47.049 1.00 71.77 48 GLY C CA 1
ATOM 5416 C C . GLY C 1 50 ? 28.159 -21.408 46.905 1.00 71.84 48 GLY C C 1
ATOM 5417 O O . GLY C 1 50 ? 28.407 -22.368 46.173 1.00 71.24 48 GLY C O 1
ATOM 5418 N N . ALA C 1 51 ? 29.089 -20.769 47.609 1.00 71.92 49 ALA C N 1
ATOM 5419 C CA . ALA C 1 51 ? 30.493 -21.161 47.562 1.00 72.44 49 ALA C CA 1
ATOM 5420 C C . ALA C 1 51 ? 31.106 -21.192 48.961 1.00 72.46 49 ALA C C 1
ATOM 5421 O O . ALA C 1 51 ? 30.554 -20.620 49.903 1.00 72.22 49 ALA C O 1
ATOM 5423 N N . GLU C 1 52 ? 32.247 -21.864 49.087 1.00 72.56 50 GLU C N 1
ATOM 5424 C CA . GLU C 1 52 ? 32.946 -21.967 50.366 1.00 73.02 50 GLU C CA 1
ATOM 5425 C C . GLU C 1 52 ? 33.805 -20.733 50.629 1.00 73.06 50 GLU C C 1
ATOM 5426 O O . GLU C 1 52 ? 33.825 -19.796 49.829 1.00 73.16 50 GLU C O 1
ATOM 5432 N N . ALA C 1 53 ? 34.518 -20.734 51.750 1.00 73.19 51 ALA C N 1
ATOM 5433 C CA . ALA C 1 53 ? 35.368 -19.602 52.102 1.00 73.58 51 ALA C CA 1
ATOM 5434 C C . ALA C 1 53 ? 36.686 -20.018 52.748 1.00 73.63 51 ALA C C 1
ATOM 5435 O O . ALA C 1 53 ? 36.708 -20.822 53.681 1.00 73.74 51 ALA C O 1
ATOM 5437 N N . VAL C 1 54 ? 37.782 -19.465 52.237 1.00 73.74 52 VAL C N 1
ATOM 5438 C CA . VAL C 1 54 ? 39.115 -19.740 52.765 1.00 73.41 52 VAL C CA 1
ATOM 5439 C C . VAL C 1 54 ? 39.800 -18.396 53.009 1.00 73.80 52 VAL C C 1
ATOM 5440 O O . VAL C 1 54 ? 39.245 -17.343 52.682 1.00 73.41 52 VAL C O 1
ATOM 5444 N N . ALA C 1 55 ? 41.002 -18.428 53.576 1.00 74.13 53 ALA C N 1
ATOM 5445 C CA . ALA C 1 55 ? 41.729 -17.196 53.870 1.00 74.42 53 ALA C CA 1
ATOM 5446 C C . ALA C 1 55 ? 42.837 -16.893 52.865 1.00 74.54 53 ALA C C 1
ATOM 5447 O O . ALA C 1 55 ? 42.859 -15.821 52.255 1.00 73.98 53 ALA C O 1
ATOM 5449 N N . SER C 1 56 ? 43.754 -17.842 52.700 1.00 74.59 54 SER C N 1
ATOM 5450 C CA . SER C 1 56 ? 44.879 -17.683 51.783 1.00 75.14 54 SER C CA 1
ATOM 5451 C C . SER C 1 56 ? 44.704 -18.503 50.500 1.00 75.04 54 SER C C 1
ATOM 5452 O O . SER C 1 56 ? 43.815 -19.352 50.410 1.00 75.42 54 SER C O 1
ATOM 5455 N N . PRO C 1 57 ? 45.553 -18.254 49.487 1.00 74.89 55 PRO C N 1
ATOM 5456 C CA . PRO C 1 57 ? 45.470 -18.983 48.217 1.00 74.77 55 PRO C CA 1
ATOM 5457 C C . PRO C 1 57 ? 45.812 -20.466 48.345 1.00 75.11 55 PRO C C 1
ATOM 5458 O O . PRO C 1 57 ? 45.351 -21.291 47.552 1.00 75.45 55 PRO C O 1
ATOM 5462 N N . ASP C 1 58 ? 46.625 -20.794 49.346 1.00 75.16 56 ASP C N 1
ATOM 5463 C CA . ASP C 1 58 ? 47.035 -22.173 49.593 1.00 74.74 56 ASP C CA 1
ATOM 5464 C C . ASP C 1 58 ? 45.812 -23.093 49.638 1.00 74.57 56 ASP C C 1
ATOM 5465 O O . ASP C 1 58 ? 45.776 -24.129 48.970 1.00 74.92 56 ASP C O 1
ATOM 5470 N N . GLU C 1 59 ? 44.815 -22.701 50.427 1.00 74.06 57 GLU C N 1
ATOM 5471 C CA . GLU C 1 59 ? 43.585 -23.475 50.570 1.00 73.22 57 GLU C CA 1
ATOM 5472 C C . GLU C 1 59 ? 42.888 -23.655 49.227 1.00 72.02 57 GLU C C 1
ATOM 5473 O O . GLU C 1 59 ? 42.359 -24.729 48.929 1.00 71.28 57 GLU C O 1
ATOM 5479 N N . VAL C 1 60 ? 42.887 -22.601 48.418 1.00 70.95 58 VAL C N 1
ATOM 5480 C CA . VAL C 1 60 ? 42.261 -22.666 47.104 1.00 70.39 58 VAL C CA 1
ATOM 5481 C C . VAL C 1 60 ? 43.084 -23.590 46.213 1.00 69.95 58 VAL C C 1
ATOM 5482 O O . VAL C 1 60 ? 42.563 -24.192 45.269 1.00 69.47 58 VAL C O 1
ATOM 5486 N N . PHE C 1 61 ? 44.376 -23.692 46.519 1.00 69.70 59 PHE C N 1
ATOM 5487 C CA . PHE C 1 61 ? 45.276 -24.548 45.756 1.00 69.96 59 PHE C CA 1
ATOM 5488 C C . PHE C 1 61 ? 45.290 -25.971 46.301 1.00 69.73 59 PHE C C 1
ATOM 5489 O O . PHE C 1 61 ? 46.002 -26.838 45.790 1.00 69.70 59 PHE C O 1
ATOM 5497 N N . ALA C 1 62 ? 44.500 -26.200 47.345 1.00 69.79 60 ALA C N 1
ATOM 5498 C CA . ALA C 1 62 ? 44.381 -27.524 47.946 1.00 70.17 60 ALA C CA 1
ATOM 5499 C C . ALA C 1 62 ? 43.132 -28.142 47.325 1.00 70.08 60 ALA C C 1
ATOM 5500 O O . ALA C 1 62 ? 42.577 -29.124 47.830 1.00 70.64 60 ALA C O 1
ATOM 5502 N N . ARG C 1 63 ? 42.699 -27.538 46.219 1.00 69.34 61 ARG C N 1
ATOM 5503 C CA . ARG C 1 63 ? 41.522 -27.984 45.480 1.00 68.12 61 ARG C CA 1
ATOM 5504 C C . ARG C 1 63 ? 41.941 -28.572 44.133 1.00 67.52 61 ARG C C 1
ATOM 5505 O O . ARG C 1 63 ? 43.023 -28.274 43.625 1.00 67.73 61 ARG C O 1
ATOM 5513 N N . ASP C 1 64 ? 41.082 -29.406 43.558 1.00 67.42 62 ASP C N 1
ATOM 5514 C CA . ASP C 1 64 ? 41.362 -30.023 42.266 1.00 67.30 62 ASP C CA 1
ATOM 5515 C C . ASP C 1 64 ? 40.189 -29.828 41.307 1.00 67.29 62 ASP C C 1
ATOM 5516 O O . ASP C 1 64 ? 40.162 -30.411 40.220 1.00 67.11 62 ASP C O 1
ATOM 5521 N N . ASP C 1 65 ? 39.225 -29.002 41.717 1.00 67.67 63 ASP C N 1
ATOM 5522 C CA . ASP C 1 65 ? 38.034 -28.720 40.911 1.00 67.84 63 ASP C CA 1
ATOM 5523 C C . ASP C 1 65 ? 37.940 -27.234 40.552 1.00 67.78 63 ASP C C 1
ATOM 5524 O O . ASP C 1 65 ? 36.955 -26.564 40.870 1.00 67.49 63 ASP C O 1
ATOM 5529 N N . ILE C 1 66 ? 38.972 -26.728 39.883 1.00 67.59 64 ILE C N 1
ATOM 5530 C CA . ILE C 1 66 ? 39.019 -25.326 39.477 1.00 67.56 64 ILE C CA 1
ATOM 5531 C C . ILE C 1 66 ? 39.502 -25.217 38.030 1.00 67.93 64 ILE C C 1
ATOM 5532 O O . ILE C 1 66 ? 40.679 -25.451 37.746 1.00 68.11 64 ILE C O 1
ATOM 5537 N N . ASP C 1 67 ? 38.599 -24.861 37.120 1.00 68.03 65 ASP C N 1
ATOM 5538 C CA . ASP C 1 67 ? 38.950 -24.721 35.705 1.00 68.29 65 ASP C CA 1
ATOM 5539 C C . ASP C 1 67 ? 38.747 -23.278 35.243 1.00 67.43 65 ASP C C 1
ATOM 5540 O O . ASP C 1 67 ? 38.829 -22.967 34.050 1.00 67.31 65 ASP C O 1
ATOM 5545 N N . GLY C 1 68 ? 38.476 -22.407 36.209 1.00 66.29 66 GLY C N 1
ATOM 5546 C CA . GLY C 1 68 ? 38.270 -21.000 35.927 1.00 64.14 66 GLY C CA 1
ATOM 5547 C C . GLY C 1 68 ? 38.781 -20.178 37.092 1.00 63.32 66 GLY C C 1
ATOM 5548 O O . GLY C 1 68 ? 38.456 -20.447 38.248 1.00 62.88 66 GLY C O 1
ATOM 5549 N N . ILE C 1 69 ? 39.587 -19.170 36.797 1.00 62.93 67 ILE C N 1
ATOM 5550 C CA . ILE C 1 69 ? 40.139 -18.327 37.844 1.00 62.40 67 ILE C CA 1
ATOM 5551 C C . ILE C 1 69 ? 39.818 -16.854 37.601 1.00 61.95 67 ILE C C 1
ATOM 5552 O O . ILE C 1 69 ? 39.742 -16.400 36.458 1.00 62.12 67 ILE C O 1
ATOM 5557 N N . VAL C 1 70 ? 39.618 -16.122 38.692 1.00 60.92 68 VAL C N 1
ATOM 5558 C CA . VAL C 1 70 ? 39.314 -14.698 38.641 1.00 59.84 68 VAL C CA 1
ATOM 5559 C C . VAL C 1 70 ? 40.008 -14.042 39.824 1.00 59.54 68 VAL C C 1
ATOM 5560 O O . VAL C 1 70 ? 39.775 -14.414 40.975 1.00 58.93 68 VAL C O 1
ATOM 5564 N N . ILE C 1 71 ? 40.859 -13.064 39.537 1.00 59.23 69 ILE C N 1
ATOM 5565 C CA . ILE C 1 71 ? 41.601 -12.379 40.585 1.00 60.01 69 ILE C CA 1
ATOM 5566 C C . ILE C 1 71 ? 41.036 -11.002 40.929 1.00 61.37 69 ILE C C 1
ATOM 5567 O O . ILE C 1 71 ? 41.416 -9.993 40.331 1.00 62.17 69 ILE C O 1
ATOM 5572 N N . GLY C 1 72 ? 40.125 -10.969 41.896 1.00 62.27 70 GLY C N 1
ATOM 5573 C CA . GLY C 1 72 ? 39.538 -9.711 42.318 1.00 62.59 70 GLY C CA 1
ATOM 5574 C C . GLY C 1 72 ? 40.297 -9.191 43.522 1.00 63.18 70 GLY C C 1
ATOM 5575 O O . GLY C 1 72 ? 40.025 -8.103 44.033 1.00 63.07 70 GLY C O 1
ATOM 5576 N N . SER C 1 73 ? 41.261 -9.986 43.973 1.00 63.51 71 SER C N 1
ATOM 5577 C CA . SER C 1 73 ? 42.082 -9.633 45.122 1.00 64.10 71 SER C CA 1
ATOM 5578 C C . SER C 1 73 ? 42.971 -8.441 44.799 1.00 63.95 71 SER C C 1
ATOM 5579 O O . SER C 1 73 ? 43.187 -8.118 43.631 1.00 64.12 71 SER C O 1
ATOM 5582 N N . PRO C 1 74 ? 43.495 -7.768 45.835 1.00 63.96 72 PRO C N 1
ATOM 5583 C CA . PRO C 1 74 ? 44.368 -6.600 45.674 1.00 64.26 72 PRO C CA 1
ATOM 5584 C C . PRO C 1 74 ? 45.536 -6.810 44.708 1.00 64.70 72 PRO C C 1
ATOM 5585 O O . PRO C 1 74 ? 45.873 -7.939 44.347 1.00 63.89 72 PRO C O 1
ATOM 5589 N N . THR C 1 75 ? 46.153 -5.702 44.309 1.00 65.45 73 THR C N 1
ATOM 5590 C CA . THR C 1 75 ? 47.275 -5.716 43.377 1.00 66.34 73 THR C CA 1
ATOM 5591 C C . THR C 1 75 ? 48.440 -6.596 43.840 1.00 66.52 73 THR C C 1
ATOM 5592 O O . THR C 1 75 ? 48.924 -7.444 43.090 1.00 66.41 73 THR C O 1
ATOM 5596 N N . SER C 1 76 ? 48.879 -6.390 45.077 1.00 66.95 74 SER C N 1
ATOM 5597 C CA . SER C 1 76 ? 49.996 -7.140 45.650 1.00 67.50 74 SER C CA 1
ATOM 5598 C C . SER C 1 76 ? 49.968 -8.644 45.381 1.00 67.44 74 SER C C 1
ATOM 5599 O O . SER C 1 76 ? 51.018 -9.286 45.323 1.00 67.63 74 SER C O 1
ATOM 5602 N N . THR C 1 77 ? 48.775 -9.202 45.210 1.00 67.27 75 THR C N 1
ATOM 5603 C CA . THR C 1 77 ? 48.635 -10.637 44.988 1.00 67.38 75 THR C CA 1
ATOM 5604 C C . THR C 1 77 ? 48.431 -11.044 43.532 1.00 68.10 75 THR C C 1
ATOM 5605 O O . THR C 1 77 ? 48.296 -12.232 43.233 1.00 68.63 75 THR C O 1
ATOM 5609 N N . HIS C 1 78 ? 48.404 -10.068 42.630 1.00 68.47 76 HIS C N 1
ATOM 5610 C CA . HIS C 1 78 ? 48.195 -10.352 41.213 1.00 68.51 76 HIS C CA 1
ATOM 5611 C C . HIS C 1 78 ? 49.302 -11.207 40.598 1.00 67.93 76 HIS C C 1
ATOM 5612 O O . HIS C 1 78 ? 49.038 -12.300 40.099 1.00 67.06 76 HIS C O 1
ATOM 5619 N N . VAL C 1 79 ? 50.536 -10.712 40.630 1.00 67.99 77 VAL C N 1
ATOM 5620 C CA . VAL C 1 79 ? 51.670 -11.450 40.075 1.00 67.96 77 VAL C CA 1
ATOM 5621 C C . VAL C 1 79 ? 51.752 -12.847 40.692 1.00 67.34 77 VAL C C 1
ATOM 5622 O O . VAL C 1 79 ? 52.074 -13.824 40.014 1.00 66.93 77 VAL C O 1
ATOM 5626 N N . ASP C 1 80 ? 51.445 -12.924 41.982 1.00 67.40 78 ASP C N 1
ATOM 5627 C CA . ASP C 1 80 ? 51.479 -14.177 42.731 1.00 67.49 78 ASP C CA 1
ATOM 5628 C C . ASP C 1 80 ? 50.520 -15.242 42.186 1.00 66.87 78 ASP C C 1
ATOM 5629 O O . ASP C 1 80 ? 50.949 -16.309 41.745 1.00 66.93 78 ASP C O 1
ATOM 5634 N N . LEU C 1 81 ? 49.226 -14.937 42.216 1.00 66.37 79 LEU C N 1
ATOM 5635 C CA . LEU C 1 81 ? 48.187 -15.859 41.761 1.00 65.27 79 LEU C CA 1
ATOM 5636 C C . LEU C 1 81 ? 48.249 -16.250 40.290 1.00 64.87 79 LEU C C 1
ATOM 5637 O O . LEU C 1 81 ? 47.969 -17.397 39.942 1.00 65.41 79 LEU C O 1
ATOM 5642 N N . ILE C 1 82 ? 48.595 -15.302 39.424 1.00 64.21 80 ILE C N 1
ATOM 5643 C CA . ILE C 1 82 ? 48.673 -15.590 37.994 1.00 63.64 80 ILE C CA 1
ATOM 5644 C C . ILE C 1 82 ? 49.683 -16.705 37.771 1.00 64.18 80 ILE C C 1
ATOM 5645 O O . ILE C 1 82 ? 49.420 -17.664 37.044 1.00 63.56 80 ILE C O 1
ATOM 5650 N N . THR C 1 83 ? 50.840 -16.567 38.409 1.00 65.35 81 THR C N 1
ATOM 5651 C CA . THR C 1 83 ? 51.900 -17.558 38.301 1.00 66.52 81 THR C CA 1
ATOM 5652 C C . THR C 1 83 ? 51.394 -18.885 38.859 1.00 66.95 81 THR C C 1
ATOM 5653 O O . THR C 1 83 ? 51.313 -19.887 38.144 1.00 66.93 81 THR C O 1
ATOM 5657 N N . ARG C 1 84 ? 51.040 -18.868 40.141 1.00 67.75 82 ARG C N 1
ATOM 5658 C CA . ARG C 1 84 ? 50.544 -20.051 40.842 1.00 68.55 82 ARG C CA 1
ATOM 5659 C C . ARG C 1 84 ? 49.301 -20.667 40.195 1.00 68.61 82 ARG C C 1
ATOM 5660 O O . ARG C 1 84 ? 48.735 -21.626 40.722 1.00 69.18 82 ARG C O 1
ATOM 5668 N N . ALA C 1 85 ? 48.880 -20.121 39.058 1.00 68.45 83 ALA C N 1
ATOM 5669 C CA . ALA C 1 85 ? 47.699 -20.625 38.366 1.00 68.47 83 ALA C CA 1
ATOM 5670 C C . ALA C 1 85 ? 48.047 -21.149 36.980 1.00 68.92 83 ALA C C 1
ATOM 5671 O O . ALA C 1 85 ? 47.388 -22.055 36.465 1.00 68.81 83 ALA C O 1
ATOM 5673 N N . VAL C 1 86 ? 49.072 -20.563 36.372 1.00 69.15 84 VAL C N 1
ATOM 5674 C CA . VAL C 1 86 ? 49.512 -20.990 35.050 1.00 69.19 84 VAL C CA 1
ATOM 5675 C C . VAL C 1 86 ? 50.241 -22.312 35.231 1.00 69.40 84 VAL C C 1
ATOM 5676 O O . VAL C 1 86 ? 50.360 -23.111 34.297 1.00 69.09 84 VAL C O 1
ATOM 5680 N N . GLU C 1 87 ? 50.728 -22.529 36.450 1.00 69.35 85 GLU C N 1
ATOM 5681 C CA . GLU C 1 87 ? 51.441 -23.751 36.790 1.00 69.85 85 GLU C CA 1
ATOM 5682 C C . GLU C 1 87 ? 50.515 -24.930 36.514 1.00 70.21 85 GLU C C 1
ATOM 5683 O O . GLU C 1 87 ? 50.893 -25.884 35.831 1.00 70.28 85 GLU C O 1
ATOM 5689 N N . ARG C 1 88 ? 49.296 -24.850 37.042 1.00 70.01 86 ARG C N 1
ATOM 5690 C CA . ARG C 1 88 ? 48.309 -25.905 36.850 1.00 69.52 86 ARG C CA 1
ATOM 5691 C C . ARG C 1 88 ? 47.646 -25.742 35.483 1.00 68.97 86 ARG C C 1
ATOM 5692 O O . ARG C 1 88 ? 46.758 -26.514 35.114 1.00 69.46 86 ARG C O 1
ATOM 5700 N N . GLY C 1 89 ? 48.087 -24.729 34.739 1.00 68.04 87 GLY C N 1
ATOM 5701 C CA . GLY C 1 89 ? 47.546 -24.472 33.414 1.00 67.10 87 GLY C CA 1
ATOM 5702 C C . GLY C 1 89 ? 46.046 -24.242 33.368 1.00 66.50 87 GLY C C 1
ATOM 5703 O O . GLY C 1 89 ? 45.355 -24.811 32.523 1.00 66.46 87 GLY C O 1
ATOM 5704 N N . ILE C 1 90 ? 45.539 -23.408 34.268 1.00 65.65 88 ILE C N 1
ATOM 5705 C CA . ILE C 1 90 ? 44.110 -23.118 34.311 1.00 65.52 88 ILE C CA 1
ATOM 5706 C C . ILE C 1 90 ? 43.832 -21.689 33.838 1.00 65.20 88 ILE C C 1
ATOM 5707 O O . ILE C 1 90 ? 44.448 -20.737 34.321 1.00 64.94 88 ILE C O 1
ATOM 5712 N N . PRO C 1 91 ? 42.902 -21.522 32.880 1.00 64.52 89 PRO C N 1
ATOM 5713 C CA . PRO C 1 91 ? 42.550 -20.198 32.351 1.00 64.51 89 PRO C CA 1
ATOM 5714 C C . PRO C 1 91 ? 42.198 -19.228 33.475 1.00 64.09 89 PRO C C 1
ATOM 5715 O O . PRO C 1 91 ? 41.415 -19.564 34.366 1.00 64.15 89 PRO C O 1
ATOM 5719 N N . ALA C 1 92 ? 42.767 -18.026 33.435 1.00 63.48 90 ALA C N 1
ATOM 5720 C CA . ALA C 1 92 ? 42.494 -17.041 34.479 1.00 63.43 90 ALA C CA 1
ATOM 5721 C C . ALA C 1 92 ? 42.197 -15.632 33.965 1.00 63.20 90 ALA C C 1
ATOM 5722 O O . ALA C 1 92 ? 42.582 -15.258 32.853 1.00 62.87 90 ALA C O 1
ATOM 5724 N N . LEU C 1 93 ? 41.506 -14.860 34.799 1.00 62.79 91 LEU C N 1
ATOM 5725 C CA . LEU C 1 93 ? 41.140 -13.485 34.488 1.00 61.17 91 LEU C CA 1
ATOM 5726 C C . LEU C 1 93 ? 41.455 -12.615 35.700 1.00 60.74 91 LEU C C 1
ATOM 5727 O O . LEU C 1 93 ? 40.776 -12.697 36.723 1.00 60.54 91 LEU C O 1
ATOM 5732 N N . CYS C 1 94 ? 42.495 -11.795 35.579 1.00 60.49 92 CYS C N 1
ATOM 5733 C CA . CYS C 1 94 ? 42.925 -10.909 36.658 1.00 60.47 92 CYS C CA 1
ATOM 5734 C C . CYS C 1 94 ? 42.215 -9.561 36.529 1.00 60.71 92 CYS C C 1
ATOM 5735 O O . CYS C 1 94 ? 41.537 -9.311 35.537 1.00 61.77 92 CYS C O 1
ATOM 5738 N N . GLU C 1 95 ? 42.366 -8.698 37.531 1.00 60.24 93 GLU C N 1
ATOM 5739 C CA . GLU C 1 95 ? 41.727 -7.383 37.515 1.00 60.86 93 GLU C CA 1
ATOM 5740 C C . GLU C 1 95 ? 42.656 -6.298 36.994 1.00 62.10 93 GLU C C 1
ATOM 5741 O O . GLU C 1 95 ? 43.371 -6.496 36.016 1.00 63.79 93 GLU C O 1
ATOM 5747 N N . LYS C 1 96 ? 42.632 -5.142 37.648 1.00 63.55 94 LYS C N 1
ATOM 5748 C CA . LYS C 1 96 ? 43.490 -4.031 37.258 1.00 64.47 94 LYS C CA 1
ATOM 5749 C C . LYS C 1 96 ? 44.944 -4.503 37.265 1.00 65.09 94 LYS C C 1
ATOM 5750 O O . LYS C 1 96 ? 45.284 -5.464 37.952 1.00 65.66 94 LYS C O 1
ATOM 5756 N N . PRO C 1 97 ? 45.817 -3.821 36.499 1.00 65.56 95 PRO C N 1
ATOM 5757 C CA . PRO C 1 97 ? 47.249 -4.072 36.328 1.00 64.98 95 PRO C CA 1
ATOM 5758 C C . PRO C 1 97 ? 47.908 -5.212 37.093 1.00 63.79 95 PRO C C 1
ATOM 5759 O O . PRO C 1 97 ? 47.699 -5.383 38.295 1.00 64.25 95 PRO C O 1
ATOM 5763 N N . ILE C 1 98 ? 48.716 -5.984 36.370 1.00 62.03 96 ILE C N 1
ATOM 5764 C CA . ILE C 1 98 ? 49.430 -7.116 36.941 1.00 60.07 96 ILE C CA 1
ATOM 5765 C C . ILE C 1 98 ? 50.178 -6.654 38.189 1.00 58.90 96 ILE C C 1
ATOM 5766 O O . ILE C 1 98 ? 50.182 -7.329 39.215 1.00 59.05 96 ILE C O 1
ATOM 5771 N N . ASP C 1 99 ? 50.807 -5.491 38.086 1.00 57.73 97 ASP C N 1
ATOM 5772 C CA . ASP C 1 99 ? 51.558 -4.923 39.196 1.00 56.66 97 ASP C CA 1
ATOM 5773 C C . ASP C 1 99 ? 51.964 -3.507 38.804 1.00 55.85 97 ASP C C 1
ATOM 5774 O O . ASP C 1 99 ? 52.064 -3.191 37.618 1.00 55.76 97 ASP C O 1
ATOM 5779 N N . LEU C 1 100 ? 52.184 -2.652 39.794 1.00 54.77 98 LEU C N 1
ATOM 5780 C CA . LEU C 1 100 ? 52.587 -1.281 39.520 1.00 54.01 98 LEU C CA 1
ATOM 5781 C C . LEU C 1 100 ? 54.062 -1.256 39.136 1.00 53.92 98 LEU C C 1
ATOM 5782 O O . LEU C 1 100 ? 54.527 -0.329 38.469 1.00 53.40 98 LEU C O 1
ATOM 5787 N N . ASP C 1 101 ? 54.790 -2.286 39.561 1.00 53.24 99 ASP C N 1
ATOM 5788 C CA . ASP C 1 101 ? 56.220 -2.388 39.283 1.00 52.47 99 ASP C CA 1
ATOM 5789 C C . ASP C 1 101 ? 56.491 -3.165 37.998 1.00 50.92 99 ASP C C 1
ATOM 5790 O O . ASP C 1 101 ? 56.408 -4.393 37.973 1.00 49.71 99 ASP C O 1
ATOM 5795 N N . ILE C 1 102 ? 56.832 -2.439 36.938 1.00 50.05 100 ILE C N 1
ATOM 5796 C CA . ILE C 1 102 ? 57.102 -3.052 35.644 1.00 49.11 100 ILE C CA 1
ATOM 5797 C C . ILE C 1 102 ? 58.134 -4.179 35.724 1.00 49.15 100 ILE C C 1
ATOM 5798 O O . ILE C 1 102 ? 58.019 -5.176 35.013 1.00 48.21 100 ILE C O 1
ATOM 5803 N N . GLU C 1 103 ? 59.137 -4.028 36.586 1.00 49.98 101 GLU C N 1
ATOM 5804 C CA . GLU C 1 103 ? 60.149 -5.070 36.734 1.00 51.48 101 GLU C CA 1
ATOM 5805 C C . GLU C 1 103 ? 59.477 -6.365 37.190 1.00 51.68 101 GLU C C 1
ATOM 5806 O O . GLU C 1 103 ? 59.700 -7.432 36.612 1.00 52.17 101 GLU C O 1
ATOM 5820 N N . VAL C 1 105 ? 56.641 -7.248 36.723 1.00 51.16 103 VAL C N 1
ATOM 5821 C CA . VAL C 1 105 ? 55.858 -7.732 35.596 1.00 50.12 103 VAL C CA 1
ATOM 5822 C C . VAL C 1 105 ? 56.770 -8.499 34.654 1.00 49.92 103 VAL C C 1
ATOM 5823 O O . VAL C 1 105 ? 56.449 -9.609 34.233 1.00 49.40 103 VAL C O 1
ATOM 5827 N N . ARG C 1 106 ? 57.911 -7.900 34.323 1.00 51.23 104 ARG C N 1
ATOM 5828 C CA . ARG C 1 106 ? 58.874 -8.549 33.438 1.00 52.12 104 ARG C CA 1
ATOM 5829 C C . ARG C 1 106 ? 59.341 -9.839 34.107 1.00 51.87 104 ARG C C 1
ATOM 5830 O O . ARG C 1 106 ? 59.461 -10.879 33.461 1.00 51.60 104 ARG C O 1
ATOM 5838 N N . ALA C 1 107 ? 59.589 -9.758 35.410 1.00 52.21 105 ALA C N 1
ATOM 5839 C CA . ALA C 1 107 ? 60.026 -10.914 36.184 1.00 53.54 105 ALA C CA 1
ATOM 5840 C C . ALA C 1 107 ? 58.955 -12.003 36.116 1.00 53.83 105 ALA C C 1
ATOM 5841 O O . ALA C 1 107 ? 59.269 -13.186 35.974 1.00 53.78 105 ALA C O 1
ATOM 5843 N N . CYS C 1 108 ? 57.690 -11.598 36.213 1.00 54.17 106 CYS C N 1
ATOM 5844 C CA . CYS C 1 108 ? 56.584 -12.548 36.142 1.00 54.49 106 CYS C CA 1
ATOM 5845 C C . CYS C 1 108 ? 56.477 -13.135 34.739 1.00 55.07 106 CYS C C 1
ATOM 5846 O O . CYS C 1 108 ? 56.281 -14.340 34.575 1.00 55.14 106 CYS C O 1
ATOM 5849 N N . LYS C 1 109 ? 56.597 -12.279 33.729 1.00 55.67 107 LYS C N 1
ATOM 5850 C CA . LYS C 1 109 ? 56.519 -12.732 32.346 1.00 57.76 107 LYS C CA 1
ATOM 5851 C C . LYS C 1 109 ? 57.632 -13.739 32.087 1.00 59.88 107 LYS C C 1
ATOM 5852 O O . LYS C 1 109 ? 57.422 -14.752 31.421 1.00 60.11 107 LYS C O 1
ATOM 5858 N N . GLU C 1 110 ? 58.815 -13.450 32.622 1.00 61.79 108 GLU C N 1
ATOM 5859 C CA . GLU C 1 110 ? 59.968 -14.325 32.455 1.00 63.99 108 GLU C CA 1
ATOM 5860 C C . GLU C 1 110 ? 59.726 -15.713 33.059 1.00 65.00 108 GLU C C 1
ATOM 5861 O O . GLU C 1 110 ? 60.216 -16.714 32.533 1.00 65.89 108 GLU C O 1
ATOM 5867 N N . LYS C 1 111 ? 58.962 -15.778 34.147 1.00 65.81 109 LYS C N 1
ATOM 5868 C CA . LYS C 1 111 ? 58.683 -17.059 34.796 1.00 66.22 109 LYS C CA 1
ATOM 5869 C C . LYS C 1 111 ? 57.614 -17.885 34.075 1.00 67.05 109 LYS C C 1
ATOM 5870 O O . LYS C 1 111 ? 57.875 -19.019 33.675 1.00 67.73 109 LYS C O 1
ATOM 5876 N N . ILE C 1 112 ? 56.416 -17.331 33.909 1.00 67.94 110 ILE C N 1
ATOM 5877 C CA . ILE C 1 112 ? 55.345 -18.057 33.225 1.00 68.34 110 ILE C CA 1
ATOM 5878 C C . ILE C 1 112 ? 55.721 -18.322 31.770 1.00 68.80 110 ILE C C 1
ATOM 5879 O O . ILE C 1 112 ? 55.203 -19.246 31.141 1.00 68.85 110 ILE C O 1
ATOM 5884 N N . GLY C 1 113 ? 56.621 -17.497 31.245 1.00 69.60 111 GLY C N 1
ATOM 5885 C CA . GLY C 1 113 ? 57.082 -17.653 29.877 1.00 71.05 111 GLY C CA 1
ATOM 5886 C C . GLY C 1 113 ? 56.015 -17.636 28.797 1.00 71.54 111 GLY C C 1
ATOM 5887 O O . GLY C 1 113 ? 55.672 -16.577 28.267 1.00 72.34 111 GLY C O 1
ATOM 5888 N N . ASP C 1 114 ? 55.497 -18.815 28.465 1.00 71.53 112 ASP C N 1
ATOM 5889 C CA . ASP C 1 114 ? 54.478 -18.944 27.431 1.00 71.25 112 ASP C CA 1
ATOM 5890 C C . ASP C 1 114 ? 53.083 -19.070 28.045 1.00 70.53 112 ASP C C 1
ATOM 5891 O O . ASP C 1 114 ? 52.072 -18.888 27.363 1.00 70.51 112 ASP C O 1
ATOM 5896 N N . GLY C 1 115 ? 53.039 -19.380 29.337 1.00 69.90 113 GLY C N 1
ATOM 5897 C CA . GLY C 1 115 ? 51.768 -19.528 30.020 1.00 69.40 113 GLY C CA 1
ATOM 5898 C C . GLY C 1 115 ? 51.046 -18.217 30.282 1.00 69.32 113 GLY C C 1
ATOM 5899 O O . GLY C 1 115 ? 50.241 -18.122 31.209 1.00 69.45 113 GLY C O 1
ATOM 5900 N N . ALA C 1 116 ? 51.336 -17.201 29.475 1.00 68.40 114 ALA C N 1
ATOM 5901 C CA . ALA C 1 116 ? 50.691 -15.900 29.621 1.00 66.84 114 ALA C CA 1
ATOM 5902 C C . ALA C 1 116 ? 49.539 -15.837 28.630 1.00 65.86 114 ALA C C 1
ATOM 5903 O O . ALA C 1 116 ? 48.666 -14.974 28.720 1.00 66.09 114 ALA C O 1
ATOM 5905 N N . SER C 1 117 ? 49.551 -16.765 27.681 1.00 64.80 115 SER C N 1
ATOM 5906 C CA . SER C 1 117 ? 48.522 -16.847 26.655 1.00 63.79 115 SER C CA 1
ATOM 5907 C C . SER C 1 117 ? 47.192 -17.275 27.257 1.00 62.57 115 SER C C 1
ATOM 5908 O O . SER C 1 117 ? 46.138 -17.085 26.652 1.00 62.66 115 SER C O 1
ATOM 5911 N N . LYS C 1 118 ? 47.249 -17.848 28.455 1.00 61.25 116 LYS C N 1
ATOM 5912 C CA . LYS C 1 118 ? 46.053 -18.320 29.144 1.00 60.46 116 LYS C CA 1
ATOM 5913 C C . LYS C 1 118 ? 45.481 -17.255 30.085 1.00 59.77 116 LYS C C 1
ATOM 5914 O O . LYS C 1 118 ? 44.445 -17.468 30.722 1.00 60.12 116 LYS C O 1
ATOM 5920 N N . VAL C 1 119 ? 46.152 -16.110 30.164 1.00 57.67 117 VAL C N 1
ATOM 5921 C CA . VAL C 1 119 ? 45.719 -15.032 31.048 1.00 55.30 117 VAL C CA 1
ATOM 5922 C C . VAL C 1 119 ? 44.993 -13.895 30.340 1.00 54.10 117 VAL C C 1
ATOM 5923 O O . VAL C 1 119 ? 45.426 -13.413 29.293 1.00 54.69 117 VAL C O 1
ATOM 5935 N N . LEU C 1 121 ? 43.167 -9.997 30.861 1.00 45.85 119 LEU C N 1
ATOM 5936 C CA . LEU C 1 121 ? 43.196 -8.824 31.722 1.00 43.73 119 LEU C CA 1
ATOM 5937 C C . LEU C 1 121 ? 41.841 -8.136 31.862 1.00 42.96 119 LEU C C 1
ATOM 5938 O O . LEU C 1 121 ? 41.100 -7.984 30.891 1.00 42.56 119 LEU C O 1
ATOM 5943 N N . GLY C 1 122 ? 41.538 -7.720 33.090 1.00 41.51 120 GLY C N 1
ATOM 5944 C CA . GLY C 1 122 ? 40.265 -7.091 33.380 1.00 39.10 120 GLY C CA 1
ATOM 5945 C C . GLY C 1 122 ? 40.057 -5.641 32.996 1.00 36.90 120 GLY C C 1
ATOM 5946 O O . GLY C 1 122 ? 39.647 -4.839 33.835 1.00 36.47 120 GLY C O 1
ATOM 5947 N N . PHE C 1 123 ? 40.347 -5.298 31.743 1.00 36.37 121 PHE C N 1
ATOM 5948 C CA . PHE C 1 123 ? 40.136 -3.936 31.256 1.00 33.95 121 PHE C CA 1
ATOM 5949 C C . PHE C 1 123 ? 38.684 -3.937 30.780 1.00 32.63 121 PHE C C 1
ATOM 5950 O O . PHE C 1 123 ? 38.401 -3.988 29.583 1.00 30.76 121 PHE C O 1
ATOM 5958 N N . ASN C 1 124 ? 37.772 -3.897 31.746 1.00 31.26 122 ASN C N 1
ATOM 5959 C CA . ASN C 1 124 ? 36.342 -3.951 31.480 1.00 31.30 122 ASN C CA 1
ATOM 5960 C C . ASN C 1 124 ? 35.761 -2.930 30.499 1.00 30.25 122 ASN C C 1
ATOM 5961 O O . ASN C 1 124 ? 34.817 -3.246 29.768 1.00 29.71 122 ASN C O 1
ATOM 5966 N N . ARG C 1 125 ? 36.317 -1.722 30.466 1.00 29.45 123 ARG C N 1
ATOM 5967 C CA . ARG C 1 125 ? 35.795 -0.682 29.575 1.00 28.59 123 ARG C CA 1
ATOM 5968 C C . ARG C 1 125 ? 35.686 -1.125 28.121 1.00 28.39 123 ARG C C 1
ATOM 5969 O O . ARG C 1 125 ? 34.779 -0.696 27.413 1.00 27.22 123 ARG C O 1
ATOM 5977 N N . ARG C 1 126 ? 36.597 -1.986 27.678 1.00 27.76 124 ARG C N 1
ATOM 5978 C CA . ARG C 1 126 ? 36.576 -2.480 26.304 1.00 27.10 124 ARG C CA 1
ATOM 5979 C C . ARG C 1 126 ? 35.290 -3.252 26.030 1.00 26.88 124 ARG C C 1
ATOM 5980 O O . ARG C 1 126 ? 34.888 -3.430 24.876 1.00 26.33 124 ARG C O 1
ATOM 5988 N N . PHE C 1 127 ? 34.651 -3.716 27.095 1.00 26.66 125 PHE C N 1
ATOM 5989 C CA . PHE C 1 127 ? 33.442 -4.515 26.948 1.00 28.66 125 PHE C CA 1
ATOM 5990 C C . PHE C 1 127 ? 32.132 -3.749 27.111 1.00 28.54 125 PHE C C 1
ATOM 5991 O O . PHE C 1 127 ? 31.048 -4.316 26.974 1.00 28.71 125 PHE C O 1
ATOM 5999 N N . ASP C 1 128 ? 32.233 -2.459 27.402 1.00 28.44 126 ASP C N 1
ATOM 6000 C CA . ASP C 1 128 ? 31.046 -1.627 27.529 1.00 28.15 126 ASP C CA 1
ATOM 6001 C C . ASP C 1 128 ? 30.373 -1.637 26.153 1.00 27.95 126 ASP C C 1
ATOM 6002 O O . ASP C 1 128 ? 31.038 -1.469 25.135 1.00 28.11 126 ASP C O 1
ATOM 6007 N N . PRO C 1 129 ? 29.048 -1.845 26.103 1.00 26.93 127 PRO C N 1
ATOM 6008 C CA . PRO C 1 129 ? 28.347 -1.870 24.814 1.00 26.31 127 PRO C CA 1
ATOM 6009 C C . PRO C 1 129 ? 28.580 -0.632 23.948 1.00 24.75 127 PRO C C 1
ATOM 6010 O O . PRO C 1 129 ? 28.758 -0.758 22.740 1.00 24.62 127 PRO C O 1
ATOM 6014 N N . SER C 1 130 ? 28.589 0.552 24.559 1.00 23.06 128 SER C N 1
ATOM 6015 C CA . SER C 1 130 ? 28.810 1.786 23.807 1.00 22.71 128 SER C CA 1
ATOM 6016 C C . SER C 1 130 ? 30.226 1.877 23.239 1.00 22.61 128 SER C C 1
ATOM 6017 O O . SER C 1 130 ? 30.403 2.039 22.034 1.00 22.83 128 SER C O 1
ATOM 6020 N N . PHE C 1 131 ? 31.237 1.773 24.095 1.00 23.79 129 PHE C N 1
ATOM 6021 C CA . PHE C 1 131 ? 32.617 1.846 23.613 1.00 24.50 129 PHE C CA 1
ATOM 6022 C C . PHE C 1 131 ? 32.922 0.723 22.624 1.00 24.55 129 PHE C C 1
ATOM 6023 O O . PHE C 1 131 ? 33.569 0.954 21.606 1.00 23.75 129 PHE C O 1
ATOM 6031 N N . ALA C 1 132 ? 32.443 -0.484 22.919 1.00 24.38 130 ALA C N 1
ATOM 6032 C CA . ALA C 1 132 ? 32.679 -1.638 22.053 1.00 24.34 130 ALA C CA 1
ATOM 6033 C C . ALA C 1 132 ? 32.010 -1.458 20.699 1.00 24.50 130 ALA C C 1
ATOM 6034 O O . ALA C 1 132 ? 32.563 -1.837 19.667 1.00 25.01 130 ALA C O 1
ATOM 6036 N N . ALA C 1 133 ? 30.809 -0.889 20.704 1.00 24.87 131 ALA C N 1
ATOM 6037 C CA . ALA C 1 133 ? 30.087 -0.656 19.460 1.00 23.69 131 ALA C CA 1
ATOM 6038 C C . ALA C 1 133 ? 30.899 0.307 18.596 1.00 24.27 131 ALA C C 1
ATOM 6039 O O . ALA C 1 133 ? 31.077 0.075 17.400 1.00 24.00 131 ALA C O 1
ATOM 6041 N N . ILE C 1 134 ? 31.401 1.377 19.208 1.00 23.21 132 ILE C N 1
ATOM 6042 C CA . ILE C 1 134 ? 32.201 2.367 18.489 1.00 24.37 132 ILE C CA 1
ATOM 6043 C C . ILE C 1 134 ? 33.447 1.709 17.887 1.00 25.71 132 ILE C C 1
ATOM 6044 O O . ILE C 1 134 ? 33.765 1.918 16.712 1.00 25.97 132 ILE C O 1
ATOM 6049 N N . ASN C 1 135 ? 34.149 0.918 18.696 1.00 25.48 133 ASN C N 1
ATOM 6050 C CA . ASN C 1 135 ? 35.347 0.221 18.227 1.00 26.09 133 ASN C CA 1
ATOM 6051 C C . ASN C 1 135 ? 35.019 -0.641 17.008 1.00 25.62 133 ASN C C 1
ATOM 6052 O O . ASN C 1 135 ? 35.657 -0.523 15.958 1.00 24.99 133 ASN C O 1
ATOM 6057 N N . ALA C 1 136 ? 34.010 -1.497 17.146 1.00 25.90 134 ALA C N 1
ATOM 6058 C CA . ALA C 1 136 ? 33.598 -2.379 16.059 1.00 26.72 134 ALA C CA 1
ATOM 6059 C C . ALA C 1 136 ? 33.132 -1.619 14.816 1.00 27.68 134 ALA C C 1
ATOM 6060 O O . ALA C 1 136 ? 33.444 -2.006 13.692 1.00 29.25 134 ALA C O 1
ATOM 6062 N N . ARG C 1 137 ? 32.382 -0.541 15.009 1.00 28.18 135 ARG C N 1
ATOM 6063 C CA . ARG C 1 137 ? 31.893 0.232 13.874 1.00 27.99 135 ARG C CA 1
ATOM 6064 C C . ARG C 1 137 ? 33.039 0.969 13.188 1.00 28.00 135 ARG C C 1
ATOM 6065 O O . ARG C 1 137 ? 33.023 1.146 11.970 1.00 27.47 135 ARG C O 1
ATOM 6073 N N . VAL C 1 138 ? 34.030 1.396 13.964 1.00 26.88 136 VAL C N 1
ATOM 6074 C CA . VAL C 1 138 ? 35.180 2.070 13.381 1.00 27.18 136 VAL C CA 1
ATOM 6075 C C . VAL C 1 138 ? 35.934 1.031 12.548 1.00 28.81 136 VAL C C 1
ATOM 6076 O O . VAL C 1 138 ? 36.340 1.305 11.419 1.00 28.16 136 VAL C O 1
ATOM 6080 N N . ALA C 1 139 ? 36.095 -0.167 13.108 1.00 29.30 137 ALA C N 1
ATOM 6081 C CA . ALA C 1 139 ? 36.799 -1.253 12.424 1.00 31.79 137 ALA C CA 1
ATOM 6082 C C . ALA C 1 139 ? 36.048 -1.713 11.180 1.00 32.51 137 ALA C C 1
ATOM 6083 O O . ALA C 1 139 ? 36.624 -2.354 10.305 1.00 32.37 137 ALA C O 1
ATOM 6085 N N . ASN C 1 140 ? 34.763 -1.385 11.108 1.00 33.40 138 ASN C N 1
ATOM 6086 C CA . ASN C 1 140 ? 33.948 -1.766 9.964 1.00 33.34 138 ASN C CA 1
ATOM 6087 C C . ASN C 1 140 ? 33.984 -0.656 8.914 1.00 33.93 138 ASN C C 1
ATOM 6088 O O . ASN C 1 140 ? 33.182 -0.644 7.979 1.00 33.44 138 ASN C O 1
ATOM 6093 N N . GLN C 1 141 ? 34.910 0.284 9.089 1.00 34.13 139 GLN C N 1
ATOM 6094 C CA . GLN C 1 141 ? 35.081 1.385 8.145 1.00 35.70 139 GLN C CA 1
ATOM 6095 C C . GLN C 1 141 ? 33.922 2.381 8.098 1.00 34.93 139 GLN C C 1
ATOM 6096 O O . GLN C 1 141 ? 33.810 3.142 7.140 1.00 35.20 139 GLN C O 1
ATOM 6102 N N . GLU C 1 142 ? 33.070 2.394 9.119 1.00 33.41 140 GLU C N 1
ATOM 6103 C CA . GLU C 1 142 ? 31.921 3.299 9.121 1.00 32.73 140 GLU C CA 1
ATOM 6104 C C . GLU C 1 142 ? 32.253 4.801 9.063 1.00 30.87 140 GLU C C 1
ATOM 6105 O O . GLU C 1 142 ? 31.457 5.603 8.575 1.00 28.54 140 GLU C O 1
ATOM 6111 N N . ILE C 1 143 ? 33.421 5.189 9.554 1.00 29.64 141 ILE C N 1
ATOM 6112 C CA . ILE C 1 143 ? 33.798 6.594 9.501 1.00 29.07 141 ILE C CA 1
ATOM 6113 C C . ILE C 1 143 ? 35.134 6.792 8.791 1.00 28.50 141 ILE C C 1
ATOM 6114 O O . ILE C 1 143 ? 35.828 7.779 9.023 1.00 27.80 141 ILE C O 1
ATOM 6119 N N . GLY C 1 144 ? 35.481 5.848 7.917 1.00 28.38 142 GLY C N 1
ATOM 6120 C CA . GLY C 1 144 ? 36.726 5.947 7.174 1.00 26.72 142 GLY C CA 1
ATOM 6121 C C . GLY C 1 144 ? 37.942 5.584 7.999 1.00 25.81 142 GLY C C 1
ATOM 6122 O O . GLY C 1 144 ? 37.847 4.772 8.906 1.00 24.09 142 GLY C O 1
ATOM 6123 N N . ASN C 1 145 ? 39.085 6.186 7.683 1.00 27.97 143 ASN C N 1
ATOM 6124 C CA . ASN C 1 145 ? 40.322 5.907 8.407 1.00 27.19 143 ASN C CA 1
ATOM 6125 C C . ASN C 1 145 ? 40.369 6.698 9.701 1.00 26.42 143 ASN C C 1
ATOM 6126 O O . ASN C 1 145 ? 40.215 7.922 9.700 1.00 25.48 143 ASN C O 1
ATOM 6131 N N . LEU C 1 146 ? 40.589 5.996 10.806 1.00 25.58 144 LEU C N 1
ATOM 6132 C CA . LEU C 1 146 ? 40.672 6.638 12.110 1.00 23.51 144 LEU C CA 1
ATOM 6133 C C . LEU C 1 146 ? 41.839 7.612 12.150 1.00 24.43 144 LEU C C 1
ATOM 6134 O O . LEU C 1 146 ? 42.967 7.250 11.816 1.00 22.69 144 LEU C O 1
ATOM 6139 N N . GLU C 1 147 ? 41.573 8.842 12.583 1.00 23.70 145 GLU C N 1
ATOM 6140 C CA . GLU C 1 147 ? 42.608 9.866 12.657 1.00 24.73 145 GLU C CA 1
ATOM 6141 C C . GLU C 1 147 ? 42.781 10.470 14.044 1.00 26.15 145 GLU C C 1
ATOM 6142 O O . GLU C 1 147 ? 43.886 10.870 14.419 1.00 27.54 145 GLU C O 1
ATOM 6148 N N . GLN C 1 148 ? 41.696 10.544 14.806 1.00 26.59 146 GLN C N 1
ATOM 6149 C CA . GLN C 1 148 ? 41.757 11.104 16.151 1.00 26.63 146 GLN C CA 1
ATOM 6150 C C . GLN C 1 148 ? 40.882 10.331 17.120 1.00 27.33 146 GLN C C 1
ATOM 6151 O O . GLN C 1 148 ? 39.821 9.817 16.754 1.00 29.29 146 GLN C O 1
ATOM 6157 N N . LEU C 1 149 ? 41.333 10.264 18.365 1.00 25.33 147 LEU C N 1
ATOM 6158 C CA . LEU C 1 149 ? 40.599 9.593 19.416 1.00 25.85 147 LEU C CA 1
ATOM 6159 C C . LEU C 1 149 ? 40.745 10.467 20.655 1.00 26.02 147 LEU C C 1
ATOM 6160 O O . LEU C 1 149 ? 41.855 10.672 21.147 1.00 27.11 147 LEU C O 1
ATOM 6165 N N . VAL C 1 150 ? 39.627 11.008 21.134 1.00 24.80 148 VAL C N 1
ATOM 6166 C CA . VAL C 1 150 ? 39.637 11.868 22.315 1.00 23.86 148 VAL C CA 1
ATOM 6167 C C . VAL C 1 150 ? 38.864 11.156 23.413 1.00 24.30 148 VAL C C 1
ATOM 6168 O O . VAL C 1 150 ? 37.697 10.793 23.237 1.00 24.72 148 VAL C O 1
ATOM 6172 N N . ILE C 1 151 ? 39.540 10.956 24.540 1.00 24.58 149 ILE C N 1
ATOM 6173 C CA . ILE C 1 151 ? 38.981 10.257 25.687 1.00 24.60 149 ILE C CA 1
ATOM 6174 C C . ILE C 1 151 ? 39.003 11.166 26.913 1.00 26.09 149 ILE C C 1
ATOM 6175 O O . ILE C 1 151 ? 40.053 11.680 27.302 1.00 28.78 149 ILE C O 1
ATOM 6180 N N . ILE C 1 152 ? 37.834 11.379 27.505 1.00 24.45 150 ILE C N 1
ATOM 6181 C CA . ILE C 1 152 ? 37.722 12.227 28.682 1.00 23.30 150 ILE C CA 1
ATOM 6182 C C . ILE C 1 152 ? 37.187 11.403 29.843 1.00 24.37 150 ILE C C 1
ATOM 6183 O O . ILE C 1 152 ? 36.044 10.933 29.813 1.00 23.26 150 ILE C O 1
ATOM 6188 N N . SER C 1 153 ? 38.040 11.220 30.849 1.00 24.05 151 SER C N 1
ATOM 6189 C CA . SER C 1 153 ? 37.717 10.467 32.051 1.00 23.09 151 SER C CA 1
ATOM 6190 C C . SER C 1 153 ? 37.911 11.382 33.262 1.00 23.10 151 SER C C 1
ATOM 6191 O O . SER C 1 153 ? 38.924 12.068 33.378 1.00 23.53 151 SER C O 1
ATOM 6194 N N . ARG C 1 154 ? 36.926 11.409 34.151 1.00 24.54 152 ARG C N 1
ATOM 6195 C CA . ARG C 1 154 ? 37.009 12.241 35.348 1.00 25.00 152 ARG C CA 1
ATOM 6196 C C . ARG C 1 154 ? 36.320 11.554 36.521 1.00 27.13 152 ARG C C 1
ATOM 6197 O O . ARG C 1 154 ? 35.092 11.396 36.524 1.00 27.66 152 ARG C O 1
ATOM 6205 N N . ASP C 1 155 ? 37.104 11.136 37.512 1.00 28.03 153 ASP C N 1
ATOM 6206 C CA . ASP C 1 155 ? 36.545 10.471 38.687 1.00 29.20 153 ASP C CA 1
ATOM 6207 C C . ASP C 1 155 ? 35.774 11.487 39.519 1.00 29.44 153 ASP C C 1
ATOM 6208 O O . ASP C 1 155 ? 36.128 12.663 39.563 1.00 30.10 153 ASP C O 1
ATOM 6213 N N . PRO C 1 156 ? 34.710 11.040 40.196 1.00 28.40 154 PRO C N 1
ATOM 6214 C CA . PRO C 1 156 ? 33.890 11.926 41.029 1.00 29.80 154 PRO C CA 1
ATOM 6215 C C . PRO C 1 156 ? 34.693 12.721 42.065 1.00 31.84 154 PRO C C 1
ATOM 6216 O O . PRO C 1 156 ? 34.457 13.917 42.267 1.00 30.02 154 PRO C O 1
ATOM 6220 N N . ALA C 1 157 ? 35.639 12.049 42.715 1.00 33.85 155 ALA C N 1
ATOM 6221 C CA . ALA C 1 157 ? 36.472 12.677 43.736 1.00 36.26 155 ALA C CA 1
ATOM 6222 C C . ALA C 1 157 ? 37.692 11.811 44.013 1.00 37.93 155 ALA C C 1
ATOM 6223 O O . ALA C 1 157 ? 37.757 10.661 43.576 1.00 38.48 155 ALA C O 1
ATOM 6225 N N . PRO C 1 158 ? 38.682 12.353 44.738 1.00 39.01 156 PRO C N 1
ATOM 6226 C CA . PRO C 1 158 ? 39.886 11.573 45.044 1.00 41.06 156 PRO C CA 1
ATOM 6227 C C . PRO C 1 158 ? 39.584 10.431 46.006 1.00 42.88 156 PRO C C 1
ATOM 6228 O O . PRO C 1 158 ? 38.602 10.474 46.748 1.00 43.53 156 PRO C O 1
ATOM 6232 N N . ALA C 1 159 ? 40.432 9.410 45.982 1.00 45.04 157 ALA C N 1
ATOM 6233 C CA . ALA C 1 159 ? 40.277 8.263 46.862 1.00 47.24 157 ALA C CA 1
ATOM 6234 C C . ALA C 1 159 ? 40.952 8.615 48.194 1.00 49.08 157 ALA C C 1
ATOM 6235 O O . ALA C 1 159 ? 41.694 9.598 48.275 1.00 48.73 157 ALA C O 1
ATOM 6237 N N . PRO C 1 160 ? 40.692 7.831 49.256 1.00 50.72 158 PRO C N 1
ATOM 6238 C CA . PRO C 1 160 ? 41.284 8.078 50.578 1.00 52.85 158 PRO C CA 1
ATOM 6239 C C . PRO C 1 160 ? 42.805 8.257 50.556 1.00 54.45 158 PRO C C 1
ATOM 6240 O O . PRO C 1 160 ? 43.497 7.663 49.730 1.00 54.46 158 PRO C O 1
ATOM 6244 N N . LYS C 1 161 ? 43.310 9.078 51.474 1.00 56.23 159 LYS C N 1
ATOM 6245 C CA . LYS C 1 161 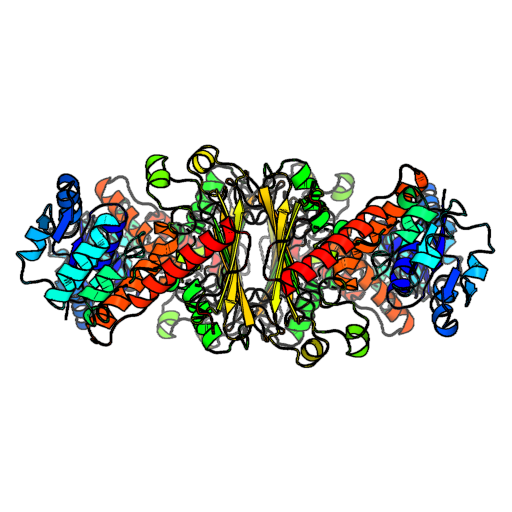? 44.741 9.369 51.571 1.00 58.30 159 LYS C CA 1
ATOM 6246 C C . LYS C 1 161 ? 45.656 8.150 51.473 1.00 59.39 159 LYS C C 1
ATOM 6247 O O . LYS C 1 161 ? 46.698 8.209 50.817 1.00 59.41 159 LYS C O 1
ATOM 6253 N N . ASP C 1 162 ? 45.280 7.054 52.128 1.00 59.95 160 ASP C N 1
ATOM 6254 C CA . ASP C 1 162 ? 46.099 5.844 52.103 1.00 60.91 160 ASP C CA 1
ATOM 6255 C C . ASP C 1 162 ? 46.169 5.195 50.727 1.00 60.72 160 ASP C C 1
ATOM 6256 O O . ASP C 1 162 ? 47.205 4.650 50.342 1.00 60.82 160 ASP C O 1
ATOM 6261 N N . TYR C 1 163 ? 45.066 5.246 49.988 1.00 60.18 161 TYR C N 1
ATOM 6262 C CA . TYR C 1 163 ? 45.034 4.662 48.655 1.00 59.57 161 TYR C CA 1
ATOM 6263 C C . TYR C 1 163 ? 45.933 5.470 47.720 1.00 58.32 161 TYR C C 1
ATOM 6264 O O . TYR C 1 163 ? 46.685 4.907 46.923 1.00 57.24 161 TYR C O 1
ATOM 6273 N N . ILE C 1 164 ? 45.853 6.793 47.835 1.00 57.63 162 ILE C N 1
ATOM 6274 C CA . ILE C 1 164 ? 46.652 7.689 47.007 1.00 56.77 162 ILE C CA 1
ATOM 6275 C C . ILE C 1 164 ? 48.139 7.466 47.238 1.00 56.06 162 ILE C C 1
ATOM 6276 O O . ILE C 1 164 ? 48.941 7.590 46.316 1.00 56.28 162 ILE C O 1
ATOM 6281 N N . ALA C 1 165 ? 48.503 7.135 48.473 1.00 56.11 163 ALA C N 1
ATOM 6282 C CA . ALA C 1 165 ? 49.901 6.895 48.821 1.00 55.08 163 ALA C CA 1
ATOM 6283 C C . ALA C 1 165 ? 50.449 5.650 48.127 1.00 53.66 163 ALA C C 1
ATOM 6284 O O . ALA C 1 165 ? 51.556 5.668 47.592 1.00 53.72 163 ALA C O 1
ATOM 6286 N N . GLY C 1 166 ? 49.671 4.573 48.126 1.00 52.17 164 GLY C N 1
ATOM 6287 C CA . GLY C 1 166 ? 50.129 3.351 47.493 1.00 50.85 164 GLY C CA 1
ATOM 6288 C C . GLY C 1 166 ? 49.553 3.086 46.115 1.00 49.91 164 GLY C C 1
ATOM 6289 O O . GLY C 1 166 ? 49.615 1.958 45.621 1.00 50.44 164 GLY C O 1
ATOM 6290 N N . SER C 1 167 ? 49.004 4.118 45.483 1.00 48.23 165 SER C N 1
ATOM 6291 C CA . SER C 1 167 ? 48.411 3.952 44.160 1.00 46.72 165 SER C CA 1
ATOM 6292 C C . SER C 1 167 ? 49.454 3.856 43.053 1.00 45.41 165 SER C C 1
ATOM 6293 O O . SER C 1 167 ? 49.286 3.092 42.103 1.00 45.19 165 SER C O 1
ATOM 6296 N N . GLY C 1 168 ? 50.530 4.628 43.176 1.00 44.56 166 GLY C N 1
ATOM 6297 C CA . GLY C 1 168 ? 51.571 4.612 42.162 1.00 40.89 166 GLY C CA 1
ATOM 6298 C C . GLY C 1 168 ? 51.426 5.767 41.182 1.00 40.32 166 GLY C C 1
ATOM 6299 O O . GLY C 1 168 ? 52.032 5.771 40.109 1.00 39.13 166 GLY C O 1
ATOM 6300 N N . GLY C 1 169 ? 50.606 6.749 41.545 1.00 37.84 167 GLY C N 1
ATOM 6301 C CA . GLY C 1 169 ? 50.417 7.897 40.678 1.00 36.86 167 GLY C CA 1
ATOM 6302 C C . GLY C 1 169 ? 49.236 7.812 39.729 1.00 35.28 167 GLY C C 1
ATOM 6303 O O . GLY C 1 169 ? 48.815 6.730 39.308 1.00 34.55 167 GLY C O 1
ATOM 6304 N N . ILE C 1 170 ? 48.715 8.977 39.369 1.00 34.89 168 ILE C N 1
ATOM 6305 C CA . ILE C 1 170 ? 47.563 9.061 38.483 1.00 33.50 168 ILE C CA 1
ATOM 6306 C C . ILE C 1 170 ? 47.721 8.255 37.192 1.00 33.45 168 ILE C C 1
ATOM 6307 O O . ILE C 1 170 ? 46.760 7.652 36.715 1.00 33.22 168 ILE C O 1
ATOM 6312 N N . PHE C 1 171 ? 48.930 8.226 36.640 1.00 32.99 169 PHE C N 1
ATOM 6313 C CA . PHE C 1 171 ? 49.184 7.490 35.403 1.00 32.70 169 PHE C CA 1
ATOM 6314 C C . PHE C 1 171 ? 49.049 5.983 35.560 1.00 34.26 169 PHE C C 1
ATOM 6315 O O . PHE C 1 171 ? 48.525 5.309 34.674 1.00 33.55 169 PHE C O 1
ATOM 6323 N N . ARG C 1 172 ? 49.522 5.457 36.687 1.00 34.86 170 ARG C N 1
ATOM 6324 C CA . ARG C 1 172 ? 49.454 4.025 36.936 1.00 35.01 170 ARG C CA 1
ATOM 6325 C C . ARG C 1 172 ? 48.087 3.593 37.450 1.00 33.89 170 ARG C C 1
ATOM 6326 O O . ARG C 1 172 ? 47.612 2.502 37.130 1.00 32.74 170 ARG C O 1
ATOM 6334 N N . ASP C 1 173 ? 47.456 4.460 38.235 1.00 33.09 171 ASP C N 1
ATOM 6335 C CA . ASP C 1 173 ? 46.168 4.149 38.837 1.00 33.53 171 ASP C CA 1
ATOM 6336 C C . ASP C 1 173 ? 44.935 4.487 38.011 1.00 33.18 171 ASP C C 1
ATOM 6337 O O . ASP C 1 173 ? 43.973 3.724 37.990 1.00 33.29 171 ASP C O 1
ATOM 6350 N N . THR C 1 175 ? 44.913 6.845 34.531 1.00 28.88 173 THR C N 1
ATOM 6351 C CA . THR C 1 175 ? 45.203 6.940 33.111 1.00 29.17 173 THR C CA 1
ATOM 6352 C C . THR C 1 175 ? 45.453 5.619 32.403 1.00 29.50 173 THR C C 1
ATOM 6353 O O . THR C 1 175 ? 45.241 5.513 31.197 1.00 30.54 173 THR C O 1
ATOM 6357 N N . ILE C 1 176 ? 45.901 4.613 33.143 1.00 29.93 174 ILE C N 1
ATOM 6358 C CA . ILE C 1 176 ? 46.194 3.327 32.530 1.00 30.56 174 ILE C CA 1
ATOM 6359 C C . ILE C 1 176 ? 45.000 2.710 31.800 1.00 29.62 174 ILE C C 1
ATOM 6360 O O . ILE C 1 176 ? 45.179 2.053 30.783 1.00 31.14 174 ILE C O 1
ATOM 6365 N N . HIS C 1 177 ? 43.788 2.917 32.306 1.00 30.37 175 HIS C N 1
ATOM 6366 C CA . HIS C 1 177 ? 42.597 2.385 31.645 1.00 29.24 175 HIS C CA 1
ATOM 6367 C C . HIS C 1 177 ? 42.409 3.042 30.268 1.00 28.44 175 HIS C C 1
ATOM 6368 O O . HIS C 1 177 ? 42.080 2.369 29.285 1.00 26.75 175 HIS C O 1
ATOM 6375 N N . ASP C 1 178 ? 42.622 4.354 30.199 1.00 26.83 176 ASP C N 1
ATOM 6376 C CA . ASP C 1 178 ? 42.477 5.085 28.940 1.00 27.07 176 ASP C CA 1
ATOM 6377 C C . ASP C 1 178 ? 43.585 4.714 27.959 1.00 26.76 176 ASP C C 1
ATOM 6378 O O . ASP C 1 178 ? 43.380 4.708 26.742 1.00 23.76 176 ASP C O 1
ATOM 6383 N N . LEU C 1 179 ? 44.766 4.420 28.494 1.00 26.57 177 LEU C N 1
ATOM 6384 C CA . LEU C 1 179 ? 45.895 4.043 27.656 1.00 27.64 177 LEU C CA 1
ATOM 6385 C C . LEU C 1 179 ? 45.580 2.734 26.939 1.00 27.77 177 LEU C C 1
ATOM 6386 O O . LEU C 1 179 ? 45.899 2.562 25.762 1.00 29.24 177 LEU C O 1
ATOM 6391 N N . ASP C 1 180 ? 44.931 1.819 27.648 1.00 27.78 178 ASP C N 1
ATOM 6392 C CA . ASP C 1 180 ? 44.556 0.546 27.057 1.00 29.18 178 ASP C CA 1
ATOM 6393 C C . ASP C 1 180 ? 43.445 0.767 26.035 1.00 29.68 178 ASP C C 1
ATOM 6394 O O . ASP C 1 180 ? 43.449 0.156 24.965 1.00 31.47 178 ASP C O 1
ATOM 6407 N N . ALA C 1 182 ? 43.012 3.303 24.333 1.00 25.44 180 ALA C N 1
ATOM 6408 C CA . ALA C 1 182 ? 43.677 3.885 23.176 1.00 25.65 180 ALA C CA 1
ATOM 6409 C C . ALA C 1 182 ? 44.241 2.755 22.314 1.00 25.55 180 ALA C C 1
ATOM 6410 O O . ALA C 1 182 ? 44.110 2.775 21.091 1.00 23.73 180 ALA C O 1
ATOM 6412 N N . ARG C 1 183 ? 44.852 1.758 22.955 1.00 26.31 181 ARG C N 1
ATOM 6413 C CA . ARG C 1 183 ? 45.411 0.623 22.216 1.00 28.59 181 ARG C CA 1
ATOM 6414 C C . ARG C 1 183 ? 44.307 -0.264 21.634 1.00 27.99 181 ARG C C 1
ATOM 6415 O O . ARG C 1 183 ? 44.502 -0.947 20.624 1.00 27.68 181 ARG C O 1
ATOM 6423 N N . PHE C 1 184 ? 43.144 -0.252 22.277 1.00 27.07 182 PHE C N 1
ATOM 6424 C CA . PHE C 1 184 ? 42.010 -1.026 21.795 1.00 26.73 182 PHE C CA 1
ATOM 6425 C C . PHE C 1 184 ? 41.668 -0.507 20.392 1.00 26.16 182 PHE C C 1
ATOM 6426 O O . PHE C 1 184 ? 41.171 -1.252 19.549 1.00 26.44 182 PHE C O 1
ATOM 6434 N N . PHE C 1 185 ? 41.963 0.770 20.149 1.00 26.92 183 PHE C N 1
ATOM 6435 C CA . PHE C 1 185 ? 41.705 1.408 18.853 1.00 27.67 183 PHE C CA 1
ATOM 6436 C C . PHE C 1 185 ? 42.947 1.459 17.966 1.00 28.92 183 PHE C C 1
ATOM 6437 O O . PHE C 1 185 ? 42.884 1.149 16.776 1.00 29.17 183 PHE C O 1
ATOM 6445 N N . VAL C 1 186 ? 44.069 1.864 18.550 1.00 30.31 184 VAL C N 1
ATOM 6446 C CA . VAL C 1 186 ? 45.328 1.962 17.824 1.00 32.06 184 VAL C CA 1
ATOM 6447 C C . VAL C 1 186 ? 46.367 1.171 18.617 1.00 32.41 184 VAL C C 1
ATOM 6448 O O . VAL C 1 186 ? 47.039 1.717 19.490 1.00 31.68 184 VAL C O 1
ATOM 6452 N N . PRO C 1 187 ? 46.492 -0.136 18.327 1.00 33.10 185 PRO C N 1
ATOM 6453 C CA . PRO C 1 187 ? 47.424 -1.065 18.980 1.00 34.78 185 PRO C CA 1
ATOM 6454 C C . PRO C 1 187 ? 48.880 -0.610 18.993 1.00 35.24 185 PRO C C 1
ATOM 6455 O O . PRO C 1 187 ? 49.585 -0.786 19.987 1.00 36.61 185 PRO C O 1
ATOM 6459 N N . ASN C 1 188 ? 49.319 -0.013 17.892 1.00 35.68 186 ASN C N 1
ATOM 6460 C CA . ASN C 1 188 ? 50.698 0.432 17.763 1.00 36.89 186 ASN C CA 1
ATOM 6461 C C . ASN C 1 188 ? 50.909 1.890 18.136 1.00 36.42 186 ASN C C 1
ATOM 6462 O O . ASN C 1 188 ? 50.438 2.782 17.445 1.00 36.86 186 ASN C O 1
ATOM 6467 N N . ILE C 1 189 ? 51.640 2.123 19.221 1.00 36.12 187 ILE C N 1
ATOM 6468 C CA . ILE C 1 189 ? 51.925 3.475 19.690 1.00 34.63 187 ILE C CA 1
ATOM 6469 C C . ILE C 1 189 ? 53.425 3.747 19.565 1.00 35.44 187 ILE C C 1
ATOM 6470 O O . ILE C 1 189 ? 54.248 2.986 20.081 1.00 35.49 187 ILE C O 1
ATOM 6475 N N . VAL C 1 190 ? 53.779 4.832 18.884 1.00 34.45 188 VAL C N 1
ATOM 6476 C CA . VAL C 1 190 ? 55.184 5.168 18.676 1.00 33.70 188 VAL C CA 1
ATOM 6477 C C . VAL C 1 190 ? 55.738 6.242 19.604 1.00 34.29 188 VAL C C 1
ATOM 6478 O O . VAL C 1 190 ? 56.888 6.154 20.031 1.00 36.13 188 VAL C O 1
ATOM 6482 N N . GLU C 1 191 ? 54.929 7.248 19.923 1.00 33.80 189 GLU C N 1
ATOM 6483 C CA . GLU C 1 191 ? 55.371 8.320 20.804 1.00 34.55 189 GLU C CA 1
ATOM 6484 C C . GLU C 1 191 ? 54.381 8.607 21.931 1.00 34.35 189 GLU C C 1
ATOM 6485 O O . GLU C 1 191 ? 53.185 8.335 21.814 1.00 33.91 189 GLU C O 1
ATOM 6491 N N . VAL C 1 192 ? 54.897 9.160 23.025 1.00 32.33 190 VAL C N 1
ATOM 6492 C CA . VAL C 1 192 ? 54.086 9.493 24.183 1.00 31.70 190 VAL C CA 1
ATOM 6493 C C . VAL C 1 192 ? 54.421 10.884 24.701 1.00 32.06 190 VAL C C 1
ATOM 6494 O O . VAL C 1 192 ? 55.590 11.248 24.826 1.00 31.97 190 VAL C O 1
ATOM 6498 N N . THR C 1 193 ? 53.384 11.658 24.999 1.00 31.31 191 THR C N 1
ATOM 6499 C CA . THR C 1 193 ? 53.552 13.009 25.520 1.00 31.18 191 THR C CA 1
ATOM 6500 C C . THR C 1 193 ? 52.551 13.187 26.656 1.00 33.02 191 THR C C 1
ATOM 6501 O O . THR C 1 193 ? 51.354 12.940 26.485 1.00 34.79 191 THR C O 1
ATOM 6505 N N . ALA C 1 194 ? 53.034 13.601 27.820 1.00 32.61 192 ALA C N 1
ATOM 6506 C CA . ALA C 1 194 ? 52.151 13.788 28.961 1.00 32.71 192 ALA C CA 1
ATOM 6507 C C . ALA C 1 194 ? 52.421 15.074 29.718 1.00 33.54 192 ALA C C 1
ATOM 6508 O O . ALA C 1 194 ? 53.561 15.523 29.841 1.00 34.09 192 ALA C O 1
ATOM 6510 N N . THR C 1 195 ? 51.354 15.661 30.235 1.00 33.36 193 THR C N 1
ATOM 6511 C CA . THR C 1 195 ? 51.463 16.891 30.989 1.00 34.27 193 THR C CA 1
ATOM 6512 C C . THR C 1 195 ? 50.619 16.734 32.243 1.00 35.29 193 THR C C 1
ATOM 6513 O O . THR C 1 195 ? 49.446 16.377 32.163 1.00 36.64 193 THR C O 1
ATOM 6517 N N . GLY C 1 196 ? 51.220 16.984 33.401 1.00 34.34 194 GLY C N 1
ATOM 6518 C CA . GLY C 1 196 ? 50.483 16.863 34.644 1.00 32.26 194 GLY C CA 1
ATOM 6519 C C . GLY C 1 196 ? 50.404 18.200 35.350 1.00 31.75 194 GLY C C 1
ATOM 6520 O O . GLY C 1 196 ? 51.184 19.104 35.060 1.00 31.80 194 GLY C O 1
ATOM 6521 N N . ALA C 1 197 ? 49.459 18.337 36.271 1.00 31.44 195 ALA C N 1
ATOM 6522 C CA . ALA C 1 197 ? 49.307 19.584 37.005 1.00 31.42 195 ALA C CA 1
ATOM 6523 C C . ALA C 1 197 ? 48.625 19.360 38.341 1.00 31.55 195 ALA C C 1
ATOM 6524 O O . ALA C 1 197 ? 48.112 18.275 38.613 1.00 30.48 195 ALA C O 1
ATOM 6526 N N . ASN C 1 198 ? 48.630 20.398 39.172 1.00 33.50 196 ASN C N 1
ATOM 6527 C CA . ASN C 1 198 ? 48.013 20.343 40.492 1.00 35.31 196 ASN C CA 1
ATOM 6528 C C . ASN C 1 198 ? 47.142 21.578 40.667 1.00 36.22 196 ASN C C 1
ATOM 6529 O O . ASN C 1 198 ? 47.655 22.696 40.768 1.00 36.55 196 ASN C O 1
ATOM 6534 N N . VAL C 1 199 ? 45.825 21.378 40.702 1.00 36.36 197 VAL C N 1
ATOM 6535 C CA . VAL C 1 199 ? 44.908 22.503 40.821 1.00 36.44 197 VAL C CA 1
ATOM 6536 C C . VAL C 1 199 ? 43.947 22.509 41.993 1.00 36.34 197 VAL C C 1
ATOM 6537 O O . VAL C 1 199 ? 43.387 23.557 42.307 1.00 38.17 197 VAL C O 1
ATOM 6541 N N . PHE C 1 200 ? 43.737 21.377 42.651 1.00 36.60 198 PHE C N 1
ATOM 6542 C CA . PHE C 1 200 ? 42.789 21.391 43.759 1.00 38.22 198 PHE C CA 1
ATOM 6543 C C . PHE C 1 200 ? 43.126 20.528 44.970 1.00 39.48 198 PHE C C 1
ATOM 6544 O O . PHE C 1 200 ? 42.799 20.894 46.093 1.00 39.74 198 PHE C O 1
ATOM 6552 N N . SER C 1 201 ? 43.769 19.389 44.751 1.00 41.49 199 SER C N 1
ATOM 6553 C CA . SER C 1 201 ? 44.084 18.497 45.856 1.00 43.39 199 SER C CA 1
ATOM 6554 C C . SER C 1 201 ? 45.445 18.717 46.506 1.00 45.74 199 SER C C 1
ATOM 6555 O O . SER C 1 201 ? 46.479 18.330 45.954 1.00 45.18 199 SER C O 1
ATOM 6558 N N . GLN C 1 202 ? 45.440 19.332 47.684 1.00 48.20 200 GLN C N 1
ATOM 6559 C CA . GLN C 1 202 ? 46.679 19.568 48.416 1.00 50.96 200 GLN C CA 1
ATOM 6560 C C . GLN C 1 202 ? 47.246 18.201 48.791 1.00 51.21 200 GLN C C 1
ATOM 6561 O O . GLN C 1 202 ? 48.458 17.979 48.765 1.00 51.34 200 GLN C O 1
ATOM 6567 N N . GLU C 1 203 ? 46.346 17.281 49.120 1.00 51.51 201 GLU C N 1
ATOM 6568 C CA . GLU C 1 203 ? 46.724 15.931 49.503 1.00 51.66 201 GLU C CA 1
ATOM 6569 C C . GLU C 1 203 ? 47.504 15.229 48.396 1.00 51.15 201 GLU C C 1
ATOM 6570 O O . GLU C 1 203 ? 48.508 14.572 48.661 1.00 51.92 201 GLU C O 1
ATOM 6576 N N . ILE C 1 204 ? 47.043 15.369 47.156 1.00 49.74 202 ILE C N 1
ATOM 6577 C CA . ILE C 1 204 ? 47.715 14.745 46.023 1.00 47.68 202 ILE C CA 1
ATOM 6578 C C . ILE C 1 204 ? 49.039 15.455 45.739 1.00 46.85 202 ILE C C 1
ATOM 6579 O O . ILE C 1 204 ? 49.990 14.850 45.247 1.00 45.27 202 ILE C O 1
ATOM 6584 N N . ALA C 1 205 ? 49.100 16.739 46.070 1.00 47.52 203 ALA C N 1
ATOM 6585 C CA . ALA C 1 205 ? 50.304 17.527 45.843 1.00 48.76 203 ALA C CA 1
ATOM 6586 C C . ALA C 1 205 ? 51.462 17.068 46.730 1.00 50.35 203 ALA C C 1
ATOM 6587 O O . ALA C 1 205 ? 52.581 16.887 46.251 1.00 49.96 203 ALA C O 1
ATOM 6589 N N . GLU C 1 206 ? 51.194 16.873 48.018 1.00 52.30 204 GLU C N 1
ATOM 6590 C CA . GLU C 1 206 ? 52.238 16.441 48.942 1.00 54.12 204 GLU C CA 1
ATOM 6591 C C . GLU C 1 206 ? 52.704 15.008 48.689 1.00 53.77 204 GLU C C 1
ATOM 6592 O O . GLU C 1 206 ? 53.692 14.564 49.271 1.00 54.38 204 GLU C O 1
ATOM 6598 N N . PHE C 1 207 ? 51.996 14.288 47.825 1.00 52.99 205 PHE C N 1
ATOM 6599 C CA . PHE C 1 207 ? 52.372 12.917 47.489 1.00 52.44 205 PHE C CA 1
ATOM 6600 C C . PHE C 1 207 ? 53.083 12.907 46.138 1.00 51.97 205 PHE C C 1
ATOM 6601 O O . PHE C 1 207 ? 53.305 11.850 45.542 1.00 51.67 205 PHE C O 1
ATOM 6609 N N . ASN C 1 208 ? 53.442 14.102 45.670 1.00 51.62 206 ASN C N 1
ATOM 6610 C CA . ASN C 1 208 ? 54.122 14.285 44.392 1.00 51.35 206 ASN C CA 1
ATOM 6611 C C . ASN C 1 208 ? 53.413 13.570 43.254 1.00 50.26 206 ASN C C 1
ATOM 6612 O O . ASN C 1 208 ? 54.030 12.855 42.461 1.00 49.42 206 ASN C O 1
ATOM 6617 N N . ASP C 1 209 ? 52.105 13.784 43.187 1.00 48.54 207 ASP C N 1
ATOM 6618 C CA . ASP C 1 209 ? 51.258 13.182 42.168 1.00 46.80 207 ASP C CA 1
ATOM 6619 C C . ASP C 1 209 ? 50.511 14.335 41.497 1.00 45.38 207 ASP C C 1
ATOM 6620 O O . ASP C 1 209 ? 50.634 15.486 41.922 1.00 45.84 207 ASP C O 1
ATOM 6625 N N . TYR C 1 210 ? 49.754 14.042 40.447 1.00 43.34 208 TYR C N 1
ATOM 6626 C CA . TYR C 1 210 ? 48.997 15.087 39.761 1.00 40.99 208 TYR C CA 1
ATOM 6627 C C . TYR C 1 210 ? 47.503 14.846 39.949 1.00 39.40 208 TYR C C 1
ATOM 6628 O O . TYR C 1 210 ? 47.070 13.706 40.119 1.00 38.39 208 TYR C O 1
ATOM 6637 N N . ASP C 1 211 ? 46.714 15.914 39.927 1.00 37.66 209 ASP C N 1
ATOM 6638 C CA . ASP C 1 211 ? 45.275 15.742 40.042 1.00 36.54 209 ASP C CA 1
ATOM 6639 C C . ASP C 1 211 ? 44.645 15.946 38.663 1.00 34.86 209 ASP C C 1
ATOM 6640 O O . ASP C 1 211 ? 43.456 15.705 38.476 1.00 35.36 209 ASP C O 1
ATOM 6645 N N . GLN C 1 212 ? 45.468 16.371 37.703 1.00 33.28 210 GLN C N 1
ATOM 6646 C CA . GLN C 1 212 ? 45.050 16.606 36.314 1.00 31.64 210 GLN C CA 1
ATOM 6647 C C . GLN C 1 212 ? 46.179 16.221 35.368 1.00 31.44 210 GLN C C 1
ATOM 6648 O O . GLN C 1 212 ? 47.326 16.591 35.610 1.00 30.41 210 GLN C O 1
ATOM 6654 N N . VAL C 1 213 ? 45.853 15.533 34.278 1.00 30.18 211 VAL C N 1
ATOM 6655 C CA . VAL C 1 213 ? 46.856 15.158 33.287 1.00 31.17 211 VAL C CA 1
ATOM 6656 C C . VAL C 1 213 ? 46.266 15.105 31.867 1.00 32.21 211 VAL C C 1
ATOM 6657 O O . VAL C 1 213 ? 45.073 14.847 31.687 1.00 31.91 211 VAL C O 1
ATOM 6661 N N . ILE C 1 214 ? 47.106 15.371 30.869 1.00 30.55 212 ILE C N 1
ATOM 6662 C CA . ILE C 1 214 ? 46.689 15.314 29.472 1.00 29.97 212 ILE C CA 1
ATOM 6663 C C . ILE C 1 214 ? 47.746 14.549 28.687 1.00 30.52 212 ILE C C 1
ATOM 6664 O O . ILE C 1 214 ? 48.919 14.931 28.650 1.00 31.66 212 ILE C O 1
ATOM 6669 N N . VAL C 1 215 ? 47.318 13.460 28.063 1.00 29.13 213 VAL C N 1
ATOM 6670 C CA . VAL C 1 215 ? 48.204 12.600 27.301 1.00 28.59 213 VAL C CA 1
ATOM 6671 C C . VAL C 1 215 ? 47.870 12.577 25.815 1.00 28.68 213 VAL C C 1
ATOM 6672 O O . VAL C 1 215 ? 46.710 12.447 25.430 1.00 27.93 213 VAL C O 1
ATOM 6676 N N . THR C 1 216 ? 48.901 12.711 24.985 1.00 28.22 214 THR C N 1
ATOM 6677 C CA . THR C 1 216 ? 48.746 12.666 23.541 1.00 27.43 214 THR C CA 1
ATOM 6678 C C . THR C 1 216 ? 49.683 11.580 23.045 1.00 27.74 214 THR C C 1
ATOM 6679 O O . THR C 1 216 ? 50.899 11.673 23.219 1.00 29.47 214 THR C O 1
ATOM 6683 N N . LEU C 1 217 ? 49.110 10.544 22.443 1.00 27.74 215 LEU C N 1
ATOM 6684 C CA . LEU C 1 217 ? 49.885 9.423 21.920 1.00 28.08 215 LEU C CA 1
ATOM 6685 C C . LEU C 1 217 ? 49.877 9.462 20.402 1.00 28.98 215 LEU C C 1
ATOM 6686 O O . LEU C 1 217 ? 48.850 9.759 19.796 1.00 29.65 215 LEU C O 1
ATOM 6691 N N . ARG C 1 218 ? 51.021 9.173 19.789 1.00 30.23 216 ARG C N 1
ATOM 6692 C CA . ARG C 1 218 ? 51.112 9.155 18.331 1.00 29.90 216 ARG C CA 1
ATOM 6693 C C . ARG C 1 218 ? 51.102 7.702 17.874 1.00 31.25 216 ARG C C 1
ATOM 6694 O O . ARG C 1 218 ? 51.940 6.905 18.298 1.00 32.34 216 ARG C O 1
ATOM 6702 N N . GLY C 1 219 ? 50.138 7.361 17.023 1.00 31.67 217 GLY C N 1
ATOM 6703 C CA . GLY C 1 219 ? 50.041 6.006 16.514 1.00 32.98 217 GLY C CA 1
ATOM 6704 C C . GLY C 1 219 ? 50.965 5.812 15.325 1.00 34.49 217 GLY C C 1
ATOM 6705 O O . GLY C 1 219 ? 51.374 6.787 14.689 1.00 34.96 217 GLY C O 1
ATOM 6706 N N . SER C 1 220 ? 51.283 4.559 15.012 1.00 34.92 218 SER C N 1
ATOM 6707 C CA . SER C 1 220 ? 52.182 4.245 13.904 1.00 34.99 218 SER C CA 1
ATOM 6708 C C . SER C 1 220 ? 51.805 4.862 12.556 1.00 36.52 218 SER C C 1
ATOM 6709 O O . SER C 1 220 ? 52.674 5.063 11.704 1.00 37.46 218 SER C O 1
ATOM 6712 N N . LYS C 1 221 ? 50.526 5.167 12.350 1.00 34.89 219 LYS C N 1
ATOM 6713 C CA . LYS C 1 221 ? 50.106 5.744 11.075 1.00 34.59 219 LYS C CA 1
ATOM 6714 C C . LYS C 1 221 ? 49.719 7.224 11.144 1.00 33.74 219 LYS C C 1
ATOM 6715 O O . LYS C 1 221 ? 49.076 7.744 10.234 1.00 32.89 219 LYS C O 1
ATOM 6721 N N . GLY C 1 222 ? 50.110 7.901 12.219 1.00 32.94 220 GLY C N 1
ATOM 6722 C CA . GLY C 1 222 ? 49.782 9.313 12.353 1.00 32.42 220 GLY C CA 1
ATOM 6723 C C . GLY C 1 222 ? 48.548 9.636 13.187 1.00 31.44 220 GLY C C 1
ATOM 6724 O O . GLY C 1 222 ? 48.147 10.796 13.268 1.00 30.67 220 GLY C O 1
ATOM 6725 N N . GLU C 1 223 ? 47.945 8.623 13.807 1.00 30.66 221 GLU C N 1
ATOM 6726 C CA . GLU C 1 223 ? 46.762 8.832 14.636 1.00 28.96 221 GLU C CA 1
ATOM 6727 C C . GLU C 1 223 ? 47.134 9.545 15.936 1.00 29.23 221 GLU C C 1
ATOM 6728 O O . GLU C 1 223 ? 48.081 9.158 16.612 1.00 29.61 221 GLU C O 1
ATOM 6734 N N . LEU C 1 224 ? 46.392 10.591 16.280 1.00 28.37 222 LEU C N 1
ATOM 6735 C CA . LEU C 1 224 ? 46.650 11.322 17.511 1.00 28.03 222 LEU C CA 1
ATOM 6736 C C . LEU C 1 224 ? 45.582 10.957 18.528 1.00 28.46 222 LEU C C 1
ATOM 6737 O O . LEU C 1 224 ? 44.398 11.220 18.312 1.00 29.10 222 LEU C O 1
ATOM 6742 N N . ILE C 1 225 ? 45.995 10.343 19.630 1.00 27.31 223 ILE C N 1
ATOM 6743 C CA . ILE C 1 225 ? 45.067 9.955 20.679 1.00 27.33 223 ILE C CA 1
ATOM 6744 C C . ILE C 1 225 ? 45.249 10.930 21.830 1.00 27.44 223 ILE C C 1
ATOM 6745 O O . ILE C 1 225 ? 46.350 11.099 22.362 1.00 26.19 223 ILE C O 1
ATOM 6750 N N . ASN C 1 226 ? 44.154 11.580 22.202 1.00 28.12 224 ASN C N 1
ATOM 6751 C CA . ASN C 1 226 ? 44.173 12.590 23.248 1.00 27.49 224 ASN C CA 1
ATOM 6752 C C . ASN C 1 226 ? 43.329 12.212 24.471 1.00 27.43 224 ASN C C 1
ATOM 6753 O O . ASN C 1 226 ? 42.106 12.119 24.394 1.00 28.23 224 ASN C O 1
ATOM 6758 N N . ILE C 1 227 ? 44.000 12.007 25.600 1.00 26.64 225 ILE C N 1
ATOM 6759 C CA . ILE C 1 227 ? 43.342 11.625 26.842 1.00 25.18 225 ILE C CA 1
ATOM 6760 C C . ILE C 1 227 ? 43.352 12.771 27.839 1.00 26.12 225 ILE C C 1
ATOM 6761 O O . ILE C 1 227 ? 44.363 13.446 28.009 1.00 27.48 225 ILE C O 1
ATOM 6766 N N . VAL C 1 228 ? 42.220 12.986 28.493 1.00 26.12 226 VAL C N 1
ATOM 6767 C CA . VAL C 1 228 ? 42.082 14.033 29.498 1.00 25.57 226 VAL C CA 1
ATOM 6768 C C . VAL C 1 228 ? 41.621 13.372 30.791 1.00 26.69 226 VAL C C 1
ATOM 6769 O O . VAL C 1 228 ? 40.652 12.611 30.787 1.00 27.35 226 VAL C O 1
ATOM 6773 N N . ASN C 1 229 ? 42.322 13.646 31.888 1.00 25.86 227 ASN C N 1
ATOM 6774 C CA . ASN C 1 229 ? 41.966 13.080 33.187 1.00 26.52 227 ASN C CA 1
ATOM 6775 C C . ASN C 1 229 ? 41.875 14.152 34.265 1.00 27.01 227 ASN C C 1
ATOM 6776 O O . ASN C 1 229 ? 42.508 15.204 34.179 1.00 28.08 227 ASN C O 1
ATOM 6781 N N . SER C 1 230 ? 41.079 13.872 35.283 1.00 27.37 228 SER C N 1
ATOM 6782 C CA . SER C 1 230 ? 40.936 14.774 36.406 1.00 29.62 228 SER C CA 1
ATOM 6783 C C . SER C 1 230 ? 40.544 13.916 37.593 1.00 29.99 228 SER C C 1
ATOM 6784 O O . SER C 1 230 ? 39.859 12.901 37.436 1.00 29.77 228 SER C O 1
ATOM 6787 N N . ARG C 1 231 ? 40.986 14.315 38.779 1.00 31.06 229 ARG C N 1
ATOM 6788 C CA . ARG C 1 231 ? 40.696 13.554 39.980 1.00 31.58 229 ARG C CA 1
ATOM 6789 C C . ARG C 1 231 ? 39.361 13.844 40.669 1.00 30.39 229 ARG C C 1
ATOM 6790 O O . ARG C 1 231 ? 39.048 13.236 41.690 1.00 30.85 229 ARG C O 1
ATOM 6798 N N . HIS C 1 232 ? 38.593 14.786 40.131 1.00 29.39 230 HIS C N 1
ATOM 6799 C CA . HIS C 1 232 ? 37.266 15.074 40.669 1.00 28.10 230 HIS C CA 1
ATOM 6800 C C . HIS C 1 232 ? 36.306 15.497 39.558 1.00 27.58 230 HIS C C 1
ATOM 6801 O O . HIS C 1 232 ? 36.725 15.860 38.459 1.00 25.90 230 HIS C O 1
ATOM 6808 N N . CYS C 1 233 ? 35.012 15.420 39.846 1.00 27.46 231 CYS C N 1
ATOM 6809 C CA . CYS C 1 233 ? 33.986 15.762 38.873 1.00 26.50 231 CYS C CA 1
ATOM 6810 C C . CYS C 1 233 ? 32.672 15.921 39.614 1.00 25.75 231 CYS C C 1
ATOM 6811 O O . CYS C 1 233 ? 32.129 14.955 40.143 1.00 26.14 231 CYS C O 1
ATOM 6814 N N . SER C 1 234 ? 32.149 17.138 39.628 1.00 24.55 232 SER C N 1
ATOM 6815 C CA . SER C 1 234 ? 30.928 17.421 40.356 1.00 26.35 232 SER C CA 1
ATOM 6816 C C . SER C 1 234 ? 29.665 16.735 39.852 1.00 25.57 232 SER C C 1
ATOM 6817 O O . SER C 1 234 ? 28.783 16.436 40.649 1.00 26.19 232 SER C O 1
ATOM 6820 N N . TYR C 1 235 ? 29.578 16.472 38.550 1.00 24.48 233 TYR C N 1
ATOM 6821 C CA . TYR C 1 235 ? 28.369 15.861 37.991 1.00 22.77 233 TYR C CA 1
ATOM 6822 C C . TYR C 1 235 ? 28.339 14.347 37.899 1.00 21.67 233 TYR C C 1
ATOM 6823 O O . TYR C 1 235 ? 27.318 13.783 37.517 1.00 21.10 233 TYR C O 1
ATOM 6832 N N . GLY C 1 236 ? 29.443 13.690 38.242 1.00 22.31 234 GLY C N 1
ATOM 6833 C CA . GLY C 1 236 ? 29.465 12.236 38.194 1.00 21.49 234 GLY C CA 1
ATOM 6834 C C . GLY C 1 236 ? 30.753 11.629 37.674 1.00 22.80 234 GLY C C 1
ATOM 6835 O O . GLY C 1 236 ? 31.811 12.251 37.724 1.00 22.50 234 GLY C O 1
ATOM 6836 N N . TYR C 1 237 ? 30.650 10.401 37.174 1.00 23.49 235 TYR C N 1
ATOM 6837 C CA . TYR C 1 237 ? 31.795 9.683 36.639 1.00 24.83 235 TYR C CA 1
ATOM 6838 C C . TYR C 1 237 ? 31.858 9.899 35.127 1.00 23.42 235 TYR C C 1
ATOM 6839 O O . TYR C 1 237 ? 31.309 9.121 34.345 1.00 23.12 235 TYR C O 1
ATOM 6848 N N . ASP C 1 238 ? 32.534 10.974 34.734 1.00 22.85 236 ASP C N 1
ATOM 6849 C CA . ASP C 1 238 ? 32.682 11.357 33.333 1.00 22.51 236 ASP C CA 1
ATOM 6850 C C . ASP C 1 238 ? 33.522 10.331 32.567 1.00 22.72 236 ASP C C 1
ATOM 6851 O O . ASP C 1 238 ? 34.703 10.153 32.857 1.00 25.23 236 ASP C O 1
ATOM 6856 N N . GLN C 1 239 ? 32.908 9.674 31.586 1.00 22.18 237 GLN C N 1
ATOM 6857 C CA . GLN C 1 239 ? 33.576 8.651 30.780 1.00 22.81 237 GLN C CA 1
ATOM 6858 C C . GLN C 1 239 ? 33.209 8.797 29.300 1.00 23.37 237 GLN C C 1
ATOM 6859 O O . GLN C 1 239 ? 32.556 7.929 28.731 1.00 26.64 237 GLN C O 1
ATOM 6865 N N . ARG C 1 240 ? 33.627 9.893 28.680 1.00 24.66 238 ARG C N 1
ATOM 6866 C CA . ARG C 1 240 ? 33.322 10.135 27.274 1.00 25.52 238 ARG C CA 1
ATOM 6867 C C . ARG C 1 240 ? 34.436 9.672 26.332 1.00 25.68 238 ARG C C 1
ATOM 6868 O O . ARG C 1 240 ? 35.613 9.625 26.710 1.00 25.17 238 ARG C O 1
ATOM 6876 N N . LEU C 1 241 ? 34.055 9.349 25.100 1.00 24.16 239 LEU C N 1
ATOM 6877 C CA . LEU C 1 241 ? 35.000 8.888 24.095 1.00 24.11 239 LEU C CA 1
ATOM 6878 C C . LEU C 1 241 ? 34.585 9.353 22.706 1.00 23.33 239 LEU C C 1
ATOM 6879 O O . LEU C 1 241 ? 33.417 9.280 22.344 1.00 24.03 239 LEU C O 1
ATOM 6884 N N . GLU C 1 242 ? 35.553 9.814 21.925 1.00 22.22 240 GLU C N 1
ATOM 6885 C CA . GLU C 1 242 ? 35.269 10.290 20.584 1.00 22.62 240 GLU C CA 1
ATOM 6886 C C . GLU C 1 242 ? 36.252 9.729 19.567 1.00 21.79 240 GLU C C 1
ATOM 6887 O O . GLU C 1 242 ? 37.467 9.836 19.739 1.00 22.63 240 GLU C O 1
ATOM 6893 N N . ALA C 1 243 ? 35.719 9.124 18.513 1.00 21.34 241 ALA C N 1
ATOM 6894 C CA . ALA C 1 243 ? 36.535 8.563 17.440 1.00 20.44 241 ALA C CA 1
ATOM 6895 C C . ALA C 1 243 ? 36.304 9.431 16.209 1.00 20.47 241 ALA C C 1
ATOM 6896 O O . ALA C 1 243 ? 35.171 9.571 15.755 1.00 20.29 241 ALA C O 1
ATOM 6898 N N . PHE C 1 244 ? 37.369 10.018 15.672 1.00 19.05 242 PHE C N 1
ATOM 6899 C CA . PHE C 1 244 ? 37.229 10.873 14.502 1.00 20.64 242 PHE C CA 1
ATOM 6900 C C . PHE C 1 244 ? 37.949 10.295 13.301 1.00 21.53 242 PHE C C 1
ATOM 6901 O O . PHE C 1 244 ? 39.140 9.991 13.366 1.00 20.99 242 PHE C O 1
ATOM 6909 N N . GLY C 1 245 ? 37.213 10.153 12.202 1.00 21.66 243 GLY C N 1
ATOM 6910 C CA . GLY C 1 245 ? 37.788 9.605 10.993 1.00 23.01 243 GLY C CA 1
ATOM 6911 C C . GLY C 1 245 ? 37.618 10.481 9.771 1.00 25.29 243 GLY C C 1
ATOM 6912 O O . GLY C 1 245 ? 36.998 11.548 9.821 1.00 26.11 243 GLY C O 1
ATOM 6913 N N . SER C 1 246 ? 38.170 10.008 8.659 1.00 25.84 244 SER C N 1
ATOM 6914 C CA . SER C 1 246 ? 38.118 10.722 7.389 1.00 25.95 244 SER C CA 1
ATOM 6915 C C . SER C 1 246 ? 36.714 10.840 6.798 1.00 25.10 244 SER C C 1
ATOM 6916 O O . SER C 1 246 ? 36.469 11.693 5.949 1.00 21.71 244 SER C O 1
ATOM 6919 N N . LYS C 1 247 ? 35.794 9.991 7.249 1.00 26.67 245 LYS C N 1
ATOM 6920 C CA . LYS C 1 247 ? 34.430 10.019 6.728 1.00 28.67 245 LYS C CA 1
ATOM 6921 C C . LYS C 1 247 ? 33.369 10.270 7.787 1.00 29.32 245 LYS C C 1
ATOM 6922 O O . LYS C 1 247 ? 32.172 10.088 7.536 1.00 29.09 245 LYS C O 1
ATOM 6928 N N . GLY C 1 248 ? 33.798 10.690 8.972 1.00 28.65 246 GLY C N 1
ATOM 6929 C CA . GLY C 1 248 ? 32.833 10.959 10.017 1.00 27.81 246 GLY C CA 1
ATOM 6930 C C . GLY C 1 248 ? 33.366 10.860 11.429 1.00 27.26 246 GLY C C 1
ATOM 6931 O O . GLY C 1 248 ? 34.577 10.807 11.652 1.00 24.71 246 GLY C O 1
ATOM 6940 N N . LEU C 1 250 ? 32.277 9.206 15.569 1.00 19.80 248 LEU C N 1
ATOM 6941 C CA . LEU C 1 250 ? 31.426 8.432 16.464 1.00 18.60 248 LEU C CA 1
ATOM 6942 C C . LEU C 1 250 ? 31.806 8.804 17.892 1.00 18.88 248 LEU C C 1
ATOM 6943 O O . LEU C 1 250 ? 32.990 8.891 18.227 1.00 16.98 248 LEU C O 1
ATOM 6948 N N . ALA C 1 251 ? 30.803 9.042 18.727 1.00 18.62 249 ALA C N 1
ATOM 6949 C CA . ALA C 1 251 ? 31.051 9.419 20.109 1.00 19.21 249 ALA C CA 1
ATOM 6950 C C . ALA C 1 251 ? 30.070 8.757 21.061 1.00 18.50 249 ALA C C 1
ATOM 6951 O O . ALA C 1 251 ? 28.984 8.345 20.667 1.00 21.15 249 ALA C O 1
ATOM 6953 N N . ALA C 1 252 ? 30.463 8.662 22.323 1.00 18.91 250 ALA C N 1
ATOM 6954 C CA . ALA C 1 252 ? 29.614 8.063 23.335 1.00 20.14 250 ALA C CA 1
ATOM 6955 C C . ALA C 1 252 ? 29.329 9.063 24.436 1.00 21.21 250 ALA C C 1
ATOM 6956 O O . ALA C 1 252 ? 30.236 9.725 24.932 1.00 21.57 250 ALA C O 1
ATOM 6958 N N . ASP C 1 253 ? 28.060 9.183 24.807 1.00 22.88 251 ASP C N 1
ATOM 6959 C CA . ASP C 1 253 ? 27.658 10.082 25.882 1.00 22.97 251 ASP C CA 1
ATOM 6960 C C . ASP C 1 253 ? 27.794 9.352 27.218 1.00 21.75 251 ASP C C 1
ATOM 6961 O O . ASP C 1 253 ? 27.986 8.136 27.263 1.00 20.59 251 ASP C O 1
ATOM 6966 N N . ASN C 1 254 ? 27.691 10.109 28.303 1.00 21.31 252 ASN C N 1
ATOM 6967 C CA . ASN C 1 254 ? 27.719 9.534 29.637 1.00 20.48 252 ASN C CA 1
ATOM 6968 C C . ASN C 1 254 ? 26.336 8.898 29.850 1.00 21.51 252 ASN C C 1
ATOM 6969 O O . ASN C 1 254 ? 25.400 9.187 29.104 1.00 21.00 252 ASN C O 1
ATOM 6974 N N . ILE C 1 255 ? 26.205 8.035 30.853 1.00 22.77 253 ILE C N 1
ATOM 6975 C CA . ILE C 1 255 ? 24.934 7.364 31.117 1.00 21.29 253 ILE C CA 1
ATOM 6976 C C . ILE C 1 255 ? 24.267 7.854 32.398 1.00 21.19 253 ILE C C 1
ATOM 6977 O O . ILE C 1 255 ? 24.931 8.063 33.414 1.00 21.06 253 ILE C O 1
ATOM 6982 N N . ARG C 1 256 ? 22.949 8.044 32.331 1.00 22.05 254 ARG C N 1
ATOM 6983 C CA . ARG C 1 256 ? 22.149 8.516 33.468 1.00 22.95 254 ARG C CA 1
ATOM 6984 C C . ARG C 1 256 ? 21.188 7.424 33.938 1.00 21.85 254 ARG C C 1
ATOM 6985 O O . ARG C 1 256 ? 20.835 6.537 33.168 1.00 23.29 254 ARG C O 1
ATOM 6993 N N . PRO C 1 257 ? 20.747 7.481 35.208 1.00 21.39 255 PRO C N 1
ATOM 6994 C CA . PRO C 1 257 ? 19.828 6.454 35.704 1.00 22.28 255 PRO C CA 1
ATOM 6995 C C . PRO C 1 257 ? 18.443 6.490 35.071 1.00 22.42 255 PRO C C 1
ATOM 6996 O O . PRO C 1 257 ? 17.812 5.447 34.910 1.00 24.13 255 PRO C O 1
ATOM 7000 N N . THR C 1 258 ? 17.963 7.680 34.716 1.00 22.22 256 THR C N 1
ATOM 7001 C CA . THR C 1 258 ? 16.655 7.792 34.067 1.00 21.62 256 THR C CA 1
ATOM 7002 C C . THR C 1 258 ? 16.781 8.690 32.831 1.00 22.31 256 THR C C 1
ATOM 7003 O O . THR C 1 258 ? 17.834 9.282 32.596 1.00 21.74 256 THR C O 1
ATOM 7007 N N . THR C 1 259 ? 15.711 8.793 32.048 1.00 20.01 257 THR C N 1
ATOM 7008 C CA . THR C 1 259 ? 15.714 9.649 30.859 1.00 19.10 257 THR C CA 1
ATOM 7009 C C . THR C 1 259 ? 14.877 10.899 31.137 1.00 19.91 257 THR C C 1
ATOM 7010 O O . THR C 1 259 ? 14.428 11.597 30.213 1.00 20.05 257 THR C O 1
ATOM 7014 N N . VAL C 1 260 ? 14.660 11.173 32.415 1.00 18.84 258 VAL C N 1
ATOM 7015 C CA . VAL C 1 260 ? 13.879 12.328 32.808 1.00 18.86 258 VAL C CA 1
ATOM 7016 C C . VAL C 1 260 ? 14.604 13.642 32.509 1.00 19.46 258 VAL C C 1
ATOM 7017 O O . VAL C 1 260 ? 15.804 13.785 32.752 1.00 20.50 258 VAL C O 1
ATOM 7021 N N . ARG C 1 261 ? 13.852 14.595 31.978 1.00 18.43 259 ARG C N 1
ATOM 7022 C CA . ARG C 1 261 ? 14.371 15.917 31.640 1.00 19.35 259 ARG C CA 1
ATOM 7023 C C . ARG C 1 261 ? 13.458 16.969 32.255 1.00 18.46 259 ARG C C 1
ATOM 7024 O O . ARG C 1 261 ? 12.236 16.860 32.145 1.00 17.52 259 ARG C O 1
ATOM 7032 N N . LYS C 1 262 ? 14.038 17.976 32.904 1.00 16.44 260 LYS C N 1
ATOM 7033 C CA . LYS C 1 262 ? 13.228 19.039 33.493 1.00 15.96 260 LYS C CA 1
ATOM 7034 C C . LYS C 1 262 ? 13.465 20.362 32.770 1.00 16.28 260 LYS C C 1
ATOM 7035 O O . LYS C 1 262 ? 14.586 20.658 32.338 1.00 15.99 260 LYS C O 1
ATOM 7041 N N . HIS C 1 263 ? 12.405 21.152 32.637 1.00 15.79 261 HIS C N 1
ATOM 7042 C CA . HIS C 1 263 ? 12.480 22.444 31.969 1.00 15.31 261 HIS C CA 1
ATOM 7043 C C . HIS C 1 263 ? 11.723 23.480 32.780 1.00 15.76 261 HIS C C 1
ATOM 7044 O O . HIS C 1 263 ? 10.565 23.273 33.127 1.00 17.91 261 HIS C O 1
ATOM 7051 N N . ASN C 1 264 ? 12.372 24.594 33.092 1.00 15.36 262 ASN C N 1
ATOM 7052 C CA . ASN C 1 264 ? 11.697 25.646 33.856 1.00 15.59 262 ASN C CA 1
ATOM 7053 C C . ASN C 1 264 ? 12.336 27.008 33.610 1.00 14.93 262 ASN C C 1
ATOM 7054 O O . ASN C 1 264 ? 13.121 27.164 32.676 1.00 14.95 262 ASN C O 1
ATOM 7059 N N . ALA C 1 265 ? 11.996 27.988 34.443 1.00 16.39 263 ALA C N 1
ATOM 7060 C CA . ALA C 1 265 ? 12.523 29.350 34.303 1.00 16.44 263 ALA C CA 1
ATOM 7061 C C . ALA C 1 265 ? 14.038 29.458 34.430 1.00 17.35 263 ALA C C 1
ATOM 7062 O O . ALA C 1 265 ? 14.631 30.382 33.901 1.00 19.67 263 ALA C O 1
ATOM 7064 N N . GLU C 1 266 ? 14.665 28.517 35.124 1.00 19.07 264 GLU C N 1
ATOM 7065 C CA . GLU C 1 266 ? 16.110 28.572 35.307 1.00 21.50 264 GLU C CA 1
ATOM 7066 C C . GLU C 1 266 ? 16.923 27.906 34.212 1.00 20.11 264 GLU C C 1
ATOM 7067 O O . GLU C 1 266 ? 17.988 28.391 33.838 1.00 18.51 264 GLU C O 1
ATOM 7073 N N . SER C 1 267 ? 16.421 26.791 33.698 1.00 19.88 265 SER C N 1
ATOM 7074 C CA . SER C 1 267 ? 17.153 26.045 32.689 1.00 19.20 265 SER C CA 1
ATOM 7075 C C . SER C 1 267 ? 16.267 25.009 32.000 1.00 19.68 265 SER C C 1
ATOM 7076 O O . SER C 1 267 ? 15.265 24.571 32.564 1.00 16.58 265 SER C O 1
ATOM 7079 N N . THR C 1 268 ? 16.622 24.623 30.777 1.00 18.61 266 THR C N 1
ATOM 7080 C CA . THR C 1 268 ? 15.843 23.595 30.091 1.00 21.55 266 THR C CA 1
ATOM 7081 C C . THR C 1 268 ? 16.695 22.359 29.833 1.00 21.94 266 THR C C 1
ATOM 7082 O O . THR C 1 268 ? 17.922 22.402 29.941 1.00 21.73 266 THR C O 1
ATOM 7086 N N . GLU C 1 269 ? 16.020 21.260 29.513 1.00 21.80 267 GLU C N 1
ATOM 7087 C CA . GLU C 1 269 ? 16.671 19.996 29.201 1.00 23.78 267 GLU C CA 1
ATOM 7088 C C . GLU C 1 269 ? 17.541 19.415 30.317 1.00 22.12 267 GLU C C 1
ATOM 7089 O O . GLU C 1 269 ? 18.447 18.621 30.056 1.00 20.78 267 GLU C O 1
ATOM 7095 N N . GLN C 1 270 ? 17.238 19.804 31.553 1.00 19.95 268 GLN C N 1
ATOM 7096 C CA . GLN C 1 270 ? 17.964 19.336 32.736 1.00 21.24 268 GLN C CA 1
ATOM 7097 C C . GLN C 1 270 ? 17.843 17.821 32.917 1.00 20.47 268 GLN C C 1
ATOM 7098 O O . GLN C 1 270 ? 16.752 17.292 33.112 1.00 23.76 268 GLN C O 1
ATOM 7104 N N . ALA C 1 271 ? 18.973 17.129 32.864 1.00 19.47 269 ALA C N 1
ATOM 7105 C CA . ALA C 1 271 ? 18.994 15.685 33.018 1.00 18.09 269 ALA C CA 1
ATOM 7106 C C . ALA C 1 271 ? 19.596 15.308 34.364 1.00 18.75 269 ALA C C 1
ATOM 7107 O O . ALA C 1 271 ? 20.126 16.163 35.067 1.00 19.07 269 ALA C O 1
ATOM 7109 N N . ASP C 1 272 ? 19.522 14.027 34.721 1.00 19.26 270 ASP C N 1
ATOM 7110 C CA . ASP C 1 272 ? 20.078 13.577 35.995 1.00 19.07 270 ASP C CA 1
ATOM 7111 C C . ASP C 1 272 ? 21.601 13.674 35.992 1.00 20.13 270 ASP C C 1
ATOM 7112 O O . ASP C 1 272 ? 22.236 13.727 34.930 1.00 16.68 270 ASP C O 1
ATOM 7117 N N . PRO C 1 273 ? 22.204 13.727 37.191 1.00 19.08 271 PRO C N 1
ATOM 7118 C CA . PRO C 1 273 ? 23.665 13.777 37.240 1.00 19.49 271 PRO C CA 1
ATOM 7119 C C . PR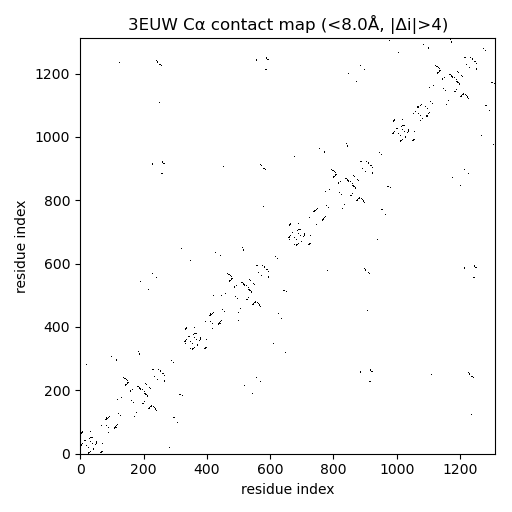O C 1 273 ? 23.997 12.380 36.699 1.00 18.97 271 PRO C C 1
ATOM 7120 O O . PRO C 1 273 ? 23.178 11.472 36.827 1.00 17.98 271 PRO C O 1
ATOM 7124 N N . ILE C 1 274 ? 25.154 12.185 36.083 1.00 19.25 272 ILE C N 1
ATOM 7125 C CA . ILE C 1 274 ? 25.468 10.859 35.550 1.00 20.74 272 ILE C CA 1
ATOM 7126 C C . ILE C 1 274 ? 25.881 9.885 36.651 1.00 21.66 272 ILE C C 1
ATOM 7127 O O . ILE C 1 274 ? 26.120 10.302 37.788 1.00 21.96 272 ILE C O 1
ATOM 7132 N N . PHE C 1 275 ? 25.948 8.594 36.328 1.00 22.65 273 PHE C N 1
ATOM 7133 C CA . PHE C 1 275 ? 26.353 7.598 37.326 1.00 26.59 273 PHE C CA 1
ATOM 7134 C C . PHE C 1 275 ? 27.656 8.050 37.975 1.00 28.15 273 PHE C C 1
ATOM 7135 O O . PHE C 1 275 ? 28.552 8.550 37.287 1.00 27.05 273 PHE C O 1
ATOM 7143 N N . ASN C 1 276 ? 27.768 7.884 39.290 1.00 31.35 274 ASN C N 1
ATOM 7144 C CA . ASN C 1 276 ? 28.982 8.302 39.985 1.00 35.37 274 ASN C CA 1
ATOM 7145 C C . ASN C 1 276 ? 29.811 7.134 40.505 1.00 35.32 274 ASN C C 1
ATOM 7146 O O . ASN C 1 276 ? 30.799 7.359 41.208 1.00 36.57 274 ASN C O 1
ATOM 7151 N N . PHE C 1 277 ? 29.415 5.905 40.181 1.00 35.90 275 PHE C N 1
ATOM 7152 C CA . PHE C 1 277 ? 30.180 4.729 40.594 1.00 36.31 275 PHE C CA 1
ATOM 7153 C C . PHE C 1 277 ? 30.554 3.858 39.393 1.00 35.30 275 PHE C C 1
ATOM 7154 O O . PHE C 1 277 ? 29.700 3.513 38.576 1.00 31.81 275 PHE C O 1
ATOM 7162 N N . PHE C 1 278 ? 31.830 3.511 39.278 1.00 36.01 276 PHE C N 1
ATOM 7163 C CA . PHE C 1 278 ? 32.278 2.701 38.148 1.00 38.58 276 PHE C CA 1
ATOM 7164 C C . PHE C 1 278 ? 31.522 1.377 38.051 1.00 39.05 276 PHE C C 1
ATOM 7165 O O . PHE C 1 278 ? 31.310 0.847 36.956 1.00 38.90 276 PHE C O 1
ATOM 7173 N N . LEU C 1 279 ? 31.088 0.854 39.191 1.00 38.97 277 LEU C N 1
ATOM 7174 C CA . LEU C 1 279 ? 30.355 -0.406 39.197 1.00 40.29 277 LEU C CA 1
ATOM 7175 C C . LEU C 1 279 ? 28.984 -0.255 38.531 1.00 38.61 277 LEU C C 1
ATOM 7176 O O . LEU C 1 279 ? 28.508 -1.177 37.872 1.00 37.87 277 LEU C O 1
ATOM 7181 N N . GLU C 1 280 ? 28.353 0.907 38.696 1.00 37.31 278 GLU C N 1
ATOM 7182 C CA . GLU C 1 280 ? 27.050 1.151 38.077 1.00 35.68 278 GLU C CA 1
ATOM 7183 C C . GLU C 1 280 ? 27.238 1.350 36.582 1.00 33.16 278 GLU C C 1
ATOM 7184 O O . GLU C 1 280 ? 26.570 0.720 35.763 1.00 32.26 278 GLU C O 1
ATOM 7190 N N . ARG C 1 281 ? 28.146 2.253 36.237 1.00 30.85 279 ARG C N 1
ATOM 7191 C CA . ARG C 1 281 ? 28.425 2.569 34.846 1.00 30.00 279 ARG C CA 1
ATOM 7192 C C . ARG C 1 281 ? 28.823 1.354 34.010 1.00 29.54 279 ARG C C 1
ATOM 7193 O O . ARG C 1 281 ? 28.381 1.208 32.875 1.00 27.94 279 ARG C O 1
ATOM 7201 N N . TYR C 1 282 ? 29.643 0.473 34.571 1.00 30.16 280 TYR C N 1
ATOM 7202 C CA . TYR C 1 282 ? 30.097 -0.685 33.811 1.00 30.54 280 TYR C CA 1
ATOM 7203 C C . TYR C 1 282 ? 29.484 -2.026 34.168 1.00 31.18 280 TYR C C 1
ATOM 7204 O O . TYR C 1 282 ? 30.110 -3.073 33.975 1.00 30.71 280 TYR C O 1
ATOM 7213 N N . ASP C 1 283 ? 28.254 -1.993 34.666 1.00 32.00 281 ASP C N 1
ATOM 7214 C CA . ASP C 1 283 ? 27.555 -3.218 35.033 1.00 32.56 281 ASP C CA 1
ATOM 7215 C C . ASP C 1 283 ? 27.539 -4.173 33.834 1.00 32.68 281 ASP C C 1
ATOM 7216 O O . ASP C 1 283 ? 27.988 -5.318 33.934 1.00 32.67 281 ASP C O 1
ATOM 7221 N N . ALA C 1 284 ? 27.025 -3.690 32.701 1.00 31.19 282 ALA C N 1
ATOM 7222 C CA . ALA C 1 284 ? 26.944 -4.496 31.486 1.00 31.03 282 ALA C CA 1
ATOM 7223 C C . ALA C 1 284 ? 28.310 -4.954 31.005 1.00 31.63 282 ALA C C 1
ATOM 7224 O O . ALA C 1 284 ? 28.446 -6.062 30.487 1.00 32.57 282 ALA C O 1
ATOM 7226 N N . ALA C 1 285 ? 29.317 -4.101 31.166 1.00 30.71 283 ALA C N 1
ATOM 7227 C CA . ALA C 1 285 ? 30.675 -4.422 30.742 1.00 31.03 283 ALA C CA 1
ATOM 7228 C C . ALA C 1 285 ? 31.223 -5.647 31.473 1.00 32.50 283 ALA C C 1
ATOM 7229 O O . ALA C 1 285 ? 31.693 -6.596 30.845 1.00 31.49 283 ALA C O 1
ATOM 7231 N N . TYR C 1 286 ? 31.164 -5.622 32.802 1.00 34.17 284 TYR C N 1
ATOM 7232 C CA . TYR C 1 286 ? 31.649 -6.737 33.605 1.00 35.37 284 TYR C CA 1
ATOM 7233 C C . TYR C 1 286 ? 30.993 -8.045 33.184 1.00 36.71 284 TYR C C 1
ATOM 7234 O O . TYR C 1 286 ? 31.646 -9.090 33.149 1.00 37.74 284 TYR C O 1
ATOM 7243 N N . LYS C 1 287 ? 29.706 -7.993 32.855 1.00 36.87 285 LYS C N 1
ATOM 7244 C CA . LYS C 1 287 ? 29.005 -9.198 32.429 1.00 37.67 285 LYS C CA 1
ATOM 7245 C C . LYS C 1 287 ? 29.550 -9.675 31.089 1.00 38.67 285 LYS C C 1
ATOM 7246 O O . LYS C 1 287 ? 29.817 -10.867 30.911 1.00 38.73 285 LYS C O 1
ATOM 7252 N N . ALA C 1 288 ? 29.720 -8.743 30.153 1.00 38.63 286 ALA C N 1
ATOM 7253 C CA . ALA C 1 288 ? 30.240 -9.079 28.830 1.00 38.94 286 ALA C CA 1
ATOM 7254 C C . ALA C 1 288 ? 31.680 -9.571 28.948 1.00 40.61 286 ALA C C 1
ATOM 7255 O O . ALA C 1 288 ? 32.104 -10.467 28.218 1.00 39.36 286 ALA C O 1
ATOM 7257 N N . GLU C 1 289 ? 32.422 -8.968 29.874 1.00 42.56 287 GLU C N 1
ATOM 7258 C CA . GLU C 1 289 ? 33.810 -9.331 30.113 1.00 45.17 287 GLU C CA 1
ATOM 7259 C C . GLU C 1 289 ? 33.890 -10.804 30.505 1.00 47.56 287 GLU C C 1
ATOM 7260 O O . GLU C 1 289 ? 34.766 -11.531 30.042 1.00 47.95 287 GLU C O 1
ATOM 7266 N N . LEU C 1 290 ? 32.959 -11.239 31.348 1.00 50.00 288 LEU C N 1
ATOM 7267 C CA . LEU C 1 290 ? 32.927 -12.619 31.819 1.00 51.77 288 LEU C CA 1
ATOM 7268 C C . LEU C 1 290 ? 32.528 -13.588 30.709 1.00 52.78 288 LEU C C 1
ATOM 7269 O O . LEU C 1 290 ? 33.171 -14.619 30.515 1.00 53.67 288 LEU C O 1
ATOM 7274 N N . ALA C 1 291 ? 31.466 -13.262 29.980 1.00 53.17 289 ALA C N 1
ATOM 7275 C CA . ALA C 1 291 ? 31.010 -14.122 28.896 1.00 54.52 289 ALA C CA 1
ATOM 7276 C C . ALA C 1 291 ? 32.133 -14.359 27.890 1.00 55.41 289 ALA C C 1
ATOM 7277 O O . ALA C 1 291 ? 32.235 -15.433 27.302 1.00 55.62 289 ALA C O 1
ATOM 7279 N N . THR C 1 292 ? 32.971 -13.346 27.696 1.00 56.63 290 THR C N 1
ATOM 7280 C CA . THR C 1 292 ? 34.085 -13.440 26.762 1.00 57.70 290 THR C CA 1
ATOM 7281 C C . THR C 1 292 ? 35.161 -14.354 27.334 1.00 58.48 290 THR C C 1
ATOM 7282 O O . THR C 1 292 ? 35.831 -15.083 26.600 1.00 59.03 290 THR C O 1
ATOM 7286 N N . PHE C 1 293 ? 35.318 -14.297 28.651 1.00 59.24 291 PHE C N 1
ATOM 7287 C CA . PHE C 1 293 ? 36.292 -15.108 29.371 1.00 60.25 291 PHE C CA 1
ATOM 7288 C C . PHE C 1 293 ? 35.890 -16.571 29.220 1.00 61.29 291 PHE C C 1
ATOM 7289 O O . PHE C 1 293 ? 36.709 -17.424 28.868 1.00 61.30 291 PHE C O 1
ATOM 7297 N N . ALA C 1 294 ? 34.613 -16.843 29.472 1.00 62.08 292 ALA C N 1
ATOM 7298 C CA . ALA C 1 294 ? 34.073 -18.192 29.368 1.00 62.85 292 ALA C CA 1
ATOM 7299 C C . ALA C 1 294 ? 34.230 -18.737 27.955 1.00 63.49 292 ALA C C 1
ATOM 7300 O O . ALA C 1 294 ? 34.768 -19.826 27.763 1.00 64.35 292 ALA C O 1
ATOM 7302 N N . GLN C 1 295 ? 33.757 -17.977 26.972 1.00 63.57 293 GLN C N 1
ATOM 7303 C CA . GLN C 1 295 ? 33.842 -18.394 25.576 1.00 64.43 293 GLN C CA 1
ATOM 7304 C C . GLN C 1 295 ? 35.296 -18.602 25.170 1.00 65.10 293 GLN C C 1
ATOM 7305 O O . GLN C 1 295 ? 35.589 -19.317 24.210 1.00 64.70 293 GLN C O 1
ATOM 7311 N N . GLY C 1 296 ? 36.202 -17.968 25.907 1.00 65.54 294 GLY C N 1
ATOM 7312 C CA . GLY C 1 296 ? 37.614 -18.101 25.615 1.00 65.90 294 GLY C CA 1
ATOM 7313 C C . GLY C 1 296 ? 38.126 -19.409 26.173 1.00 66.67 294 GLY C C 1
ATOM 7314 O O . GLY C 1 296 ? 38.965 -20.072 25.561 1.00 67.25 294 GLY C O 1
ATOM 7315 N N . ILE C 1 297 ? 37.616 -19.781 27.344 1.00 66.74 295 ILE C N 1
ATOM 7316 C CA . ILE C 1 297 ? 38.016 -21.023 27.991 1.00 66.40 295 ILE C CA 1
ATOM 7317 C C . ILE C 1 297 ? 37.414 -22.197 27.235 1.00 66.67 295 ILE C C 1
ATOM 7318 O O . ILE C 1 297 ? 38.044 -23.240 27.084 1.00 67.30 295 ILE C O 1
ATOM 7323 N N . ARG C 1 298 ? 36.190 -22.017 26.757 1.00 67.34 296 ARG C N 1
ATOM 7324 C CA . ARG C 1 298 ? 35.511 -23.060 26.003 1.00 68.33 296 ARG C CA 1
ATOM 7325 C C . ARG C 1 298 ? 35.954 -22.992 24.542 1.00 68.82 296 ARG C C 1
ATOM 7326 O O . ARG C 1 298 ? 35.191 -23.318 23.630 1.00 69.11 296 ARG C O 1
ATOM 7334 N N . ASP C 1 299 ? 37.196 -22.563 24.331 1.00 68.72 297 ASP C N 1
ATOM 7335 C CA . ASP C 1 299 ? 37.757 -22.453 22.988 1.00 68.95 297 ASP C CA 1
ATOM 7336 C C . ASP C 1 299 ? 39.272 -22.636 23.032 1.00 68.52 297 ASP C C 1
ATOM 7337 O O . ASP C 1 299 ? 39.890 -23.028 22.040 1.00 68.36 297 ASP C O 1
ATOM 7342 N N . GLY C 1 300 ? 39.861 -22.347 24.189 1.00 67.97 298 GLY C N 1
ATOM 7343 C CA . GLY C 1 300 ? 41.297 -22.482 24.353 1.00 67.36 298 GLY C CA 1
ATOM 7344 C C . GLY C 1 300 ? 42.100 -21.822 23.246 1.00 67.07 298 GLY C C 1
ATOM 7345 O O . GLY C 1 300 ? 43.060 -22.400 22.738 1.00 67.56 298 GLY C O 1
ATOM 7346 N N . GLN C 1 301 ? 41.712 -20.608 22.867 1.00 66.19 299 GLN C N 1
ATOM 7347 C CA . GLN C 1 301 ? 42.411 -19.883 21.813 1.00 64.75 299 GLN C CA 1
ATOM 7348 C C . GLN C 1 301 ? 43.051 -18.613 22.361 1.00 63.46 299 GLN C C 1
ATOM 7349 O O . GLN C 1 301 ? 43.332 -17.678 21.613 1.00 62.92 299 GLN C O 1
ATOM 7355 N N . GLY C 1 302 ? 43.284 -18.589 23.670 1.00 62.61 300 GLY C N 1
ATOM 7356 C CA . GLY C 1 302 ? 43.888 -17.425 24.292 1.00 61.54 300 GLY C CA 1
ATOM 7357 C C . GLY C 1 302 ? 42.848 -16.431 24.779 1.00 60.77 300 GLY C C 1
ATOM 7358 O O . GLY C 1 302 ? 41.692 -16.794 25.009 1.00 61.23 300 GLY C O 1
ATOM 7359 N N . PHE C 1 303 ? 43.251 -15.173 24.935 1.00 58.88 301 PHE C N 1
ATOM 7360 C CA . PHE C 1 303 ? 42.336 -14.136 25.403 1.00 56.78 301 PHE C CA 1
ATOM 7361 C C . PHE C 1 303 ? 42.629 -12.756 24.821 1.00 55.15 301 PHE C C 1
ATOM 7362 O O . PHE C 1 303 ? 43.616 -12.557 24.108 1.00 54.99 301 PHE C O 1
ATOM 7370 N N . SER C 1 304 ? 41.752 -11.811 25.143 1.00 52.43 302 SER C N 1
ATOM 7371 C CA . SER C 1 304 ? 41.862 -10.428 24.683 1.00 49.98 302 SER C CA 1
ATOM 7372 C C . SER C 1 304 ? 40.872 -9.580 25.480 1.00 48.73 302 SER C C 1
ATOM 7373 O O . SER C 1 304 ? 39.658 -9.766 25.379 1.00 47.80 302 SER C O 1
ATOM 7376 N N . PRO C 1 305 ? 41.378 -8.613 26.262 1.00 47.15 303 PRO C N 1
ATOM 7377 C CA . PRO C 1 305 ? 42.796 -8.291 26.464 1.00 46.55 303 PRO C CA 1
ATOM 7378 C C . PRO C 1 305 ? 43.586 -9.418 27.119 1.00 45.62 303 PRO C C 1
ATOM 7379 O O . PRO C 1 305 ? 43.053 -10.155 27.950 1.00 45.40 303 PRO C O 1
ATOM 7383 N N . ASN C 1 306 ? 44.857 -9.544 26.745 1.00 45.50 304 ASN C N 1
ATOM 7384 C CA . ASN C 1 306 ? 45.730 -10.567 27.316 1.00 44.36 304 ASN C CA 1
ATOM 7385 C C . ASN C 1 306 ? 46.851 -9.940 28.147 1.00 44.05 304 ASN C C 1
ATOM 7386 O O . ASN C 1 306 ? 46.963 -8.713 28.238 1.00 43.78 304 ASN C O 1
ATOM 7391 N N . PHE C 1 307 ? 47.678 -10.798 28.741 1.00 43.33 305 PHE C N 1
ATOM 7392 C CA . PHE C 1 307 ? 48.799 -10.376 29.578 1.00 42.16 305 PHE C CA 1
ATOM 7393 C C . PHE C 1 307 ? 49.642 -9.300 28.908 1.00 41.16 305 PHE C C 1
ATOM 7394 O O . PHE C 1 307 ? 49.988 -8.299 29.532 1.00 41.15 305 PHE C O 1
ATOM 7402 N N . GLU C 1 308 ? 49.976 -9.510 27.640 1.00 40.46 306 GLU C N 1
ATOM 7403 C CA . GLU C 1 308 ? 50.797 -8.558 26.903 1.00 40.91 306 GLU C CA 1
ATOM 7404 C C . GLU C 1 308 ? 50.190 -7.150 26.878 1.00 39.87 306 GLU C C 1
ATOM 7405 O O . GLU C 1 308 ? 50.917 -6.155 26.863 1.00 39.52 306 GLU C O 1
ATOM 7411 N N . ASP C 1 309 ? 48.863 -7.066 26.874 1.00 40.08 307 ASP C N 1
ATOM 7412 C CA . ASP C 1 309 ? 48.194 -5.763 26.858 1.00 40.15 307 ASP C CA 1
ATOM 7413 C C . ASP C 1 309 ? 48.434 -5.026 28.173 1.00 39.37 307 ASP C C 1
ATOM 7414 O O . ASP C 1 309 ? 48.631 -3.805 28.187 1.00 39.98 307 ASP C O 1
ATOM 7419 N N . GLY C 1 310 ? 48.420 -5.774 29.273 1.00 38.01 308 GLY C N 1
ATOM 7420 C CA . GLY C 1 310 ? 48.653 -5.175 30.575 1.00 38.05 308 GLY C CA 1
ATOM 7421 C C . GLY C 1 310 ? 50.070 -4.650 30.681 1.00 37.98 308 GLY C C 1
ATOM 7422 O O . GLY C 1 310 ? 50.308 -3.574 31.236 1.00 38.78 308 GLY C O 1
ATOM 7423 N N . VAL C 1 311 ? 51.016 -5.413 30.142 1.00 37.17 309 VAL C N 1
ATOM 7424 C CA . VAL C 1 311 ? 52.419 -5.024 30.164 1.00 36.75 309 VAL C CA 1
ATOM 7425 C C . VAL C 1 311 ? 52.583 -3.698 29.437 1.00 36.72 309 VAL C C 1
ATOM 7426 O O . VAL C 1 311 ? 53.040 -2.715 30.019 1.00 37.44 309 VAL C O 1
ATOM 7430 N N . ILE C 1 312 ? 52.201 -3.680 28.163 1.00 37.02 310 ILE C N 1
ATOM 7431 C CA . ILE C 1 312 ? 52.299 -2.474 27.342 1.00 36.21 310 ILE C CA 1
ATOM 7432 C C . ILE C 1 312 ? 51.571 -1.307 28.020 1.00 36.60 310 ILE C C 1
ATOM 7433 O O . ILE C 1 312 ? 52.056 -0.173 28.004 1.00 35.68 310 ILE C O 1
ATOM 7438 N N . ALA C 1 313 ? 50.421 -1.591 28.630 1.00 35.75 311 ALA C N 1
ATOM 7439 C CA . ALA C 1 313 ? 49.647 -0.559 29.317 1.00 35.41 311 ALA C CA 1
ATOM 7440 C C . ALA C 1 313 ? 50.464 0.124 30.412 1.00 35.58 311 ALA C C 1
ATOM 7441 O O . ALA C 1 313 ? 50.492 1.354 30.493 1.00 34.75 311 ALA C O 1
ATOM 7443 N N . LEU C 1 314 ? 51.128 -0.665 31.255 1.00 35.86 312 LEU C N 1
ATOM 7444 C CA . LEU C 1 314 ? 51.942 -0.089 32.324 1.00 35.70 312 LEU C CA 1
ATOM 7445 C C . LEU C 1 314 ? 53.117 0.662 31.712 1.00 35.17 312 LEU C C 1
ATOM 7446 O O . LEU C 1 314 ? 53.540 1.701 32.219 1.00 34.73 312 LEU C O 1
ATOM 7451 N N . GLU C 1 315 ? 53.647 0.132 30.615 1.00 35.18 313 GLU C N 1
ATOM 7452 C CA . GLU C 1 315 ? 54.766 0.781 29.952 1.00 35.94 313 GLU C CA 1
ATOM 7453 C C . GLU C 1 315 ? 54.361 2.173 29.472 1.00 34.91 313 GLU C C 1
ATOM 7454 O O . GLU C 1 315 ? 55.124 3.132 29.618 1.00 34.76 313 GLU C O 1
ATOM 7460 N N . LEU C 1 316 ? 53.161 2.289 28.905 1.00 33.52 314 LEU C N 1
ATOM 7461 C CA . LEU C 1 316 ? 52.675 3.585 28.434 1.00 32.13 314 LEU C CA 1
ATOM 7462 C C . LEU C 1 316 ? 52.533 4.509 29.636 1.00 31.30 314 LEU C C 1
ATOM 7463 O O . LEU C 1 316 ? 52.923 5.679 29.593 1.00 29.68 314 LEU C O 1
ATOM 7468 N N . ALA C 1 317 ? 51.980 3.969 30.716 1.00 31.55 315 ALA C N 1
ATOM 7469 C CA . ALA C 1 317 ? 51.797 4.740 31.935 1.00 32.09 315 ALA C CA 1
ATOM 7470 C C . ALA C 1 317 ? 53.152 5.282 32.375 1.00 32.02 315 ALA C C 1
ATOM 7471 O O . ALA C 1 317 ? 53.323 6.490 32.551 1.00 31.68 315 ALA C O 1
ATOM 7473 N N . ASN C 1 318 ? 54.124 4.389 32.538 1.00 32.56 316 ASN C N 1
ATOM 7474 C CA . ASN C 1 318 ? 55.459 4.818 32.949 1.00 31.49 316 ASN C CA 1
ATOM 7475 C C . ASN C 1 318 ? 56.030 5.800 31.933 1.00 30.85 316 ASN C C 1
ATOM 7476 O O . ASN C 1 318 ? 56.694 6.773 32.299 1.00 31.84 316 ASN C O 1
ATOM 7481 N N . ALA C 1 319 ? 55.760 5.551 30.658 1.00 30.44 317 ALA C N 1
ATOM 7482 C CA . ALA C 1 319 ? 56.227 6.443 29.606 1.00 30.88 317 ALA C CA 1
ATOM 7483 C C . ALA C 1 319 ? 55.618 7.825 29.828 1.00 31.53 317 ALA C C 1
ATOM 7484 O O . ALA C 1 319 ? 56.314 8.835 29.713 1.00 31.93 317 ALA C O 1
ATOM 7486 N N . CYS C 1 320 ? 54.323 7.872 30.143 1.00 30.25 318 CYS C N 1
ATOM 7487 C CA . CYS C 1 320 ? 53.651 9.152 30.385 1.00 31.55 318 CYS C CA 1
ATOM 7488 C C . CYS C 1 320 ? 54.308 9.897 31.534 1.00 31.54 318 CYS C C 1
ATOM 7489 O O . CYS C 1 320 ? 54.608 11.089 31.427 1.00 29.61 318 CYS C O 1
ATOM 7492 N N . LEU C 1 321 ? 54.518 9.188 32.640 1.00 32.84 319 LEU C N 1
ATOM 7493 C CA . LEU C 1 321 ? 55.142 9.785 33.812 1.00 34.42 319 LEU C CA 1
ATOM 7494 C C . LEU C 1 321 ? 56.492 10.370 33.406 1.00 35.87 319 LEU C C 1
ATOM 7495 O O . LEU C 1 321 ? 56.812 11.516 33.726 1.00 35.55 319 LEU C O 1
ATOM 7500 N N . GLU C 1 322 ? 57.272 9.576 32.681 1.00 37.60 320 GLU C N 1
ATOM 7501 C CA . GLU C 1 322 ? 58.584 10.007 32.220 1.00 38.70 320 GLU C CA 1
ATOM 7502 C C . GLU C 1 322 ? 58.496 11.286 31.396 1.00 38.24 320 GLU C C 1
ATOM 7503 O O . GLU C 1 322 ? 59.359 12.161 31.501 1.00 38.09 320 GLU C O 1
ATOM 7509 N N . SER C 1 323 ? 57.449 11.393 30.582 1.00 37.40 321 SER C N 1
ATOM 7510 C CA . SER C 1 323 ? 57.246 12.567 29.733 1.00 36.07 321 SER C CA 1
ATOM 7511 C C . SER C 1 323 ? 56.828 13.791 30.545 1.00 35.92 321 SER C C 1
ATOM 7512 O O . SER C 1 323 ? 57.256 14.911 30.268 1.00 34.34 321 SER C O 1
ATOM 7515 N N . ALA C 1 324 ? 55.994 13.567 31.554 1.00 36.85 322 ALA C N 1
ATOM 7516 C CA . ALA C 1 324 ? 55.505 14.648 32.402 1.00 38.03 322 ALA C CA 1
ATOM 7517 C C . ALA C 1 324 ? 56.606 15.261 33.266 1.00 38.46 322 ALA C C 1
ATOM 7518 O O . ALA C 1 324 ? 56.640 16.470 33.474 1.00 38.77 322 ALA C O 1
ATOM 7520 N N . GLN C 1 325 ? 57.507 14.421 33.763 1.00 40.21 323 GLN C N 1
ATOM 7521 C CA . GLN C 1 325 ? 58.599 14.882 34.620 1.00 40.22 323 GLN C CA 1
ATOM 7522 C C . GLN C 1 325 ? 59.690 15.612 33.841 1.00 38.83 323 GLN C C 1
ATOM 7523 O O . GLN C 1 325 ? 60.279 16.567 34.340 1.00 37.19 323 GLN C O 1
ATOM 7529 N N . THR C 1 326 ? 59.955 15.159 32.620 1.00 38.91 324 THR C N 1
ATOM 7530 C CA . THR C 1 326 ? 60.981 15.776 31.789 1.00 39.96 324 THR C CA 1
ATOM 7531 C C . THR C 1 326 ? 60.402 16.870 30.902 1.00 41.36 324 THR C C 1
ATOM 7532 O O . THR C 1 326 ? 61.117 17.778 30.477 1.00 41.16 324 THR C O 1
ATOM 7536 N N . GLY C 1 327 ? 59.103 16.780 30.629 1.00 41.30 325 GLY C N 1
ATOM 7537 C CA . GLY C 1 327 ? 58.465 17.761 29.775 1.00 40.42 325 GLY C CA 1
ATOM 7538 C C . GLY C 1 327 ? 58.879 17.527 28.332 1.00 40.44 325 GLY C C 1
ATOM 7539 O O . GLY C 1 327 ? 58.974 18.468 27.543 1.00 39.92 325 GLY C O 1
ATOM 7540 N N . ARG C 1 328 ? 59.136 16.268 27.987 1.00 38.54 326 ARG C N 1
ATOM 7541 C CA . ARG C 1 328 ? 59.539 15.926 26.628 1.00 38.37 326 ARG C CA 1
ATOM 7542 C C . ARG C 1 328 ? 58.811 14.681 26.137 1.00 38.37 326 ARG C C 1
ATOM 7543 O O . ARG C 1 328 ? 58.409 13.826 26.929 1.00 37.34 326 ARG C O 1
ATOM 7551 N N . THR C 1 329 ? 58.658 14.583 24.822 1.00 38.32 327 THR C N 1
ATOM 7552 C CA . THR C 1 329 ? 58.002 13.438 24.208 1.00 38.66 327 THR C CA 1
ATOM 7553 C C . THR C 1 329 ? 58.916 12.214 24.321 1.00 40.48 327 THR C C 1
ATOM 7554 O O . THR C 1 329 ? 60.129 12.310 24.123 1.00 41.89 327 THR C O 1
ATOM 7558 N N . VAL C 1 330 ? 58.325 11.069 24.647 1.00 41.69 328 VAL C N 1
ATOM 7559 C CA . VAL C 1 330 ? 59.065 9.820 24.803 1.00 43.37 328 VAL C CA 1
ATOM 7560 C C . VAL C 1 330 ? 58.817 8.849 23.646 1.00 45.41 328 VAL C C 1
ATOM 7561 O O . VAL C 1 330 ? 57.673 8.624 23.241 1.00 45.29 328 VAL C O 1
ATOM 7565 N N . THR C 1 331 ? 59.898 8.277 23.121 1.00 46.59 329 THR C N 1
ATOM 7566 C CA . THR C 1 331 ? 59.815 7.318 22.023 1.00 48.33 329 THR C CA 1
ATOM 7567 C C . THR C 1 331 ? 59.841 5.922 22.643 1.00 49.50 329 THR C C 1
ATOM 7568 O O . THR C 1 331 ? 60.784 5.577 23.356 1.00 49.98 329 THR C O 1
ATOM 7572 N N . LEU C 1 332 ? 58.810 5.125 22.376 1.00 50.63 330 LEU C N 1
ATOM 7573 C CA . LEU C 1 332 ? 58.707 3.781 22.947 1.00 52.51 330 LEU C CA 1
ATOM 7574 C C . LEU C 1 332 ? 59.768 2.782 22.498 1.00 53.74 330 LEU C C 1
ATOM 7575 O O . LEU C 1 332 ? 60.311 2.039 23.318 1.00 52.95 330 LEU C O 1
ATOM 7580 N N . ASN C 1 333 ? 60.045 2.745 21.200 1.00 55.51 331 ASN C N 1
ATOM 7581 C CA . ASN C 1 333 ? 61.051 1.827 20.679 1.00 57.28 331 ASN C CA 1
ATOM 7582 C C . ASN C 1 333 ? 61.973 2.528 19.691 1.00 58.25 331 ASN C C 1
ATOM 7583 O O . ASN C 1 333 ? 61.687 2.593 18.495 1.00 58.32 331 ASN C O 1
ATOM 7588 N N . PRO C 1 334 ? 63.102 3.064 20.186 1.00 59.43 332 PRO C N 1
ATOM 7589 C CA . PRO C 1 334 ? 64.080 3.768 19.354 1.00 60.20 332 PRO C CA 1
ATOM 7590 C C . PRO C 1 334 ? 64.640 2.917 18.215 1.00 61.41 332 PRO C C 1
ATOM 7591 O O . PRO C 1 334 ? 65.093 1.788 18.427 1.00 60.86 332 PRO C O 1
ATOM 7595 N N . ALA C 1 335 ? 64.603 3.479 17.009 1.00 62.73 333 ALA C N 1
ATOM 7596 C CA . ALA C 1 335 ? 65.085 2.809 15.803 1.00 64.34 333 ALA C CA 1
ATOM 7597 C C . ALA C 1 335 ? 64.423 1.445 15.620 1.00 64.42 333 ALA C C 1
ATOM 7598 O O . ALA C 1 335 ? 63.497 1.353 14.785 1.00 64.70 333 ALA C O 1
ATOM 7600 N N . LEU D 1 3 ? 24.785 60.168 18.455 1.00 69.57 1 LEU D N 1
ATOM 7601 C CA . LEU D 1 3 ? 25.626 60.835 17.421 1.00 69.45 1 LEU D CA 1
ATOM 7602 C C . LEU D 1 3 ? 26.374 59.783 16.604 1.00 69.53 1 LEU D C 1
ATOM 7603 O O . LEU D 1 3 ? 27.284 59.122 17.104 1.00 69.93 1 LEU D O 1
ATOM 7608 N N . THR D 1 4 ? 25.974 59.632 15.345 1.00 68.96 2 THR D N 1
ATOM 7609 C CA . THR D 1 4 ? 26.586 58.662 14.443 1.00 68.69 2 THR D CA 1
ATOM 7610 C C . THR D 1 4 ? 28.087 58.878 14.264 1.00 68.32 2 THR D C 1
ATOM 7611 O O . THR D 1 4 ? 28.620 59.932 14.609 1.00 68.14 2 THR D O 1
ATOM 7615 N N . LEU D 1 5 ? 28.759 57.869 13.713 1.00 68.20 3 LEU D N 1
ATOM 7616 C CA . LEU D 1 5 ? 30.199 57.927 13.474 1.00 68.80 3 LEU D CA 1
ATOM 7617 C C . LEU D 1 5 ? 30.509 57.381 12.080 1.00 69.26 3 LEU D C 1
ATOM 7618 O O . LEU D 1 5 ? 29.823 56.479 11.597 1.00 69.55 3 LEU D O 1
ATOM 7623 N N . ARG D 1 6 ? 31.536 57.926 11.431 1.00 69.72 4 ARG D N 1
ATOM 7624 C CA . ARG D 1 6 ? 31.915 57.468 10.095 1.00 70.65 4 ARG D CA 1
ATOM 7625 C C . ARG D 1 6 ? 33.000 56.402 10.145 1.00 70.39 4 ARG D C 1
ATOM 7626 O O . ARG D 1 6 ? 33.842 56.399 11.046 1.00 70.56 4 ARG D O 1
ATOM 7634 N N . ILE D 1 7 ? 32.982 55.505 9.161 1.00 70.06 5 ILE D N 1
ATOM 7635 C CA . ILE D 1 7 ? 33.954 54.420 9.099 1.00 70.26 5 ILE D CA 1
ATOM 7636 C C . ILE D 1 7 ? 34.529 54.232 7.699 1.00 70.13 5 ILE D C 1
ATOM 7637 O O . ILE D 1 7 ? 33.826 54.408 6.704 1.00 70.64 5 ILE D O 1
ATOM 7642 N N . ALA D 1 8 ? 35.807 53.865 7.634 1.00 70.20 6 ALA D N 1
ATOM 7643 C CA . ALA D 1 8 ? 36.488 53.619 6.364 1.00 70.43 6 ALA D CA 1
ATOM 7644 C C . ALA D 1 8 ? 36.743 52.119 6.268 1.00 70.87 6 ALA D C 1
ATOM 7645 O O . ALA D 1 8 ? 37.195 51.499 7.231 1.00 71.26 6 ALA D O 1
ATOM 7647 N N . LEU D 1 9 ? 36.469 51.539 5.103 1.00 70.97 7 LEU D N 1
ATOM 7648 C CA . LEU D 1 9 ? 36.636 50.103 4.919 1.00 71.08 7 LEU D CA 1
ATOM 7649 C C . LEU D 1 9 ? 37.753 49.703 3.962 1.00 71.57 7 LEU D C 1
ATOM 7650 O O . LEU D 1 9 ? 37.602 49.811 2.747 1.00 72.24 7 LEU D O 1
ATOM 7655 N N . PHE D 1 10 ? 38.873 49.238 4.508 1.00 72.03 8 PHE D N 1
ATOM 7656 C CA . PHE D 1 10 ? 39.984 48.794 3.676 1.00 72.73 8 PHE D CA 1
ATOM 7657 C C . PHE D 1 10 ? 39.649 47.395 3.171 1.00 73.12 8 PHE D C 1
ATOM 7658 O O . PHE D 1 10 ? 38.941 46.642 3.840 1.00 73.87 8 PHE D O 1
ATOM 7666 N N . GLY D 1 11 ? 40.155 47.049 1.993 1.00 73.34 9 GLY D N 1
ATOM 7667 C CA . GLY D 1 11 ? 39.882 45.739 1.430 1.00 72.71 9 GLY D CA 1
ATOM 7668 C C . GLY D 1 11 ? 38.453 45.620 0.935 1.00 72.35 9 GLY D C 1
ATOM 7669 O O . GLY D 1 11 ? 37.576 46.374 1.364 1.00 72.13 9 GLY D O 1
ATOM 7670 N N . ALA D 1 12 ? 38.214 44.671 0.032 1.00 72.09 10 ALA D N 1
ATOM 7671 C CA . ALA D 1 12 ? 36.881 44.459 -0.524 1.00 72.08 10 ALA D CA 1
ATOM 7672 C C . ALA D 1 12 ? 36.637 42.984 -0.829 1.00 72.11 10 ALA D C 1
ATOM 7673 O O . ALA D 1 12 ? 35.626 42.625 -1.440 1.00 71.70 10 ALA D O 1
ATOM 7675 N N . GLY D 1 13 ? 37.569 42.136 -0.398 1.00 72.00 11 GLY D N 1
ATOM 7676 C CA . GLY D 1 13 ? 37.449 40.707 -0.634 1.00 71.16 11 GLY D CA 1
ATOM 7677 C C . GLY D 1 13 ? 36.234 40.085 0.028 1.00 71.29 11 GLY D C 1
ATOM 7678 O O . GLY D 1 13 ? 35.196 40.733 0.193 1.00 70.68 11 GLY D O 1
ATOM 7679 N N . ARG D 1 14 ? 36.366 38.820 0.411 1.00 70.86 12 ARG D N 1
ATOM 7680 C CA . ARG D 1 14 ? 35.279 38.093 1.053 1.00 70.66 12 ARG D CA 1
ATOM 7681 C C . ARG D 1 14 ? 34.879 38.752 2.375 1.00 70.37 12 ARG D C 1
ATOM 7682 O O . ARG D 1 14 ? 33.696 38.978 2.639 1.00 70.39 12 ARG D O 1
ATOM 7690 N N . ILE D 1 15 ? 35.882 39.067 3.190 1.00 69.77 13 ILE D N 1
ATOM 7691 C CA . ILE D 1 15 ? 35.680 39.666 4.507 1.00 68.97 13 ILE D CA 1
ATOM 7692 C C . ILE D 1 15 ? 35.118 41.091 4.508 1.00 68.39 13 ILE D C 1
ATOM 7693 O O . ILE D 1 15 ? 34.481 41.510 5.477 1.00 68.16 13 ILE D O 1
ATOM 7698 N N . GLY D 1 16 ? 35.343 41.830 3.426 1.00 68.15 14 GLY D N 1
ATOM 7699 C CA . GLY D 1 16 ? 34.865 43.201 3.355 1.00 66.68 14 GLY D CA 1
ATOM 7700 C C . GLY D 1 16 ? 33.362 43.394 3.279 1.00 66.47 14 GLY D C 1
ATOM 7701 O O . GLY D 1 16 ? 32.824 44.369 3.810 1.00 66.24 14 GLY D O 1
ATOM 7702 N N . HIS D 1 17 ? 32.677 42.469 2.616 1.00 66.12 15 HIS D N 1
ATOM 7703 C CA . HIS D 1 17 ? 31.232 42.558 2.462 1.00 65.97 15 HIS D CA 1
ATOM 7704 C C . HIS D 1 17 ? 30.514 42.471 3.808 1.00 64.92 15 HIS D C 1
ATOM 7705 O O . HIS D 1 17 ? 29.532 43.180 4.049 1.00 64.18 15 HIS D O 1
ATOM 7712 N N . VAL D 1 18 ? 31.014 41.603 4.683 1.00 62.98 16 VAL D N 1
ATOM 7713 C CA . VAL D 1 18 ? 30.415 41.394 5.997 1.00 61.00 16 VAL D CA 1
ATOM 7714 C C . VAL D 1 18 ? 30.331 42.672 6.822 1.00 59.44 16 VAL D C 1
ATOM 7715 O O . VAL D 1 18 ? 29.248 43.102 7.214 1.00 58.90 16 VAL D O 1
ATOM 7719 N N . HIS D 1 19 ? 31.482 43.272 7.090 1.00 58.53 17 HIS D N 1
ATOM 7720 C CA . HIS D 1 19 ? 31.529 44.498 7.877 1.00 57.67 17 HIS D CA 1
ATOM 7721 C C . HIS D 1 19 ? 30.639 45.573 7.266 1.00 57.39 17 HIS D C 1
ATOM 7722 O O . HIS D 1 19 ? 29.783 46.151 7.941 1.00 56.32 17 HIS D O 1
ATOM 7729 N N . ALA D 1 20 ? 30.844 45.830 5.979 1.00 57.58 18 ALA D N 1
ATOM 7730 C CA . ALA D 1 20 ? 30.074 46.834 5.261 1.00 56.62 18 ALA D CA 1
ATOM 7731 C C . ALA D 1 20 ? 28.587 46.710 5.559 1.00 56.65 18 ALA D C 1
ATOM 7732 O O . ALA D 1 20 ? 27.955 47.657 6.026 1.00 56.55 18 ALA D O 1
ATOM 7734 N N . ALA D 1 21 ? 28.040 45.529 5.296 1.00 56.42 19 ALA D N 1
ATOM 7735 C CA . ALA D 1 21 ? 26.623 45.268 5.511 1.00 56.10 19 ALA D CA 1
ATOM 7736 C C . ALA D 1 21 ? 26.176 45.389 6.969 1.00 56.04 19 ALA D C 1
ATOM 7737 O O . ALA D 1 21 ? 25.115 45.945 7.254 1.00 55.46 19 ALA D O 1
ATOM 7739 N N . ASN D 1 22 ? 26.976 44.868 7.894 1.00 55.75 20 ASN D N 1
ATOM 7740 C CA . ASN D 1 22 ? 26.618 44.941 9.306 1.00 55.32 20 ASN D CA 1
ATOM 7741 C C . ASN D 1 22 ? 26.588 46.384 9.803 1.00 55.59 20 ASN D C 1
ATOM 7742 O O . ASN D 1 22 ? 25.815 46.729 10.699 1.00 55.85 20 ASN D O 1
ATOM 7747 N N . ILE D 1 23 ? 27.435 47.223 9.218 1.00 55.15 21 ILE D N 1
ATOM 7748 C CA . ILE D 1 23 ? 27.488 48.629 9.597 1.00 55.58 21 ILE D CA 1
ATOM 7749 C C . ILE D 1 23 ? 26.139 49.288 9.319 1.00 55.00 21 ILE D C 1
ATOM 7750 O O . ILE D 1 23 ? 25.541 49.906 10.201 1.00 53.70 21 ILE D O 1
ATOM 7755 N N . ALA D 1 24 ? 25.664 49.137 8.087 1.00 55.06 22 ALA D N 1
ATOM 7756 C CA . ALA D 1 24 ? 24.393 49.712 7.674 1.00 55.72 22 ALA D CA 1
ATOM 7757 C C . ALA D 1 24 ? 23.281 49.339 8.642 1.00 56.87 22 ALA D C 1
ATOM 7758 O O . ALA D 1 24 ? 22.424 50.163 8.960 1.00 56.66 22 ALA D O 1
ATOM 7760 N N . ALA D 1 25 ? 23.301 48.093 9.110 1.00 58.06 23 ALA D N 1
ATOM 7761 C CA . ALA D 1 25 ? 22.289 47.608 10.046 1.00 58.96 23 ALA D CA 1
ATOM 7762 C C . ALA D 1 25 ? 22.422 48.311 11.388 1.00 59.52 23 ALA D C 1
ATOM 7763 O O . ALA D 1 25 ? 21.425 48.554 12.071 1.00 59.60 23 ALA D O 1
ATOM 7765 N N . ASN D 1 26 ? 23.658 48.626 11.766 1.00 59.93 24 ASN D N 1
ATOM 7766 C CA . ASN D 1 26 ? 23.919 49.314 13.023 1.00 61.06 24 ASN D CA 1
ATOM 7767 C C . ASN D 1 26 ? 23.674 50.807 12.808 1.00 61.83 24 ASN D C 1
ATOM 7768 O O . ASN D 1 26 ? 24.144 51.391 11.829 1.00 61.67 24 ASN D O 1
ATOM 7773 N N . PRO D 1 27 ? 22.927 51.444 13.720 1.00 62.87 25 PRO D N 1
ATOM 7774 C CA . PRO D 1 27 ? 22.646 52.877 13.583 1.00 64.02 25 PRO D CA 1
ATOM 7775 C C . PRO D 1 27 ? 23.874 53.765 13.772 1.00 64.52 25 PRO D C 1
ATOM 7776 O O . PRO D 1 27 ? 24.141 54.656 12.965 1.00 65.35 25 PRO D O 1
ATOM 7780 N N . ASP D 1 28 ? 24.619 53.499 14.841 1.00 64.60 26 ASP D N 1
ATOM 7781 C CA . ASP D 1 28 ? 25.802 54.271 15.199 1.00 64.32 26 ASP D CA 1
ATOM 7782 C C . ASP D 1 28 ? 26.988 54.197 14.237 1.00 65.17 26 ASP D C 1
ATOM 7783 O O . ASP D 1 28 ? 28.080 54.657 14.575 1.00 65.98 26 ASP D O 1
ATOM 7788 N N . LEU D 1 29 ? 26.792 53.639 13.048 1.00 65.73 27 LEU D N 1
ATOM 7789 C CA . LEU D 1 29 ? 27.891 53.531 12.090 1.00 66.74 27 LEU D CA 1
ATOM 7790 C C . LEU D 1 29 ? 27.452 53.731 10.638 1.00 67.68 27 LEU D C 1
ATOM 7791 O O . LEU D 1 29 ? 26.316 53.418 10.277 1.00 67.77 27 LEU D O 1
ATOM 7796 N N . GLU D 1 30 ? 28.358 54.256 9.811 1.00 68.25 28 GLU D N 1
ATOM 7797 C CA . GLU D 1 30 ? 28.071 54.475 8.393 1.00 69.21 28 GLU D CA 1
ATOM 7798 C C . GLU D 1 30 ? 29.327 54.388 7.531 1.00 69.15 28 GLU D C 1
ATOM 7799 O O . GLU D 1 30 ? 30.286 55.135 7.725 1.00 69.25 28 GLU D O 1
ATOM 7805 N N . LEU D 1 31 ? 29.309 53.467 6.573 1.00 69.86 29 LEU D N 1
ATOM 7806 C CA . LEU D 1 31 ? 30.440 53.257 5.674 1.00 70.62 29 LEU D CA 1
ATOM 7807 C C . LEU D 1 31 ? 30.553 54.400 4.664 1.00 71.47 29 LEU D C 1
ATOM 7808 O O . LEU D 1 31 ? 29.548 55.022 4.319 1.00 71.42 29 LEU D O 1
ATOM 7813 N N . VAL D 1 32 ? 31.768 54.674 4.188 1.00 71.73 30 VAL D N 1
ATOM 7814 C CA . VAL D 1 32 ? 31.966 55.759 3.229 1.00 72.05 30 VAL D CA 1
ATOM 7815 C C . VAL D 1 32 ? 32.988 55.515 2.114 1.00 72.88 30 VAL D C 1
ATOM 7816 O O . VAL D 1 32 ? 32.985 56.238 1.116 1.00 73.38 30 VAL D O 1
ATOM 7820 N N . VAL D 1 33 ? 33.860 54.519 2.264 1.00 73.40 31 VAL D N 1
ATOM 7821 C CA . VAL D 1 33 ? 34.859 54.255 1.223 1.00 73.97 31 VAL D CA 1
ATOM 7822 C C . VAL D 1 33 ? 35.491 52.862 1.307 1.00 74.15 31 VAL D C 1
ATOM 7823 O O . VAL D 1 33 ? 35.348 52.165 2.313 1.00 75.16 31 VAL D O 1
ATOM 7827 N N . ILE D 1 34 ? 36.188 52.463 0.243 1.00 73.84 32 ILE D N 1
ATOM 7828 C CA . ILE D 1 34 ? 36.837 51.153 0.187 1.00 74.12 32 ILE D CA 1
ATOM 7829 C C . ILE D 1 34 ? 38.186 51.190 -0.529 1.00 74.06 32 ILE D C 1
ATOM 7830 O O . ILE D 1 34 ? 38.262 51.480 -1.723 1.00 73.98 32 ILE D O 1
ATOM 7835 N N . ALA D 1 35 ? 39.245 50.877 0.211 1.00 74.39 33 ALA D N 1
ATOM 7836 C CA . ALA D 1 35 ? 40.595 50.873 -0.338 1.00 74.77 33 ALA D CA 1
ATOM 7837 C C . ALA D 1 35 ? 41.023 49.479 -0.785 1.00 75.08 33 ALA D C 1
ATOM 7838 O O . ALA D 1 35 ? 41.340 48.619 0.040 1.00 74.42 33 ALA D O 1
ATOM 7840 N N . ASP D 1 36 ? 41.038 49.264 -2.097 1.00 75.08 34 ASP D N 1
ATOM 7841 C CA . ASP D 1 36 ? 41.435 47.978 -2.651 1.00 74.83 34 ASP D CA 1
ATOM 7842 C C . ASP D 1 36 ? 42.063 48.178 -4.031 1.00 75.03 34 ASP D C 1
ATOM 7843 O O . ASP D 1 36 ? 41.550 48.944 -4.851 1.00 75.28 34 ASP D O 1
ATOM 7848 N N . PRO D 1 37 ? 43.199 47.505 -4.298 1.00 74.97 35 PRO D N 1
ATOM 7849 C CA . PRO D 1 37 ? 43.884 47.620 -5.591 1.00 75.23 35 PRO D CA 1
ATOM 7850 C C . PRO D 1 37 ? 42.951 47.242 -6.742 1.00 74.96 35 PRO D C 1
ATOM 7851 O O . PRO D 1 37 ? 42.894 47.926 -7.765 1.00 74.85 35 PRO D O 1
ATOM 7855 N N . PHE D 1 38 ? 42.228 46.141 -6.555 1.00 74.58 36 PHE D N 1
ATOM 7856 C CA . PHE D 1 38 ? 41.276 45.640 -7.540 1.00 74.60 36 PHE D CA 1
ATOM 7857 C C . PHE D 1 38 ? 40.014 46.507 -7.463 1.00 75.12 36 PHE D C 1
ATOM 7858 O O . PHE D 1 38 ? 38.944 46.045 -7.062 1.00 74.90 36 PHE D O 1
ATOM 7866 N N . ILE D 1 39 ? 40.163 47.772 -7.850 1.00 76.03 37 ILE D N 1
ATOM 7867 C CA . ILE D 1 39 ? 39.080 48.755 -7.831 1.00 76.62 37 ILE D CA 1
ATOM 7868 C C . ILE D 1 39 ? 37.752 48.247 -8.401 1.00 77.36 37 ILE D C 1
ATOM 7869 O O . ILE D 1 39 ? 36.681 48.664 -7.949 1.00 77.52 37 ILE D O 1
ATOM 7874 N N . GLU D 1 40 ? 37.818 47.359 -9.393 1.00 77.59 38 GLU D N 1
ATOM 7875 C CA . GLU D 1 40 ? 36.608 46.802 -10.000 1.00 77.61 38 GLU D CA 1
ATOM 7876 C C . GLU D 1 40 ? 35.851 45.962 -8.976 1.00 77.54 38 GLU D C 1
ATOM 7877 O O . GLU D 1 40 ? 34.622 45.860 -9.020 1.00 77.75 38 GLU D O 1
ATOM 7883 N N . GLY D 1 41 ? 36.602 45.357 -8.060 1.00 77.33 39 GLY D N 1
ATOM 7884 C CA . GLY D 1 41 ? 35.998 44.547 -7.019 1.00 77.02 39 GLY D CA 1
ATOM 7885 C C . GLY D 1 41 ? 35.797 45.392 -5.775 1.00 76.85 39 GLY D C 1
ATOM 7886 O O . GLY D 1 41 ? 35.218 44.936 -4.784 1.00 77.13 39 GLY D O 1
ATOM 7887 N N . ALA D 1 42 ? 36.280 46.632 -5.835 1.00 76.02 40 ALA D N 1
ATOM 7888 C CA . ALA D 1 42 ? 36.168 47.576 -4.728 1.00 75.28 40 ALA D CA 1
ATOM 7889 C C . ALA D 1 42 ? 34.999 48.535 -4.960 1.00 74.61 40 ALA D C 1
ATOM 7890 O O . ALA D 1 42 ? 34.597 49.278 -4.062 1.00 74.18 40 ALA D O 1
ATOM 7892 N N . GLN D 1 43 ? 34.461 48.513 -6.173 1.00 74.09 41 GLN D N 1
ATOM 7893 C CA . GLN D 1 43 ? 33.339 49.367 -6.526 1.00 74.12 41 GLN D CA 1
ATOM 7894 C C . GLN D 1 43 ? 32.084 48.511 -6.622 1.00 74.81 41 GLN D C 1
ATOM 7895 O O . GLN D 1 43 ? 30.995 49.004 -6.921 1.00 74.71 41 GLN D O 1
ATOM 7901 N N . ARG D 1 44 ? 32.260 47.219 -6.359 1.00 75.61 42 ARG D N 1
ATOM 7902 C CA . ARG D 1 44 ? 31.164 46.254 -6.373 1.00 76.38 42 ARG D CA 1
ATOM 7903 C C . ARG D 1 44 ? 30.775 46.029 -4.911 1.00 76.52 42 ARG D C 1
ATOM 7904 O O . ARG D 1 44 ? 30.087 45.066 -4.568 1.00 76.19 42 ARG D O 1
ATOM 7912 N N . LEU D 1 45 ? 31.241 46.935 -4.056 1.00 77.02 43 LEU D N 1
ATOM 7913 C CA . LEU D 1 45 ? 30.969 46.882 -2.625 1.00 77.64 43 LEU D CA 1
ATOM 7914 C C . LEU D 1 45 ? 30.822 48.305 -2.088 1.00 77.88 43 LEU D C 1
ATOM 7915 O O . LEU D 1 45 ? 30.049 48.556 -1.160 1.00 77.91 43 LEU D O 1
ATOM 7920 N N . ALA D 1 46 ? 31.572 49.230 -2.680 1.00 78.36 44 ALA D N 1
ATOM 7921 C CA . ALA D 1 46 ? 31.531 50.634 -2.287 1.00 78.39 44 ALA D CA 1
ATOM 7922 C C . ALA D 1 46 ? 30.262 51.242 -2.864 1.00 78.55 44 ALA D C 1
ATOM 7923 O O . ALA D 1 46 ? 29.455 51.839 -2.146 1.00 77.86 44 ALA D O 1
ATOM 7925 N N . GLU D 1 47 ? 30.103 51.084 -4.174 1.00 78.80 45 GLU D N 1
ATOM 7926 C CA . GLU D 1 47 ? 28.932 51.586 -4.877 1.00 78.93 45 GLU D CA 1
ATOM 7927 C C . GLU D 1 47 ? 27.701 50.920 -4.272 1.00 78.50 45 GLU D C 1
ATOM 7928 O O . GLU D 1 47 ? 26.595 51.461 -4.315 1.00 78.55 45 GLU D O 1
ATOM 7934 N N . ALA D 1 48 ? 27.918 49.740 -3.698 1.00 78.13 46 ALA D N 1
ATOM 7935 C CA . ALA D 1 48 ? 26.857 48.955 -3.081 1.00 78.05 46 ALA D CA 1
ATOM 7936 C C . ALA D 1 48 ? 26.110 49.671 -1.955 1.00 77.58 46 ALA D C 1
ATOM 7937 O O . ALA D 1 48 ? 24.947 50.050 -2.112 1.00 77.34 46 ALA D O 1
ATOM 7939 N N . ASN D 1 49 ? 26.786 49.851 -0.824 1.00 77.06 47 ASN D N 1
ATOM 7940 C CA . ASN D 1 49 ? 26.189 50.489 0.348 1.00 76.77 47 ASN D CA 1
ATOM 7941 C C . ASN D 1 49 ? 26.049 52.008 0.249 1.00 76.94 47 ASN D C 1
ATOM 7942 O O . ASN D 1 49 ? 25.565 52.654 1.182 1.00 76.27 47 ASN D O 1
ATOM 7947 N N . GLY D 1 50 ? 26.466 52.573 -0.880 1.00 77.53 48 GLY D N 1
ATOM 7948 C CA . GLY D 1 50 ? 26.372 54.011 -1.063 1.00 77.74 48 GLY D CA 1
ATOM 7949 C C . GLY D 1 50 ? 27.620 54.731 -0.586 1.00 78.02 48 GLY D C 1
ATOM 7950 O O . GLY D 1 50 ? 27.543 55.692 0.182 1.00 77.62 48 GLY D O 1
ATOM 7951 N N . ALA D 1 51 ? 28.775 54.259 -1.044 1.00 78.62 49 ALA D N 1
ATOM 7952 C CA . ALA D 1 51 ? 30.054 54.851 -0.671 1.00 79.07 49 ALA D CA 1
ATOM 7953 C C . ALA D 1 51 ? 31.005 54.832 -1.867 1.00 79.39 49 ALA D C 1
ATOM 7954 O O . ALA D 1 51 ? 30.750 54.142 -2.858 1.00 79.86 49 ALA D O 1
ATOM 7956 N N . GLU D 1 52 ? 32.102 55.581 -1.770 1.00 79.02 50 GLU D N 1
ATOM 7957 C CA . GLU D 1 52 ? 33.078 55.655 -2.857 1.00 79.00 50 GLU D CA 1
ATOM 7958 C C . GLU D 1 52 ? 34.131 54.551 -2.771 1.00 78.99 50 GLU D C 1
ATOM 7959 O O . GLU D 1 52 ? 34.188 53.813 -1.786 1.00 79.28 50 GLU D O 1
ATOM 7965 N N . ALA D 1 53 ? 34.965 54.445 -3.803 1.00 78.59 51 ALA D N 1
ATOM 7966 C CA . ALA D 1 53 ? 36.008 53.421 -3.842 1.00 78.45 51 ALA D CA 1
ATOM 7967 C C . ALA D 1 53 ? 37.295 53.911 -4.501 1.00 78.00 51 ALA D C 1
ATOM 7968 O O . ALA D 1 53 ? 37.258 54.599 -5.521 1.00 78.14 51 ALA D O 1
ATOM 7970 N N . VAL D 1 54 ? 38.433 53.543 -3.916 1.00 77.34 52 VAL D N 1
ATOM 7971 C CA . VAL D 1 54 ? 39.730 53.937 -4.455 1.00 76.79 52 VAL D CA 1
ATOM 7972 C C . VAL D 1 54 ? 40.579 52.702 -4.755 1.00 77.26 52 VAL D C 1
ATOM 7973 O O . VAL D 1 54 ? 40.099 51.569 -4.653 1.00 77.23 52 VAL D O 1
ATOM 7977 N N . ALA D 1 55 ? 41.838 52.924 -5.126 1.00 77.66 53 ALA D N 1
ATOM 7978 C CA . ALA D 1 55 ? 42.750 51.828 -5.443 1.00 78.20 53 ALA D CA 1
ATOM 7979 C C . ALA D 1 55 ? 43.852 51.688 -4.393 1.00 78.41 53 ALA D C 1
ATOM 7980 O O . ALA D 1 55 ? 44.055 50.608 -3.834 1.00 78.23 53 ALA D O 1
ATOM 7982 N N . SER D 1 56 ? 44.566 52.779 -4.131 1.00 78.65 54 SER D N 1
ATOM 7983 C CA . SER D 1 56 ? 45.641 52.768 -3.143 1.00 78.84 54 SER D CA 1
ATOM 7984 C C . SER D 1 56 ? 45.136 53.287 -1.795 1.00 78.64 54 SER D C 1
ATOM 7985 O O . SER D 1 56 ? 44.139 54.010 -1.732 1.00 78.86 54 SER D O 1
ATOM 7988 N N . PRO D 1 57 ? 45.822 52.922 -0.698 1.00 78.41 55 PRO D N 1
ATOM 7989 C CA . PRO D 1 57 ? 45.435 53.355 0.650 1.00 77.79 55 PRO D CA 1
ATOM 7990 C C . PRO D 1 57 ? 45.667 54.847 0.881 1.00 77.05 55 PRO D C 1
ATOM 7991 O O . PRO D 1 57 ? 44.843 55.528 1.498 1.00 76.33 55 PRO D O 1
ATOM 7995 N N . ASP D 1 58 ? 46.797 55.339 0.379 1.00 76.59 56 ASP D N 1
ATOM 7996 C CA . ASP D 1 58 ? 47.183 56.742 0.507 1.00 76.33 56 ASP D CA 1
ATOM 7997 C C . ASP D 1 58 ? 46.021 57.694 0.242 1.00 75.86 56 ASP D C 1
ATOM 7998 O O . ASP D 1 58 ? 45.930 58.759 0.856 1.00 75.34 56 ASP D O 1
ATOM 8003 N N . GLU D 1 59 ? 45.142 57.309 -0.678 1.00 75.41 57 GLU D N 1
ATOM 8004 C CA . GLU D 1 59 ? 43.988 58.131 -1.022 1.00 74.90 57 GLU D CA 1
ATOM 8005 C C . GLU D 1 59 ? 43.117 58.307 0.212 1.00 75.01 57 GLU D C 1
ATOM 8006 O O . GLU D 1 59 ? 42.592 59.391 0.471 1.00 74.99 57 GLU D O 1
ATOM 8012 N N . VAL D 1 60 ? 42.967 57.228 0.972 1.00 75.11 58 VAL D N 1
ATOM 8013 C CA . VAL D 1 60 ? 42.172 57.255 2.191 1.00 74.84 58 VAL D CA 1
ATOM 8014 C C . VAL D 1 60 ? 42.990 57.924 3.293 1.00 74.23 58 VAL D C 1
ATOM 8015 O O . VAL D 1 60 ? 42.460 58.695 4.099 1.00 73.32 58 VAL D O 1
ATOM 8019 N N . PHE D 1 61 ? 44.286 57.623 3.320 1.00 74.24 59 PHE D N 1
ATOM 8020 C CA . PHE D 1 61 ? 45.181 58.205 4.316 1.00 74.96 59 PHE D CA 1
ATOM 8021 C C . PHE D 1 61 ? 45.431 59.677 4.013 1.00 74.64 59 PHE D C 1
ATOM 8022 O O . PHE D 1 61 ? 46.180 60.355 4.719 1.00 74.66 59 PHE D O 1
ATOM 8030 N N . ALA D 1 62 ? 44.796 60.159 2.950 1.00 73.72 60 ALA D N 1
ATOM 8031 C CA . ALA D 1 62 ? 44.909 61.552 2.551 1.00 73.17 60 ALA D CA 1
ATOM 8032 C C . ALA D 1 62 ? 43.511 62.152 2.671 1.00 72.70 60 ALA D C 1
ATOM 8033 O O . ALA D 1 62 ? 43.056 62.886 1.794 1.00 73.27 60 ALA D O 1
ATOM 8035 N N . ARG D 1 63 ? 42.833 61.810 3.764 1.00 71.32 61 ARG D N 1
ATOM 8036 C CA . ARG D 1 63 ? 41.485 62.298 4.032 1.00 70.09 61 ARG D CA 1
ATOM 8037 C C . ARG D 1 63 ? 41.465 63.024 5.370 1.00 70.33 61 ARG D C 1
ATOM 8038 O O . ARG D 1 63 ? 42.515 63.399 5.889 1.00 69.98 61 ARG D O 1
ATOM 8046 N N . ASP D 1 64 ? 40.272 63.209 5.931 1.00 70.84 62 ASP D N 1
ATOM 8047 C CA . ASP D 1 64 ? 40.139 63.899 7.211 1.00 71.57 62 ASP D CA 1
ATOM 8048 C C . ASP D 1 64 ? 38.693 63.937 7.699 1.00 71.57 62 ASP D C 1
ATOM 8049 O O . ASP D 1 64 ? 38.242 64.940 8.258 1.00 72.02 62 ASP D O 1
ATOM 8054 N N . ASP D 1 65 ? 37.972 62.840 7.497 1.00 71.88 63 ASP D N 1
ATOM 8055 C CA . ASP D 1 65 ? 36.575 62.758 7.917 1.00 72.19 63 ASP D CA 1
ATOM 8056 C C . ASP D 1 65 ? 36.169 61.318 8.220 1.00 72.77 63 ASP D C 1
ATOM 8057 O O . ASP D 1 65 ? 35.052 60.900 7.905 1.00 72.81 63 ASP D O 1
ATOM 8062 N N . ILE D 1 66 ? 37.076 60.562 8.830 1.00 73.00 64 ILE D N 1
ATOM 8063 C CA . ILE D 1 66 ? 36.799 59.168 9.162 1.00 73.15 64 ILE D CA 1
ATOM 8064 C C . ILE D 1 66 ? 37.230 58.850 10.588 1.00 73.45 64 ILE D C 1
ATOM 8065 O O . ILE D 1 66 ? 38.342 59.192 10.998 1.00 73.57 64 ILE D O 1
ATOM 8070 N N . ASP D 1 67 ? 36.354 58.188 11.336 1.00 73.27 65 ASP D N 1
ATOM 8071 C CA . ASP D 1 67 ? 36.667 57.817 12.709 1.00 72.77 65 ASP D CA 1
ATOM 8072 C C . ASP D 1 67 ? 37.285 56.426 12.729 1.00 72.45 65 ASP D C 1
ATOM 8073 O O . ASP D 1 67 ? 38.496 56.274 12.908 1.00 72.63 65 ASP D O 1
ATOM 8078 N N . GLY D 1 68 ? 36.445 55.415 12.528 1.00 71.68 66 GLY D N 1
ATOM 8079 C CA . GLY D 1 68 ? 36.919 54.043 12.536 1.00 71.11 66 GLY D CA 1
ATOM 8080 C C . GLY D 1 68 ? 37.582 53.593 11.248 1.00 70.66 66 GLY D C 1
ATOM 8081 O O . GLY D 1 68 ? 37.213 54.028 10.157 1.00 70.98 66 GLY D O 1
ATOM 8082 N N . ILE D 1 69 ? 38.563 52.706 11.383 1.00 70.18 67 ILE D N 1
ATOM 8083 C CA . ILE D 1 69 ? 39.296 52.182 10.238 1.00 69.23 67 ILE D CA 1
ATOM 8084 C C . ILE D 1 69 ? 39.211 50.658 10.182 1.00 69.24 67 ILE D C 1
ATOM 8085 O O . ILE D 1 69 ? 40.116 49.957 10.643 1.00 69.21 67 ILE D O 1
ATOM 8090 N N . VAL D 1 70 ? 38.121 50.150 9.617 1.00 68.31 68 VAL D N 1
ATOM 8091 C CA . VAL D 1 70 ? 37.936 48.710 9.497 1.00 67.38 68 VAL D CA 1
ATOM 8092 C C . VAL D 1 70 ? 38.855 48.142 8.414 1.00 67.47 68 VAL D C 1
ATOM 8093 O O . VAL D 1 70 ? 38.470 48.031 7.249 1.00 68.17 68 VAL D O 1
ATOM 8097 N N . ILE D 1 71 ? 40.073 47.788 8.812 1.00 67.28 69 ILE D N 1
ATOM 8098 C CA . ILE D 1 71 ? 41.064 47.234 7.896 1.00 67.04 69 ILE D CA 1
ATOM 8099 C C . ILE D 1 71 ? 40.683 45.822 7.465 1.00 68.24 69 ILE D C 1
ATOM 8100 O O . ILE D 1 71 ? 40.587 44.917 8.297 1.00 68.14 69 ILE D O 1
ATOM 8105 N N . GLY D 1 72 ? 40.477 45.635 6.163 1.00 69.25 70 GLY D N 1
ATOM 8106 C CA . GLY D 1 72 ? 40.102 44.326 5.659 1.00 70.24 70 GLY D CA 1
ATOM 8107 C C . GLY D 1 72 ? 40.795 43.919 4.374 1.00 71.25 70 GLY D C 1
ATOM 8108 O O . GLY D 1 72 ? 40.137 43.552 3.401 1.00 72.00 70 GLY D O 1
ATOM 8109 N N . SER D 1 73 ? 42.122 43.978 4.370 1.00 71.32 71 SER D N 1
ATOM 8110 C CA . SER D 1 73 ? 42.915 43.608 3.201 1.00 71.85 71 SER D CA 1
ATOM 8111 C C . SER D 1 73 ? 43.834 42.439 3.572 1.00 72.19 71 SER D C 1
ATOM 8112 O O . SER D 1 73 ? 43.828 41.983 4.714 1.00 72.78 71 SER D O 1
ATOM 8115 N N . PRO D 1 74 ? 44.630 41.933 2.611 1.00 72.00 72 PRO D N 1
ATOM 8116 C CA . PRO D 1 74 ? 45.530 40.816 2.910 1.00 72.23 72 PRO D CA 1
ATOM 8117 C C . PRO D 1 74 ? 46.293 40.965 4.227 1.00 72.42 72 PRO D C 1
ATOM 8118 O O . PRO D 1 74 ? 46.654 42.070 4.634 1.00 71.85 72 PRO D O 1
ATOM 8122 N N . THR D 1 75 ? 46.534 39.830 4.876 1.00 73.20 73 THR D N 1
ATOM 8123 C CA . THR D 1 75 ? 47.223 39.777 6.159 1.00 73.62 73 THR D CA 1
ATOM 8124 C C . THR D 1 75 ? 48.666 40.289 6.138 1.00 74.07 73 THR D C 1
ATOM 8125 O O . THR D 1 75 ? 49.254 40.518 7.195 1.00 74.64 73 THR D O 1
ATOM 8129 N N . SER D 1 76 ? 49.242 40.473 4.953 1.00 74.46 74 SER D N 1
ATOM 8130 C CA . SER D 1 76 ? 50.623 40.953 4.864 1.00 74.44 74 SER D CA 1
ATOM 8131 C C . SER D 1 76 ? 50.700 42.440 4.526 1.00 74.05 74 SER D C 1
ATOM 8132 O O . SER D 1 76 ? 51.736 42.932 4.074 1.00 74.10 74 SER D O 1
ATOM 8135 N N . THR D 1 77 ? 49.601 43.151 4.750 1.00 73.09 75 THR D N 1
ATOM 8136 C CA . THR D 1 77 ? 49.544 44.580 4.470 1.00 71.44 75 THR D CA 1
ATOM 8137 C C . THR D 1 77 ? 49.014 45.323 5.692 1.00 71.71 75 THR D C 1
ATOM 8138 O O . THR D 1 77 ? 49.216 46.528 5.833 1.00 71.86 75 THR D O 1
ATOM 8142 N N . HIS D 1 78 ? 48.333 44.588 6.569 1.00 71.67 76 HIS D N 1
ATOM 8143 C CA . HIS D 1 78 ? 47.748 45.143 7.788 1.00 71.03 76 HIS D CA 1
ATOM 8144 C C . HIS D 1 78 ? 48.664 46.094 8.557 1.00 70.13 76 HIS D C 1
ATOM 8145 O O . HIS D 1 78 ? 48.238 47.173 8.974 1.00 69.60 76 HIS D O 1
ATOM 8152 N N . VAL D 1 79 ? 49.914 45.688 8.755 1.00 68.90 77 VAL D N 1
ATOM 8153 C CA . VAL D 1 79 ? 50.881 46.507 9.481 1.00 68.34 77 VAL D CA 1
ATOM 8154 C C . VAL D 1 79 ? 50.965 47.905 8.880 1.00 68.57 77 VAL D C 1
ATOM 8155 O O . VAL D 1 79 ? 50.827 48.913 9.576 1.00 68.84 77 VAL D O 1
ATOM 8159 N N . ASP D 1 80 ? 51.191 47.946 7.574 1.00 68.48 78 ASP D N 1
ATOM 8160 C CA . ASP D 1 80 ? 51.320 49.193 6.834 1.00 68.83 78 ASP D CA 1
ATOM 8161 C C . ASP D 1 80 ? 50.031 50.014 6.816 1.00 68.34 78 ASP D C 1
ATOM 8162 O O . ASP D 1 80 ? 50.006 51.126 6.292 1.00 69.04 78 ASP D O 1
ATOM 8167 N N . LEU D 1 81 ? 48.966 49.473 7.396 1.00 67.75 79 LEU D N 1
ATOM 8168 C CA . LEU D 1 81 ? 47.682 50.164 7.410 1.00 67.18 79 LEU D CA 1
ATOM 8169 C C . LEU D 1 81 ? 47.257 50.574 8.814 1.00 66.41 79 LEU D C 1
ATOM 8170 O O . LEU D 1 81 ? 46.500 51.528 8.988 1.00 65.70 79 LEU D O 1
ATOM 8175 N N . ILE D 1 82 ? 47.742 49.844 9.813 1.00 65.87 80 ILE D N 1
ATOM 8176 C CA . ILE D 1 82 ? 47.414 50.126 11.205 1.00 65.23 80 ILE D CA 1
ATOM 8177 C C . ILE D 1 82 ? 48.222 51.323 11.684 1.00 64.68 80 ILE D C 1
ATOM 8178 O O . ILE D 1 82 ? 47.705 52.202 12.377 1.00 65.23 80 ILE D O 1
ATOM 8183 N N . THR D 1 83 ? 49.495 51.345 11.305 1.00 63.60 81 THR D N 1
ATOM 8184 C CA . THR D 1 83 ? 50.403 52.419 11.687 1.00 63.45 81 THR D CA 1
ATOM 8185 C C . THR D 1 83 ? 49.866 53.784 11.271 1.00 63.58 81 THR D C 1
ATOM 8186 O O . THR D 1 83 ? 49.739 54.697 12.091 1.00 62.31 81 THR D O 1
ATOM 8190 N N . ARG D 1 84 ? 49.549 53.904 9.987 1.00 64.00 82 ARG D N 1
ATOM 8191 C CA . ARG D 1 84 ? 49.041 55.140 9.413 1.00 64.78 82 ARG D CA 1
ATOM 8192 C C . ARG D 1 84 ? 47.622 55.499 9.850 1.00 64.98 82 ARG D C 1
ATOM 8193 O O . ARG D 1 84 ? 46.994 56.394 9.281 1.00 65.01 82 ARG D O 1
ATOM 8201 N N . ALA D 1 85 ? 47.119 54.800 10.863 1.00 64.69 83 ALA D N 1
ATOM 8202 C CA . ALA D 1 85 ? 45.788 55.064 11.398 1.00 64.22 83 ALA D CA 1
ATOM 8203 C C . ALA D 1 85 ? 46.014 55.520 12.829 1.00 64.37 83 ALA D C 1
ATOM 8204 O O . ALA D 1 85 ? 45.196 56.233 13.416 1.00 63.37 83 ALA D O 1
ATOM 8206 N N . VAL D 1 86 ? 47.147 55.093 13.378 1.00 64.83 84 VAL D N 1
ATOM 8207 C CA . VAL D 1 86 ? 47.550 55.446 14.732 1.00 65.58 84 VAL D CA 1
ATOM 8208 C C . VAL D 1 86 ? 48.210 56.814 14.658 1.00 66.11 84 VAL D C 1
ATOM 8209 O O . VAL D 1 86 ? 47.976 57.679 15.504 1.00 65.97 84 VAL D O 1
ATOM 8213 N N . GLU D 1 87 ? 49.036 56.995 13.631 1.00 66.74 85 GLU D N 1
ATOM 8214 C CA . GLU D 1 87 ? 49.743 58.251 13.413 1.00 67.64 85 GLU D CA 1
ATOM 8215 C C . GLU D 1 87 ? 48.786 59.282 12.820 1.00 67.69 85 GLU D C 1
ATOM 8216 O O . GLU D 1 87 ? 49.195 60.203 12.108 1.00 67.73 85 GLU D O 1
ATOM 8222 N N . ARG D 1 88 ? 47.503 59.098 13.117 1.00 67.49 86 ARG D N 1
ATOM 8223 C CA . ARG D 1 88 ? 46.447 59.990 12.665 1.00 67.45 86 ARG D CA 1
ATOM 8224 C C . ARG D 1 88 ? 45.383 60.010 13.758 1.00 68.06 86 ARG D C 1
ATOM 8225 O O . ARG D 1 88 ? 44.299 60.572 13.589 1.00 67.77 86 ARG D O 1
ATOM 8233 N N . GLY D 1 89 ? 45.719 59.382 14.884 1.00 68.81 87 GLY D N 1
ATOM 8234 C CA . GLY D 1 89 ? 44.835 59.326 16.037 1.00 68.21 87 GLY D CA 1
ATOM 8235 C C . GLY D 1 89 ? 43.434 58.786 15.821 1.00 68.32 87 GLY D C 1
ATOM 8236 O O . GLY D 1 89 ? 42.531 59.086 16.605 1.00 67.84 87 GLY D O 1
ATOM 8237 N N . ILE D 1 90 ? 43.241 57.987 14.777 1.00 68.10 88 ILE D N 1
ATOM 8238 C CA . ILE D 1 90 ? 41.920 57.428 14.498 1.00 68.09 88 ILE D CA 1
ATOM 8239 C C . ILE D 1 90 ? 41.832 55.940 14.851 1.00 67.68 88 ILE D C 1
ATOM 8240 O O . ILE D 1 90 ? 42.577 55.114 14.318 1.00 67.66 88 ILE D O 1
ATOM 8245 N N . PRO D 1 91 ? 40.916 55.583 15.768 1.00 66.78 89 PRO D N 1
ATOM 8246 C CA . PRO D 1 91 ? 40.727 54.193 16.195 1.00 65.97 89 PRO D CA 1
ATOM 8247 C C . PRO D 1 91 ? 40.509 53.274 14.998 1.00 65.38 89 PRO D C 1
ATOM 8248 O O . PRO D 1 91 ? 39.855 53.654 14.028 1.00 64.91 89 PRO D O 1
ATOM 8252 N N . ALA D 1 92 ? 41.053 52.065 15.070 1.00 64.75 90 ALA D N 1
ATOM 8253 C CA . ALA D 1 92 ? 40.905 51.112 13.979 1.00 64.85 90 ALA D CA 1
ATOM 8254 C C . ALA D 1 92 ? 40.540 49.711 14.468 1.00 64.97 90 ALA D C 1
ATOM 8255 O O . ALA D 1 92 ? 40.709 49.378 15.644 1.00 64.69 90 ALA D O 1
ATOM 8257 N N . LEU D 1 93 ? 40.029 48.902 13.545 1.00 65.14 91 LEU D N 1
ATOM 8258 C CA . LEU D 1 93 ? 39.640 47.522 13.815 1.00 64.10 91 LEU D CA 1
ATOM 8259 C C . LEU D 1 93 ? 40.192 46.692 12.662 1.00 64.08 91 LEU D C 1
ATOM 8260 O O . LEU D 1 93 ? 39.801 46.887 11.511 1.00 64.05 91 LEU D O 1
ATOM 8265 N N . CYS D 1 94 ? 41.101 45.771 12.966 1.00 63.59 92 CYS D N 1
ATOM 8266 C CA . CYS D 1 94 ? 41.709 44.943 11.931 1.00 63.95 92 CYS D CA 1
ATOM 8267 C C . CYS D 1 94 ? 41.216 43.493 11.934 1.00 64.93 92 CYS D C 1
ATOM 8268 O O . CYS D 1 94 ? 40.578 43.049 12.889 1.00 66.00 92 CYS D O 1
ATOM 8271 N N . GLU D 1 95 ? 41.519 42.759 10.862 1.00 65.29 93 GLU D N 1
ATOM 8272 C CA . GLU D 1 95 ? 41.107 41.360 10.731 1.00 65.02 93 GLU D CA 1
ATOM 8273 C C . GLU D 1 95 ? 42.137 40.357 11.245 1.00 65.74 93 GLU D C 1
ATOM 8274 O O . GLU D 1 95 ? 42.411 40.310 12.442 1.00 66.81 93 GLU D O 1
ATOM 8280 N N . LYS D 1 96 ? 42.700 39.549 10.348 1.00 66.34 94 LYS D N 1
ATOM 8281 C CA . LYS D 1 96 ? 43.688 38.551 10.758 1.00 67.16 94 LYS D CA 1
ATOM 8282 C C . LYS D 1 96 ? 44.788 39.206 11.585 1.00 67.42 94 LYS D C 1
ATOM 8283 O O . LYS D 1 96 ? 45.355 40.226 11.189 1.00 66.44 94 LYS D O 1
ATOM 8289 N N . PRO D 1 97 ? 45.109 38.613 12.745 1.00 68.26 95 PRO D N 1
ATOM 8290 C CA . PRO D 1 97 ? 46.137 39.102 13.673 1.00 68.73 95 PRO D CA 1
ATOM 8291 C C . PRO D 1 97 ? 47.440 39.615 13.055 1.00 68.87 95 PRO D C 1
ATOM 8292 O O . PRO D 1 97 ? 48.316 38.839 12.659 1.00 68.87 95 PRO D O 1
ATOM 8296 N N . ILE D 1 98 ? 47.551 40.939 12.993 1.00 68.08 96 ILE D N 1
ATOM 8297 C CA . ILE D 1 98 ? 48.726 41.618 12.456 1.00 67.37 96 ILE D CA 1
ATOM 8298 C C . ILE D 1 98 ? 49.238 40.974 11.167 1.00 67.20 96 ILE D C 1
ATOM 8299 O O . ILE D 1 98 ? 48.525 40.906 10.163 1.00 67.09 96 ILE D O 1
ATOM 8304 N N . ASP D 1 99 ? 50.483 40.507 11.221 1.00 66.67 97 ASP D N 1
ATOM 8305 C CA . ASP D 1 99 ? 51.151 39.863 10.094 1.00 66.24 97 ASP D CA 1
ATOM 8306 C C . ASP D 1 99 ? 51.474 38.421 10.496 1.00 65.61 97 ASP D C 1
ATOM 8307 O O . ASP D 1 99 ? 51.111 37.981 11.589 1.00 65.50 97 ASP D O 1
ATOM 8312 N N . LEU D 1 100 ? 52.146 37.687 9.614 1.00 64.65 98 LEU D N 1
ATOM 8313 C CA . LEU D 1 100 ? 52.524 36.307 9.896 1.00 63.65 98 LEU D CA 1
ATOM 8314 C C . LEU D 1 100 ? 53.934 36.291 10.469 1.00 63.30 98 LEU D C 1
ATOM 8315 O O . LEU D 1 100 ? 54.322 35.357 11.177 1.00 63.21 98 LEU D O 1
ATOM 8320 N N . ASP D 1 101 ? 54.699 37.336 10.159 1.00 62.70 99 ASP D N 1
ATOM 8321 C CA . ASP D 1 101 ? 56.070 37.454 10.641 1.00 62.14 99 ASP D CA 1
ATOM 8322 C C . ASP D 1 101 ? 56.110 38.239 11.947 1.00 61.10 99 ASP D C 1
ATOM 8323 O O . ASP D 1 101 ? 55.803 39.432 11.985 1.00 59.90 99 ASP D O 1
ATOM 8328 N N . ILE D 1 102 ? 56.498 37.553 13.015 1.00 60.11 100 ILE D N 1
ATOM 8329 C CA . ILE D 1 102 ? 56.574 38.152 14.340 1.00 59.53 100 ILE D CA 1
ATOM 8330 C C . ILE D 1 102 ? 57.415 39.433 14.392 1.00 60.01 100 ILE D C 1
ATOM 8331 O O . ILE D 1 102 ? 57.086 40.370 15.123 1.00 59.00 100 ILE D O 1
ATOM 8336 N N . GLU D 1 103 ? 58.496 39.476 13.618 1.00 61.02 101 GLU D N 1
ATOM 8337 C CA . GLU D 1 103 ? 59.364 40.649 13.596 1.00 61.27 101 GLU D CA 1
ATOM 8338 C C . GLU D 1 103 ? 58.583 41.885 13.163 1.00 60.68 101 GLU D C 1
ATOM 8339 O O . GLU D 1 103 ? 58.483 42.858 13.910 1.00 60.38 101 GLU D O 1
ATOM 8353 N N . VAL D 1 105 ? 55.657 42.492 13.179 1.00 60.05 103 VAL D N 1
ATOM 8354 C CA . VAL D 1 105 ? 54.676 42.795 14.216 1.00 60.01 103 VAL D CA 1
ATOM 8355 C C . VAL D 1 105 ? 55.285 43.608 15.348 1.00 60.11 103 VAL D C 1
ATOM 8356 O O . VAL D 1 105 ? 54.690 44.582 15.804 1.00 59.89 103 VAL D O 1
ATOM 8360 N N . ARG D 1 106 ? 56.468 43.208 15.802 1.00 60.35 104 ARG D N 1
ATOM 8361 C CA . ARG D 1 106 ? 57.132 43.925 16.883 1.00 61.71 104 ARG D CA 1
ATOM 8362 C C . ARG D 1 106 ? 57.488 45.331 16.423 1.00 61.40 104 ARG D C 1
ATOM 8363 O O . ARG D 1 106 ? 57.336 46.303 17.168 1.00 60.88 104 ARG D O 1
ATOM 8371 N N . ALA D 1 107 ? 57.962 45.428 15.187 1.00 61.54 105 ALA D N 1
ATOM 8372 C CA . ALA D 1 107 ? 58.331 46.710 14.613 1.00 61.87 105 ALA D CA 1
ATOM 8373 C C . ALA D 1 107 ? 57.114 47.626 14.644 1.00 62.62 105 ALA D C 1
ATOM 8374 O O . ALA D 1 107 ? 57.228 48.824 14.909 1.00 62.30 105 ALA D O 1
ATOM 8376 N N . CYS D 1 108 ? 55.945 47.050 14.384 1.00 63.34 106 CYS D N 1
ATOM 8377 C CA . CYS D 1 108 ? 54.712 47.821 14.382 1.00 64.41 106 CYS D CA 1
ATOM 8378 C C . CYS D 1 108 ? 54.402 48.349 15.781 1.00 65.46 106 CYS D C 1
ATOM 8379 O O . CYS D 1 108 ? 54.047 49.518 15.942 1.00 65.65 106 CYS D O 1
ATOM 8382 N N . LYS D 1 109 ? 54.540 47.491 16.790 1.00 66.72 107 LYS D N 1
ATOM 8383 C CA . LYS D 1 109 ? 54.274 47.894 18.170 1.00 68.00 107 LYS D CA 1
ATOM 8384 C C . LYS D 1 109 ? 55.136 49.088 18.560 1.00 68.89 107 LYS D C 1
ATOM 8385 O O . LYS D 1 109 ? 54.631 50.095 19.056 1.00 69.60 107 LYS D O 1
ATOM 8391 N N . GLU D 1 110 ? 56.441 48.963 18.339 1.00 69.43 108 GLU D N 1
ATOM 8392 C CA . GLU D 1 110 ? 57.374 50.031 18.672 1.00 70.98 108 GLU D CA 1
ATOM 8393 C C . GLU D 1 110 ? 56.990 51.353 18.013 1.00 71.53 108 GLU D C 1
ATOM 8394 O O . GLU D 1 110 ? 56.790 52.357 18.699 1.00 72.08 108 GLU D O 1
ATOM 8400 N N . LYS D 1 111 ? 56.877 51.347 16.686 1.00 71.82 109 LYS D N 1
ATOM 8401 C CA . LYS D 1 111 ? 56.525 52.549 15.939 1.00 71.44 109 LYS D CA 1
ATOM 8402 C C . LYS D 1 111 ? 55.248 53.211 16.459 1.00 71.95 109 LYS D C 1
ATOM 8403 O O . LYS D 1 111 ? 55.232 54.417 16.715 1.00 72.43 109 LYS D O 1
ATOM 8409 N N . ILE D 1 112 ? 54.179 52.433 16.617 1.00 71.96 110 ILE D N 1
ATOM 8410 C CA . ILE D 1 112 ? 52.921 52.989 17.117 1.00 71.96 110 ILE D CA 1
ATOM 8411 C C . ILE D 1 112 ? 52.986 53.168 18.629 1.00 71.71 110 ILE D C 1
ATOM 8412 O O . ILE D 1 112 ? 52.039 53.663 19.246 1.00 71.53 110 ILE D O 1
ATOM 8417 N N . GLY D 1 113 ? 54.110 52.764 19.216 1.00 71.45 111 GLY D N 1
ATOM 8418 C CA . GLY D 1 113 ? 54.289 52.882 20.652 1.00 71.32 111 GLY D CA 1
ATOM 8419 C C . GLY D 1 113 ? 53.121 52.279 21.402 1.00 71.00 111 GLY D C 1
ATOM 8420 O O . GLY D 1 113 ? 53.040 51.063 21.570 1.00 70.68 111 GLY D O 1
ATOM 8421 N N . ASP D 1 114 ? 52.214 53.134 21.859 1.00 71.36 112 ASP D N 1
ATOM 8422 C CA . ASP D 1 114 ? 51.039 52.672 22.577 1.00 71.56 112 ASP D CA 1
ATOM 8423 C C . ASP D 1 114 ? 49.801 52.856 21.712 1.00 71.61 112 ASP D C 1
ATOM 8424 O O . ASP D 1 114 ? 48.736 53.245 22.196 1.00 70.92 112 ASP D O 1
ATOM 8429 N N . GLY D 1 115 ? 49.961 52.585 20.419 1.00 71.90 113 GLY D N 1
ATOM 8430 C CA . GLY D 1 115 ? 48.848 52.686 19.495 1.00 71.42 113 GLY D CA 1
ATOM 8431 C C . GLY D 1 115 ? 48.013 51.433 19.678 1.00 70.98 113 GLY D C 1
ATOM 8432 O O . GLY D 1 115 ? 46.870 51.343 19.220 1.00 70.47 113 GLY D O 1
ATOM 8433 N N . ALA D 1 116 ? 48.606 50.462 20.368 1.00 70.17 114 ALA D N 1
ATOM 8434 C CA . ALA D 1 116 ? 47.956 49.192 20.653 1.00 69.40 114 ALA D CA 1
ATOM 8435 C C . ALA D 1 116 ? 46.690 49.453 21.457 1.00 69.26 114 ALA D C 1
ATOM 8436 O O . ALA D 1 116 ? 45.915 48.536 21.739 1.00 69.17 114 ALA D O 1
ATOM 8438 N N . SER D 1 117 ? 46.491 50.713 21.825 1.00 68.64 115 SER D N 1
ATOM 8439 C CA . SER D 1 117 ? 45.321 51.115 22.589 1.00 68.71 115 SER D CA 1
ATOM 8440 C C . SER D 1 117 ? 44.181 51.353 21.605 1.00 67.81 115 SER D C 1
ATOM 8441 O O . SER D 1 117 ? 43.030 51.000 21.867 1.00 68.06 115 SER D O 1
ATOM 8444 N N . LYS D 1 118 ? 44.530 51.945 20.465 1.00 66.28 116 LYS D N 1
ATOM 8445 C CA . LYS D 1 118 ? 43.573 52.276 19.412 1.00 64.51 116 LYS D CA 1
ATOM 8446 C C . LYS D 1 118 ? 43.322 51.160 18.400 1.00 63.29 116 LYS D C 1
ATOM 8447 O O . LYS D 1 118 ? 42.592 51.365 17.429 1.00 62.94 116 LYS D O 1
ATOM 8453 N N . VAL D 1 119 ? 43.913 49.990 18.607 1.00 61.59 117 VAL D N 1
ATOM 8454 C CA . VAL D 1 119 ? 43.730 48.911 17.645 1.00 59.34 117 VAL D CA 1
ATOM 8455 C C . VAL D 1 119 ? 43.039 47.665 18.172 1.00 56.93 117 VAL D C 1
ATOM 8456 O O . VAL D 1 119 ? 43.638 46.855 18.881 1.00 56.70 117 VAL D O 1
ATOM 8468 N N . LEU D 1 121 ? 41.545 44.054 17.614 1.00 49.64 119 LEU D N 1
ATOM 8469 C CA . LEU D 1 121 ? 41.764 42.966 16.664 1.00 49.15 119 LEU D CA 1
ATOM 8470 C C . LEU D 1 121 ? 40.489 42.207 16.298 1.00 47.70 119 LEU D C 1
ATOM 8471 O O . LEU D 1 121 ? 39.493 42.246 17.021 1.00 46.79 119 LEU D O 1
ATOM 8476 N N . GLY D 1 122 ? 40.530 41.521 15.160 1.00 46.77 120 GLY D N 1
ATOM 8477 C CA . GLY D 1 122 ? 39.366 40.795 14.685 1.00 45.75 120 GLY D CA 1
ATOM 8478 C C . GLY D 1 122 ? 39.176 39.355 15.128 1.00 43.96 120 GLY D C 1
ATOM 8479 O O . GLY D 1 122 ? 38.816 38.504 14.312 1.00 42.26 120 GLY D O 1
ATOM 8480 N N . PHE D 1 123 ? 39.418 39.073 16.406 1.00 42.15 121 PHE D N 1
ATOM 8481 C CA . PHE D 1 123 ? 39.224 37.726 16.935 1.00 39.82 121 PHE D CA 1
ATOM 8482 C C . PHE D 1 123 ? 37.731 37.597 17.234 1.00 36.34 121 PHE D C 1
ATOM 8483 O O . PHE D 1 123 ? 37.304 37.643 18.389 1.00 34.64 121 PHE D O 1
ATOM 8491 N N . ASN D 1 124 ? 36.950 37.436 16.169 1.00 33.27 122 ASN D N 1
ATOM 8492 C CA . ASN D 1 124 ? 35.497 37.348 16.249 1.00 32.01 122 ASN D CA 1
ATOM 8493 C C . ASN D 1 124 ? 34.915 36.289 17.184 1.00 31.18 122 ASN D C 1
ATOM 8494 O O . ASN D 1 124 ? 33.792 36.447 17.671 1.00 29.40 122 ASN D O 1
ATOM 8499 N N . ARG D 1 125 ? 35.665 35.219 17.439 1.00 30.60 123 ARG D N 1
ATOM 8500 C CA . ARG D 1 125 ? 35.180 34.151 18.312 1.00 30.31 123 ARG D CA 1
ATOM 8501 C C . ARG D 1 125 ? 34.854 34.609 19.721 1.00 28.93 123 ARG D C 1
ATOM 8502 O O . ARG D 1 125 ? 33.923 34.095 20.339 1.00 28.69 123 ARG D O 1
ATOM 8510 N N . ARG D 1 126 ? 35.615 35.566 20.233 1.00 27.31 124 ARG D N 1
ATOM 8511 C CA . ARG D 1 126 ? 35.364 36.080 21.576 1.00 27.33 124 ARG D CA 1
ATOM 8512 C C . ARG D 1 126 ? 33.988 36.733 21.628 1.00 25.02 124 ARG D C 1
ATOM 8513 O O . ARG D 1 126 ? 33.371 36.820 22.687 1.00 23.80 124 ARG D O 1
ATOM 8521 N N . PHE D 1 127 ? 33.505 37.189 20.480 1.00 23.58 125 PHE D N 1
ATOM 8522 C CA . PHE D 1 127 ? 32.209 37.856 20.436 1.00 26.31 125 PHE D CA 1
ATOM 8523 C C . PHE D 1 127 ? 31.029 36.958 20.078 1.00 26.20 125 PHE D C 1
ATOM 8524 O O . PHE D 1 127 ? 29.908 37.440 19.925 1.00 28.93 125 PHE D O 1
ATOM 8532 N N . ASP D 1 128 ? 31.281 35.655 19.955 1.00 25.68 126 ASP D N 1
ATOM 8533 C CA . ASP D 1 128 ? 30.212 34.700 19.672 1.00 24.52 126 ASP D CA 1
ATOM 8534 C C . ASP D 1 128 ? 29.416 34.584 20.969 1.00 24.64 126 ASP D C 1
ATOM 8535 O O . ASP D 1 128 ? 29.992 34.392 22.039 1.00 24.57 126 ASP D O 1
ATOM 8540 N N . PRO D 1 129 ? 28.081 34.701 20.896 1.00 23.99 127 PRO D N 1
ATOM 8541 C CA . PRO D 1 129 ? 27.249 34.607 22.103 1.00 22.29 127 PRO D CA 1
ATOM 8542 C C . PRO D 1 129 ? 27.513 33.392 22.991 1.00 21.01 127 PRO D C 1
ATOM 8543 O O . PRO D 1 129 ? 27.608 33.516 24.209 1.00 22.81 127 PRO D O 1
ATOM 8547 N N . SER D 1 130 ? 27.645 32.222 22.388 1.00 20.10 128 SER D N 1
ATOM 8548 C CA . SER D 1 130 ? 27.879 31.012 23.170 1.00 22.54 128 SER D CA 1
ATOM 8549 C C . SER D 1 130 ? 29.214 31.026 23.917 1.00 21.09 128 SER D C 1
ATOM 8550 O O . SER D 1 130 ? 29.254 30.865 25.137 1.00 19.98 128 SER D O 1
ATOM 8553 N N . PHE D 1 131 ? 30.306 31.218 23.188 1.00 21.74 129 PHE D N 1
ATOM 8554 C CA . PHE D 1 131 ? 31.621 31.250 23.826 1.00 21.94 129 PHE D CA 1
ATOM 8555 C C . PHE D 1 131 ? 31.737 32.427 24.794 1.00 22.65 129 PHE D C 1
ATOM 8556 O O . PHE D 1 131 ? 32.269 32.278 25.892 1.00 23.42 129 PHE D O 1
ATOM 8564 N N . ALA D 1 132 ? 31.238 33.592 24.389 1.00 22.33 130 ALA D N 1
ATOM 8565 C CA . ALA D 1 132 ? 31.287 34.774 25.241 1.00 22.56 130 ALA D CA 1
ATOM 8566 C C . ALA D 1 132 ? 30.509 34.517 26.531 1.00 22.91 130 ALA D C 1
ATOM 8567 O O . ALA D 1 132 ? 30.934 34.923 27.613 1.00 22.59 130 ALA D O 1
ATOM 8569 N N . ALA D 1 133 ? 29.369 33.843 26.411 1.00 22.85 131 ALA D N 1
ATOM 8570 C CA . ALA D 1 133 ? 28.557 33.533 27.583 1.00 22.00 131 ALA D CA 1
ATOM 8571 C C . ALA D 1 133 ? 29.365 32.642 28.527 1.00 20.79 131 ALA D C 1
ATOM 8572 O O . ALA D 1 133 ? 29.433 32.903 29.728 1.00 20.27 131 ALA D O 1
ATOM 8574 N N . ILE D 1 134 ? 29.984 31.597 27.985 1.00 21.27 132 ILE D N 1
ATOM 8575 C CA . ILE D 1 134 ? 30.773 30.696 28.816 1.00 21.46 132 ILE D CA 1
ATOM 8576 C C . ILE D 1 134 ? 31.906 31.447 29.515 1.00 21.64 132 ILE D C 1
ATOM 8577 O O . ILE D 1 134 ? 32.174 31.221 30.696 1.00 20.50 132 ILE D O 1
ATOM 8582 N N . ASN D 1 135 ? 32.553 32.357 28.794 1.00 21.84 133 ASN D N 1
ATOM 8583 C CA . ASN D 1 135 ? 33.633 33.137 29.380 1.00 23.60 133 ASN D CA 1
ATOM 8584 C C . ASN D 1 135 ? 33.092 34.002 30.521 1.00 24.46 133 ASN D C 1
ATOM 8585 O O . ASN D 1 135 ? 33.673 34.043 31.608 1.00 23.48 133 ASN D O 1
ATOM 8590 N N . ALA D 1 136 ? 31.970 34.676 30.283 1.00 24.10 134 ALA D N 1
ATOM 8591 C CA . ALA D 1 136 ? 31.381 35.533 31.304 1.00 25.58 134 ALA D CA 1
ATOM 8592 C C . ALA D 1 136 ? 30.896 34.733 32.515 1.00 27.69 134 ALA D C 1
ATOM 8593 O O . ALA D 1 136 ? 31.161 35.092 33.664 1.00 27.11 134 ALA D O 1
ATOM 8595 N N . ARG D 1 137 ? 30.188 33.642 32.255 1.00 28.19 135 ARG D N 1
ATOM 8596 C CA . ARG D 1 137 ? 29.665 32.820 33.330 1.00 29.59 135 ARG D CA 1
ATOM 8597 C C . ARG D 1 137 ? 30.789 32.197 34.161 1.00 28.93 135 ARG D C 1
ATOM 8598 O O . ARG D 1 137 ? 30.651 32.029 35.374 1.00 27.20 135 ARG D O 1
ATOM 8606 N N . VAL D 1 138 ? 31.904 31.870 33.514 1.00 29.25 136 VAL D N 1
ATOM 8607 C CA . VAL D 1 138 ? 33.046 31.300 34.229 1.00 28.32 136 VAL D CA 1
ATOM 8608 C C . VAL D 1 138 ? 33.664 32.374 35.124 1.00 28.68 136 VAL D C 1
ATOM 8609 O O . VAL D 1 138 ? 33.986 32.119 36.278 1.00 29.55 136 VAL D O 1
ATOM 8613 N N . ALA D 1 139 ? 33.812 33.580 34.589 1.00 29.29 137 ALA D N 1
ATOM 8614 C CA . ALA D 1 139 ? 34.378 34.696 35.348 1.00 30.60 137 ALA D CA 1
ATOM 8615 C C . ALA D 1 139 ? 33.488 35.014 36.540 1.00 31.35 137 ALA D C 1
ATOM 8616 O O . ALA D 1 139 ? 33.953 35.516 37.563 1.00 31.60 137 ALA D O 1
ATOM 8618 N N . ASN D 1 140 ? 32.201 34.712 36.396 1.00 32.38 138 ASN D N 1
ATOM 8619 C CA . ASN D 1 140 ? 31.222 34.962 37.440 1.00 33.57 138 ASN D CA 1
ATOM 8620 C C . ASN D 1 140 ? 31.188 33.797 38.433 1.00 33.39 138 ASN D C 1
ATOM 8621 O O . ASN D 1 140 ? 30.231 33.641 39.192 1.00 33.87 138 ASN D O 1
ATOM 8626 N N . GLN D 1 141 ? 32.242 32.982 38.413 1.00 32.38 139 GLN D N 1
ATOM 8627 C CA . GLN D 1 141 ? 32.381 31.847 39.327 1.00 33.64 139 GLN D CA 1
ATOM 8628 C C . GLN D 1 141 ? 31.253 30.820 39.316 1.00 32.86 139 GLN D C 1
ATOM 8629 O O . GLN D 1 141 ? 31.028 30.134 40.314 1.00 31.59 139 GLN D O 1
ATOM 8635 N N . GLU D 1 142 ? 30.558 30.684 38.195 1.00 31.11 140 GLU D N 1
ATOM 8636 C CA . GLU D 1 142 ? 29.461 29.728 38.137 1.00 30.14 140 GLU D CA 1
ATOM 8637 C C . GLU D 1 142 ? 29.925 28.261 38.217 1.00 29.65 140 GLU D C 1
ATOM 8638 O O . GLU D 1 142 ? 29.185 27.388 38.674 1.00 28.60 140 GLU D O 1
ATOM 8644 N N . ILE D 1 143 ? 31.145 27.977 37.781 1.00 28.12 141 ILE D N 1
ATOM 8645 C CA . ILE D 1 143 ? 31.625 26.604 37.852 1.00 28.56 141 ILE D CA 1
ATOM 8646 C C . ILE D 1 143 ? 32.894 26.461 38.680 1.00 28.64 141 ILE D C 1
ATOM 8647 O O . ILE D 1 143 ? 33.683 25.550 38.452 1.00 29.14 141 ILE D O 1
ATOM 8652 N N . GLY D 1 144 ? 33.080 27.356 39.647 1.00 29.59 142 GLY D N 1
ATOM 8653 C CA . GLY D 1 144 ? 34.262 27.301 40.493 1.00 30.03 142 GLY D CA 1
ATOM 8654 C C . GLY D 1 144 ? 35.513 27.742 39.758 1.00 30.22 142 GLY D C 1
ATOM 8655 O O . GLY D 1 144 ? 35.420 28.448 38.758 1.00 29.92 142 GLY D O 1
ATOM 8656 N N . ASN D 1 145 ? 36.682 27.325 40.242 1.00 31.39 143 ASN D N 1
ATOM 8657 C CA . ASN D 1 145 ? 37.943 27.697 39.603 1.00 31.61 143 ASN D CA 1
ATOM 8658 C C . ASN D 1 145 ? 38.143 26.930 38.299 1.00 30.92 143 ASN D C 1
ATOM 8659 O O . ASN D 1 145 ? 38.016 25.706 38.262 1.00 31.12 143 ASN D O 1
ATOM 8664 N N . LEU D 1 146 ? 38.458 27.656 37.232 1.00 30.42 144 LEU D N 1
ATOM 8665 C CA . LEU D 1 146 ? 38.697 27.043 35.936 1.00 27.77 144 LEU D CA 1
ATOM 8666 C C . LEU D 1 146 ? 39.932 26.151 36.025 1.00 28.17 144 LEU D C 1
ATOM 8667 O O . LEU D 1 146 ? 41.002 26.601 36.444 1.00 27.88 144 LEU D O 1
ATOM 8672 N N . GLU D 1 147 ? 39.792 24.891 35.624 1.00 27.03 145 GLU D N 1
ATOM 8673 C CA . GLU D 1 147 ? 40.911 23.955 35.688 1.00 26.86 145 GLU D CA 1
ATOM 8674 C C . GLU D 1 147 ? 41.282 23.357 34.327 1.00 28.07 145 GLU D C 1
ATOM 8675 O O . GLU D 1 147 ? 42.462 23.122 34.039 1.00 27.23 145 GLU D O 1
ATOM 8681 N N . GLN D 1 148 ? 40.270 23.116 33.498 1.00 27.68 146 GLN D N 1
ATOM 8682 C CA . GLN D 1 148 ? 40.477 22.539 32.175 1.00 27.67 146 GLN D CA 1
ATOM 8683 C C . GLN D 1 148 ? 39.639 23.222 31.104 1.00 27.77 146 GLN D C 1
ATOM 8684 O O . GLN D 1 148 ? 38.473 23.539 31.324 1.00 28.62 146 GLN D O 1
ATOM 8690 N N . LEU D 1 149 ? 40.245 23.444 29.945 1.00 26.92 147 LEU D N 1
ATOM 8691 C CA . LEU D 1 149 ? 39.564 24.067 28.823 1.00 25.64 147 LEU D CA 1
ATOM 8692 C C . LEU D 1 149 ? 39.883 23.224 27.599 1.00 24.72 147 LEU D C 1
ATOM 8693 O O . LEU D 1 149 ? 41.039 23.128 27.206 1.00 24.46 147 LEU D O 1
ATOM 8698 N N . VAL D 1 150 ? 38.861 22.597 27.019 1.00 24.66 148 VAL D N 1
ATOM 8699 C CA . VAL D 1 150 ? 39.038 21.760 25.834 1.00 23.62 148 VAL D CA 1
ATOM 8700 C C . VAL D 1 150 ? 38.394 22.419 24.619 1.00 23.76 148 VAL D C 1
ATOM 8701 O O . VAL D 1 150 ? 37.215 22.783 24.651 1.00 25.11 148 VAL D O 1
ATOM 8705 N N . ILE D 1 151 ? 39.178 22.578 23.556 1.00 22.96 149 ILE D N 1
ATOM 8706 C CA . ILE D 1 151 ? 38.702 23.212 22.332 1.00 22.07 149 ILE D CA 1
ATOM 8707 C C . ILE D 1 151 ? 38.904 22.296 21.133 1.00 23.17 149 ILE D C 1
ATOM 8708 O O 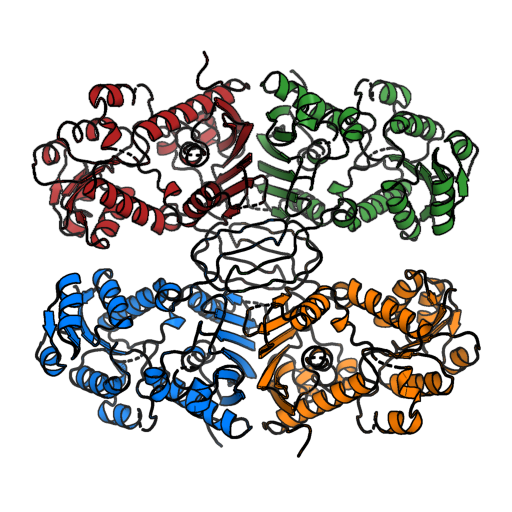. ILE D 1 151 ? 40.003 21.788 20.912 1.00 25.75 149 ILE D O 1
ATOM 8713 N N . ILE D 1 152 ? 37.843 22.072 20.365 1.00 22.82 150 ILE D N 1
ATOM 8714 C CA . ILE D 1 152 ? 37.932 21.216 19.188 1.00 21.74 150 ILE D CA 1
ATOM 8715 C C . ILE D 1 152 ? 37.494 21.992 17.962 1.00 22.83 150 ILE D C 1
ATOM 8716 O O . ILE D 1 152 ? 36.327 22.376 17.835 1.00 25.62 150 ILE D O 1
ATOM 8721 N N . SER D 1 153 ? 38.446 22.225 17.065 1.00 22.88 151 SER D N 1
ATOM 8722 C CA . SER D 1 153 ? 38.206 22.968 15.842 1.00 21.12 151 SER D CA 1
ATOM 8723 C C . SER D 1 153 ? 38.660 22.161 14.634 1.00 22.38 151 SER D C 1
ATOM 8724 O O . SER D 1 153 ? 39.803 21.713 14.570 1.00 24.05 151 SER D O 1
ATOM 8727 N N . ARG D 1 154 ? 37.759 21.994 13.674 1.00 23.38 152 ARG D N 1
ATOM 8728 C CA . ARG D 1 154 ? 38.055 21.239 12.460 1.00 24.87 152 ARG D CA 1
ATOM 8729 C C . ARG D 1 154 ? 37.438 21.927 11.254 1.00 25.51 152 ARG D C 1
ATOM 8730 O O . ARG D 1 154 ? 36.219 22.080 11.193 1.00 26.60 152 ARG D O 1
ATOM 8738 N N . ASP D 1 155 ? 38.272 22.346 10.303 1.00 26.78 153 ASP D N 1
ATOM 8739 C CA . ASP D 1 155 ? 37.774 22.996 9.090 1.00 28.30 153 ASP D CA 1
ATOM 8740 C C . ASP D 1 155 ? 37.147 21.916 8.225 1.00 28.87 153 ASP D C 1
ATOM 8741 O O . ASP D 1 155 ? 37.545 20.755 8.294 1.00 28.94 153 ASP D O 1
ATOM 8746 N N . PRO D 1 156 ? 36.163 22.286 7.393 1.00 29.41 154 PRO D N 1
ATOM 8747 C CA . PRO D 1 156 ? 35.481 21.331 6.510 1.00 30.14 154 PRO D CA 1
ATOM 8748 C C . PRO D 1 156 ? 36.448 20.638 5.554 1.00 30.94 154 PRO D C 1
ATOM 8749 O O . PRO D 1 156 ? 36.316 19.444 5.270 1.00 27.97 154 PRO D O 1
ATOM 8753 N N . ALA D 1 157 ? 37.421 21.392 5.055 1.00 32.35 155 ALA D N 1
ATOM 8754 C CA . ALA D 1 157 ? 38.401 20.836 4.128 1.00 35.15 155 ALA D CA 1
ATOM 8755 C C . ALA D 1 157 ? 39.577 21.789 3.971 1.00 35.01 155 ALA D C 1
ATOM 8756 O O . ALA D 1 157 ? 39.462 22.977 4.261 1.00 34.98 155 ALA D O 1
ATOM 8758 N N . PRO D 1 158 ? 40.732 21.276 3.518 1.00 37.33 156 PRO D N 1
ATOM 8759 C CA . PRO D 1 158 ? 41.923 22.111 3.333 1.00 38.42 156 PRO D CA 1
ATOM 8760 C C . PRO D 1 158 ? 41.683 23.218 2.306 1.00 40.28 156 PRO D C 1
ATOM 8761 O O . PRO D 1 158 ? 40.922 23.034 1.356 1.00 39.91 156 PRO D O 1
ATOM 8765 N N . ALA D 1 159 ? 42.330 24.363 2.505 1.00 42.19 157 ALA D N 1
ATOM 8766 C CA . ALA D 1 159 ? 42.197 25.488 1.583 1.00 45.62 157 ALA D CA 1
ATOM 8767 C C . ALA D 1 159 ? 42.965 25.171 0.298 1.00 47.56 157 ALA D C 1
ATOM 8768 O O . ALA D 1 159 ? 43.697 24.187 0.233 1.00 47.65 157 ALA D O 1
ATOM 8770 N N . PRO D 1 160 ? 42.791 25.991 -0.749 1.00 50.37 158 PRO D N 1
ATOM 8771 C CA . PRO D 1 160 ? 43.495 25.755 -2.017 1.00 52.43 158 PRO D CA 1
ATOM 8772 C C . PRO D 1 160 ? 45.017 25.761 -1.860 1.00 54.18 158 PRO D C 1
ATOM 8773 O O . PRO D 1 160 ? 45.558 26.493 -1.030 1.00 54.91 158 PRO D O 1
ATOM 8777 N N . LYS D 1 161 ? 45.696 24.944 -2.663 1.00 56.62 159 LYS D N 1
ATOM 8778 C CA . LYS D 1 161 ? 47.156 24.834 -2.621 1.00 58.86 159 LYS D CA 1
ATOM 8779 C C . LYS D 1 161 ? 47.879 26.174 -2.506 1.00 59.57 159 LYS D C 1
ATOM 8780 O O . LYS D 1 161 ? 48.830 26.312 -1.735 1.00 59.56 159 LYS D O 1
ATOM 8786 N N . ASP D 1 162 ? 47.433 27.157 -3.278 1.00 61.11 160 ASP D N 1
ATOM 8787 C CA . ASP D 1 162 ? 48.052 28.477 -3.257 1.00 62.01 160 ASP D CA 1
ATOM 8788 C C . ASP D 1 162 ? 47.979 29.110 -1.873 1.00 61.41 160 ASP D C 1
ATOM 8789 O O . ASP D 1 162 ? 48.932 29.753 -1.427 1.00 61.17 160 ASP D O 1
ATOM 8794 N N . TYR D 1 163 ? 46.850 28.931 -1.196 1.00 59.88 161 TYR D N 1
ATOM 8795 C CA . TYR D 1 163 ? 46.689 29.501 0.132 1.00 59.36 161 TYR D CA 1
ATOM 8796 C C . TYR D 1 163 ? 47.588 28.799 1.141 1.00 58.30 161 TYR D C 1
ATOM 8797 O O . TYR D 1 163 ? 48.188 29.442 1.997 1.00 57.81 161 TYR D O 1
ATOM 8806 N N . ILE D 1 164 ? 47.674 27.478 1.040 1.00 57.69 162 ILE D N 1
ATOM 8807 C CA . ILE D 1 164 ? 48.501 26.697 1.951 1.00 57.76 162 ILE D CA 1
ATOM 8808 C C . ILE D 1 164 ? 49.971 27.098 1.840 1.00 57.21 162 ILE D C 1
ATOM 8809 O O . ILE D 1 164 ? 50.726 26.985 2.809 1.00 56.20 162 ILE D O 1
ATOM 8814 N N . ALA D 1 165 ? 50.368 27.566 0.658 1.00 56.86 163 ALA D N 1
ATOM 8815 C CA . ALA D 1 165 ? 51.749 27.982 0.412 1.00 56.61 163 ALA D CA 1
ATOM 8816 C C . ALA D 1 165 ? 52.108 29.263 1.171 1.00 56.24 163 ALA D C 1
ATOM 8817 O O . ALA D 1 165 ? 53.237 29.424 1.630 1.00 56.47 163 ALA D O 1
ATOM 8819 N N . GLY D 1 166 ? 51.146 30.173 1.294 1.00 55.10 164 GLY D N 1
ATOM 8820 C CA . GLY D 1 166 ? 51.393 31.412 2.012 1.00 53.46 164 GLY D CA 1
ATOM 8821 C C . GLY D 1 166 ? 50.606 31.467 3.309 1.00 52.09 164 GLY D C 1
ATOM 8822 O O . GLY D 1 166 ? 50.383 32.542 3.866 1.00 52.83 164 GLY D O 1
ATOM 8823 N N . SER D 1 167 ? 50.195 30.296 3.794 1.00 49.82 165 SER D N 1
ATOM 8824 C CA . SER D 1 167 ? 49.411 30.182 5.024 1.00 47.26 165 SER D CA 1
ATOM 8825 C C . SER D 1 167 ? 50.223 30.500 6.274 1.00 44.66 165 SER D C 1
ATOM 8826 O O . SER D 1 167 ? 49.747 31.184 7.181 1.00 43.63 165 SER D O 1
ATOM 8829 N N . GLY D 1 168 ? 51.446 29.983 6.317 1.00 42.92 166 GLY D N 1
ATOM 8830 C CA . GLY D 1 168 ? 52.306 30.203 7.462 1.00 39.08 166 GLY D CA 1
ATOM 8831 C C . GLY D 1 168 ? 52.246 28.993 8.371 1.00 37.42 166 GLY D C 1
ATOM 8832 O O . GLY D 1 168 ? 52.755 29.012 9.490 1.00 37.55 166 GLY D O 1
ATOM 8833 N N . GLY D 1 169 ? 51.617 27.928 7.878 1.00 35.77 167 GLY D N 1
ATOM 8834 C CA . GLY D 1 169 ? 51.492 26.713 8.664 1.00 33.05 167 GLY D CA 1
ATOM 8835 C C . GLY D 1 169 ? 50.183 26.664 9.435 1.00 30.72 167 GLY D C 1
ATOM 8836 O O . GLY D 1 169 ? 49.580 27.700 9.733 1.00 28.22 167 GLY D O 1
ATOM 8837 N N . ILE D 1 170 ? 49.743 25.455 9.761 1.00 28.82 168 ILE D N 1
ATOM 8838 C CA . ILE D 1 170 ? 48.499 25.271 10.491 1.00 29.06 168 ILE D CA 1
ATOM 8839 C C . ILE D 1 170 ? 48.453 26.073 11.797 1.00 29.26 168 ILE D C 1
ATOM 8840 O O . ILE D 1 170 ? 47.434 26.667 12.123 1.00 29.81 168 ILE D O 1
ATOM 8845 N N . PHE D 1 171 ? 49.558 26.098 12.535 1.00 30.13 169 PHE D N 1
ATOM 8846 C CA . PHE D 1 171 ? 49.615 26.824 13.804 1.00 31.04 169 PHE D CA 1
ATOM 8847 C C . PHE D 1 171 ? 49.364 28.320 13.662 1.00 32.65 169 PHE D C 1
ATOM 8848 O O . PHE D 1 171 ? 48.622 28.904 14.457 1.00 32.70 169 PHE D O 1
ATOM 8856 N N . ARG D 1 172 ? 49.980 28.935 12.653 1.00 33.06 170 ARG D N 1
ATOM 8857 C CA . ARG D 1 172 ? 49.815 30.365 12.414 1.00 33.14 170 ARG D CA 1
ATOM 8858 C C . ARG D 1 172 ? 48.506 30.691 11.711 1.00 31.85 170 ARG D C 1
ATOM 8859 O O . ARG D 1 172 ? 47.920 31.747 11.944 1.00 33.39 170 ARG D O 1
ATOM 8867 N N . ASP D 1 173 ? 48.052 29.783 10.855 1.00 29.49 171 ASP D N 1
ATOM 8868 C CA . ASP D 1 173 ? 46.838 29.999 10.076 1.00 30.01 171 ASP D CA 1
ATOM 8869 C C . ASP D 1 173 ? 45.518 29.543 10.706 1.00 29.47 171 ASP D C 1
ATOM 8870 O O . ASP D 1 173 ? 44.482 30.180 10.507 1.00 28.89 171 ASP D O 1
ATOM 8883 N N . THR D 1 175 ? 45.242 27.137 14.205 1.00 23.76 173 THR D N 1
ATOM 8884 C CA . THR D 1 175 ? 45.361 27.043 15.657 1.00 24.29 173 THR D CA 1
ATOM 8885 C C . THR D 1 175 ? 45.464 28.394 16.361 1.00 25.91 173 THR D C 1
ATOM 8886 O O . THR D 1 175 ? 45.115 28.513 17.536 1.00 27.20 173 THR D O 1
ATOM 8890 N N . ILE D 1 176 ? 45.940 29.413 15.650 1.00 26.99 174 ILE D N 1
ATOM 8891 C CA . ILE D 1 176 ? 46.082 30.736 16.248 1.00 26.62 174 ILE D CA 1
ATOM 8892 C C . ILE D 1 176 ? 44.762 31.274 16.823 1.00 26.95 174 ILE D C 1
ATOM 8893 O O . ILE D 1 176 ? 44.766 31.938 17.854 1.00 27.14 174 ILE D O 1
ATOM 8898 N N . HIS D 1 177 ? 43.637 30.986 16.168 1.00 27.38 175 HIS D N 1
ATOM 8899 C CA . HIS D 1 177 ? 42.344 31.461 16.664 1.00 27.82 175 HIS D CA 1
ATOM 8900 C C . HIS D 1 177 ? 42.020 30.775 17.981 1.00 26.43 175 HIS D C 1
ATOM 8901 O O . HIS D 1 177 ? 41.499 31.393 18.902 1.00 25.30 175 HIS D O 1
ATOM 8908 N N . ASP D 1 178 ? 42.347 29.490 18.061 1.00 26.88 176 ASP D N 1
ATOM 8909 C CA . ASP D 1 178 ? 42.113 28.712 19.270 1.00 26.55 176 ASP D CA 1
ATOM 8910 C C . ASP D 1 178 ? 43.052 29.173 20.375 1.00 25.75 176 ASP D C 1
ATOM 8911 O O . ASP D 1 178 ? 42.684 29.202 21.551 1.00 25.69 176 ASP D O 1
ATOM 8916 N N . LEU D 1 179 ? 44.272 29.539 19.993 1.00 24.63 177 LEU D N 1
ATOM 8917 C CA . LEU D 1 179 ? 45.246 30.003 20.968 1.00 24.40 177 LEU D CA 1
ATOM 8918 C C . LEU D 1 179 ? 44.766 31.299 21.612 1.00 23.78 177 LEU D C 1
ATOM 8919 O O . LEU D 1 179 ? 44.966 31.525 22.809 1.00 22.63 177 LEU D O 1
ATOM 8924 N N . ASP D 1 180 ? 44.124 32.152 20.825 1.00 24.24 178 ASP D N 1
ATOM 8925 C CA . ASP D 1 180 ? 43.611 33.396 21.368 1.00 24.78 178 ASP D CA 1
ATOM 8926 C C . ASP D 1 180 ? 42.429 33.110 22.300 1.00 25.89 178 ASP D C 1
ATOM 8927 O O . ASP D 1 180 ? 42.306 33.717 23.365 1.00 26.41 178 ASP D O 1
ATOM 8940 N N . ALA D 1 182 ? 41.978 30.595 24.033 1.00 23.99 180 ALA D N 1
ATOM 8941 C CA . ALA D 1 182 ? 42.553 30.078 25.271 1.00 24.93 180 ALA D CA 1
ATOM 8942 C C . ALA D 1 182 ? 42.868 31.236 26.213 1.00 24.77 180 ALA D C 1
ATOM 8943 O O . ALA D 1 182 ? 42.444 31.237 27.369 1.00 23.92 180 ALA D O 1
ATOM 8945 N N . ARG D 1 183 ? 43.598 32.229 25.709 1.00 25.25 181 ARG D N 1
ATOM 8946 C CA . ARG D 1 183 ? 43.962 33.391 26.512 1.00 27.10 181 ARG D CA 1
ATOM 8947 C C . ARG D 1 183 ? 42.735 34.193 26.939 1.00 26.86 181 ARG D C 1
ATOM 8948 O O . ARG D 1 183 ? 42.749 34.874 27.970 1.00 26.83 181 ARG D O 1
ATOM 8956 N N . PHE D 1 184 ? 41.675 34.124 26.145 1.00 25.94 182 PHE D N 1
ATOM 8957 C CA . PHE D 1 184 ? 40.456 34.844 26.487 1.00 25.52 182 PHE D CA 1
ATOM 8958 C C . PHE D 1 184 ? 39.986 34.345 27.852 1.00 24.97 182 PHE D C 1
ATOM 8959 O O . PHE D 1 184 ? 39.391 35.089 28.631 1.00 24.73 182 PHE D O 1
ATOM 8967 N N . PHE D 1 185 ? 40.283 33.078 28.132 1.00 25.27 183 PHE D N 1
ATOM 8968 C CA . PHE D 1 185 ? 39.915 32.438 29.389 1.00 25.03 183 PHE D CA 1
ATOM 8969 C C . PHE D 1 185 ? 41.073 32.441 30.385 1.00 26.01 183 PHE D C 1
ATOM 8970 O O . PHE D 1 185 ? 40.866 32.623 31.578 1.00 26.57 183 PHE D O 1
ATOM 8978 N N . VAL D 1 186 ? 42.287 32.219 29.889 1.00 27.53 184 VAL D N 1
ATOM 8979 C CA . VAL D 1 186 ? 43.477 32.185 30.736 1.00 30.65 184 VAL D CA 1
ATOM 8980 C C . VAL D 1 186 ? 44.589 32.942 30.017 1.00 32.08 184 VAL D C 1
ATOM 8981 O O . VAL D 1 186 ? 45.389 32.344 29.296 1.00 31.57 184 VAL D O 1
ATOM 8985 N N . PRO D 1 187 ? 44.648 34.271 30.210 1.00 33.63 185 PRO D N 1
ATOM 8986 C CA . PRO D 1 187 ? 45.640 35.157 29.593 1.00 34.81 185 PRO D CA 1
ATOM 8987 C C . PRO D 1 187 ? 47.097 34.788 29.855 1.00 35.24 185 PRO D C 1
ATOM 8988 O O . PRO D 1 187 ? 47.938 34.933 28.974 1.00 35.58 185 PRO D O 1
ATOM 8992 N N . ASN D 1 188 ? 47.385 34.305 31.059 1.00 35.73 186 ASN D N 1
ATOM 8993 C CA . ASN D 1 188 ? 48.746 33.943 31.443 1.00 36.69 186 ASN D CA 1
ATOM 8994 C C . ASN D 1 188 ? 49.115 32.485 31.174 1.00 36.01 186 ASN D C 1
ATOM 8995 O O . ASN D 1 188 ? 48.879 31.603 32.003 1.00 34.03 186 ASN D O 1
ATOM 9000 N N . ILE D 1 189 ? 49.706 32.246 30.008 1.00 36.63 187 ILE D N 1
ATOM 9001 C CA . ILE D 1 189 ? 50.138 30.912 29.611 1.00 36.38 187 ILE D CA 1
ATOM 9002 C C . ILE D 1 189 ? 51.640 30.876 29.857 1.00 36.98 187 ILE D C 1
ATOM 9003 O O . ILE D 1 189 ? 52.361 31.768 29.417 1.00 37.16 187 ILE D O 1
ATOM 9008 N N . VAL D 1 190 ? 52.114 29.850 30.552 1.00 36.67 188 VAL D N 1
ATOM 9009 C CA . VAL D 1 190 ? 53.536 29.746 30.843 1.00 35.79 188 VAL D CA 1
ATOM 9010 C C . VAL D 1 190 ? 54.265 28.746 29.956 1.00 35.49 188 VAL D C 1
ATOM 9011 O O . VAL D 1 190 ? 55.413 28.980 29.583 1.00 34.98 188 VAL D O 1
ATOM 9015 N N . GLU D 1 191 ? 53.595 27.646 29.612 1.00 34.52 189 GLU D N 1
ATOM 9016 C CA . GLU D 1 191 ? 54.195 26.600 28.785 1.00 34.50 189 GLU D CA 1
ATOM 9017 C C . GLU D 1 191 ? 53.356 26.193 27.568 1.00 33.89 189 GLU D C 1
ATOM 9018 O O . GLU D 1 191 ? 52.132 26.358 27.549 1.00 34.00 189 GLU D O 1
ATOM 9024 N N . VAL D 1 192 ? 54.034 25.648 26.562 1.00 31.66 190 VAL D N 1
ATOM 9025 C CA . VAL D 1 192 ? 53.391 25.220 25.332 1.00 30.77 190 VAL D CA 1
ATOM 9026 C C . VAL D 1 192 ? 53.920 23.870 24.878 1.00 30.80 190 VAL D C 1
ATOM 9027 O O . VAL D 1 192 ? 55.131 23.671 24.776 1.00 30.42 190 VAL D O 1
ATOM 9031 N N . THR D 1 193 ? 52.999 22.949 24.610 1.00 28.77 191 THR D N 1
ATOM 9032 C CA . THR D 1 193 ? 53.333 21.610 24.145 1.00 27.63 191 THR D CA 1
ATOM 9033 C C . THR D 1 193 ? 52.454 21.353 22.935 1.00 28.81 191 THR D C 1
ATOM 9034 O O . THR D 1 193 ? 51.252 21.620 22.974 1.00 30.91 191 THR D O 1
ATOM 9038 N N . ALA D 1 194 ? 53.037 20.836 21.860 1.00 27.62 192 ALA D N 1
ATOM 9039 C CA . ALA D 1 194 ? 52.269 20.590 20.650 1.00 26.61 192 ALA D CA 1
ATOM 9040 C C . ALA D 1 194 ? 52.733 19.371 19.857 1.00 27.57 192 ALA D C 1
ATOM 9041 O O . ALA D 1 194 ? 53.929 19.105 19.741 1.00 28.56 192 ALA D O 1
ATOM 9043 N N . THR D 1 195 ? 51.769 18.642 19.303 1.00 26.33 193 THR D N 1
ATOM 9044 C CA . THR D 1 195 ? 52.052 17.461 18.504 1.00 26.10 193 THR D CA 1
ATOM 9045 C C . THR D 1 195 ? 51.385 17.602 17.135 1.00 27.01 193 THR D C 1
ATOM 9046 O O . THR D 1 195 ? 50.191 17.886 17.046 1.00 27.37 193 THR D O 1
ATOM 9050 N N . GLY D 1 196 ? 52.161 17.404 16.074 1.00 26.52 194 GLY D N 1
ATOM 9051 C CA . GLY D 1 196 ? 51.620 17.506 14.730 1.00 26.40 194 GLY D CA 1
ATOM 9052 C C . GLY D 1 196 ? 51.703 16.181 13.993 1.00 26.99 194 GLY D C 1
ATOM 9053 O O . GLY D 1 196 ? 52.570 15.361 14.284 1.00 28.27 194 GLY D O 1
ATOM 9054 N N . ALA D 1 197 ? 50.803 15.968 13.037 1.00 27.85 195 ALA D N 1
ATOM 9055 C CA . ALA D 1 197 ? 50.777 14.733 12.259 1.00 27.11 195 ALA D CA 1
ATOM 9056 C C . ALA D 1 197 ? 50.326 14.987 10.829 1.00 27.44 195 ALA D C 1
ATOM 9057 O O . ALA D 1 197 ? 49.934 16.100 10.483 1.00 27.97 195 ALA D O 1
ATOM 9059 N N . ASN D 1 198 ? 50.377 13.939 10.011 1.00 27.73 196 ASN D N 1
ATOM 9060 C CA . ASN D 1 198 ? 49.987 14.004 8.602 1.00 29.16 196 ASN D CA 1
ATOM 9061 C C . ASN D 1 198 ? 49.205 12.738 8.270 1.00 30.19 196 ASN D C 1
ATOM 9062 O O . ASN D 1 198 ? 49.799 11.719 7.918 1.00 29.59 196 ASN D O 1
ATOM 9067 N N . VAL D 1 199 ? 47.879 12.802 8.363 1.00 30.70 197 VAL D N 1
ATOM 9068 C CA . VAL D 1 199 ? 47.064 11.623 8.094 1.00 28.69 197 VAL D CA 1
ATOM 9069 C C . VAL D 1 199 ? 46.283 11.550 6.786 1.00 28.44 197 VAL D C 1
ATOM 9070 O O . VAL D 1 199 ? 45.883 10.458 6.380 1.00 28.32 197 VAL D O 1
ATOM 9074 N N . PHE D 1 200 ? 46.054 12.669 6.108 1.00 28.25 198 PHE D N 1
ATOM 9075 C CA . PHE D 1 200 ? 45.284 12.569 4.871 1.00 29.68 198 PHE D CA 1
ATOM 9076 C C . PHE D 1 200 ? 45.691 13.458 3.708 1.00 30.65 198 PHE D C 1
ATOM 9077 O O . PHE D 1 200 ? 45.556 13.056 2.556 1.00 31.61 198 PHE D O 1
ATOM 9085 N N . SER D 1 201 ? 46.178 14.661 3.991 1.00 31.85 199 SER D N 1
ATOM 9086 C CA . SER D 1 201 ? 46.548 15.576 2.921 1.00 33.87 199 SER D CA 1
ATOM 9087 C C . SER D 1 201 ? 47.965 15.446 2.377 1.00 36.46 199 SER D C 1
ATOM 9088 O O . SER D 1 201 ? 48.927 15.862 3.028 1.00 35.92 199 SER D O 1
ATOM 9091 N N . GLN D 1 202 ? 48.085 14.882 1.174 1.00 40.06 200 GLN D N 1
ATOM 9092 C CA . GLN D 1 202 ? 49.385 14.724 0.513 1.00 43.19 200 GLN D CA 1
ATOM 9093 C C . GLN D 1 202 ? 49.920 16.125 0.238 1.00 42.90 200 GLN D C 1
ATOM 9094 O O . GLN D 1 202 ? 51.109 16.404 0.392 1.00 41.81 200 GLN D O 1
ATOM 9100 N N . GLU D 1 203 ? 49.011 16.997 -0.179 1.00 43.35 201 GLU D N 1
ATOM 9101 C CA . GLU D 1 203 ? 49.317 18.384 -0.486 1.00 44.51 201 GLU D CA 1
ATOM 9102 C C . GLU D 1 203 ? 49.979 19.065 0.717 1.00 44.23 201 GLU D C 1
ATOM 9103 O O . GLU D 1 203 ? 51.136 19.478 0.645 1.00 44.94 201 GLU D O 1
ATOM 9109 N N . ILE D 1 204 ? 49.246 19.168 1.824 1.00 43.28 202 ILE D N 1
ATOM 9110 C CA . ILE D 1 204 ? 49.762 19.799 3.039 1.00 42.68 202 ILE D CA 1
ATOM 9111 C C . ILE D 1 204 ? 51.083 19.164 3.465 1.00 42.60 202 ILE D C 1
ATOM 9112 O O . ILE D 1 204 ? 51.958 19.835 4.010 1.00 41.05 202 ILE D O 1
ATOM 9117 N N . ALA D 1 205 ? 51.224 17.872 3.199 1.00 43.41 203 ALA D N 1
ATOM 9118 C CA . ALA D 1 205 ? 52.431 17.138 3.564 1.00 45.99 203 ALA D CA 1
ATOM 9119 C C . ALA D 1 205 ? 53.720 17.662 2.916 1.00 47.56 203 ALA D C 1
ATOM 9120 O O . ALA D 1 205 ? 54.713 17.898 3.606 1.00 48.08 203 ALA D O 1
ATOM 9122 N N . GLU D 1 206 ? 53.716 17.834 1.598 1.00 49.39 204 GLU D N 1
ATOM 9123 C CA . GLU D 1 206 ? 54.917 18.316 0.928 1.00 51.58 204 GLU D CA 1
ATOM 9124 C C . GLU D 1 206 ? 55.289 19.738 1.322 1.00 52.06 204 GLU D C 1
ATOM 9125 O O . GLU D 1 206 ? 56.456 20.114 1.246 1.00 53.02 204 GLU D O 1
ATOM 9131 N N . PHE D 1 207 ? 54.310 20.528 1.747 1.00 52.14 205 PHE D N 1
ATOM 9132 C CA . PHE D 1 207 ? 54.601 21.885 2.190 1.00 52.02 205 PHE D CA 1
ATOM 9133 C C . PHE D 1 207 ? 55.122 21.796 3.623 1.00 51.06 205 PHE D C 1
ATOM 9134 O O . PHE D 1 207 ? 55.260 22.806 4.315 1.00 50.84 205 PHE D O 1
ATOM 9142 N N . ASN D 1 208 ? 55.420 20.572 4.050 1.00 49.74 206 ASN D N 1
ATOM 9143 C CA . ASN D 1 208 ? 55.905 20.305 5.398 1.00 49.39 206 ASN D CA 1
ATOM 9144 C C . ASN D 1 208 ? 55.118 21.089 6.438 1.00 47.35 206 ASN D C 1
ATOM 9145 O O . ASN D 1 208 ? 55.653 21.905 7.189 1.00 46.99 206 ASN D O 1
ATOM 9150 N N . ASP D 1 209 ? 53.821 20.823 6.450 1.00 44.72 207 ASP D N 1
ATOM 9151 C CA . ASP D 1 209 ? 52.894 21.440 7.371 1.00 41.22 207 ASP D CA 1
ATOM 9152 C C . ASP D 1 209 ? 52.089 20.256 7.890 1.00 40.11 207 ASP D C 1
ATOM 9153 O O . ASP D 1 209 ? 52.230 19.146 7.381 1.00 38.79 207 ASP D O 1
ATOM 9158 N N . TYR D 1 210 ? 51.261 20.470 8.900 1.00 37.70 208 TYR D N 1
ATOM 9159 C CA . TYR D 1 210 ? 50.478 19.367 9.438 1.00 35.47 208 TYR D CA 1
ATOM 9160 C C . TYR D 1 210 ? 49.024 19.510 9.048 1.00 34.08 208 TYR D C 1
ATOM 9161 O O . TYR D 1 210 ? 48.528 20.623 8.877 1.00 34.70 208 TYR D O 1
ATOM 9170 N N . ASP D 1 211 ? 48.340 18.384 8.897 1.00 32.17 209 ASP D N 1
ATOM 9171 C CA . ASP D 1 211 ? 46.927 18.421 8.564 1.00 32.07 209 ASP D CA 1
ATOM 9172 C C . ASP D 1 211 ? 46.134 18.056 9.815 1.00 31.04 209 ASP D C 1
ATOM 9173 O O . ASP D 1 211 ? 44.913 17.893 9.773 1.00 30.39 209 ASP D O 1
ATOM 9178 N N . GLN D 1 212 ? 46.846 17.956 10.934 1.00 29.80 210 GLN D N 1
ATOM 9179 C CA . GLN D 1 212 ? 46.241 17.578 12.204 1.00 30.42 210 GLN D CA 1
ATOM 9180 C C . GLN D 1 212 ? 47.198 17.873 13.369 1.00 30.15 210 GLN D C 1
ATOM 9181 O O . GLN D 1 212 ? 48.379 17.529 13.322 1.00 28.97 210 GLN D O 1
ATOM 9187 N N . VAL D 1 213 ? 46.690 18.522 14.410 1.00 30.00 211 VAL D N 1
ATOM 9188 C CA . VAL D 1 213 ? 47.515 18.844 15.568 1.00 29.44 211 VAL D CA 1
ATOM 9189 C C . VAL D 1 213 ? 46.733 18.880 16.874 1.00 30.13 211 VAL D C 1
ATOM 9190 O O . VAL D 1 213 ? 45.499 18.982 16.884 1.00 29.36 211 VAL D O 1
ATOM 9194 N N . ILE D 1 214 ? 47.479 18.807 17.971 1.00 29.00 212 ILE D N 1
ATOM 9195 C CA . ILE D 1 214 ? 46.931 18.862 19.315 1.00 28.44 212 ILE D CA 1
ATOM 9196 C C . ILE D 1 214 ? 47.898 19.694 20.163 1.00 29.00 212 ILE D C 1
ATOM 9197 O O . ILE D 1 214 ? 49.110 19.463 20.156 1.00 29.31 212 ILE D O 1
ATOM 9202 N N . VAL D 1 215 ? 47.356 20.664 20.886 1.00 27.63 213 VAL D N 1
ATOM 9203 C CA . VAL D 1 215 ? 48.160 21.542 21.718 1.00 27.07 213 VAL D CA 1
ATOM 9204 C C . VAL D 1 215 ? 47.718 21.472 23.174 1.00 27.60 213 VAL D C 1
ATOM 9205 O O . VAL D 1 215 ? 46.526 21.368 23.475 1.00 27.75 213 VAL D O 1
ATOM 9209 N N . THR D 1 216 ? 48.689 21.518 24.076 1.00 26.78 214 THR D N 1
ATOM 9210 C CA . THR D 1 216 ? 48.401 21.513 25.498 1.00 27.25 214 THR D CA 1
ATOM 9211 C C . THR D 1 216 ? 49.182 22.656 26.116 1.00 27.73 214 THR D C 1
ATOM 9212 O O . THR D 1 216 ? 50.414 22.666 26.099 1.00 26.93 214 THR D O 1
ATOM 9216 N N . LEU D 1 217 ? 48.450 23.630 26.637 1.00 27.81 215 LEU D N 1
ATOM 9217 C CA . LEU D 1 217 ? 49.041 24.794 27.270 1.00 29.17 215 LEU D CA 1
ATOM 9218 C C . LEU D 1 217 ? 48.882 24.684 28.782 1.00 30.79 215 LEU D C 1
ATOM 9219 O O . LEU D 1 217 ? 47.923 24.078 29.274 1.00 28.76 215 LEU D O 1
ATOM 9224 N N . ARG D 1 218 ? 49.828 25.269 29.513 1.00 32.45 216 ARG D N 1
ATOM 9225 C CA . ARG D 1 218 ? 49.787 25.269 30.971 1.00 34.61 216 ARG D CA 1
ATOM 9226 C C . ARG D 1 218 ? 49.596 26.700 31.440 1.00 34.02 216 ARG D C 1
ATOM 9227 O O . ARG D 1 218 ? 50.350 27.589 31.051 1.00 34.61 216 ARG D O 1
ATOM 9235 N N . GLY D 1 219 ? 48.582 26.919 32.270 1.00 33.71 217 GLY D N 1
ATOM 9236 C CA . GLY D 1 219 ? 48.318 28.250 32.784 1.00 34.56 217 GLY D CA 1
ATOM 9237 C C . GLY D 1 219 ? 49.160 28.526 34.016 1.00 34.79 217 GLY D C 1
ATOM 9238 O O . GLY D 1 219 ? 49.666 27.595 34.649 1.00 34.77 217 GLY D O 1
ATOM 9239 N N . SER D 1 220 ? 49.313 29.798 34.366 1.00 34.17 218 SER D N 1
ATOM 9240 C CA . SER D 1 220 ? 50.112 30.168 35.528 1.00 34.69 218 SER D CA 1
ATOM 9241 C C . SER D 1 220 ? 49.618 29.551 36.836 1.00 35.13 218 SER D C 1
ATOM 9242 O O . SER D 1 220 ? 50.338 29.555 37.831 1.00 35.67 218 SER D O 1
ATOM 9245 N N . LYS D 1 221 ? 48.403 29.014 36.847 1.00 34.64 219 LYS D N 1
ATOM 9246 C CA . LYS D 1 221 ? 47.884 28.424 38.075 1.00 34.41 219 LYS D CA 1
ATOM 9247 C C . LYS D 1 221 ? 47.612 26.925 37.988 1.00 33.57 219 LYS D C 1
ATOM 9248 O O . LYS D 1 221 ? 46.947 26.362 38.859 1.00 33.83 219 LYS D O 1
ATOM 9254 N N . GLY D 1 222 ? 48.124 26.276 36.949 1.00 32.07 220 GLY D N 1
ATOM 9255 C CA . GLY D 1 222 ? 47.910 24.846 36.811 1.00 32.18 220 GLY D CA 1
ATOM 9256 C C . GLY D 1 222 ? 46.809 24.464 35.834 1.00 31.76 220 GLY D C 1
ATOM 9257 O O . GLY D 1 222 ? 46.462 23.289 35.708 1.00 30.62 220 GLY D O 1
ATOM 9258 N N . GLU D 1 223 ? 46.251 25.457 35.147 1.00 32.05 221 GLU D N 1
ATOM 9259 C CA . GLU D 1 223 ? 45.201 25.200 34.174 1.00 31.50 221 GLU D CA 1
ATOM 9260 C C . GLU D 1 223 ? 45.785 24.525 32.944 1.00 30.87 221 GLU D C 1
ATOM 9261 O O . GLU D 1 223 ? 46.888 24.860 32.486 1.00 30.39 221 GLU D O 1
ATOM 9267 N N . LEU D 1 224 ? 45.042 23.563 32.415 1.00 28.78 222 LEU D N 1
ATOM 9268 C CA . LEU D 1 224 ? 45.460 22.854 31.224 1.00 27.69 222 LEU D CA 1
ATOM 9269 C C . LEU D 1 224 ? 44.477 23.148 30.097 1.00 27.84 222 LEU D C 1
ATOM 9270 O O . LEU D 1 224 ? 43.301 22.780 30.175 1.00 27.49 222 LEU D O 1
ATOM 9275 N N . ILE D 1 225 ? 44.952 23.834 29.062 1.00 28.29 223 ILE D N 1
ATOM 9276 C CA . ILE D 1 225 ? 44.113 24.146 27.916 1.00 28.50 223 ILE D CA 1
ATOM 9277 C C . ILE D 1 225 ? 44.472 23.158 26.816 1.00 27.76 223 ILE D C 1
ATOM 9278 O O . ILE D 1 225 ? 45.618 23.106 26.373 1.00 28.52 223 ILE D O 1
ATOM 9283 N N . ASN D 1 226 ? 43.493 22.372 26.381 1.00 25.39 224 ASN D N 1
ATOM 9284 C CA . ASN D 1 226 ? 43.717 21.363 25.351 1.00 24.60 224 ASN D CA 1
ATOM 9285 C C . ASN D 1 226 ? 42.997 21.730 24.049 1.00 25.13 224 ASN D C 1
ATOM 9286 O O . ASN D 1 226 ? 41.768 21.815 23.998 1.00 24.51 224 ASN D O 1
ATOM 9291 N N . ILE D 1 227 ? 43.778 21.961 23.001 1.00 23.67 225 ILE D N 1
ATOM 9292 C CA . ILE D 1 227 ? 43.229 22.327 21.703 1.00 23.49 225 ILE D CA 1
ATOM 9293 C C . ILE D 1 227 ? 43.436 21.216 20.683 1.00 24.19 225 ILE D C 1
ATOM 9294 O O . ILE D 1 227 ? 44.550 20.733 20.487 1.00 26.67 225 ILE D O 1
ATOM 9299 N N . VAL D 1 228 ? 42.353 20.813 20.037 1.00 22.85 226 VAL D N 1
ATOM 9300 C CA . VAL D 1 228 ? 42.413 19.780 19.024 1.00 23.27 226 VAL D CA 1
ATOM 9301 C C . VAL D 1 228 ? 42.036 20.411 17.684 1.00 24.32 226 VAL D C 1
ATOM 9302 O O . VAL D 1 228 ? 41.034 21.132 17.584 1.00 23.20 226 VAL D O 1
ATOM 9306 N N . ASN D 1 229 ? 42.846 20.138 16.663 1.00 24.39 227 ASN D N 1
ATOM 9307 C CA . ASN D 1 229 ? 42.619 20.679 15.324 1.00 24.54 227 ASN D CA 1
ATOM 9308 C C . ASN D 1 229 ? 42.693 19.616 14.225 1.00 25.54 227 ASN D C 1
ATOM 9309 O O . ASN D 1 229 ? 43.349 18.581 14.380 1.00 26.55 227 ASN D O 1
ATOM 9314 N N . SER D 1 230 ? 42.005 19.886 13.119 1.00 25.54 228 SER D N 1
ATOM 9315 C CA . SER D 1 230 ? 42.020 19.020 11.947 1.00 24.95 228 SER D CA 1
ATOM 9316 C C . SER D 1 230 ? 41.724 19.841 10.703 1.00 25.24 228 SER D C 1
ATOM 9317 O O . SER D 1 230 ? 40.900 20.755 10.740 1.00 22.98 228 SER D O 1
ATOM 9320 N N . ARG D 1 231 ? 42.387 19.513 9.600 1.00 26.08 229 ARG D N 1
ATOM 9321 C CA . ARG D 1 231 ? 42.184 20.248 8.359 1.00 28.36 229 ARG D CA 1
ATOM 9322 C C . ARG D 1 231 ? 40.977 19.815 7.534 1.00 28.22 229 ARG D C 1
ATOM 9323 O O . ARG D 1 231 ? 40.775 20.317 6.429 1.00 28.87 229 ARG D O 1
ATOM 9331 N N . HIS D 1 232 ? 40.200 18.863 8.043 1.00 27.17 230 HIS D N 1
ATOM 9332 C CA . HIS D 1 232 ? 38.983 18.457 7.348 1.00 27.62 230 HIS D CA 1
ATOM 9333 C C . HIS D 1 232 ? 37.945 17.916 8.326 1.00 27.99 230 HIS D C 1
ATOM 9334 O O . HIS D 1 232 ? 38.273 17.508 9.444 1.00 28.13 230 HIS D O 1
ATOM 9341 N N . CYS D 1 233 ? 36.684 17.950 7.918 1.00 25.92 231 CYS D N 1
ATOM 9342 C CA . CYS D 1 233 ? 35.590 17.502 8.775 1.00 24.71 231 CYS D CA 1
ATOM 9343 C C . CYS D 1 233 ? 34.369 17.258 7.899 1.00 23.06 231 CYS D C 1
ATOM 9344 O O . CYS D 1 233 ? 33.800 18.192 7.339 1.00 24.08 231 CYS D O 1
ATOM 9347 N N . SER D 1 234 ? 33.957 16.005 7.797 1.00 21.30 232 SER D N 1
ATOM 9348 C CA . SER D 1 234 ? 32.825 15.645 6.951 1.00 22.17 232 SER D CA 1
ATOM 9349 C C . SER D 1 234 ? 31.475 16.228 7.348 1.00 20.82 232 SER D C 1
ATOM 9350 O O . SER D 1 234 ? 30.617 16.421 6.490 1.00 23.49 232 SER D O 1
ATOM 9353 N N . TYR D 1 235 ? 31.273 16.517 8.632 1.00 20.20 233 TYR D N 1
ATOM 9354 C CA . TYR D 1 235 ? 29.974 17.022 9.070 1.00 18.49 233 TYR D CA 1
ATOM 9355 C C . TYR D 1 235 ? 29.822 18.532 9.156 1.00 19.00 233 TYR D C 1
ATOM 9356 O O . TYR D 1 235 ? 28.738 19.035 9.464 1.00 16.71 233 TYR D O 1
ATOM 9365 N N . GLY D 1 236 ? 30.895 19.255 8.854 1.00 19.36 234 GLY D N 1
ATOM 9366 C CA . GLY D 1 236 ? 30.826 20.707 8.892 1.00 19.54 234 GLY D CA 1
ATOM 9367 C C . GLY D 1 236 ? 32.007 21.394 9.548 1.00 19.18 234 GLY D C 1
ATOM 9368 O O . GLY D 1 236 ? 33.104 20.843 9.613 1.00 20.44 234 GLY D O 1
ATOM 9369 N N . TYR D 1 237 ? 31.778 22.616 10.023 1.00 18.80 235 TYR D N 1
ATOM 9370 C CA . TYR D 1 237 ? 32.816 23.408 10.679 1.00 17.84 235 TYR D CA 1
ATOM 9371 C C . TYR D 1 237 ? 32.708 23.227 12.188 1.00 17.78 235 TYR D C 1
ATOM 9372 O O . TYR D 1 237 ? 32.092 24.028 12.897 1.00 16.82 235 TYR D O 1
ATOM 9381 N N . ASP D 1 238 ? 33.323 22.148 12.658 1.00 18.65 236 ASP D N 1
ATOM 9382 C CA . ASP D 1 238 ? 33.320 21.792 14.066 1.00 19.35 236 ASP D CA 1
ATOM 9383 C C . ASP D 1 238 ? 34.008 22.866 14.909 1.00 20.67 236 ASP D C 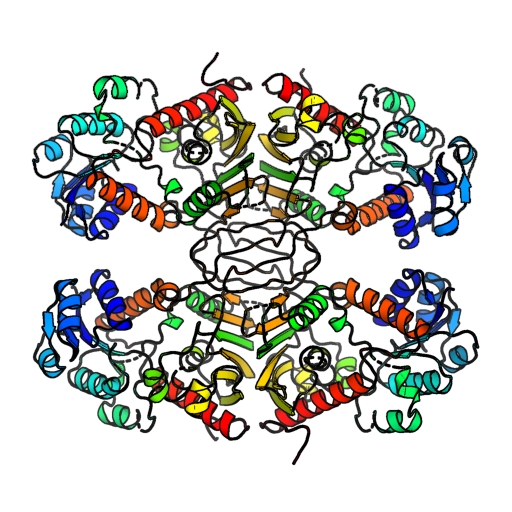1
ATOM 9384 O O . ASP D 1 238 ? 35.186 23.179 14.708 1.00 19.30 236 ASP D O 1
ATOM 9389 N N . GLN D 1 239 ? 33.256 23.434 15.844 1.00 19.56 237 GLN D N 1
ATOM 9390 C CA . GLN D 1 239 ? 33.768 24.471 16.722 1.00 18.16 237 GLN D CA 1
ATOM 9391 C C . GLN D 1 239 ? 33.217 24.272 18.138 1.00 18.12 237 GLN D C 1
ATOM 9392 O O . GLN D 1 239 ? 32.275 24.953 18.533 1.00 19.24 237 GLN D O 1
ATOM 9398 N N . ARG D 1 240 ? 33.791 23.340 18.893 1.00 17.61 238 ARG D N 1
ATOM 9399 C CA . ARG D 1 240 ? 33.335 23.078 20.264 1.00 17.83 238 ARG D CA 1
ATOM 9400 C C . ARG D 1 240 ? 34.306 23.601 21.321 1.00 18.79 238 ARG D C 1
ATOM 9401 O O . ARG D 1 240 ? 35.494 23.813 21.046 1.00 18.33 238 ARG D O 1
ATOM 9409 N N . LEU D 1 241 ? 33.789 23.805 22.530 1.00 18.15 239 LEU D N 1
ATOM 9410 C CA . LEU D 1 241 ? 34.591 24.290 23.641 1.00 18.87 239 LEU D CA 1
ATOM 9411 C C . LEU D 1 241 ? 33.991 23.814 24.957 1.00 19.62 239 LEU D C 1
ATOM 9412 O O . LEU D 1 241 ? 32.788 23.931 25.186 1.00 22.62 239 LEU D O 1
ATOM 9417 N N . GLU D 1 242 ? 34.849 23.288 25.819 1.00 19.44 240 GLU D N 1
ATOM 9418 C CA . GLU D 1 242 ? 34.449 22.763 27.104 1.00 20.15 240 GLU D CA 1
ATOM 9419 C C . GLU D 1 242 ? 35.287 23.398 28.210 1.00 20.64 240 GLU D C 1
ATOM 9420 O O . GLU D 1 242 ? 36.518 23.334 28.184 1.00 20.92 240 GLU D O 1
ATOM 9426 N N . ALA D 1 243 ? 34.616 24.026 29.168 1.00 19.59 241 ALA D N 1
ATOM 9427 C CA . ALA D 1 243 ? 35.296 24.653 30.296 1.00 21.15 241 ALA D CA 1
ATOM 9428 C C . ALA D 1 243 ? 34.933 23.820 31.519 1.00 22.00 241 ALA D C 1
ATOM 9429 O O . ALA D 1 243 ? 33.759 23.689 31.864 1.00 22.41 241 ALA D O 1
ATOM 9431 N N . PHE D 1 244 ? 35.946 23.232 32.147 1.00 22.71 242 PHE D N 1
ATOM 9432 C CA . PHE D 1 244 ? 35.743 22.394 33.324 1.00 22.80 242 PHE D CA 1
ATOM 9433 C C . PHE D 1 244 ? 36.345 23.062 34.548 1.00 23.87 242 PHE D C 1
ATOM 9434 O O . PHE D 1 244 ? 37.496 23.511 34.522 1.00 24.15 242 PHE D O 1
ATOM 9442 N N . GLY D 1 245 ? 35.561 23.125 35.618 1.00 24.50 243 GLY D N 1
ATOM 9443 C CA . GLY D 1 245 ? 36.035 23.747 36.837 1.00 26.81 243 GLY D CA 1
ATOM 9444 C C . GLY D 1 245 ? 35.780 22.904 38.068 1.00 28.53 243 GLY D C 1
ATOM 9445 O O . GLY D 1 245 ? 35.324 21.766 37.961 1.00 28.64 243 GLY D O 1
ATOM 9446 N N . SER D 1 246 ? 36.062 23.470 39.239 1.00 29.61 244 SER D N 1
ATOM 9447 C CA . SER D 1 246 ? 35.880 22.763 40.505 1.00 30.80 244 SER D CA 1
ATOM 9448 C C . SER D 1 246 ? 34.424 22.491 40.881 1.00 30.87 244 SER D C 1
ATOM 9449 O O . SER D 1 246 ? 34.135 21.514 41.575 1.00 31.56 244 SER D O 1
ATOM 9452 N N . LYS D 1 247 ? 33.502 23.331 40.421 1.00 31.06 245 LYS D N 1
ATOM 9453 C CA . LYS D 1 247 ? 32.093 23.141 40.767 1.00 32.09 245 LYS D CA 1
ATOM 9454 C C . LYS D 1 247 ? 31.179 22.764 39.603 1.00 31.20 245 LYS D C 1
ATOM 9455 O O . LYS D 1 247 ? 29.956 22.795 39.735 1.00 31.51 245 LYS D O 1
ATOM 9461 N N . GLY D 1 248 ? 31.756 22.414 38.464 1.00 29.09 246 GLY D N 1
ATOM 9462 C CA . GLY D 1 248 ? 30.915 22.044 37.343 1.00 27.39 246 GLY D CA 1
ATOM 9463 C C . GLY D 1 248 ? 31.548 22.224 35.982 1.00 26.24 246 GLY D C 1
ATOM 9464 O O . GLY D 1 248 ? 32.754 22.476 35.866 1.00 24.59 246 GLY D O 1
ATOM 9473 N N . LEU D 1 250 ? 30.894 23.766 31.718 1.00 20.70 248 LEU D N 1
ATOM 9474 C CA . LEU D 1 250 ? 30.139 24.541 30.734 1.00 21.14 248 LEU D CA 1
ATOM 9475 C C . LEU D 1 250 ? 30.678 24.238 29.342 1.00 21.35 248 LEU D C 1
ATOM 9476 O O . LEU D 1 250 ? 31.878 24.389 29.086 1.00 21.23 248 LEU D O 1
ATOM 9481 N N . ALA D 1 251 ? 29.798 23.812 28.443 1.00 20.95 249 ALA D N 1
ATOM 9482 C CA . ALA D 1 251 ? 30.215 23.496 27.080 1.00 21.15 249 ALA D CA 1
ATOM 9483 C C . ALA D 1 251 ? 29.296 24.095 26.034 1.00 20.67 249 ALA D C 1
ATOM 9484 O O . ALA D 1 251 ? 28.110 24.342 26.281 1.00 23.02 249 ALA D O 1
ATOM 9486 N N . ALA D 1 252 ? 29.864 24.312 24.858 1.00 19.51 250 ALA D N 1
ATOM 9487 C CA . ALA D 1 252 ? 29.136 24.874 23.736 1.00 19.81 250 ALA D CA 1
ATOM 9488 C C . ALA D 1 252 ? 29.014 23.833 22.630 1.00 19.63 250 ALA D C 1
ATOM 9489 O O . ALA D 1 252 ? 30.014 23.228 22.221 1.00 18.51 250 ALA D O 1
ATOM 9491 N N . ASP D 1 253 ? 27.790 23.617 22.160 1.00 18.61 251 ASP D N 1
ATOM 9492 C CA . ASP D 1 253 ? 27.549 22.665 21.078 1.00 19.38 251 ASP D CA 1
ATOM 9493 C C . ASP D 1 253 ? 27.717 23.402 19.762 1.00 18.20 251 ASP D C 1
ATOM 9494 O O . ASP D 1 253 ? 27.817 24.632 19.731 1.00 17.87 251 ASP D O 1
ATOM 9499 N N . ASN D 1 254 ? 27.736 22.650 18.671 1.00 17.08 252 ASN D N 1
ATOM 9500 C CA . ASN D 1 254 ? 27.831 23.248 17.349 1.00 16.48 252 ASN D CA 1
ATOM 9501 C C . ASN D 1 254 ? 26.447 23.806 16.977 1.00 17.39 252 ASN D C 1
ATOM 9502 O O . ASN D 1 254 ? 25.446 23.469 17.612 1.00 15.14 252 ASN D O 1
ATOM 9507 N N . ILE D 1 255 ? 26.397 24.662 15.962 1.00 18.26 253 ILE D N 1
ATOM 9508 C CA . ILE D 1 255 ? 25.136 25.259 15.528 1.00 19.42 253 ILE D CA 1
ATOM 9509 C C . ILE D 1 255 ? 24.682 24.710 14.179 1.00 18.61 253 ILE D C 1
ATOM 9510 O O . ILE D 1 255 ? 25.471 24.588 13.237 1.00 19.30 253 ILE D O 1
ATOM 9515 N N . ARG D 1 256 ? 23.403 24.371 14.098 1.00 17.84 254 ARG D N 1
ATOM 9516 C CA . ARG D 1 256 ? 22.823 23.837 12.873 1.00 17.59 254 ARG D CA 1
ATOM 9517 C C . ARG D 1 256 ? 21.849 24.863 12.291 1.00 18.08 254 ARG D C 1
ATOM 9518 O O . ARG D 1 256 ? 21.334 25.716 13.012 1.00 20.42 254 ARG D O 1
ATOM 9526 N N . PRO D 1 257 ? 21.592 24.805 10.976 1.00 15.38 255 PRO D N 1
ATOM 9527 C CA . PRO D 1 257 ? 20.666 25.775 10.380 1.00 17.45 255 PRO D CA 1
ATOM 9528 C C . PRO D 1 257 ? 19.229 25.656 10.885 1.00 18.43 255 PRO D C 1
ATOM 9529 O O . PRO D 1 257 ? 18.509 26.654 10.938 1.00 20.47 255 PRO D O 1
ATOM 9533 N N . THR D 1 258 ? 18.814 24.444 11.248 1.00 16.96 256 THR D N 1
ATOM 9534 C CA . THR D 1 258 ? 17.461 24.230 11.762 1.00 15.46 256 THR D CA 1
ATOM 9535 C C . THR D 1 258 ? 17.528 23.315 12.991 1.00 15.15 256 THR D C 1
ATOM 9536 O O . THR D 1 258 ? 18.576 22.742 13.290 1.00 16.93 256 THR D O 1
ATOM 9540 N N . THR D 1 259 ? 16.408 23.175 13.693 1.00 13.40 257 THR D N 1
ATOM 9541 C CA . THR D 1 259 ? 16.348 22.324 14.870 1.00 13.75 257 THR D CA 1
ATOM 9542 C C . THR D 1 259 ? 15.613 21.039 14.516 1.00 13.78 257 THR D C 1
ATOM 9543 O O . THR D 1 259 ? 15.131 20.325 15.396 1.00 12.63 257 THR D O 1
ATOM 9547 N N . VAL D 1 260 ? 15.528 20.753 13.222 1.00 14.01 258 VAL D N 1
ATOM 9548 C CA . VAL D 1 260 ? 14.837 19.554 12.767 1.00 15.52 258 VAL D CA 1
ATOM 9549 C C . VAL D 1 260 ? 15.620 18.288 13.065 1.00 17.48 258 VAL D C 1
ATOM 9550 O O . VAL D 1 260 ? 16.846 18.260 12.976 1.00 17.95 258 VAL D O 1
ATOM 9554 N N . ARG D 1 261 ? 14.897 17.236 13.422 1.00 18.03 259 ARG D N 1
ATOM 9555 C CA . ARG D 1 261 ? 15.512 15.943 13.688 1.00 19.11 259 ARG D CA 1
ATOM 9556 C C . ARG D 1 261 ? 14.648 14.863 13.060 1.00 19.76 259 ARG D C 1
ATOM 9557 O O . ARG D 1 261 ? 13.417 14.893 13.167 1.00 18.04 259 ARG D O 1
ATOM 9565 N N . LYS D 1 262 ? 15.300 13.918 12.390 1.00 17.91 260 LYS D N 1
ATOM 9566 C CA . LYS D 1 262 ? 14.593 12.830 11.750 1.00 16.45 260 LYS D CA 1
ATOM 9567 C C . LYS D 1 262 ? 14.768 11.541 12.550 1.00 15.88 260 LYS D C 1
ATOM 9568 O O . LYS D 1 262 ? 15.829 11.287 13.129 1.00 13.60 260 LYS D O 1
ATOM 9574 N N . HIS D 1 263 ? 13.712 10.739 12.594 1.00 14.29 261 HIS D N 1
ATOM 9575 C CA . HIS D 1 263 ? 13.756 9.475 13.311 1.00 14.23 261 HIS D CA 1
ATOM 9576 C C . HIS D 1 263 ? 13.131 8.402 12.443 1.00 14.91 261 HIS D C 1
ATOM 9577 O O . HIS D 1 263 ? 11.977 8.522 12.036 1.00 16.11 261 HIS D O 1
ATOM 9584 N N . ASN D 1 264 ? 13.902 7.363 12.143 1.00 14.94 262 ASN D N 1
ATOM 9585 C CA . ASN D 1 264 ? 13.403 6.262 11.324 1.00 15.22 262 ASN D CA 1
ATOM 9586 C C . ASN D 1 264 ? 14.092 4.960 11.681 1.00 15.62 262 ASN D C 1
ATOM 9587 O O . ASN D 1 264 ? 14.807 4.901 12.676 1.00 15.93 262 ASN D O 1
ATOM 9592 N N . ALA D 1 265 ? 13.875 3.924 10.868 1.00 17.55 263 ALA D N 1
ATOM 9593 C CA . ALA D 1 265 ? 14.450 2.595 11.114 1.00 19.10 263 ALA D CA 1
ATOM 9594 C C . ALA D 1 265 ? 15.974 2.529 11.098 1.00 20.21 263 ALA D C 1
ATOM 9595 O O . ALA D 1 265 ? 16.561 1.573 11.606 1.00 21.85 263 ALA D O 1
ATOM 9597 N N . GLU D 1 266 ? 16.623 3.526 10.514 1.00 21.21 264 GLU D N 1
ATOM 9598 C CA . GLU D 1 266 ? 18.081 3.514 10.474 1.00 24.56 264 GLU D CA 1
ATOM 9599 C C . GLU D 1 266 ? 18.733 4.191 11.668 1.00 22.49 264 GLU D C 1
ATOM 9600 O O . GLU D 1 266 ? 19.784 3.761 12.140 1.00 22.35 264 GLU D O 1
ATOM 9606 N N . SER D 1 267 ? 18.103 5.249 12.162 1.00 22.69 265 SER D N 1
ATOM 9607 C CA . SER D 1 267 ? 18.677 5.998 13.266 1.00 23.12 265 SER D CA 1
ATOM 9608 C C . SER D 1 267 ? 17.702 7.039 13.807 1.00 21.01 265 SER D C 1
ATOM 9609 O O . SER D 1 267 ? 16.788 7.458 13.102 1.00 19.42 265 SER D O 1
ATOM 9612 N N . THR D 1 268 ? 17.885 7.444 15.061 1.00 19.47 266 THR D N 1
ATOM 9613 C CA . THR D 1 268 ? 17.025 8.470 15.656 1.00 20.43 266 THR D CA 1
ATOM 9614 C C . THR D 1 268 ? 17.830 9.740 15.928 1.00 20.32 266 THR D C 1
ATOM 9615 O O . THR D 1 268 ? 19.059 9.728 15.879 1.00 20.04 266 THR D O 1
ATOM 9619 N N . GLU D 1 269 ? 17.116 10.827 16.202 1.00 20.80 267 GLU D N 1
ATOM 9620 C CA . GLU D 1 269 ? 17.713 12.127 16.486 1.00 21.60 267 GLU D CA 1
ATOM 9621 C C . GLU D 1 269 ? 18.626 12.723 15.424 1.00 19.33 267 GLU D C 1
ATOM 9622 O O . GLU D 1 269 ? 19.453 13.583 15.733 1.00 18.13 267 GLU D O 1
ATOM 9628 N N . GLN D 1 270 ? 18.471 12.278 14.182 1.00 18.27 268 GLN D N 1
ATOM 9629 C CA . GLN D 1 270 ? 19.278 12.779 13.068 1.00 19.70 268 GLN D CA 1
ATOM 9630 C C . GLN D 1 270 ? 19.087 14.286 12.847 1.00 19.27 268 GLN D C 1
ATOM 9631 O O . GLN D 1 270 ? 18.035 14.719 12.396 1.00 21.56 268 GLN D O 1
ATOM 9637 N N . ALA D 1 271 ? 20.115 15.074 13.147 1.00 18.76 269 ALA D N 1
ATOM 9638 C CA . ALA D 1 271 ? 20.055 16.525 12.978 1.00 18.01 269 ALA D CA 1
ATOM 9639 C C . ALA D 1 271 ? 20.795 16.946 11.713 1.00 17.75 269 ALA D C 1
ATOM 9640 O O . ALA D 1 271 ? 21.470 16.139 11.086 1.00 15.83 269 ALA D O 1
ATOM 9642 N N . ASP D 1 272 ? 20.673 18.213 11.334 1.00 18.60 270 ASP D N 1
ATOM 9643 C CA . ASP D 1 272 ? 21.354 18.696 10.134 1.00 18.85 270 ASP D CA 1
ATOM 9644 C C . ASP D 1 272 ? 22.860 18.730 10.314 1.00 17.71 270 ASP D C 1
ATOM 9645 O O . ASP D 1 272 ? 23.370 18.722 11.439 1.00 15.09 270 ASP D O 1
ATOM 9650 N N . PRO D 1 273 ? 23.598 18.763 9.190 1.00 18.51 271 PRO D N 1
ATOM 9651 C CA . PRO D 1 273 ? 25.053 18.834 9.288 1.00 17.51 271 PRO D CA 1
ATOM 9652 C C . PRO D 1 273 ? 25.198 20.222 9.906 1.00 16.35 271 PRO D C 1
ATOM 9653 O O . PRO D 1 273 ? 24.288 21.030 9.777 1.00 16.17 271 PRO D O 1
ATOM 9657 N N . ILE D 1 274 ? 26.298 20.517 10.576 1.00 15.86 272 ILE D N 1
ATOM 9658 C CA . ILE D 1 274 ? 26.433 21.841 11.172 1.00 17.36 272 ILE D CA 1
ATOM 9659 C C . ILE D 1 274 ? 26.920 22.848 10.131 1.00 17.89 272 ILE D C 1
ATOM 9660 O O . ILE D 1 274 ? 27.299 22.460 9.025 1.00 17.55 272 ILE D O 1
ATOM 9665 N N . PHE D 1 275 ? 26.897 24.135 10.473 1.00 19.63 273 PHE D N 1
ATOM 9666 C CA . PHE D 1 275 ? 27.350 25.162 9.541 1.00 22.71 273 PHE D CA 1
ATOM 9667 C C . PHE D 1 275 ? 28.715 24.790 8.984 1.00 24.35 273 PHE D C 1
ATOM 9668 O O . PHE D 1 275 ? 29.628 24.424 9.724 1.00 21.80 273 PHE D O 1
ATOM 9676 N N . ASN D 1 276 ? 28.823 24.886 7.664 1.00 26.87 274 ASN D N 1
ATOM 9677 C CA . ASN D 1 276 ? 30.029 24.538 6.932 1.00 31.56 274 ASN D CA 1
ATOM 9678 C C . ASN D 1 276 ? 30.911 25.762 6.621 1.00 32.91 274 ASN D C 1
ATOM 9679 O O . ASN D 1 276 ? 32.031 25.610 6.138 1.00 31.96 274 ASN D O 1
ATOM 9684 N N . PHE D 1 277 ? 30.409 26.964 6.905 1.00 33.80 275 PHE D N 1
ATOM 9685 C CA . PHE D 1 277 ? 31.149 28.196 6.616 1.00 35.93 275 PHE D CA 1
ATOM 9686 C C . PHE D 1 277 ? 31.287 29.149 7.813 1.00 35.91 275 PHE D C 1
ATOM 9687 O O . PHE D 1 277 ? 30.301 29.499 8.463 1.00 33.83 275 PHE D O 1
ATOM 9695 N N . PHE D 1 278 ? 32.517 29.580 8.079 1.00 35.74 276 PHE D N 1
ATOM 9696 C CA . PHE D 1 278 ? 32.801 30.468 9.203 1.00 37.21 276 PHE D CA 1
ATOM 9697 C C . PHE D 1 278 ? 31.927 31.724 9.268 1.00 37.14 276 PHE D C 1
ATOM 9698 O O . PHE D 1 278 ? 31.577 32.170 10.357 1.00 34.10 276 PHE D O 1
ATOM 9706 N N . LEU D 1 279 ? 31.570 32.288 8.116 1.00 37.82 277 LEU D N 1
ATOM 9707 C CA . LEU D 1 279 ? 30.729 33.482 8.097 1.00 38.05 277 LEU D CA 1
ATOM 9708 C C . LEU D 1 279 ? 29.337 33.169 8.628 1.00 36.79 277 LEU D C 1
ATOM 9709 O O . LEU D 1 279 ? 28.732 33.990 9.319 1.00 35.26 277 LEU D O 1
ATOM 9714 N N . GLU D 1 280 ? 28.828 31.988 8.292 1.00 34.63 278 GLU D N 1
ATOM 9715 C CA . GLU D 1 280 ? 27.517 31.573 8.770 1.00 33.90 278 GLU D CA 1
ATOM 9716 C C . GLU D 1 280 ? 27.601 31.426 10.284 1.00 31.41 278 GLU D C 1
ATOM 9717 O O . GLU D 1 280 ? 26.927 32.130 11.034 1.00 31.36 278 GLU D O 1
ATOM 9723 N N . ARG D 1 281 ? 28.447 30.497 10.715 1.00 28.79 279 ARG D N 1
ATOM 9724 C CA . ARG D 1 281 ? 28.631 30.194 12.124 1.00 27.79 279 ARG D CA 1
ATOM 9725 C C . ARG D 1 281 ? 28.881 31.412 13.001 1.00 28.24 279 ARG D C 1
ATOM 9726 O O . ARG D 1 281 ? 28.361 31.501 14.114 1.00 27.75 279 ARG D O 1
ATOM 9734 N N . TYR D 1 282 ? 29.664 32.359 12.503 1.00 27.54 280 TYR D N 1
ATOM 9735 C CA . TYR D 1 282 ? 29.977 33.534 13.295 1.00 28.69 280 TYR D CA 1
ATOM 9736 C C . TYR D 1 282 ? 29.274 34.824 12.876 1.00 30.45 280 TYR D C 1
ATOM 9737 O O . TYR D 1 282 ? 29.742 35.920 13.183 1.00 31.85 280 TYR D O 1
ATOM 9746 N N . ASP D 1 283 ? 28.135 34.694 12.207 1.00 31.23 281 ASP D N 1
ATOM 9747 C CA . ASP D 1 283 ? 27.389 35.865 11.762 1.00 32.54 281 ASP D CA 1
ATOM 9748 C C . ASP D 1 283 ? 27.183 36.856 12.909 1.00 33.39 281 ASP D C 1
ATOM 9749 O O . ASP D 1 283 ? 27.621 38.003 12.839 1.00 32.43 281 ASP D O 1
ATOM 9754 N N . ALA D 1 284 ? 26.528 36.400 13.973 1.00 33.82 282 ALA D N 1
ATOM 9755 C CA . ALA D 1 284 ? 26.263 37.249 15.126 1.00 33.82 282 ALA D CA 1
ATOM 9756 C C . ALA D 1 284 ? 27.544 37.790 15.744 1.00 35.12 282 ALA D C 1
ATOM 9757 O O . ALA D 1 284 ? 27.579 38.928 16.214 1.00 35.92 282 ALA D O 1
ATOM 9759 N N . ALA D 1 285 ? 28.598 36.983 15.736 1.00 36.03 283 ALA D N 1
ATOM 9760 C CA . ALA D 1 285 ? 29.866 37.409 16.323 1.00 37.46 283 ALA D CA 1
ATOM 9761 C C . ALA D 1 285 ? 30.410 38.678 15.675 1.00 39.17 283 ALA D C 1
ATOM 9762 O O . ALA D 1 285 ? 30.726 39.642 16.369 1.00 39.14 283 ALA D O 1
ATOM 9764 N N . TYR D 1 286 ? 30.533 38.675 14.352 1.00 40.18 284 TYR D N 1
ATOM 9765 C CA . TYR D 1 286 ? 31.040 39.845 13.644 1.00 42.21 284 TYR D CA 1
ATOM 9766 C C . TYR D 1 286 ? 30.214 41.082 13.966 1.00 41.61 284 TYR D C 1
ATOM 9767 O O . TYR D 1 286 ? 30.757 42.178 14.108 1.00 41.44 284 TYR D O 1
ATOM 9776 N N . LYS D 1 287 ? 28.903 40.902 14.087 1.00 41.03 285 LYS D N 1
ATOM 9777 C CA . LYS D 1 287 ? 28.013 42.011 14.401 1.00 41.49 285 LYS D CA 1
ATOM 9778 C C . LYS D 1 287 ? 28.304 42.544 15.800 1.00 42.38 285 LYS D C 1
ATOM 9779 O O . LYS D 1 287 ? 28.400 43.754 15.999 1.00 42.99 285 LYS D O 1
ATOM 9785 N N . ALA D 1 288 ? 28.447 41.634 16.762 1.00 42.23 286 ALA D N 1
ATOM 9786 C CA . ALA D 1 288 ? 28.721 42.008 18.148 1.00 42.30 286 ALA D CA 1
ATOM 9787 C C . ALA D 1 288 ? 30.091 42.660 18.264 1.00 43.00 286 ALA D C 1
ATOM 9788 O O . ALA D 1 288 ? 30.278 43.602 19.032 1.00 41.98 286 ALA D O 1
ATOM 9790 N N . GLU D 1 289 ? 31.046 42.149 17.497 1.00 44.51 287 GLU D N 1
ATOM 9791 C CA . GLU D 1 289 ? 32.399 42.688 17.500 1.00 46.43 287 GLU D CA 1
ATOM 9792 C C . GLU D 1 289 ? 32.306 44.157 17.088 1.00 47.39 287 GLU D C 1
ATOM 9793 O O . GLU D 1 289 ? 32.896 45.030 17.719 1.00 47.26 287 GLU D O 1
ATOM 9799 N N . LEU D 1 290 ? 31.536 44.413 16.032 1.00 49.24 288 LEU D N 1
ATOM 9800 C CA . LEU D 1 290 ? 31.345 45.760 15.507 1.00 50.39 288 LEU D CA 1
ATOM 9801 C C . LEU D 1 290 ? 30.672 46.663 16.536 1.00 50.45 288 LEU D C 1
ATOM 9802 O O . LEU D 1 290 ? 31.040 47.824 16.682 1.00 50.88 288 LEU D O 1
ATOM 9807 N N . ALA D 1 291 ? 29.681 46.131 17.240 1.00 50.67 289 ALA D N 1
ATOM 9808 C CA . ALA D 1 291 ? 28.977 46.908 18.251 1.00 52.20 289 ALA D CA 1
ATOM 9809 C C . ALA D 1 291 ? 29.925 47.264 19.388 1.00 53.54 289 ALA D C 1
ATOM 9810 O O . ALA D 1 291 ? 29.735 48.268 20.074 1.00 53.75 289 ALA D O 1
ATOM 9812 N N . THR D 1 292 ? 30.941 46.429 19.589 1.00 54.54 290 THR D N 1
ATOM 9813 C CA . THR D 1 292 ? 31.923 46.660 20.642 1.00 55.22 290 THR D CA 1
ATOM 9814 C C . THR D 1 292 ? 32.953 47.677 20.159 1.00 56.30 290 THR D C 1
ATOM 9815 O O . THR D 1 292 ? 33.476 48.467 20.943 1.00 56.01 290 THR D O 1
ATOM 9819 N N . PHE D 1 293 ? 33.238 47.658 18.862 1.00 57.82 291 PHE D N 1
ATOM 9820 C CA . PHE D 1 293 ? 34.195 48.595 18.287 1.00 59.79 291 PHE D CA 1
ATOM 9821 C C . PHE D 1 293 ? 33.577 49.984 18.353 1.00 60.10 291 PHE D C 1
ATOM 9822 O O . PHE D 1 293 ? 34.282 50.991 18.378 1.00 60.00 291 PHE D O 1
ATOM 9830 N N . ALA D 1 294 ? 32.249 50.019 18.391 1.00 60.48 292 ALA D N 1
ATOM 9831 C CA . ALA D 1 294 ? 31.508 51.269 18.453 1.00 60.96 292 ALA D CA 1
ATOM 9832 C C . ALA D 1 294 ? 31.550 51.842 19.865 1.00 61.66 292 ALA D C 1
ATOM 9833 O O . ALA D 1 294 ? 31.638 53.056 20.048 1.00 61.19 292 ALA D O 1
ATOM 9835 N N . GLN D 1 295 ? 31.486 50.964 20.862 1.00 62.01 293 GLN D N 1
ATOM 9836 C CA . GLN D 1 295 ? 31.516 51.392 22.256 1.00 62.73 293 GLN D CA 1
ATOM 9837 C C . GLN D 1 295 ? 32.902 51.906 22.641 1.00 62.66 293 GLN D C 1
ATOM 9838 O O . GLN D 1 295 ? 33.029 52.853 23.419 1.00 62.62 293 GLN D O 1
ATOM 9844 N N . GLY D 1 296 ? 33.935 51.278 22.088 1.00 62.56 294 GLY D N 1
ATOM 9845 C CA . GLY D 1 296 ? 35.296 51.685 22.386 1.00 62.14 294 GLY D CA 1
ATOM 9846 C C . GLY D 1 296 ? 35.658 53.024 21.772 1.00 62.37 294 GLY D C 1
ATOM 9847 O O . GLY D 1 296 ? 36.632 53.659 22.179 1.00 62.32 294 GLY D O 1
ATOM 9848 N N . ILE D 1 297 ? 34.879 53.447 20.782 1.00 62.34 295 ILE D N 1
ATOM 9849 C CA . ILE D 1 297 ? 35.107 54.723 20.115 1.00 62.38 295 ILE D CA 1
ATOM 9850 C C . ILE D 1 297 ? 34.354 55.806 20.881 1.00 62.83 295 ILE D C 1
ATOM 9851 O O . ILE D 1 297 ? 34.858 56.911 21.072 1.00 62.36 295 ILE D O 1
ATOM 9856 N N . ARG D 1 298 ? 33.143 55.478 21.318 1.00 63.72 296 ARG D N 1
ATOM 9857 C CA . ARG D 1 298 ? 32.339 56.417 22.080 1.00 64.63 296 ARG D CA 1
ATOM 9858 C C . ARG D 1 298 ? 33.034 56.673 23.409 1.00 65.59 296 ARG D C 1
ATOM 9859 O O . ARG D 1 298 ? 32.742 57.654 24.096 1.00 66.13 296 ARG D O 1
ATOM 9867 N N . ASP D 1 299 ? 33.960 55.784 23.763 1.00 66.29 297 ASP D N 1
ATOM 9868 C CA . ASP D 1 299 ? 34.720 55.918 25.002 1.00 66.83 297 ASP D CA 1
ATOM 9869 C C . ASP D 1 299 ? 36.131 56.400 24.689 1.00 66.41 297 ASP D C 1
ATOM 9870 O O . ASP D 1 299 ? 36.393 57.601 24.649 1.00 67.54 297 ASP D O 1
ATOM 9875 N N . GLY D 1 300 ? 37.033 55.454 24.458 1.00 66.01 298 GLY D N 1
ATOM 9876 C CA . GLY D 1 300 ? 38.408 55.800 24.155 1.00 65.17 298 GLY D CA 1
ATOM 9877 C C . GLY D 1 300 ? 39.345 55.221 25.195 1.00 64.90 298 GLY D C 1
ATOM 9878 O O . GLY D 1 300 ? 40.515 55.597 25.262 1.00 65.50 298 GLY D O 1
ATOM 9879 N N . GLN D 1 301 ? 38.826 54.305 26.010 1.00 64.04 299 GLN D N 1
ATOM 9880 C CA . GLN D 1 301 ? 39.611 53.660 27.060 1.00 62.97 299 GLN D CA 1
ATOM 9881 C C . GLN D 1 301 ? 40.525 52.612 26.438 1.00 61.82 299 GLN D C 1
ATOM 9882 O O . GLN D 1 301 ? 41.482 52.156 27.063 1.00 62.18 299 GLN D O 1
ATOM 9888 N N . GLY D 1 302 ? 40.211 52.229 25.205 1.00 60.54 300 GLY D N 1
ATOM 9889 C CA . GLY D 1 302 ? 40.998 51.223 24.513 1.00 58.34 300 GLY D CA 1
ATOM 9890 C C . GLY D 1 302 ? 40.108 50.084 24.057 1.00 56.77 300 GLY D C 1
ATOM 9891 O O . GLY D 1 302 ? 38.952 49.997 24.472 1.00 55.84 300 GLY D O 1
ATOM 9892 N N . PHE D 1 303 ? 40.640 49.207 23.210 1.00 55.27 301 PHE D N 1
ATOM 9893 C CA . PHE D 1 303 ? 39.866 48.084 22.697 1.00 53.21 301 PHE D CA 1
ATOM 9894 C C . PHE D 1 303 ? 40.376 46.734 23.192 1.00 51.70 301 PHE D C 1
ATOM 9895 O O . PHE D 1 303 ? 41.546 46.586 23.541 1.00 51.01 301 PHE D O 1
ATOM 9903 N N . SER D 1 304 ? 39.478 45.753 23.219 1.00 50.15 302 SER D N 1
ATOM 9904 C CA . SER D 1 304 ? 39.803 44.392 23.638 1.00 48.18 302 SER D CA 1
ATOM 9905 C C . SER D 1 304 ? 39.026 43.436 22.739 1.00 47.42 302 SER D C 1
ATOM 9906 O O . SER D 1 304 ? 37.799 43.528 22.648 1.00 47.36 302 SER D O 1
ATOM 9909 N N . PRO D 1 305 ? 39.721 42.504 22.063 1.00 46.13 303 PRO D N 1
ATOM 9910 C CA . PRO D 1 305 ? 41.169 42.267 22.050 1.00 45.63 303 PRO D CA 1
ATOM 9911 C C . PRO D 1 305 ? 41.939 43.417 21.412 1.00 45.60 303 PRO D C 1
ATOM 9912 O O . PRO D 1 305 ? 41.456 44.058 20.477 1.00 45.22 303 PRO D O 1
ATOM 9916 N N . ASN D 1 306 ? 43.144 43.668 21.913 1.00 46.49 304 ASN D N 1
ATOM 9917 C CA . ASN D 1 306 ? 43.973 44.740 21.385 1.00 47.04 304 ASN D CA 1
ATOM 9918 C C . ASN D 1 306 ? 45.177 44.207 20.617 1.00 47.46 304 ASN D C 1
ATOM 9919 O O . ASN D 1 306 ? 45.425 42.997 20.586 1.00 47.91 304 ASN D O 1
ATOM 9924 N N . PHE D 1 307 ? 45.920 45.125 20.003 1.00 46.56 305 PHE D N 1
ATOM 9925 C CA . PHE D 1 307 ? 47.104 44.788 19.219 1.00 45.12 305 PHE D CA 1
ATOM 9926 C C . PHE D 1 307 ? 48.031 43.809 19.941 1.00 43.84 305 PHE D C 1
ATOM 9927 O O . PHE D 1 307 ? 48.637 42.937 19.315 1.00 43.25 305 PHE D O 1
ATOM 9935 N N . GLU D 1 308 ? 48.148 43.972 21.255 1.00 42.39 306 GLU D N 1
ATOM 9936 C CA . GLU D 1 308 ? 49.003 43.114 22.068 1.00 42.11 306 GLU D CA 1
ATOM 9937 C C . GLU D 1 308 ? 48.507 41.671 22.060 1.00 41.42 306 GLU D C 1
ATOM 9938 O O . GLU D 1 308 ? 49.303 40.738 21.938 1.00 40.96 306 GLU D O 1
ATOM 9944 N N . ASP D 1 309 ? 47.194 41.493 22.187 1.00 40.00 307 ASP D N 1
ATOM 9945 C CA . ASP D 1 309 ? 46.606 40.156 22.184 1.00 39.25 307 ASP D CA 1
ATOM 9946 C C . ASP D 1 309 ? 47.038 39.410 20.928 1.00 39.26 307 ASP D C 1
ATOM 9947 O O . ASP D 1 309 ? 47.323 38.214 20.974 1.00 40.46 307 ASP D O 1
ATOM 9952 N N . GLY D 1 310 ? 47.094 40.126 19.808 1.00 39.69 308 GLY D N 1
ATOM 9953 C CA . GLY D 1 310 ? 47.511 39.513 18.559 1.00 40.18 308 GLY D CA 1
ATOM 9954 C C . GLY D 1 310 ? 48.992 39.177 18.567 1.00 40.07 308 GLY D C 1
ATOM 9955 O O . GLY D 1 310 ? 49.421 38.196 17.957 1.00 39.47 308 GLY D O 1
ATOM 9956 N N . VAL D 1 311 ? 49.776 39.997 19.261 1.00 39.20 309 VAL D N 1
ATOM 9957 C CA . VAL D 1 311 ? 51.213 39.770 19.354 1.00 38.80 309 VAL D CA 1
ATOM 9958 C C . VAL D 1 311 ? 51.486 38.449 20.058 1.00 36.97 309 VAL D C 1
ATOM 9959 O O . VAL D 1 311 ? 52.266 37.627 19.578 1.00 36.48 309 VAL D O 1
ATOM 9963 N N . ILE D 1 312 ? 50.836 38.257 21.200 1.00 35.72 310 ILE D N 1
ATOM 9964 C CA . ILE D 1 312 ? 51.010 37.048 21.991 1.00 35.80 310 ILE D CA 1
ATOM 9965 C C . ILE D 1 312 ? 50.430 35.828 21.290 1.00 35.50 310 ILE D C 1
ATOM 9966 O O . ILE D 1 312 ? 50.998 34.745 21.360 1.00 34.57 310 ILE D O 1
ATOM 9971 N N . ALA D 1 313 ? 49.299 36.002 20.616 1.00 36.30 311 ALA D N 1
ATOM 9972 C CA . ALA D 1 313 ? 48.680 34.892 19.903 1.00 36.66 311 ALA D CA 1
ATOM 9973 C C . ALA D 1 313 ? 49.693 34.323 18.905 1.00 36.56 311 ALA D C 1
ATOM 9974 O O . ALA D 1 313 ? 49.917 33.106 18.840 1.00 35.76 311 ALA D O 1
ATOM 9976 N N . LEU D 1 314 ? 50.311 35.209 18.131 1.00 35.97 312 LEU D N 1
ATOM 9977 C CA . LEU D 1 314 ? 51.301 34.778 17.150 1.00 36.76 312 LEU D CA 1
ATOM 9978 C C . LEU D 1 314 ? 52.492 34.134 17.864 1.00 36.61 312 LEU D C 1
ATOM 9979 O O . LEU D 1 314 ? 53.047 33.139 17.397 1.00 35.47 312 LEU D O 1
ATOM 9984 N N . GLU D 1 315 ? 52.877 34.706 19.003 1.00 37.62 313 GLU D N 1
ATOM 9985 C CA . GLU D 1 315 ? 53.989 34.172 19.785 1.00 38.95 313 GLU D CA 1
ATOM 9986 C C . GLU D 1 315 ? 53.656 32.765 20.274 1.00 36.99 313 GLU D C 1
ATOM 9987 O O . GLU D 1 315 ? 54.543 31.916 20.396 1.00 36.79 313 GLU D O 1
ATOM 9993 N N . LEU D 1 316 ? 52.377 32.527 20.565 1.00 34.34 314 LEU D N 1
ATOM 9994 C CA . LEU D 1 316 ? 51.928 31.209 21.012 1.00 32.10 314 LEU D CA 1
ATOM 9995 C C . LEU D 1 316 ? 52.000 30.227 19.843 1.00 30.61 314 LEU D C 1
ATOM 9996 O O . LEU D 1 316 ? 52.402 29.077 20.015 1.00 30.67 314 LEU D O 1
ATOM 10001 N N . ALA D 1 317 ? 51.603 30.691 18.658 1.00 28.70 315 ALA D N 1
ATOM 10002 C CA . ALA D 1 317 ? 51.626 29.860 17.458 1.00 28.51 315 ALA D CA 1
ATOM 10003 C C . ALA D 1 317 ? 53.055 29.407 17.121 1.00 28.63 315 ALA D C 1
ATOM 10004 O O . ALA D 1 317 ? 53.299 28.222 16.890 1.00 25.78 315 ALA D O 1
ATOM 10006 N N . ASN D 1 318 ? 53.998 30.346 17.096 1.00 29.75 316 ASN D N 1
ATOM 10007 C CA . ASN D 1 318 ? 55.381 29.996 16.784 1.00 29.96 316 ASN D CA 1
ATOM 10008 C C . ASN D 1 318 ? 55.898 29.019 17.845 1.00 29.87 316 ASN D C 1
ATOM 10009 O O . ASN D 1 318 ? 56.565 28.032 17.526 1.00 28.72 316 ASN D O 1
ATOM 10014 N N . ALA D 1 319 ? 55.564 29.280 19.104 1.00 29.31 317 ALA D N 1
ATOM 10015 C CA . ALA D 1 319 ? 55.989 28.403 20.186 1.00 28.70 317 ALA D CA 1
ATOM 10016 C C . ALA D 1 319 ? 55.420 27.001 19.970 1.00 29.28 317 ALA D C 1
ATOM 10017 O O . ALA D 1 319 ? 56.091 26.001 20.238 1.00 28.73 317 ALA D O 1
ATOM 10019 N N . CYS D 1 320 ? 54.181 26.924 19.487 1.00 29.56 318 CYS D N 1
ATOM 10020 C CA . CYS D 1 320 ? 53.561 25.625 19.225 1.00 29.74 318 CYS D CA 1
ATOM 10021 C C . CYS D 1 320 ? 54.343 24.892 18.150 1.00 29.38 318 CYS D C 1
ATOM 10022 O O . CYS D 1 320 ? 54.646 23.708 18.290 1.00 26.72 318 CYS D O 1
ATOM 10025 N N . LEU D 1 321 ? 54.668 25.604 17.072 1.00 29.62 319 LEU D N 1
ATOM 10026 C CA . LEU D 1 321 ? 55.416 25.014 15.963 1.00 31.31 319 LEU D CA 1
ATOM 10027 C C . LEU D 1 321 ? 56.779 24.463 16.398 1.00 31.99 319 LEU D C 1
ATOM 10028 O O . LEU D 1 321 ? 57.184 23.386 15.953 1.00 32.17 319 LEU D O 1
ATOM 10033 N N . GLU D 1 322 ? 57.476 25.199 17.267 1.00 33.47 320 GLU D N 1
ATOM 10034 C CA . GLU D 1 322 ? 58.786 24.780 17.774 1.00 35.72 320 GLU D CA 1
ATOM 10035 C C . GLU D 1 322 ? 58.653 23.519 18.612 1.00 34.36 320 GLU D C 1
ATOM 10036 O O . GLU D 1 322 ? 59.499 22.630 18.552 1.00 33.41 320 GLU D O 1
ATOM 10042 N N . SER D 1 323 ? 57.585 23.451 19.398 1.00 32.92 321 SER D N 1
ATOM 10043 C CA . SER D 1 323 ? 57.341 22.290 20.238 1.00 32.81 321 SER D CA 1
ATOM 10044 C C . SER D 1 323 ? 57.053 21.067 19.374 1.00 32.86 321 SER D C 1
ATOM 10045 O O . SER D 1 323 ? 57.537 19.969 19.645 1.00 33.19 321 SER D O 1
ATOM 10048 N N . ALA D 1 324 ? 56.260 21.262 18.328 1.00 33.65 322 ALA D N 1
ATOM 10049 C CA . ALA D 1 324 ? 55.901 20.166 17.443 1.00 35.33 322 ALA D CA 1
ATOM 10050 C C . ALA D 1 324 ? 57.127 19.611 16.726 1.00 35.67 322 ALA D C 1
ATOM 10051 O O . ALA D 1 324 ? 57.256 18.400 16.543 1.00 35.07 322 ALA D O 1
ATOM 10053 N N . GLN D 1 325 ? 58.034 20.499 16.335 1.00 36.69 323 GLN D N 1
ATOM 10054 C CA . GLN D 1 325 ? 59.243 20.073 15.633 1.00 37.89 323 GLN D CA 1
ATOM 10055 C C . GLN D 1 325 ? 60.332 19.534 16.558 1.00 36.53 323 GLN D C 1
ATOM 10056 O O . GLN D 1 325 ? 61.239 18.838 16.107 1.00 36.85 323 GLN D O 1
ATOM 10062 N N . THR D 1 326 ? 60.240 19.830 17.850 1.00 35.56 324 THR D N 1
ATOM 10063 C CA . THR D 1 326 ? 61.283 19.389 18.773 1.00 34.57 324 THR D CA 1
ATOM 10064 C C . THR D 1 326 ? 60.938 18.265 19.744 1.00 33.58 324 THR D C 1
ATOM 10065 O O . THR D 1 326 ? 61.828 17.683 20.364 1.00 32.44 324 THR D O 1
ATOM 10069 N N . GLY D 1 327 ? 59.654 17.950 19.875 1.00 33.21 325 GLY D N 1
ATOM 10070 C CA . GLY D 1 327 ? 59.258 16.881 20.776 1.00 29.66 325 GLY D CA 1
ATOM 10071 C C . GLY D 1 327 ? 59.491 17.208 22.240 1.00 29.51 325 GLY D C 1
ATOM 10072 O O . GLY D 1 327 ? 59.829 16.327 23.035 1.00 28.09 325 GLY D O 1
ATOM 10073 N N . ARG D 1 328 ? 59.313 18.474 22.599 1.00 29.22 326 ARG D N 1
ATOM 10074 C CA . ARG D 1 328 ? 59.493 18.911 23.980 1.00 31.14 326 ARG D CA 1
ATOM 10075 C C . ARG D 1 328 ? 58.584 20.102 24.263 1.00 30.66 326 ARG D C 1
ATOM 10076 O O . ARG D 1 328 ? 58.114 20.773 23.344 1.00 30.82 326 ARG D O 1
ATOM 10084 N N . THR D 1 329 ? 58.346 20.365 25.539 1.00 31.23 327 THR D N 1
ATOM 10085 C CA . THR D 1 329 ? 57.500 21.478 25.943 1.00 32.29 327 THR D CA 1
ATOM 10086 C C . THR D 1 329 ? 58.298 22.779 25.891 1.00 33.69 327 THR D C 1
ATOM 10087 O O . THR D 1 329 ? 59.432 22.845 26.363 1.00 34.27 327 THR D O 1
ATOM 10091 N N . VAL D 1 330 ? 57.699 23.809 25.309 1.00 35.68 328 VAL D N 1
ATOM 10092 C CA . VAL D 1 330 ? 58.344 25.108 25.172 1.00 37.90 328 VAL D CA 1
ATOM 10093 C C . VAL D 1 330 ? 57.913 26.096 26.252 1.00 40.83 328 VAL D C 1
ATOM 10094 O O . VAL D 1 330 ? 56.718 26.323 26.463 1.00 41.20 328 VAL D O 1
ATOM 10098 N N . THR D 1 331 ? 58.887 26.683 26.941 1.00 43.19 329 THR D N 1
ATOM 10099 C CA . THR D 1 331 ? 58.581 27.667 27.972 1.00 46.86 329 THR D CA 1
ATOM 10100 C C . THR D 1 331 ? 58.486 29.027 27.284 1.00 49.93 329 THR D C 1
ATOM 10101 O O . THR D 1 331 ? 59.467 29.520 26.729 1.00 49.13 329 THR D O 1
ATOM 10105 N N . LEU D 1 332 ? 57.292 29.616 27.314 1.00 53.48 330 LEU D N 1
ATOM 10106 C CA . LEU D 1 332 ? 57.031 30.901 26.666 1.00 57.09 330 LEU D CA 1
ATOM 10107 C C . LEU D 1 332 ? 58.009 32.005 27.066 1.00 59.80 330 LEU D C 1
ATOM 10108 O O . LEU D 1 332 ? 58.665 32.600 26.209 1.00 59.90 330 LEU D O 1
ATOM 10113 N N . ASN D 1 333 ? 58.094 32.285 28.362 1.00 62.98 331 ASN D N 1
ATOM 10114 C CA . ASN D 1 333 ? 59.004 33.308 28.864 1.00 66.13 331 ASN D CA 1
ATOM 10115 C C . ASN D 1 333 ? 59.828 32.717 29.999 1.00 68.78 331 ASN D C 1
ATOM 10116 O O . ASN D 1 333 ? 59.290 32.382 31.053 1.00 69.47 331 ASN D O 1
ATOM 10121 N N . PRO D 1 334 ? 61.147 32.577 29.797 1.00 71.26 332 PRO D N 1
ATOM 10122 C CA . PRO D 1 334 ? 62.027 32.016 30.828 1.00 73.05 332 PRO D CA 1
ATOM 10123 C C . PRO D 1 334 ? 62.194 32.925 32.050 1.00 74.82 332 PRO D C 1
ATOM 10124 O O . PRO D 1 334 ? 61.211 33.401 32.624 1.00 74.90 332 PRO D O 1
ATOM 10128 N N . ALA D 1 335 ? 63.442 33.157 32.447 1.00 76.18 333 ALA D N 1
ATOM 10129 C CA . ALA D 1 335 ? 63.730 34.005 33.599 1.00 77.66 333 ALA D CA 1
ATOM 10130 C C . ALA D 1 335 ? 65.096 34.677 33.461 1.00 78.51 333 ALA D C 1
ATOM 10131 O O . ALA D 1 335 ? 65.143 35.926 33.527 1.00 78.83 333 ALA D O 1
#

InterPro domains:
  IPR000683 Gfo/Idh/MocA-like oxidoreductase, N-terminal [PF01408] (3-109)
  IPR030827 Inositol 2-dehydrogenase [TIGR04380] (3-328)
  IPR036291 NAD(P)-binding domain superfamily [SSF51735] (3-144)
  IPR055170 GFO/IDH/MocA-like oxidoreductase domain [PF22725] (129-248)

Radius of gyration: 35.47 Å; Cα contacts (8 Å, |Δi|>4): 2982; chains: 4; bounding box: 89×94×68 Å

Foldseek 3Di:
DAAEEEEEDLDPVSLLLLVLQLVDPNYAYAEYEALPQVSQCVSCVVRVYYYYHDVCVVVVDDRHLAYEYPDDQVCQLVVLQVCLVVVHAYEYEDASHLDLVLVVSCVNSPVSLLSYYPLLVCLAPQNVVVLVCVVVCVQHPWAEKEKEWEAAAADDLVCLLPCNAPLRVVLSVLLCCSNAVAWFKKAKAFAADDDPSCVVNVYGQWMWIWIAGPVRHIYIYTYGRHDNLATFTKMDTHHPRGGIDGAAAPDCDWDDDPVHGRHDHRGHHDPCVRSSSSSSSQVVQSSVCSVVVPGHPVGSVSSSVSSVNSVQRVVNNVPVDMDGPDDD/DAAEEEEEDLDDVSLLLLVLQLVDPNYAYAEYEDLPQVSRCVSCVVRVHYYDHDVVVVVVDDRHLAYEYPDDQVCLLVVLQVCLVSPHAYEYEFASHLDLVLVVSCVRNPVSLLSYYPLLVCQFPQVVVVLVCVVVCVQHPWAEKEKEWEAAAADDLVCLLPCNAPLRVVLSVLLCCSNAVAWFKKAKAFAADDDPSQVVSVYGQWMWIWIQGPVRHIYIYTYGRHDNLATATKMDTHHPRGGIDGAAAPDCDWDDDPVHGRHDHRGHHDPCVRSVSSSSSQVVQSSVCSVVVPGHPVTSVSSSVSSLNSVQNVVNHVVVHMDGSDDD/DAAEEEEEDQPPLNLLLQVLQLVPPRHAYAEYEDLPQVSRQVSCVVGPYHYDHDCVVVVVDDRHQEYEYPDDLVCLLVVLLVPCVVPHQYEYEAFSHLDLVLVVSCVRSVVSQLSYYHLLVCQFPQNVVVLVCVVVCVQHAWAEKEKEWEAAAADDLVCLLPCNAPLRVVLSVLLVCSRAVAWFKKAKAFADDDDPSNVVSVYGQWMWMWTAGPVGHTYIYTYGRHDNLATDTKMDIHHPRGGIDGAAAPDCDWDDDPVHGRDDHRGHNDPCVRSSSSSSSQVVQSVVCSVPVRGHPVTSVSSSVSSVSSVQNVVNHVVVHMDTSDDD/DAFEEEEEDQPPVRQQLQVLQVVDPNYHYAEYEAQPQVSRCVRQVVRPHYYDHHCVVVLVDDRHAEYEHDHDLACQLVVLLSCLVVVHAYEYEQQRHLDLVLVVSCVSSVVSLQRYYHLLVCQFVQNVVVLVCVVVCVQHAWAEKEKEWEAAAADDLVCLLVCSAPLSVVLSVLLCCSNAVAWFKKAKAFAADDDPSNVVSVHGQWMWMWTAGPVNHTYIYTYGRHDNLATDIKMDTHHDRGGIDGAAAPDCDWDDDPVHGRHDHRGHRDPCVRSVSSSSSQVVQSSVCSVPVSGDPPTSVSSSVSSLNSVQNVVNNVPVDMGGSDDD

CATH classification: 3.40.50.720 (+1 more: 3.30.360.10)

Nearest PDB structures (foldseek):
  4hkt-assembly1_D  TM=9.665E-01  e=8.350E-42  Sinorhizobium meliloti 1021
  3ezy-assembly1_C  TM=9.515E-01  e=1.724E-36  Thermotoga maritima
  3ezy-assembly1_B  TM=9.578E-01  e=7.724E-36  Thermotoga maritima
  7x1x-assembly1_B  TM=7.580E-01  e=3.116E-20  Comamonas testosteroni KF-1
  5b3v-assembly3_C  TM=7.294E-01  e=1.384E-16  Synechocystis sp. PCC 6803 substr. Kazusa

Sequence (1312 aa):
LTLRIALFGAGRIGHVHAANIAANPDLELVVIADPFIEGAQRLAEANGAEAVASPDEVFARDDIDGIVIGSPTSTHVDLITRAVERGIPALCEKPIDLDIEVRACKEKIGDGASKVLGFNRRFDPSFAAINARVANQEIGNLEQLVIISRDPAPAPKDYIAGSGGIFRDTIHDLDARFFVPNIVEVTATGANVFSQEIAEFNDYDQVIVTLRGSKGELINIVNSRHCSYGYDQRLEAFGSKGLAADNIRPTTVRKHNAESTEQADPIFNFFLERYDAAYKAELATFAQGIRDGQGFSPNFEDGVIALELANACLESAQTGRTVTLNPALTLRIALFGAGRIGHVHAANIAANPDLELVVIADPFIEGAQRLAEANGAEAVASPDEVFARDDIDGIVIGSPTSTHVDLITRAVERGIPALCEKPIDLDIEVRACKEKIGDGASKVLGFNRRFDPSFAAINARVANQEIGNLEQLVIISRDPAPAPKDYIAGSGGIFRDTIHDLDARFFVPNIVEVTATGANVFSQEIAEFNDYDQVIVTLRGSKGELINIVNSRHCSYGYDQRLEAFGSKGLAADNIRPTTVRKHNAESTEQADPIFNFFLERYDAAYKAELATFAQGIRDGQGFSPNFEDGVIALELANACLESAQTGRTVTLNPALTLRIALFGAGRIGHVHAANIAANPDLELVVIADPFIEGAQRLAEANGAEAVASPDEVFARDDIDGIVIGSPTSTHVDLITRAVERGIPALCEKPIDLDIEVRACKEKIGDGASKVLGFNRRFDPSFAAINARVANQEIGNLEQLVIISRDPAPAPKDYIAGSGGIFRDTIHDLDARFFVPNIVEVTATGANVFSQEIAEFNDYDQVIVTLRGSKGELINIVNSRHCSYGYDQRLEAFGSKGLAADNIRPTTVRKHNAESTEQADPIFNFFLERYDAAYKAELATFAQGIRDGQGFSPNFEDGVIALELANACLESAQTGRTVTLNPALTLRIALFGAGRIGHVHAANIAANPDLELVVIADPFIEGAQRLAEANGAEAVASPDEVFARDDIDGIVIGSPTSTHVDLITRAVERGIPALCEKPIDLDIEVRACKEKIGDGASKVLGFNRRFDPSFAAINARVANQEIGNLEQLVIISRDPAPAPKDYIAGSGGIFRDTIHDLDARFFVPNIVEVTATGANVFSQEIAEFNDYDQVIVTLR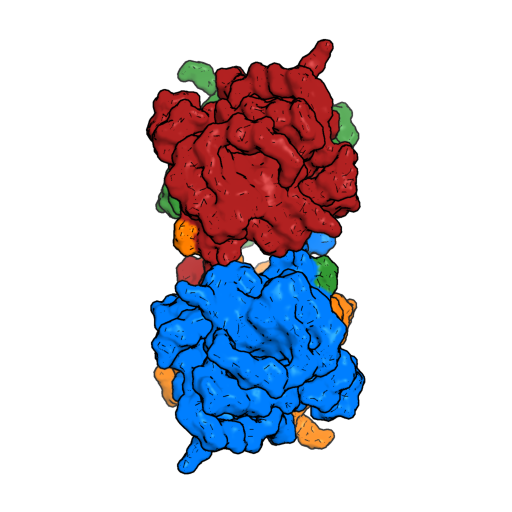GSKGELINIVNSRHCSYGYDQRLEAFGSKGLAADNIRPTTVRKHNAESTEQADPIFNFFLERYDAAYKAELATFAQGIRDGQGFSPNFEDGVIALELANACLESAQTGRTVTLNPA